Protein 1YKD (pdb70)

Organism: NCBI:txid1167

B-factor: mean 23.29, std 12.5, range [5.82, 72.7]

Radius of gyration: 31.96 Å; Cα contacts (8 Å, |Δi|>4): 1396; chains: 2; bounding box: 78×82×80 Å

Secondary structure (DSSP, 8-state):
---HHHHHHHHHHHHHHHTTS-HHHHHHHHHHHHHHHHHHHHTEEEEEEEEEETTTTEEEEEEE--GGG-----EEETTSHHHHHHHHH---EEE-S-GGGSGGGHHHHHHHHHH----S-EEEEEEE-SS--EEEEEEEEEEB-S---TT--HHHHB-TT---HHHHHHGGGTHHHHHHHHHHHHHHHHHHHHHHHHHHHHHHHHHHHH----HHHHHHHHHHHHHHHTTEEEEEEEEEETTTTEEEEEEE-SSS-EEEEEEETTSHHHHHHHHH---EEEPSPGGGSTT-HHHHHHHHHHT-----EEEEEEE-SSS-EEEEEEEEEEPPSS--PPP-GGGTTPPPGGG-----HHHHHHHHHHHHHHHHHHHHHHHHHH-/---HHHHHHHHHHHHHHHTTS-HHHHHHHHHHHHHHHHHHHHTEEEEEEEEEETTTTEEEEEEEE--PPPEEETTSHHHHHHHHH---EEEPS-GGGSGGGHHHHHHHHHH----S-EEEEEEE-TT--EEEEEEEEEEBPS---TT--HHHHB-TT---HHHHHHHTTTHHHHHHHHHHHHHHHHHHHHHHHHHHHHHHHHHHHT----HHHHHHHHHHHHHHHTTEEEEEEEEEETTTTEEEEEEEETTTEEEEEEEETTSHHHHHHHHH---EEEPSPGGGSTTTHHHHHHHHHHT-----EEEEEEE-SSS-EEEEEEEEEEPPSS--PPP-GGGTTSPPGGG-----HHHHHHHHHHHHHHHHHHHHHHHHHHH-

InterPro domains:
  IPR000014 PAS domain [PS50112] (443-484)
  IPR000014 PAS domain [SM00091] (445-511)
  IPR000014 PAS domain [TIGR00229] (441-568)
  IPR000014 PAS domain [cd00130] (454-563)
  IPR001054 Adenylyl cyclase class-3/4/guanylyl cyclase [PF00211] (598-772)
  IPR001054 Adenylyl cyclase class-3/4/guanylyl cyclase [PS50125] (601-733)
  IPR001054 Adenylyl cyclase class-3/4/guanylyl cyclase [SM00044] (565-771)
  IPR001054 Adenylyl cyclase class-3/4/guanylyl cyclase [cd07302] (599-779)
  IPR003018 GAF domain [PF01590] (84-235)
  IPR003018 GAF domain [PF01590] (271-431)
  IPR003018 GAF domain [SM00065] (79-249)
  IPR003018 GAF domain [SM00065] (271-441)
  IPR013767 PAS fold [PF00989] (448-495)
  IPR029016 GAF-like domain superfamily [G3DSA:3.30.450.40] (58-254)
  IPR029016 GAF-like domain superfamily [G3DSA:3.30.450.40] (255-451)
  IPR029787 Nucleotide cyclase [G3DSA:3.30.70.1230] (588-788)
  IPR029787 Nucleotide cyclase [SSF55073] (593-781)
  IPR035965 PAS domain superfamily [SSF55785] (436-563)
  IPR050697 Adenylyl/Guanylyl Cyclase Class-3/4 [PTHR43081] (507-785)

CATH classification: 3.30.450.40 (+1 more: 3.30.450.40)

Foldseek 3Di:
DPCVVVVVVVVVVVCVVDPPPPVVCVLLVVLQVLQVVLCVVQQFPKKFKWFAPPVVQKTKTSYTAAPPRDGDIDIDHCCAAVNNVCQPVVDKDWFAFALVVDPSCPVVVVVCVVRVDHFGIKIKHFQADPVGHTLIIMMGGFRFDPDDDPPDDSVRGGDRGHGDPVSVVSSVVRSVVSCCSSVVVVVVVVVVLVVLLVVLLVVLVVLLQPDPDDLVVSLVVLQVVLCVVQQFPGKWKWFDPPVQQKTKTWDDDPPGDTDMDIGHQVAAQQNPCLVVQAKDWFAFANVPDPRCPVVQVVCLVRLHAFGIKIKHFAAAPVRRTGIIMMRTARFDPDDDDDRGSVPPPDDGPRRNTTGDPVSVSVCVSSSSSSRSSVPCSVVSVVD/DPCVVVVVVVVVVVCVVDPPPPVVCVLLVVLQVLQQVLCVVQQFCKKFKWDADPVQQKTWTSYMPVDDIDIDHCCAAPQNVCQPVVAKDWFAFANVVDPSCPVVVVVCVVPVDHFGIKIKHFQADPVGHGLIIMMGGFRFDPDDPPDDDSVRGGDRRGGDPVSVVVVVVSSVVSCCSSVVVVVVVVVVLVVLQVVLLVVLVVDLLPDPDDLVVQLVVLQVVLCVVQVFPGKWKWFAPPPQQKTKTWDADPPGDTDMDIDHQPAAQQNPCLVPVAKDWQFFANVPDPRCPVVQVVCLVRLHAFGTKTKHFAAEDPRHTGIIMMRTARFDPDDADDRGSVPPPDDGNRRNGGDDVVSVSVCSSSSSSSNSSVVPSVVSNVVD

Structure (mmCIF, N/CA/C/O backbone):
data_1YKD
#
_entry.id   1YKD
#
_cell.length_a   61.958
_cell.length_b   66.265
_cell.length_c   70.212
_cell.angle_alpha   103.57
_cell.angle_beta   96.56
_cell.angle_gamma   115.15
#
_symmetry.space_group_name_H-M   'P 1'
#
loop_
_entity.id
_entity.type
_entity.pdbx_description
1 polymer 'adenylate cyclase'
2 non-polymer "ADENOSINE-3',5'-CYCLIC-MONOPHOSPHATE"
3 water water
#
loop_
_atom_site.group_PDB
_atom_site.id
_atom_site.type_symbol
_atom_site.label_atom_id
_atom_site.label_alt_id
_atom_site.label_comp_id
_atom_site.label_asym_id
_atom_site.label_entity_id
_atom_site.label_seq_id
_atom_site.pdbx_PDB_ins_code
_atom_site.Cartn_x
_atom_site.Cartn_y
_atom_site.Cartn_z
_atom_site.occupancy
_atom_site.B_iso_or_equiv
_atom_site.auth_seq_id
_atom_site.auth_comp_id
_atom_site.auth_asym_id
_atom_site.auth_atom_id
_atom_site.pdbx_PDB_model_num
ATOM 1 N N . VAL A 1 1 ? -3.587 17.042 20.503 1.00 19.91 58 VAL A N 1
ATOM 2 C CA . VAL A 1 1 ? -4.837 17.806 20.753 1.00 22.18 58 VAL A CA 1
ATOM 3 C C . VAL A 1 1 ? -5.080 18.879 19.685 1.00 22.75 58 VAL A C 1
ATOM 4 O O . VAL A 1 1 ? -6.217 19.113 19.291 1.00 23.54 58 VAL A O 1
ATOM 8 N N . THR A 1 2 ? -4.009 19.510 19.212 1.00 23.42 59 THR A N 1
ATOM 9 C CA . THR A 1 2 ? -4.106 20.663 18.314 1.00 24.58 59 THR A CA 1
ATOM 10 C C . THR A 1 2 ? -3.605 20.377 16.896 1.00 24.57 59 THR A C 1
ATOM 11 O O . THR A 1 2 ? -3.340 21.309 16.134 1.00 23.72 59 THR A O 1
ATOM 15 N N . GLU A 1 3 ? -3.462 19.106 16.540 1.00 24.39 60 GLU A N 1
ATOM 16 C CA . GLU A 1 3 ? -3.030 18.744 15.186 1.00 25.81 60 GLU A CA 1
ATOM 17 C C . GLU A 1 3 ? -4.042 17.874 14.426 1.00 24.45 60 GLU A C 1
ATOM 18 O O . GLU A 1 3 ? -3.758 17.438 13.313 1.00 23.98 60 GLU A O 1
ATOM 24 N N . VAL A 1 4 ? -5.223 17.642 14.999 1.00 22.89 61 VAL A N 1
ATOM 25 C CA . VAL A 1 4 ? -6.175 16.698 14.409 1.00 21.38 61 VAL A CA 1
ATOM 26 C C . VAL A 1 4 ? -6.558 17.060 12.964 1.00 22.27 61 VAL A C 1
ATOM 27 O O . VAL A 1 4 ? -6.473 16.212 12.081 1.00 20.10 61 VAL A O 1
ATOM 31 N N . GLU A 1 5 ? -6.968 18.303 12.727 1.00 21.93 62 GLU A N 1
ATOM 32 C CA . GLU A 1 5 ? -7.461 18.712 11.406 1.00 22.81 62 GLU A CA 1
ATOM 33 C C . GLU A 1 5 ? -6.403 18.617 10.306 1.00 23.35 62 GLU A C 1
ATOM 34 O O . GLU A 1 5 ? -6.710 18.256 9.164 1.00 22.16 62 GLU A O 1
ATOM 40 N N . GLN A 1 6 ? -5.165 18.950 10.657 1.00 24.28 63 GLN A N 1
ATOM 41 C CA . GLN A 1 6 ? -4.061 18.919 9.711 1.00 25.04 63 GLN A CA 1
ATOM 42 C C . GLN A 1 6 ? -3.701 17.480 9.384 1.00 24.06 63 GLN A C 1
ATOM 43 O O . GLN A 1 6 ? -3.398 17.162 8.235 1.00 23.36 63 GLN A O 1
ATOM 49 N N . LYS A 1 7 ? -3.738 16.611 10.392 1.00 23.37 64 LYS A N 1
ATOM 50 C CA . LYS A 1 7 ? -3.438 15.196 10.183 1.00 22.67 64 LYS A CA 1
ATOM 51 C C . LYS A 1 7 ? -4.552 14.506 9.389 1.00 22.41 64 LYS A C 1
ATOM 52 O O . LYS A 1 7 ? -4.280 13.596 8.608 1.00 22.46 64 LYS A O 1
ATOM 58 N N . LEU A 1 8 ? -5.792 14.964 9.549 1.00 21.34 65 LEU A N 1
ATOM 59 C CA . LEU A 1 8 ? -6.894 14.472 8.727 1.00 22.26 65 LEU A CA 1
ATOM 60 C C . LEU A 1 8 ? -6.687 14.799 7.240 1.00 23.53 65 LEU A C 1
ATOM 61 O O . LEU A 1 8 ? -7.035 13.991 6.381 1.00 23.19 65 LEU A O 1
ATOM 66 N N . GLN A 1 9 ? -6.110 15.964 6.939 1.00 23.45 66 GLN A N 1
ATOM 67 C CA . GLN A 1 9 ? -5.788 16.310 5.551 1.00 24.68 66 GLN A CA 1
ATOM 68 C C . GLN A 1 9 ? -4.705 15.361 5.000 1.00 23.07 66 GLN A C 1
ATOM 69 O O . GLN A 1 9 ? -4.763 14.952 3.839 1.00 20.44 66 GLN A O 1
ATOM 75 N N . ILE A 1 10 ? -3.745 14.986 5.846 1.00 21.92 67 ILE A N 1
ATOM 76 C CA . ILE A 1 10 ? -2.708 14.021 5.469 1.00 21.34 67 ILE A CA 1
ATOM 77 C C . ILE A 1 10 ? -3.311 12.641 5.174 1.00 22.13 67 ILE A C 1
ATOM 78 O O . ILE A 1 10 ? -2.856 11.934 4.275 1.00 21.29 67 ILE A O 1
ATOM 83 N N . VAL A 1 11 ? -4.332 12.266 5.937 1.00 22.37 68 VAL A N 1
ATOM 84 C CA . VAL A 1 11 ? -5.028 11.003 5.727 1.00 22.90 68 VAL A CA 1
ATOM 85 C C . VAL A 1 11 ? -5.715 11.027 4.358 1.00 24.07 68 VAL A C 1
ATOM 86 O O . VAL A 1 11 ? -5.644 10.048 3.612 1.00 22.30 68 VAL A O 1
ATOM 90 N N . HIS A 1 12 ? -6.354 12.154 4.025 1.00 25.20 69 HIS A N 1
ATOM 91 C CA . HIS A 1 12 ? -7.058 12.298 2.745 1.00 26.64 69 HIS A CA 1
ATOM 92 C C . HIS A 1 12 ? -6.110 12.182 1.566 1.00 27.78 69 HIS A C 1
ATOM 93 O O . HIS A 1 12 ? -6.483 11.655 0.516 1.00 28.38 69 HIS A O 1
ATOM 100 N N . GLN A 1 13 ? -4.885 12.666 1.742 1.00 28.40 70 GLN A N 1
ATOM 101 C CA . GLN A 1 13 ? -3.880 12.587 0.687 1.00 29.17 70 GLN A CA 1
ATOM 102 C C . GLN A 1 13 ? -3.334 11.166 0.553 1.00 27.90 70 GLN A C 1
ATOM 103 O O . GLN A 1 13 ? -2.920 10.758 -0.534 1.00 28.02 70 GLN A O 1
ATOM 109 N N . THR A 1 14 ? -3.331 10.418 1.653 1.00 25.90 71 THR A N 1
ATOM 110 C CA . THR A 1 14 ? -2.942 9.009 1.625 1.00 24.51 71 THR A CA 1
ATOM 111 C C . THR A 1 14 ? -3.976 8.205 0.849 1.00 24.38 71 THR A C 1
ATOM 112 O O . THR A 1 14 ? -3.619 7.337 0.056 1.00 24.57 71 THR A O 1
ATOM 116 N N . LEU A 1 15 ? -5.252 8.516 1.061 1.00 24.90 72 LEU A N 1
ATOM 117 C CA . LEU A 1 15 ? -6.330 7.890 0.302 1.00 26.15 72 LEU A CA 1
ATOM 118 C C . LEU A 1 15 ? -6.256 8.225 -1.184 1.00 27.48 72 LEU A C 1
ATOM 119 O O . LEU A 1 15 ? -6.556 7.382 -2.023 1.00 25.80 72 LEU A O 1
ATOM 124 N N . SER A 1 16 ? -5.848 9.448 -1.511 1.00 29.72 73 SER A N 1
ATOM 125 C CA . SER A 1 16 ? -5.749 9.858 -2.909 1.00 31.44 73 SER A CA 1
ATOM 126 C C . SER A 1 16 ? -4.718 8.997 -3.640 1.00 32.67 73 SER A C 1
ATOM 127 O O . SER A 1 16 ? -4.939 8.590 -4.785 1.00 33.41 73 SER A O 1
ATOM 130 N N . MET A 1 17 ? -3.611 8.690 -2.967 1.00 32.75 74 MET A N 1
ATOM 131 C CA . MET A 1 17 ? -2.519 7.958 -3.604 1.00 33.16 74 MET A CA 1
ATOM 132 C C . MET A 1 17 ? -2.699 6.421 -3.627 1.00 31.35 74 MET A C 1
ATOM 133 O O . MET A 1 17 ? -1.950 5.741 -4.330 1.00 31.22 74 MET A O 1
ATOM 138 N N . LEU A 1 18 ? -3.706 5.893 -2.914 1.00 29.01 75 LEU A N 1
ATOM 139 C CA . LEU A 1 18 ? -3.982 4.438 -2.869 1.00 26.83 75 LEU A CA 1
ATOM 140 C C . LEU A 1 18 ? -5.382 3.978 -3.338 1.00 27.23 75 LEU A C 1
ATOM 141 O O . LEU A 1 18 ? -5.503 2.904 -3.935 1.00 25.46 75 LEU A O 1
ATOM 146 N N . ASP A 1 19 ? -6.434 4.747 -3.039 1.00 27.39 76 ASP A N 1
ATOM 147 C CA . ASP A 1 19 ? -7.818 4.332 -3.355 1.00 28.06 76 ASP A CA 1
ATOM 148 C C . ASP A 1 19 ? -8.048 4.171 -4.873 1.00 28.46 76 ASP A C 1
ATOM 149 O O . ASP A 1 19 ? -7.578 4.985 -5.675 1.00 27.50 76 ASP A O 1
ATOM 154 N N . SER A 1 20 ? -8.771 3.109 -5.237 1.00 28.99 77 SER A N 1
ATOM 155 C CA . SER A 1 20 ? -9.175 2.794 -6.618 1.00 30.31 77 SER A CA 1
ATOM 156 C C . SER A 1 20 ? -8.037 2.407 -7.577 1.00 29.38 77 SER A C 1
ATOM 157 O O . SER A 1 20 ? -8.274 2.249 -8.772 1.00 29.94 77 SER A O 1
ATOM 160 N N . HIS A 1 21 ? -6.827 2.216 -7.058 1.00 28.51 78 HIS A N 1
ATOM 161 C CA . HIS A 1 21 ? -5.649 2.018 -7.903 1.00 28.01 78 HIS A CA 1
ATOM 162 C C . HIS A 1 21 ? -5.162 0.562 -7.986 1.00 26.39 78 HIS A C 1
ATOM 163 O O . HIS A 1 21 ? -4.193 0.274 -8.690 1.00 26.44 78 HIS A O 1
ATOM 170 N N . GLY A 1 22 ? -5.834 -0.349 -7.282 1.00 24.27 79 GLY A N 1
ATOM 171 C CA . GLY A 1 22 ? -5.578 -1.776 -7.417 1.00 22.77 79 GLY A CA 1
ATOM 172 C C . GLY A 1 22 ? -4.225 -2.187 -6.875 1.00 21.56 79 GLY A C 1
ATOM 173 O O . GLY A 1 22 ? -3.521 -2.994 -7.485 1.00 21.02 79 GLY A O 1
ATOM 174 N N . PHE A 1 23 ? -3.863 -1.643 -5.716 1.00 19.71 80 PHE A N 1
ATOM 175 C CA . PHE A 1 23 ? -2.528 -1.855 -5.166 1.00 18.16 80 PHE A CA 1
ATOM 176 C C . PHE A 1 23 ? -2.257 -3.306 -4.780 1.00 18.35 80 PHE A C 1
ATOM 177 O O . PHE A 1 23 ? -1.118 -3.746 -4.872 1.00 16.14 80 PHE A O 1
ATOM 185 N N . GLU A 1 24 ? -3.277 -4.051 -4.358 1.00 18.10 81 GLU A N 1
ATOM 186 C CA . GLU A 1 24 ? -3.079 -5.478 -4.075 1.00 18.82 81 GLU A CA 1
ATOM 187 C C . GLU A 1 24 ? -2.523 -6.181 -5.316 1.00 18.46 81 GLU A C 1
ATOM 188 O O . GLU A 1 24 ? -1.595 -6.966 -5.210 1.00 18.79 81 GLU A O 1
ATOM 194 N N . ASN A 1 25 ? -3.087 -5.876 -6.485 1.00 17.71 82 ASN A N 1
ATOM 195 C CA . ASN A 1 25 ? -2.617 -6.440 -7.755 1.00 18.61 82 ASN A CA 1
ATOM 196 C C . ASN A 1 25 ? -1.251 -5.917 -8.182 1.00 17.35 82 ASN A C 1
ATOM 197 O O . ASN A 1 25 ? -0.401 -6.687 -8.603 1.00 19.09 82 ASN A O 1
ATOM 202 N N . ILE A 1 26 ? -1.037 -4.612 -8.079 1.00 17.11 83 ILE A N 1
ATOM 203 C CA . ILE A 1 26 ? 0.256 -4.029 -8.431 1.00 16.83 83 ILE A CA 1
ATOM 204 C C . ILE A 1 26 ? 1.370 -4.678 -7.615 1.00 15.50 83 ILE A C 1
ATOM 205 O O . ILE A 1 26 ? 2.407 -5.075 -8.163 1.00 14.08 83 ILE A O 1
ATOM 210 N N . LEU A 1 27 ? 1.144 -4.785 -6.307 1.00 13.49 84 LEU A N 1
ATOM 211 C CA . LEU A 1 27 ? 2.135 -5.350 -5.396 1.00 13.81 84 LEU A CA 1
ATOM 212 C C . LEU A 1 27 ? 2.372 -6.841 -5.620 1.00 13.04 84 LEU A C 1
ATOM 213 O O . LEU A 1 27 ? 3.511 -7.291 -5.588 1.00 12.28 84 LEU A O 1
ATOM 218 N N . GLN A 1 28 ? 1.308 -7.605 -5.848 1.00 13.78 85 GLN A N 1
ATOM 219 C CA . GLN A 1 28 ? 1.440 -9.048 -6.041 1.00 15.62 85 GLN A CA 1
ATOM 220 C C . GLN A 1 28 ? 2.079 -9.374 -7.391 1.00 14.77 85 GLN A C 1
ATOM 221 O O . GLN A 1 28 ? 2.911 -10.266 -7.480 1.00 15.06 85 GLN A O 1
ATOM 227 N N . GLU A 1 29 ? 1.699 -8.637 -8.427 1.00 15.41 86 GLU A N 1
ATOM 228 C CA . GLU A 1 29 ? 2.260 -8.840 -9.763 1.00 15.48 86 GLU A CA 1
ATOM 229 C C . GLU A 1 29 ? 3.761 -8.527 -9.799 1.00 14.07 86 GLU A C 1
ATOM 230 O O . GLU A 1 29 ? 4.515 -9.221 -10.452 1.00 13.01 86 GLU A O 1
ATOM 236 N N . MET A 1 30 ? 4.191 -7.498 -9.075 1.00 14.42 87 MET A N 1
ATOM 237 C CA . MET A 1 30 ? 5.603 -7.114 -9.042 1.00 15.07 87 MET A CA 1
ATOM 238 C C . MET A 1 30 ? 6.423 -8.128 -8.257 1.00 14.04 87 MET A C 1
ATOM 239 O O . MET A 1 30 ? 7.548 -8.454 -8.628 1.00 12.30 87 MET A O 1
ATOM 244 N N . LEU A 1 31 ? 5.848 -8.610 -7.164 1.00 12.50 88 LEU A N 1
ATOM 245 C CA . LEU A 1 31 ? 6.435 -9.679 -6.376 1.00 13.36 88 LEU A CA 1
ATOM 246 C C . LEU A 1 31 ? 6.615 -10.926 -7.239 1.00 13.12 88 LEU A C 1
ATOM 247 O O . LEU A 1 31 ? 7.632 -11.607 -7.163 1.00 11.97 88 LEU A O 1
ATOM 252 N N . GLN A 1 32 ? 5.621 -11.212 -8.072 1.00 12.45 89 GLN A N 1
ATOM 253 C CA . GLN A 1 32 ? 5.658 -12.376 -8.961 1.00 14.12 89 GLN A CA 1
ATOM 254 C C . GLN A 1 32 ? 6.773 -12.220 -9.997 1.00 13.01 89 GLN A C 1
ATOM 255 O O . GLN A 1 32 ? 7.499 -13.163 -10.272 1.00 11.22 89 GLN A O 1
ATOM 261 N N . SER A 1 33 ? 6.900 -11.024 -10.567 1.00 13.20 90 SER A N 1
ATOM 262 C CA . SER A 1 33 ? 7.918 -10.751 -11.579 1.00 13.70 90 SER A CA 1
ATOM 263 C C . SER A 1 33 ? 9.331 -10.833 -10.997 1.00 13.45 90 SER A C 1
ATOM 264 O O . SER A 1 33 ? 10.231 -11.389 -11.626 1.00 12.41 90 SER A O 1
ATOM 267 N N . ILE A 1 34 ? 9.515 -10.314 -9.785 1.00 13.69 91 ILE A N 1
ATOM 268 C CA . ILE A 1 34 ? 10.803 -10.405 -9.103 1.00 13.48 91 ILE A CA 1
ATOM 269 C C . ILE A 1 34 ? 11.178 -11.848 -8.803 1.00 13.69 91 ILE A C 1
ATOM 270 O O . ILE A 1 34 ? 12.334 -12.242 -8.969 1.00 12.68 91 ILE A O 1
ATOM 275 N N . THR A 1 35 ? 10.203 -12.630 -8.352 1.00 13.30 92 THR A N 1
ATOM 276 C CA . THR A 1 35 ? 10.442 -14.026 -8.004 1.00 13.65 92 THR A CA 1
ATOM 277 C C . THR A 1 35 ? 10.851 -14.815 -9.238 1.00 14.55 92 THR A C 1
ATOM 278 O O . THR A 1 35 ? 11.801 -15.602 -9.189 1.00 13.31 92 THR A O 1
ATOM 282 N N . LEU A 1 36 ? 10.154 -14.579 -10.347 1.00 13.85 93 LEU A N 1
ATOM 283 C CA . LEU A 1 36 ? 10.482 -15.214 -11.618 1.00 13.94 93 LEU A CA 1
ATOM 284 C C . LEU A 1 36 ? 11.913 -14.895 -12.033 1.00 12.97 93 LEU A C 1
ATOM 285 O O . LEU A 1 36 ? 12.652 -15.793 -12.424 1.00 12.22 93 LEU A O 1
ATOM 290 N N . LYS A 1 37 ? 12.312 -13.629 -11.919 1.00 11.18 94 LYS A N 1
ATOM 291 C CA . LYS A 1 37 ? 13.653 -13.221 -12.319 1.00 12.45 94 LYS A CA 1
ATOM 292 C C . LYS A 1 37 ? 14.707 -13.774 -11.362 1.00 12.52 94 LYS A C 1
ATOM 293 O O . LYS A 1 37 ? 15.819 -14.090 -11.776 1.00 13.70 94 LYS A O 1
ATOM 299 N N . THR A 1 38 ? 14.353 -13.900 -10.087 1.00 11.39 95 THR A N 1
ATOM 300 C CA . THR A 1 38 ? 15.264 -14.449 -9.086 1.00 12.65 95 THR A CA 1
ATOM 301 C C . THR A 1 38 ? 15.560 -15.913 -9.391 1.00 12.06 95 THR A C 1
ATOM 302 O O . THR A 1 38 ? 16.714 -16.335 -9.398 1.00 13.50 95 THR A O 1
ATOM 306 N N . GLY A 1 39 ? 14.508 -16.681 -9.637 1.00 11.89 96 GLY A N 1
ATOM 307 C CA . GLY A 1 39 ? 14.631 -18.076 -10.013 1.00 12.53 96 GLY A CA 1
ATOM 308 C C . GLY A 1 39 ? 15.410 -18.278 -11.293 1.00 13.50 96 GLY A C 1
ATOM 309 O O . GLY A 1 39 ? 16.232 -19.186 -11.373 1.00 12.67 96 GLY A O 1
ATOM 310 N N . GLU A 1 40 ? 15.170 -17.428 -12.288 1.00 13.74 97 GLU A N 1
ATOM 311 C CA . GLU A 1 40 ? 15.871 -17.524 -13.570 1.00 16.19 97 GLU A CA 1
ATOM 312 C C . GLU A 1 40 ? 17.378 -17.367 -13.385 1.00 15.23 97 GLU A C 1
ATOM 313 O O . GLU A 1 40 ? 18.151 -18.167 -13.902 1.00 14.55 97 GLU A O 1
ATOM 319 N N . LEU A 1 41 ? 17.775 -16.349 -12.629 1.00 14.96 98 LEU A N 1
ATOM 320 C CA . LEU A 1 41 ? 19.185 -16.018 -12.432 1.00 17.28 98 LEU A CA 1
ATOM 321 C C . LEU A 1 41 ? 19.903 -17.019 -11.533 1.00 15.30 98 LEU A C 1
ATOM 322 O O . LEU A 1 41 ? 21.082 -17.272 -11.717 1.00 16.49 98 LEU A O 1
ATOM 327 N N . LEU A 1 42 ? 19.194 -17.598 -10.572 1.00 13.86 99 LEU A N 1
ATOM 328 C CA . LEU A 1 42 ? 19.784 -18.601 -9.683 1.00 13.08 99 LEU A CA 1
ATOM 329 C C . LEU A 1 42 ? 19.679 -20.014 -10.269 1.00 12.86 99 LEU A C 1
ATOM 330 O O . LEU A 1 42 ? 20.230 -20.962 -9.715 1.00 14.53 99 LEU A O 1
ATOM 335 N N . GLY A 1 43 ? 18.969 -20.147 -11.386 1.00 12.92 100 GLY A N 1
ATOM 336 C CA . GLY A 1 43 ? 18.821 -21.426 -12.069 1.00 12.84 100 GLY A CA 1
ATOM 337 C C . GLY A 1 43 ? 17.900 -22.419 -11.376 1.00 12.89 100 GLY A C 1
ATOM 338 O O . GLY A 1 43 ? 18.139 -23.627 -11.458 1.00 10.36 100 GLY A O 1
ATOM 339 N N . ALA A 1 44 ? 16.864 -21.918 -10.694 1.00 10.97 101 ALA A N 1
ATOM 340 C CA . ALA A 1 44 ? 15.871 -22.755 -10.022 1.00 9.89 101 ALA A CA 1
ATOM 341 C C . ALA A 1 44 ? 14.701 -23.092 -10.938 1.00 10.63 101 ALA A C 1
ATOM 342 O O . ALA A 1 44 ? 14.199 -22.222 -11.653 1.00 9.24 101 ALA A O 1
ATOM 344 N N . ASP A 1 45 ? 14.266 -24.349 -10.893 1.00 9.55 102 ASP A N 1
ATOM 345 C CA . ASP A 1 45 ? 13.096 -24.810 -11.640 1.00 10.43 102 ASP A CA 1
ATOM 346 C C . ASP A 1 45 ? 11.823 -24.169 -11.099 1.00 9.68 102 ASP A C 1
ATOM 347 O O . ASP A 1 45 ? 10.932 -23.820 -11.869 1.00 10.74 102 ASP A O 1
ATOM 352 N N . ARG A 1 46 ? 11.756 -24.021 -9.776 1.00 10.33 103 ARG A N 1
ATOM 353 C CA . ARG A 1 46 ? 10.625 -23.384 -9.101 1.00 11.38 103 ARG A CA 1
ATOM 354 C C . ARG A 1 46 ? 11.083 -22.541 -7.915 1.00 10.52 103 ARG A C 1
ATOM 355 O O . ARG A 1 46 ? 12.073 -22.853 -7.256 1.00 10.37 103 ARG A O 1
ATOM 363 N N . THR A 1 47 ? 10.356 -21.459 -7.666 1.00 9.34 104 THR A N 1
ATOM 364 C CA . THR A 1 47 ? 10.689 -20.504 -6.612 1.00 10.57 104 THR A CA 1
ATOM 365 C C . THR A 1 47 ? 9.405 -20.113 -5.894 1.00 10.88 104 THR A C 1
ATOM 366 O O . THR A 1 47 ? 8.410 -19.774 -6.536 1.00 12.13 104 THR A O 1
ATOM 370 N N . THR A 1 48 ? 9.449 -20.138 -4.563 1.00 8.74 105 THR A N 1
ATOM 371 C CA . THR A 1 48 ? 8.280 -19.917 -3.724 1.00 8.35 105 THR A CA 1
ATOM 372 C C . THR A 1 48 ? 8.597 -18.889 -2.642 1.00 7.62 105 THR A C 1
ATOM 373 O O . THR A 1 48 ? 9.690 -18.927 -2.060 1.00 7.57 105 THR A O 1
ATOM 377 N N . ILE A 1 49 ? 7.656 -17.982 -2.381 1.00 6.88 106 ILE A N 1
ATOM 378 C CA . ILE A 1 49 ? 7.718 -17.094 -1.221 1.00 8.85 106 ILE A CA 1
ATOM 379 C C . ILE A 1 49 ? 6.593 -17.440 -0.249 1.00 9.23 106 ILE A C 1
ATOM 380 O O . ILE A 1 49 ? 5.421 -17.309 -0.591 1.00 10.54 106 ILE A O 1
ATOM 385 N N . PHE A 1 50 ? 6.972 -17.890 0.944 1.00 11.59 107 PHE A N 1
ATOM 386 C CA . PHE A 1 50 ? 6.047 -18.208 2.036 1.00 11.47 107 PHE A CA 1
ATOM 387 C C . PHE A 1 50 ? 5.956 -17.049 3.028 1.00 12.80 107 PHE A C 1
ATOM 388 O O . PHE A 1 50 ? 6.983 -16.504 3.450 1.00 11.37 107 PHE A O 1
ATOM 396 N N . LEU A 1 51 ? 4.731 -16.710 3.421 1.00 12.67 108 LEU A N 1
ATOM 397 C CA . LEU A 1 51 ? 4.469 -15.792 4.533 1.00 13.78 108 LEU A CA 1
ATOM 398 C C . LEU A 1 51 ? 3.959 -16.574 5.736 1.00 16.36 108 LEU A C 1
ATOM 399 O O . LEU A 1 51 ? 3.457 -17.679 5.591 1.00 16.06 108 LEU A O 1
ATOM 404 N N . LEU A 1 52 ? 4.068 -15.974 6.918 1.00 18.38 109 LEU A N 1
ATOM 405 C CA . LEU A 1 52 ? 3.637 -16.601 8.164 1.00 21.51 109 LEU A CA 1
ATOM 406 C C . LEU A 1 52 ? 2.334 -15.977 8.669 1.00 23.95 109 LEU A C 1
ATOM 407 O O . LEU A 1 52 ? 2.295 -14.798 9.017 1.00 25.04 109 LEU A O 1
ATOM 412 N N . ASP A 1 53 ? 1.270 -16.770 8.672 1.00 26.26 110 ASP A N 1
ATOM 413 C CA . ASP A 1 53 ? 0.035 -16.429 9.367 1.00 29.58 110 ASP A CA 1
ATOM 414 C C . ASP A 1 53 ? 0.213 -16.903 10.806 1.00 32.22 110 ASP A C 1
ATOM 415 O O . ASP A 1 53 ? 0.018 -18.075 11.104 1.00 32.51 110 ASP A O 1
ATOM 420 N N . GLU A 1 54 ? 0.632 -15.996 11.683 1.00 35.82 111 GLU A N 1
ATOM 421 C CA . GLU A 1 54 ? 0.943 -16.343 13.073 1.00 39.10 111 GLU A CA 1
ATOM 422 C C . GLU A 1 54 ? -0.301 -16.619 13.925 1.00 40.26 111 GLU A C 1
ATOM 423 O O . GLU A 1 54 ? -0.207 -17.281 14.953 1.00 41.01 111 GLU A O 1
ATOM 429 N N . GLU A 1 55 ? -1.455 -16.114 13.494 1.00 41.86 112 GLU A N 1
ATOM 430 C CA . GLU A 1 55 ? -2.725 -16.388 14.173 1.00 43.14 112 GLU A CA 1
ATOM 431 C C . GLU A 1 55 ? -3.161 -17.842 13.963 1.00 42.46 112 GLU A C 1
ATOM 432 O O . GLU A 1 55 ? -3.704 -18.467 14.872 1.00 42.56 112 GLU A O 1
ATOM 438 N N . LYS A 1 56 ? -2.911 -18.373 12.765 1.00 41.56 113 LYS A N 1
ATOM 439 C CA . LYS A 1 56 ? -3.279 -19.750 12.417 1.00 40.55 113 LYS A CA 1
ATOM 440 C C . LYS A 1 56 ? -2.090 -20.721 12.473 1.00 38.41 113 LYS A C 1
ATOM 441 O O . LYS A 1 56 ? -2.265 -21.924 12.300 1.00 38.59 113 LYS A O 1
ATOM 447 N N . GLN A 1 57 ? -0.894 -20.197 12.734 1.00 36.16 114 GLN A N 1
ATOM 448 C CA . GLN A 1 57 ? 0.338 -20.990 12.742 1.00 34.18 114 GLN A CA 1
ATOM 449 C C . GLN A 1 57 ? 0.553 -21.803 11.446 1.00 30.74 114 GLN A C 1
ATOM 450 O O . GLN A 1 57 ? 0.766 -23.017 11.476 1.00 29.05 114 GLN A O 1
ATOM 456 N N . GLU A 1 58 ? 0.496 -21.105 10.313 1.00 26.69 115 GLU A N 1
ATOM 457 C CA . GLU A 1 58 ? 0.693 -21.713 8.996 1.00 24.63 115 GLU A CA 1
ATOM 458 C C . GLU A 1 58 ? 1.596 -20.845 8.109 1.00 20.27 115 GLU A C 1
ATOM 459 O O . GLU A 1 58 ? 1.539 -19.617 8.158 1.00 18.15 115 GLU A O 1
ATOM 465 N N . LEU A 1 59 ? 2.438 -21.498 7.316 1.00 17.03 116 LEU A N 1
ATOM 466 C CA . LEU A 1 59 ? 3.166 -20.846 6.228 1.00 15.55 116 LEU A CA 1
ATOM 467 C C . LEU A 1 59 ? 2.361 -21.030 4.955 1.00 14.32 116 LEU A C 1
ATOM 468 O O . LEU A 1 59 ? 1.953 -22.141 4.639 1.00 14.11 116 LEU A O 1
ATOM 473 N N . TRP A 1 60 ? 2.113 -19.936 4.236 1.00 13.76 117 TRP A N 1
ATOM 474 C CA . TRP A 1 60 ? 1.349 -19.982 2.995 1.00 12.58 117 TRP A CA 1
ATOM 475 C C . TRP A 1 60 ? 2.048 -19.174 1.912 1.00 12.92 117 TRP A C 1
ATOM 476 O O . TRP A 1 60 ? 2.668 -18.150 2.202 1.00 12.24 117 TRP A O 1
ATOM 487 N N . SER A 1 61 ? 1.941 -19.628 0.667 1.00 11.27 118 SER A N 1
ATOM 488 C CA . SER A 1 61 ? 2.701 -19.031 -0.421 1.00 10.22 118 SER A CA 1
ATOM 489 C C . SER A 1 61 ? 1.958 -17.849 -1.028 1.00 11.60 118 SER A C 1
ATOM 490 O O . SER A 1 61 ? 0.839 -17.981 -1.517 1.00 11.40 118 SER A O 1
ATOM 493 N N . ILE A 1 62 ? 2.579 -16.680 -0.953 1.00 11.39 119 ILE A N 1
ATOM 494 C CA . ILE A 1 62 ? 2.092 -15.501 -1.651 1.00 12.04 119 ILE A CA 1
ATOM 495 C C . ILE A 1 62 ? 2.440 -15.571 -3.150 1.00 12.63 119 ILE A C 1
ATOM 496 O O . ILE A 1 62 ? 1.700 -15.054 -3.989 1.00 12.15 119 ILE A O 1
ATOM 501 N N . VAL A 1 63 ? 3.566 -16.216 -3.459 1.00 15.18 120 VAL A N 1
ATOM 502 C CA . VAL A 1 63 ? 3.993 -16.541 -4.825 1.00 18.21 120 VAL A CA 1
ATOM 503 C C . VAL A 1 63 ? 4.516 -17.979 -4.838 1.00 19.43 120 VAL A C 1
ATOM 504 O O . VAL A 1 63 ? 5.327 -18.342 -4.005 1.00 17.73 120 VAL A O 1
ATOM 508 N N . ALA A 1 64 ? 4.068 -18.801 -5.783 1.00 23.53 121 ALA A N 1
ATOM 509 C CA . ALA A 1 64 ? 4.536 -20.190 -5.860 1.00 26.56 121 ALA A CA 1
ATOM 510 C C . ALA A 1 64 ? 4.384 -20.778 -7.246 1.00 30.77 121 ALA A C 1
ATOM 511 O O . ALA A 1 64 ? 3.277 -20.863 -7.766 1.00 31.96 121 ALA A O 1
ATOM 513 N N . ALA A 1 65 ? 5.503 -21.221 -7.813 1.00 35.36 122 ALA A N 1
ATOM 514 C CA . ALA A 1 65 ? 5.550 -21.735 -9.181 1.00 38.13 122 ALA A CA 1
ATOM 515 C C . ALA A 1 65 ? 4.680 -22.972 -9.374 1.00 40.61 122 ALA A C 1
ATOM 516 O O . ALA A 1 65 ? 4.743 -23.910 -8.579 1.00 39.05 122 ALA A O 1
ATOM 518 N N . GLY A 1 66 ? 3.880 -22.968 -10.438 1.00 44.42 123 GLY A N 1
ATOM 519 C CA . GLY A 1 66 ? 3.056 -24.115 -10.792 1.00 47.42 123 GLY A CA 1
ATOM 520 C C . GLY A 1 66 ? 3.417 -24.692 -12.147 1.00 50.30 123 GLY A C 1
ATOM 521 O O . GLY A 1 66 ? 4.346 -24.223 -12.809 1.00 50.60 123 GLY A O 1
ATOM 522 N N . GLU A 1 67 ? 2.675 -25.718 -12.559 1.00 53.94 124 GLU A N 1
ATOM 523 C CA . GLU A 1 67 ? 2.870 -26.344 -13.864 1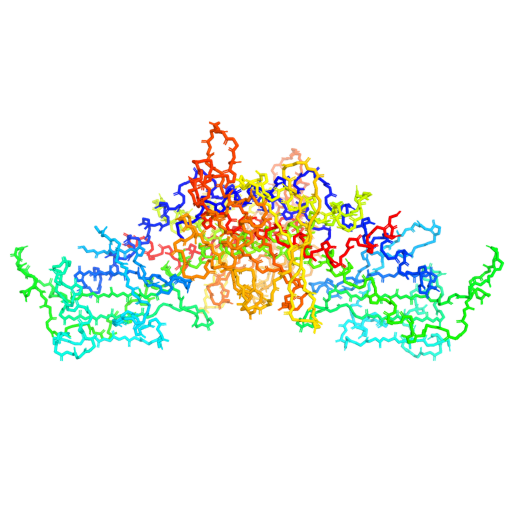.00 56.86 124 GLU A CA 1
ATOM 524 C C . GLU A 1 67 ? 2.259 -25.481 -14.962 1.00 58.91 124 GLU A C 1
ATOM 525 O O . GLU A 1 67 ? 1.143 -24.978 -14.814 1.00 59.34 124 GLU A O 1
ATOM 531 N N . GLY A 1 68 ? 2.994 -25.316 -16.061 1.00 60.93 125 GLY A N 1
ATOM 532 C CA . GLY A 1 68 ? 2.551 -24.492 -17.175 1.00 62.06 125 GLY A CA 1
ATOM 533 C C . GLY A 1 68 ? 2.519 -23.007 -16.853 1.00 63.13 125 GLY A C 1
ATOM 534 O O . GLY A 1 68 ? 1.780 -22.249 -17.488 1.00 63.89 125 GLY A O 1
ATOM 535 N N . ASP A 1 69 ? 3.326 -22.597 -15.872 1.00 63.56 126 ASP A N 1
ATOM 536 C CA . ASP A 1 69 ? 3.373 -21.213 -15.391 1.00 63.48 126 ASP A CA 1
ATOM 537 C C . ASP A 1 69 ? 1.999 -20.676 -14.958 1.00 62.67 126 ASP A C 1
ATOM 538 O O . ASP A 1 69 ? 1.660 -19.518 -15.221 1.00 63.05 126 ASP A O 1
ATOM 543 N N . ARG A 1 70 ? 1.218 -21.531 -14.298 1.00 61.23 127 ARG A N 1
ATOM 544 C CA . ARG A 1 70 ? -0.015 -21.115 -13.633 1.00 59.89 127 ARG A CA 1
ATOM 545 C C . ARG A 1 70 ? 0.041 -21.581 -12.178 1.00 57.42 127 ARG A C 1
ATOM 546 O O . ARG A 1 70 ? 0.014 -22.779 -11.891 1.00 57.67 127 ARG A O 1
ATOM 554 N N . SER A 1 71 ? 0.099 -20.608 -11.274 1.00 53.98 128 SER A N 1
ATOM 555 C CA . SER A 1 71 ? 0.564 -20.820 -9.905 1.00 51.02 128 SER A CA 1
ATOM 556 C C . SER A 1 71 ? -0.537 -21.197 -8.916 1.00 48.15 128 SER A C 1
ATOM 557 O O . SER A 1 71 ? -1.684 -20.776 -9.056 1.00 48.24 128 SER A O 1
ATOM 560 N N . LEU A 1 72 ? -0.159 -21.979 -7.907 1.00 44.21 129 LEU A N 1
ATOM 561 C CA . LEU A 1 72 ? -1.075 -22.412 -6.854 1.00 41.12 129 LEU A CA 1
ATOM 562 C C . LEU A 1 72 ? -0.593 -21.954 -5.476 1.00 36.25 129 LEU A C 1
ATOM 563 O O . LEU A 1 72 ? 0.554 -21.549 -5.316 1.00 35.84 129 LEU A O 1
ATOM 568 N N . GLU A 1 73 ? -1.488 -22.005 -4.491 1.00 31.37 130 GLU A N 1
ATOM 569 C CA . GLU A 1 73 ? -1.169 -21.644 -3.110 1.00 27.82 130 GLU A CA 1
ATOM 570 C C . GLU A 1 73 ? -0.844 -22.891 -2.282 1.00 26.03 130 GLU A C 1
ATOM 571 O O . GLU A 1 73 ? -1.696 -23.764 -2.094 1.00 26.15 130 GLU A O 1
ATOM 577 N N . ILE A 1 74 ? 0.399 -22.968 -1.809 1.00 22.03 131 ILE A N 1
ATOM 578 C CA . ILE A 1 74 ? 0.838 -24.010 -0.887 1.00 19.66 131 ILE A CA 1
ATOM 579 C C . ILE A 1 74 ? 0.681 -23.505 0.545 1.00 18.52 131 ILE A C 1
ATOM 580 O O . ILE A 1 74 ? 1.011 -22.366 0.844 1.00 16.83 131 ILE A O 1
ATOM 585 N N . ARG A 1 75 ? 0.190 -24.372 1.423 1.00 17.81 132 ARG A N 1
ATOM 586 C CA . ARG A 1 75 ? -0.096 -24.028 2.810 1.00 17.95 132 ARG A CA 1
ATOM 587 C C . ARG A 1 75 ? 0.266 -25.207 3.702 1.00 18.01 132 ARG A C 1
ATOM 588 O O . ARG A 1 75 ? -0.233 -26.311 3.508 1.00 19.18 132 ARG A O 1
ATOM 596 N N . ILE A 1 76 ? 1.148 -24.965 4.667 1.00 17.88 133 ILE A N 1
ATOM 597 C CA . ILE A 1 76 ? 1.627 -26.006 5.567 1.00 17.53 133 ILE A CA 1
ATOM 598 C C . ILE A 1 76 ? 1.661 -25.504 7.014 1.00 18.62 133 ILE A C 1
ATOM 599 O O . ILE A 1 76 ? 1.666 -24.300 7.249 1.00 17.88 133 ILE A O 1
ATOM 604 N N . PRO A 1 77 ? 1.688 -26.410 7.988 1.00 19.53 134 PRO A N 1
ATOM 605 C CA . PRO A 1 77 ? 1.919 -25.994 9.376 1.00 20.87 134 PRO A CA 1
ATOM 606 C C . PRO A 1 77 ? 3.284 -25.325 9.504 1.00 20.50 134 PRO A C 1
ATOM 607 O O . PRO A 1 77 ? 4.237 -25.775 8.878 1.00 19.27 134 PRO A O 1
ATOM 611 N N . ALA A 1 78 ? 3.371 -24.269 10.305 1.00 21.13 135 ALA A N 1
ATOM 612 C CA . ALA A 1 78 ? 4.570 -23.437 10.367 1.00 21.83 135 ALA A CA 1
ATOM 613 C C . ALA A 1 78 ? 5.772 -24.141 10.998 1.00 23.73 135 ALA A C 1
ATOM 614 O O . ALA A 1 78 ? 6.892 -23.635 10.931 1.00 24.80 135 ALA A O 1
ATOM 616 N N . ASP A 1 79 ? 5.546 -25.305 11.601 1.00 24.22 136 ASP A N 1
ATOM 617 C CA . ASP A 1 79 ? 6.623 -26.073 12.218 1.00 24.26 136 ASP A CA 1
ATOM 618 C C . ASP A 1 79 ? 7.147 -27.214 11.336 1.00 22.69 136 ASP A C 1
ATOM 619 O O . ASP A 1 79 ? 8.101 -27.885 11.715 1.00 24.80 136 ASP A O 1
ATOM 624 N N . LYS A 1 80 ? 6.544 -27.426 10.165 1.00 20.44 137 LYS A N 1
ATOM 625 C CA . LYS A 1 80 ? 6.855 -28.587 9.326 1.00 18.90 137 LYS A CA 1
ATOM 626 C C . LYS A 1 80 ? 7.734 -28.231 8.128 1.00 16.97 137 LYS A C 1
ATOM 627 O O . LYS A 1 80 ? 7.678 -27.114 7.608 1.00 16.20 137 LYS A O 1
ATOM 633 N N . GLY A 1 81 ? 8.517 -29.210 7.684 1.00 14.59 138 GLY A N 1
ATOM 634 C CA . GLY A 1 81 ? 9.310 -29.101 6.475 1.00 14.59 138 GLY A CA 1
ATOM 635 C C . GLY A 1 81 ? 10.557 -28.258 6.658 1.00 12.57 138 GLY A C 1
ATOM 636 O O . GLY A 1 81 ? 10.804 -27.717 7.729 1.00 12.73 138 GLY A O 1
ATOM 637 N N . ILE A 1 82 ? 11.351 -28.155 5.605 1.00 11.84 139 ILE A N 1
ATOM 638 C CA . ILE A 1 82 ? 12.481 -27.236 5.593 1.00 11.63 139 ILE A CA 1
ATOM 639 C C . ILE A 1 82 ? 11.989 -25.795 5.738 1.00 11.70 139 ILE A C 1
ATOM 640 O O . ILE A 1 82 ? 12.612 -24.997 6.430 1.00 11.84 139 ILE A O 1
ATOM 645 N N . ALA A 1 83 ? 10.866 -25.455 5.105 1.00 11.31 140 ALA A N 1
ATOM 646 C CA . ALA A 1 83 ? 10.316 -24.105 5.225 1.00 10.92 140 ALA A CA 1
ATOM 647 C C . ALA A 1 83 ? 10.067 -23.743 6.690 1.00 12.00 140 ALA A C 1
ATOM 648 O O . ALA A 1 83 ? 10.383 -22.637 7.125 1.00 11.36 140 ALA A O 1
ATOM 650 N N . GLY A 1 84 ? 9.502 -24.685 7.444 1.00 12.58 141 GLY A N 1
ATOM 651 C CA . GLY A 1 84 ? 9.251 -24.493 8.863 1.00 12.42 141 GLY A CA 1
ATOM 652 C C . GLY A 1 84 ? 10.539 -24.384 9.666 1.00 12.15 141 GLY A C 1
ATOM 653 O O . GLY A 1 84 ? 10.594 -23.647 10.636 1.00 12.89 141 GLY A O 1
ATOM 654 N N . GLU A 1 85 ? 11.568 -25.119 9.257 1.00 12.95 142 GLU A N 1
ATOM 655 C CA . GLU A 1 85 ? 12.874 -25.051 9.914 1.00 14.30 142 GLU A CA 1
ATOM 656 C C . GLU A 1 85 ? 13.465 -23.654 9.783 1.00 14.25 142 GLU A C 1
ATOM 657 O O . GLU A 1 85 ? 13.989 -23.114 10.753 1.00 14.42 142 GLU A O 1
ATOM 663 N N . VAL A 1 86 ? 13.356 -23.076 8.588 1.00 13.91 143 VAL A N 1
ATOM 664 C CA . VAL A 1 86 ? 13.865 -21.735 8.313 1.00 13.12 143 VAL A CA 1
ATOM 665 C C . VAL A 1 86 ? 13.046 -20.696 9.071 1.00 13.02 143 VAL A C 1
ATOM 666 O O . VAL A 1 86 ? 13.608 -19.769 9.643 1.00 12.92 143 VAL A O 1
ATOM 670 N N . ALA A 1 87 ? 11.721 -20.854 9.089 1.00 12.99 144 ALA A N 1
ATOM 671 C CA . ALA A 1 87 ? 10.855 -19.961 9.860 1.00 13.33 144 ALA A CA 1
ATOM 672 C C . ALA A 1 87 ? 11.233 -19.937 11.351 1.00 13.67 144 ALA A C 1
ATOM 673 O O . ALA A 1 87 ? 11.241 -18.876 11.970 1.00 14.87 144 ALA A O 1
ATOM 675 N N . THR A 1 88 ? 11.573 -21.098 11.905 1.00 15.98 145 THR A N 1
ATOM 676 C CA . THR A 1 88 ? 11.817 -21.243 13.342 1.00 16.51 145 THR A CA 1
ATOM 677 C C . THR A 1 88 ? 13.206 -20.753 13.759 1.00 16.05 145 THR A C 1
ATOM 678 O O . THR A 1 88 ? 13.318 -19.948 14.669 1.00 16.91 145 THR A O 1
ATOM 682 N N . PHE A 1 89 ? 14.244 -21.251 13.092 1.00 13.79 146 PHE A N 1
ATOM 683 C CA . PHE A 1 89 ? 15.640 -20.992 13.465 1.00 14.39 146 PHE A CA 1
ATOM 684 C C . PHE A 1 89 ? 16.341 -19.931 12.614 1.00 12.07 146 PHE A C 1
ATOM 685 O O . PHE A 1 89 ? 17.457 -19.539 12.921 1.00 10.54 146 PHE A O 1
ATOM 693 N N . LYS A 1 90 ? 15.693 -19.486 11.542 1.00 12.44 147 LYS A N 1
ATOM 694 C CA . LYS A 1 90 ? 16.141 -18.326 10.768 1.00 12.65 147 LYS A CA 1
ATOM 695 C C . LYS A 1 90 ? 17.561 -18.468 10.228 1.00 12.35 147 LYS A C 1
ATOM 696 O O . LYS A 1 90 ? 18.319 -17.498 10.188 1.00 12.68 147 LYS A O 1
ATOM 702 N N . GLN A 1 91 ? 17.899 -19.684 9.804 1.00 11.63 148 GLN A N 1
ATOM 703 C CA . GLN A 1 91 ? 19.127 -19.958 9.070 1.00 12.35 148 GLN A CA 1
ATOM 704 C C . GLN A 1 91 ? 18.824 -20.329 7.615 1.00 12.64 148 GLN A C 1
ATOM 705 O O . GLN A 1 91 ? 17.746 -20.841 7.298 1.00 11.11 148 GLN A O 1
ATOM 711 N N . VAL A 1 92 ? 19.789 -20.074 6.740 1.00 11.41 149 VAL A N 1
ATOM 712 C CA . VAL A 1 92 ? 19.769 -20.626 5.393 1.00 12.63 149 VAL A CA 1
ATOM 713 C C . VAL A 1 92 ? 19.940 -22.140 5.466 1.00 12.69 149 VAL A C 1
ATOM 714 O O . VAL A 1 92 ? 20.812 -22.635 6.177 1.00 14.32 149 VAL A O 1
ATOM 718 N N . VAL A 1 93 ? 19.090 -22.865 4.747 1.00 11.89 150 VAL A N 1
ATOM 719 C CA . VAL A 1 93 ? 19.226 -24.307 4.576 1.00 12.47 150 VAL A CA 1
ATOM 720 C C . VAL A 1 93 ? 19.492 -24.635 3.106 1.00 12.20 150 VAL A C 1
ATOM 721 O O . VAL A 1 93 ? 18.664 -24.363 2.236 1.00 9.87 150 VAL A O 1
ATOM 725 N N . ASN A 1 94 ? 20.659 -25.219 2.848 1.00 11.96 151 ASN A N 1
ATOM 726 C CA 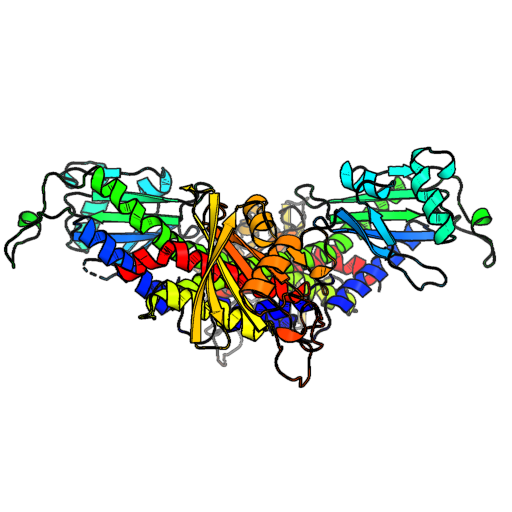. ASN A 1 94 ? 21.048 -25.676 1.523 1.00 11.66 151 ASN A CA 1
ATOM 727 C C . ASN A 1 94 ? 21.034 -27.206 1.510 1.00 11.96 151 ASN A C 1
ATOM 728 O O . ASN A 1 94 ? 21.823 -27.843 2.200 1.00 12.57 151 ASN A O 1
ATOM 733 N N . ILE A 1 95 ? 20.112 -27.787 0.743 1.00 12.82 152 ILE A N 1
ATOM 734 C CA . ILE A 1 95 ? 20.001 -29.237 0.613 1.00 13.31 152 ILE A CA 1
ATOM 735 C C . ILE A 1 95 ? 20.639 -29.720 -0.695 1.00 13.92 152 ILE A C 1
ATOM 736 O O . ILE A 1 95 ? 20.121 -29.437 -1.775 1.00 12.67 152 ILE A O 1
ATOM 741 N N . PRO A 1 96 ? 21.746 -30.460 -0.604 1.00 15.20 153 PRO A N 1
ATOM 742 C CA . PRO A 1 96 ? 22.349 -31.089 -1.789 1.00 15.75 153 PRO A CA 1
ATOM 743 C C . PRO A 1 96 ? 21.556 -32.306 -2.277 1.00 16.15 153 PRO A C 1
ATOM 744 O O . PRO A 1 96 ? 20.746 -32.855 -1.522 1.00 17.69 153 PRO A O 1
ATOM 748 N N . PHE A 1 97 ? 21.770 -32.694 -3.533 1.00 15.52 154 PHE A N 1
ATOM 749 C CA . PHE A 1 97 ? 21.222 -33.933 -4.091 1.00 17.32 154 PHE A CA 1
ATOM 750 C C . PHE A 1 97 ? 21.642 -35.100 -3.183 1.00 17.58 154 PHE A C 1
ATOM 751 O O . PHE A 1 97 ? 22.819 -35.202 -2.867 1.00 16.75 154 PHE A O 1
ATOM 759 N N . ASP A 1 98 ? 20.735 -35.973 -2.739 1.00 18.25 155 ASP A N 1
ATOM 760 C CA . ASP A 1 98 ? 19.306 -36.008 -3.070 1.00 18.45 155 ASP A CA 1
ATOM 761 C C . ASP A 1 98 ? 18.519 -35.684 -1.797 1.00 18.84 155 ASP A C 1
ATOM 762 O O . ASP A 1 98 ? 18.739 -36.300 -0.761 1.00 20.09 155 ASP A O 1
ATOM 767 N N . PHE A 1 99 ? 17.611 -34.713 -1.880 1.00 17.87 156 PHE A N 1
ATOM 768 C CA . PHE A 1 99 ? 16.785 -34.272 -0.745 1.00 16.99 156 PHE A CA 1
ATOM 769 C C . PHE A 1 99 ? 16.056 -35.433 -0.054 1.00 16.47 156 PHE A C 1
ATOM 770 O O . PHE A 1 99 ? 15.911 -35.445 1.164 1.00 16.99 156 PHE A O 1
ATOM 778 N N . TYR A 1 100 ? 15.588 -36.391 -0.842 1.00 17.39 157 TYR A N 1
ATOM 779 C CA . TYR A 1 100 ? 14.816 -37.525 -0.330 1.00 19.21 157 TYR A CA 1
ATOM 780 C C . TYR A 1 100 ? 15.623 -38.503 0.537 1.00 19.05 157 TYR A C 1
ATOM 781 O O . TYR A 1 100 ? 15.034 -39.297 1.264 1.00 18.80 157 TYR A O 1
ATOM 790 N N . HIS A 1 101 ? 16.952 -38.452 0.467 1.00 21.08 158 HIS A N 1
ATOM 791 C CA . HIS A 1 101 ? 17.800 -39.273 1.346 1.00 22.36 158 HIS A CA 1
ATOM 792 C C . HIS A 1 101 ? 17.996 -38.637 2.729 1.00 23.21 158 HIS A C 1
ATOM 793 O O . HIS A 1 101 ? 18.500 -39.284 3.646 1.00 25.65 158 HIS A O 1
ATOM 800 N N . ASP A 1 102 ? 17.603 -37.372 2.861 1.00 22.36 159 ASP A N 1
ATOM 801 C CA . ASP A 1 102 ? 17.613 -36.643 4.127 1.00 22.12 159 ASP A CA 1
ATOM 802 C C . ASP A 1 102 ? 16.317 -36.954 4.888 1.00 21.81 159 ASP A C 1
ATOM 803 O O . ASP A 1 102 ? 15.234 -36.850 4.312 1.00 20.09 159 ASP A O 1
ATOM 808 N N . PRO A 1 103 ? 16.410 -37.327 6.168 1.00 22.75 160 PRO A N 1
ATOM 809 C CA . PRO A 1 103 ? 15.210 -37.604 6.973 1.00 22.25 160 PRO A CA 1
ATOM 810 C C . PRO A 1 103 ? 14.297 -36.386 7.214 1.00 21.33 160 PRO A C 1
ATOM 811 O O . PRO A 1 103 ? 13.132 -36.573 7.550 1.00 21.34 160 PRO A O 1
ATOM 815 N N . ARG A 1 104 ? 14.809 -35.172 7.033 1.00 20.66 161 ARG A N 1
ATOM 816 C CA . ARG A 1 104 ? 13.985 -33.959 7.102 1.00 19.44 161 ARG A CA 1
ATOM 817 C C . ARG A 1 104 ? 13.001 -33.834 5.935 1.00 18.91 161 ARG A C 1
ATOM 818 O O . ARG A 1 104 ? 12.115 -32.982 5.963 1.00 19.21 161 ARG A O 1
ATOM 826 N N . SER A 1 105 ? 13.169 -34.674 4.913 1.00 18.28 162 SER A N 1
ATOM 827 C CA . SER A 1 105 ? 12.352 -34.631 3.708 1.00 16.85 162 SER A CA 1
ATOM 828 C C . SER A 1 105 ? 11.043 -35.410 3.781 1.00 18.04 162 SER A C 1
ATOM 829 O O . SER A 1 105 ? 10.279 -35.394 2.811 1.00 17.87 162 SER A O 1
ATOM 832 N N . ILE A 1 106 ? 10.769 -36.081 4.901 1.00 17.85 163 ILE A N 1
ATOM 833 C CA . ILE A 1 106 ? 9.598 -36.962 4.993 1.00 19.70 163 ILE A CA 1
ATOM 834 C C . ILE A 1 106 ? 8.292 -36.205 4.725 1.00 19.05 163 ILE A C 1
ATOM 835 O O . ILE A 1 106 ? 7.442 -36.680 3.979 1.00 19.72 163 ILE A O 1
ATOM 840 N N . PHE A 1 107 ? 8.154 -35.024 5.314 1.00 18.73 164 PHE A N 1
ATOM 841 C CA . PHE A 1 107 ? 6.974 -34.191 5.100 1.00 18.08 164 PHE A CA 1
ATOM 842 C C . PHE A 1 107 ? 6.829 -33.813 3.617 1.00 18.69 164 PHE A C 1
ATOM 843 O O . PHE A 1 107 ? 5.740 -33.895 3.059 1.00 17.48 164 PHE A O 1
ATOM 851 N N . ALA A 1 108 ? 7.934 -33.431 2.985 1.00 19.54 165 ALA A N 1
ATOM 852 C CA . ALA A 1 108 ? 7.934 -33.050 1.568 1.00 19.86 165 ALA A CA 1
ATOM 853 C C . ALA A 1 108 ? 7.560 -34.225 0.663 1.00 19.23 165 ALA A C 1
ATOM 854 O O . ALA A 1 108 ? 6.853 -34.055 -0.325 1.00 17.52 165 ALA A O 1
ATOM 856 N N . GLN A 1 109 ? 8.030 -35.417 1.018 1.00 19.26 166 GLN A N 1
ATOM 857 C CA . GLN A 1 109 ? 7.728 -36.629 0.260 1.00 20.11 166 GLN A CA 1
ATOM 858 C C . GLN A 1 109 ? 6.229 -36.942 0.258 1.00 20.75 166 GLN A C 1
ATOM 859 O O . GLN A 1 109 ? 5.687 -37.377 -0.756 1.00 21.57 166 GLN A O 1
ATOM 865 N N . LYS A 1 110 ? 5.568 -36.718 1.388 1.00 22.33 167 LYS A N 1
ATOM 866 C CA . LYS A 1 110 ? 4.112 -36.883 1.472 1.00 24.47 167 LYS A CA 1
ATOM 867 C C . LYS A 1 110 ? 3.378 -35.848 0.618 1.00 24.03 167 LYS A C 1
ATOM 868 O O . LYS A 1 110 ? 2.382 -36.171 -0.028 1.00 23.40 167 LYS A O 1
ATOM 874 N N . GLN A 1 111 ? 3.875 -34.613 0.610 1.00 24.19 168 GLN A N 1
ATOM 875 C CA . GLN A 1 111 ? 3.250 -33.542 -0.164 1.00 25.27 168 GLN A CA 1
ATOM 876 C C . GLN A 1 111 ? 3.396 -33.771 -1.670 1.00 24.40 168 GLN A C 1
ATOM 877 O O . GLN A 1 111 ? 2.479 -33.428 -2.416 1.00 23.21 168 GLN A O 1
ATOM 883 N N . GLU A 1 112 ? 4.518 -34.359 -2.107 1.00 24.15 169 GLU A N 1
ATOM 884 C CA . GLU A 1 112 ? 4.725 -34.710 -3.525 1.00 25.62 169 GLU A CA 1
ATOM 885 C C . GLU A 1 112 ? 3.639 -35.630 -4.063 1.00 26.04 169 GLU A C 1
ATOM 886 O O . GLU A 1 112 ? 3.235 -35.500 -5.215 1.00 26.28 169 GLU A O 1
ATOM 892 N N . LYS A 1 113 ? 3.210 -36.598 -3.260 1.00 26.48 170 LYS A N 1
ATOM 893 C CA . LYS A 1 113 ? 2.192 -37.546 -3.708 1.00 28.13 170 LYS A CA 1
ATOM 894 C C . LYS A 1 113 ? 0.931 -36.811 -4.155 1.00 26.58 170 LYS A C 1
ATOM 895 O O . LYS A 1 113 ? 0.241 -37.251 -5.069 1.00 27.89 170 LYS A O 1
ATOM 901 N N . ILE A 1 114 ? 0.653 -35.683 -3.509 1.00 25.56 171 ILE A N 1
ATOM 902 C CA . ILE A 1 114 ? -0.473 -34.822 -3.859 1.00 24.45 171 ILE A CA 1
ATOM 903 C C . ILE A 1 114 ? -0.162 -33.883 -5.040 1.00 22.99 171 ILE A C 1
ATOM 904 O O . ILE A 1 114 ? -0.946 -33.801 -5.975 1.00 22.81 171 ILE A O 1
ATOM 909 N N . THR A 1 115 ? 0.977 -33.188 -5.002 1.00 21.48 172 THR A N 1
ATOM 910 C CA . THR A 1 115 ? 1.291 -32.149 -5.995 1.00 19.73 172 THR A CA 1
ATOM 911 C C . THR A 1 115 ? 1.870 -32.699 -7.292 1.00 19.51 172 THR A C 1
ATOM 912 O O . THR A 1 115 ? 1.787 -32.049 -8.332 1.00 19.78 172 THR A O 1
ATOM 916 N N . GLY A 1 116 ? 2.478 -33.880 -7.217 1.00 18.72 173 GLY A N 1
ATOM 917 C CA . GLY A 1 116 ? 3.188 -34.476 -8.334 1.00 18.86 173 GLY A CA 1
ATOM 918 C C . GLY A 1 116 ? 4.538 -33.843 -8.648 1.00 18.49 173 GLY A C 1
ATOM 919 O O . GLY A 1 116 ? 5.138 -34.157 -9.671 1.00 18.21 173 GLY A O 1
ATOM 920 N N . TYR A 1 117 ? 5.018 -32.950 -7.785 1.00 18.23 174 TYR A N 1
ATOM 921 C CA . TYR A 1 117 ? 6.321 -32.321 -7.984 1.00 17.73 174 TYR A CA 1
ATOM 922 C C . TYR A 1 117 ? 7.386 -33.048 -7.184 1.00 18.40 174 TYR A C 1
ATOM 923 O O . TYR A 1 117 ? 7.142 -33.436 -6.046 1.00 22.09 174 TYR A O 1
ATOM 932 N N . ARG A 1 118 ? 8.576 -33.183 -7.761 1.00 16.51 175 ARG A N 1
ATOM 933 C CA . ARG A 1 118 ? 9.676 -33.905 -7.123 1.00 15.76 175 ARG A CA 1
ATOM 934 C C . ARG A 1 118 ? 10.844 -32.946 -6.853 1.00 13.90 175 ARG A C 1
ATOM 935 O O . ARG A 1 118 ? 11.395 -32.362 -7.785 1.00 14.56 175 ARG A O 1
ATOM 943 N N . THR A 1 119 ? 11.211 -32.802 -5.580 1.00 14.35 176 THR A N 1
ATOM 944 C CA . THR A 1 119 ? 12.312 -31.936 -5.152 1.00 13.32 176 THR A CA 1
ATOM 945 C C . THR A 1 119 ? 13.577 -32.761 -4.905 1.00 13.46 176 THR A C 1
ATOM 946 O O . THR A 1 119 ? 13.602 -33.593 -3.991 1.00 14.48 176 THR A O 1
ATOM 950 N N . TYR A 1 120 ? 14.610 -32.510 -5.715 1.00 12.56 177 TYR A N 1
ATOM 951 C CA . TYR A 1 120 ? 15.935 -33.125 -5.565 1.00 12.58 177 TYR A CA 1
ATOM 952 C C . TYR A 1 120 ? 16.934 -32.266 -4.780 1.00 11.76 177 TYR A C 1
ATOM 953 O O . TYR A 1 120 ? 17.725 -32.794 -3.990 1.00 12.95 177 TYR A O 1
ATOM 962 N N . THR A 1 121 ? 16.935 -30.955 -5.030 1.00 11.83 178 THR A N 1
ATOM 963 C CA . THR A 1 121 ? 17.801 -30.004 -4.320 1.00 11.73 178 THR A CA 1
ATOM 964 C C . THR A 1 121 ? 17.006 -28.759 -3.920 1.00 11.09 178 THR A C 1
ATOM 965 O O . THR A 1 121 ? 15.940 -28.492 -4.479 1.00 9.98 178 THR A O 1
ATOM 969 N N . MET A 1 122 ? 17.532 -28.004 -2.960 1.00 9.62 179 MET A N 1
ATOM 970 C CA . MET A 1 122 ? 16.813 -26.860 -2.392 1.00 11.73 179 MET A CA 1
ATOM 971 C C . MET A 1 122 ? 17.740 -25.819 -1.767 1.00 11.67 179 MET A C 1
ATOM 972 O O . MET A 1 122 ? 18.739 -26.157 -1.136 1.00 11.68 179 MET A O 1
ATOM 977 N N . LEU A 1 123 ? 17.385 -24.544 -1.926 1.00 10.87 180 LEU A N 1
ATOM 978 C CA . LEU A 1 123 ? 17.980 -23.466 -1.137 1.00 8.75 180 LEU A CA 1
ATOM 979 C C . LEU A 1 123 ? 16.842 -22.682 -0.512 1.00 9.78 180 LEU A C 1
ATOM 980 O O . LEU A 1 123 ? 16.030 -22.085 -1.233 1.00 8.30 180 LEU A O 1
ATOM 985 N N . ALA A 1 124 ? 16.775 -22.689 0.819 1.00 8.66 181 ALA A N 1
ATOM 986 C CA . ALA A 1 124 ? 15.736 -21.977 1.549 1.00 8.35 181 ALA A CA 1
ATOM 987 C C . ALA A 1 124 ? 16.364 -20.899 2.435 1.00 8.94 181 ALA A C 1
ATOM 988 O O . ALA A 1 124 ? 17.317 -21.162 3.165 1.00 9.45 181 ALA A O 1
ATOM 990 N N . LEU A 1 125 ? 15.850 -19.677 2.321 1.00 8.73 182 LEU A N 1
ATOM 991 C CA . LEU A 1 125 ? 16.470 -18.502 2.899 1.00 8.98 182 LEU A CA 1
ATOM 992 C C . LEU A 1 125 ? 15.441 -17.745 3.727 1.00 10.73 182 LEU A C 1
ATOM 993 O O . LEU A 1 125 ? 14.293 -17.588 3.304 1.00 11.30 182 LEU A O 1
ATOM 998 N N . PRO A 1 126 ? 15.831 -17.275 4.907 1.00 9.28 183 PRO A N 1
ATOM 999 C CA . PRO A 1 126 ? 14.969 -16.375 5.668 1.00 10.47 183 PRO A CA 1
ATOM 1000 C C . PRO A 1 126 ? 15.157 -14.954 5.179 1.00 11.45 183 PRO A C 1
ATOM 1001 O O . PRO A 1 126 ? 16.289 -14.535 4.948 1.00 11.87 183 PRO A O 1
ATOM 1005 N N . LEU A 1 127 ? 14.057 -14.240 5.006 1.00 10.74 184 LEU A N 1
ATOM 1006 C CA . LEU A 1 127 ? 14.070 -12.809 4.782 1.00 14.29 184 LEU A CA 1
ATOM 1007 C C . LEU A 1 127 ? 13.726 -12.194 6.130 1.00 15.29 184 LEU A C 1
ATOM 1008 O O . LEU A 1 127 ? 12.670 -12.484 6.680 1.00 15.71 184 LEU A O 1
ATOM 1013 N N . LEU A 1 128 ? 14.624 -11.367 6.660 1.00 16.31 185 LEU A N 1
ATOM 1014 C CA . LEU A 1 128 ? 14.497 -10.805 7.999 1.00 18.81 185 LEU A CA 1
ATOM 1015 C C . LEU A 1 128 ? 14.474 -9.276 7.961 1.00 20.24 185 LEU A C 1
ATOM 1016 O O . LEU A 1 128 ? 15.086 -8.660 7.086 1.00 20.70 185 LEU A O 1
ATOM 1021 N N . SER A 1 129 ? 13.771 -8.668 8.911 1.00 23.01 186 SER A N 1
ATOM 1022 C CA . SER A 1 129 ? 13.816 -7.214 9.078 1.00 27.06 186 SER A CA 1
ATOM 1023 C C . SER A 1 129 ? 15.145 -6.830 9.729 1.00 30.14 186 SER A C 1
ATOM 1024 O O . SER A 1 129 ? 15.971 -7.697 10.021 1.00 30.03 186 SER A O 1
ATOM 1027 N N . GLU A 1 130 ? 15.353 -5.537 9.957 1.00 34.41 187 GLU A N 1
ATOM 1028 C CA . GLU A 1 130 ? 16.569 -5.076 10.630 1.00 37.19 187 GLU A CA 1
ATOM 1029 C C . GLU A 1 130 ? 16.632 -5.602 12.065 1.00 36.98 187 GLU A C 1
ATOM 1030 O O . GLU A 1 130 ? 17.707 -5.941 12.552 1.00 38.23 187 GLU A O 1
ATOM 1036 N N . GLN A 1 131 ? 15.475 -5.699 12.718 1.00 37.03 188 GLN A N 1
ATOM 1037 C CA . GLN A 1 131 ? 15.387 -6.212 14.088 1.00 36.23 188 GLN A CA 1
ATOM 1038 C C . GLN A 1 131 ? 15.577 -7.738 14.161 1.00 34.55 188 GLN A C 1
ATOM 1039 O O . GLN A 1 131 ? 15.928 -8.266 15.217 1.00 35.54 188 GLN A O 1
ATOM 1045 N N . GLY A 1 132 ? 15.331 -8.440 13.053 1.00 31.30 189 GLY A N 1
ATOM 1046 C CA . GLY A 1 132 ? 15.449 -9.893 12.999 1.00 28.27 189 GLY A CA 1
ATOM 1047 C C . GLY A 1 132 ? 14.123 -10.645 12.976 1.00 25.54 189 GLY A C 1
ATOM 1048 O O . GLY A 1 132 ? 14.098 -11.866 13.150 1.00 24.82 189 GLY A O 1
ATOM 1049 N N . ARG A 1 133 ? 13.024 -9.921 12.769 1.00 21.93 190 ARG A N 1
ATOM 1050 C CA . ARG A 1 133 ? 11.696 -10.515 12.631 1.00 19.79 190 ARG A CA 1
ATOM 1051 C C . ARG A 1 133 ? 11.574 -11.240 11.288 1.00 16.61 190 ARG A C 1
ATOM 1052 O O . ARG A 1 133 ? 12.144 -10.802 10.301 1.00 14.51 190 ARG A O 1
ATOM 1060 N N . LEU A 1 134 ? 10.815 -12.329 11.251 1.00 16.25 191 LEU A N 1
ATOM 1061 C CA . LEU A 1 134 ? 10.605 -13.077 10.005 1.00 14.89 191 LEU A CA 1
ATOM 1062 C C . LEU A 1 134 ? 9.649 -12.331 9.072 1.00 13.28 191 LEU A C 1
ATOM 1063 O O . LEU A 1 134 ? 8.495 -12.123 9.408 1.00 13.09 191 LEU A O 1
ATOM 1068 N N . VAL A 1 135 ? 10.151 -11.921 7.913 1.00 12.07 192 VAL A N 1
ATOM 1069 C CA . VAL A 1 135 ? 9.321 -11.302 6.875 1.00 10.10 192 VAL A CA 1
ATOM 1070 C C . VAL A 1 135 ? 8.760 -12.373 5.937 1.00 10.43 192 VAL A C 1
ATOM 1071 O O . VAL A 1 135 ? 7.589 -12.340 5.576 1.00 11.44 192 VAL A O 1
ATOM 1075 N N . ALA A 1 136 ? 9.603 -13.322 5.544 1.00 10.86 193 ALA A N 1
ATOM 1076 C CA . ALA A 1 136 ? 9.193 -14.409 4.659 1.00 9.98 193 ALA A CA 1
ATOM 1077 C C . ALA A 1 136 ? 10.227 -15.527 4.630 1.00 9.05 193 ALA A C 1
ATOM 1078 O O . ALA A 1 136 ? 11.344 -15.383 5.145 1.00 7.33 193 ALA A O 1
ATOM 1080 N N . VAL A 1 137 ? 9.840 -16.647 4.031 1.00 8.97 194 VAL A N 1
ATOM 1081 C CA . VAL A 1 137 ? 10.781 -17.710 3.682 1.00 9.68 194 VAL A CA 1
ATOM 1082 C C . VAL A 1 137 ? 10.769 -17.840 2.167 1.00 9.79 194 VAL A C 1
ATOM 1083 O O . VAL A 1 137 ? 9.717 -18.033 1.572 1.00 10.61 194 VAL A O 1
ATOM 1087 N N . VAL A 1 138 ? 11.940 -17.705 1.549 1.00 10.49 195 VAL A N 1
ATOM 1088 C CA . VAL A 1 138 ? 12.097 -17.894 0.112 1.00 10.13 195 VAL A CA 1
ATOM 1089 C C . VAL A 1 138 ? 12.711 -19.267 -0.115 1.00 10.63 195 VAL A C 1
ATOM 1090 O O . VAL A 1 138 ? 13.769 -19.588 0.443 1.00 11.39 195 VAL A O 1
ATOM 1094 N N . GLN A 1 139 ? 12.034 -20.075 -0.923 1.00 9.14 196 GLN A N 1
ATOM 1095 C CA . GLN A 1 139 ? 12.442 -21.445 -1.205 1.00 8.76 196 GLN A CA 1
ATOM 1096 C C . GLN A 1 139 ? 12.656 -21.636 -2.702 1.00 9.64 196 GLN A C 1
ATOM 1097 O O . GLN A 1 139 ? 11.727 -21.488 -3.482 1.00 6.14 196 GLN A O 1
ATOM 1103 N N . LEU A 1 140 ? 13.889 -21.962 -3.089 1.00 8.90 197 LEU A N 1
ATOM 1104 C CA . LEU A 1 140 ? 14.244 -22.266 -4.470 1.00 9.37 197 LEU A CA 1
ATOM 1105 C C . LEU A 1 140 ? 14.438 -23.770 -4.619 1.00 9.54 197 LEU A C 1
ATOM 1106 O O . LEU A 1 140 ? 15.144 -24.394 -3.826 1.00 8.54 197 LEU A O 1
ATOM 1111 N N . LEU A 1 141 ? 13.813 -24.349 -5.634 1.00 9.29 198 LEU A N 1
ATOM 1112 C CA . LEU A 1 141 ? 13.838 -25.792 -5.840 1.00 9.05 198 LEU A CA 1
ATOM 1113 C C . LEU A 1 141 ? 14.500 -26.175 -7.149 1.00 8.47 198 LEU A C 1
ATOM 1114 O O . LEU A 1 141 ? 14.292 -25.527 -8.182 1.00 9.69 198 LEU A O 1
ATOM 1119 N N . ASN A 1 142 ? 15.301 -27.236 -7.070 1.00 9.24 199 ASN A N 1
ATOM 1120 C CA . ASN A 1 142 ? 15.844 -27.945 -8.215 1.00 10.02 199 ASN A CA 1
ATOM 1121 C C . ASN A 1 142 ? 16.719 -27.092 -9.120 1.00 9.50 199 ASN A C 1
ATOM 1122 O O . ASN A 1 142 ? 16.270 -26.594 -10.148 1.00 10.32 199 ASN A O 1
ATOM 1127 N N . LYS A 1 143 ? 17.981 -26.949 -8.724 1.00 10.35 200 LYS A N 1
ATOM 1128 C CA . LYS A 1 143 ? 18.966 -26.263 -9.546 1.00 11.69 200 LYS A CA 1
ATOM 1129 C C . LYS A 1 143 ? 19.040 -26.982 -10.893 1.00 11.70 200 LYS A C 1
ATOM 1130 O O . LYS A 1 143 ? 19.053 -28.211 -10.941 1.00 12.21 200 LYS A O 1
ATOM 1136 N N . LEU A 1 144 ? 19.059 -26.203 -11.970 1.00 12.57 201 LEU A N 1
ATOM 1137 C CA . LEU A 1 144 ? 19.034 -26.722 -13.333 1.00 13.46 201 LEU A CA 1
ATOM 1138 C C . LEU A 1 144 ? 20.403 -26.572 -13.994 1.00 14.19 201 LEU A C 1
ATOM 1139 O O . LEU A 1 144 ? 21.151 -25.636 -13.709 1.00 12.17 201 LEU A O 1
ATOM 1144 N N . LYS A 1 145 ? 20.712 -27.502 -14.891 1.00 15.82 202 LYS A N 1
ATOM 1145 C CA . LYS A 1 145 ? 21.839 -27.357 -15.804 1.00 17.52 202 LYS A CA 1
ATOM 1146 C C . LYS A 1 145 ? 21.566 -26.176 -16.732 1.00 16.34 202 LYS A C 1
ATOM 1147 O O . LYS A 1 145 ? 20.421 -25.953 -17.127 1.00 14.35 202 LYS A O 1
ATOM 1153 N N . PRO A 1 146 ? 22.601 -25.413 -17.079 1.00 17.79 203 PRO A N 1
ATOM 1154 C CA . PRO A 1 146 ? 22.430 -24.238 -17.946 1.00 19.05 203 PRO A CA 1
ATOM 1155 C C . PRO A 1 146 ? 21.988 -24.600 -19.361 1.00 20.61 203 PRO A C 1
ATOM 1156 O O . PRO A 1 146 ? 21.326 -23.787 -20.012 1.00 20.28 203 PRO A O 1
ATOM 1160 N N . TYR A 1 147 ? 22.353 -25.795 -19.827 1.00 21.88 204 TYR A N 1
ATOM 1161 C CA . TYR A 1 147 ? 21.902 -26.291 -21.122 1.00 25.03 204 TYR A CA 1
ATOM 1162 C C . TYR A 1 147 ? 21.283 -27.682 -21.006 1.00 25.94 204 TYR A C 1
ATOM 1163 O O . TYR A 1 147 ? 21.911 -28.613 -20.506 1.00 23.94 204 TYR A O 1
ATOM 1172 N N . SER A 1 148 ? 20.049 -27.794 -21.486 1.00 29.53 205 SER A N 1
ATOM 1173 C CA . SER A 1 148 ? 19.347 -29.066 -21.607 1.00 33.29 205 SER A CA 1
ATOM 1174 C C . SER A 1 148 ? 18.548 -29.074 -22.914 1.00 36.61 205 SER A C 1
ATOM 1175 O O . SER A 1 148 ? 18.234 -28.012 -23.448 1.00 36.71 205 SER A O 1
ATOM 1178 N N . PRO A 1 149 ? 18.224 -30.254 -23.443 1.00 41.09 206 PRO A N 1
ATOM 1179 C CA . PRO A 1 149 ? 17.255 -30.343 -24.543 1.00 43.83 206 PRO A CA 1
ATOM 1180 C C . PRO A 1 149 ? 15.927 -29.684 -24.144 1.00 46.46 206 PRO A C 1
ATOM 1181 O O . PRO A 1 149 ? 15.546 -29.822 -22.979 1.00 47.13 206 PRO A O 1
ATOM 1185 N N . PRO A 1 150 ? 15.252 -28.975 -25.052 1.00 48.96 207 PRO A N 1
ATOM 1186 C CA . PRO A 1 150 ? 13.996 -28.281 -24.708 1.00 50.09 207 PRO A CA 1
ATOM 1187 C C . PRO A 1 150 ? 12.840 -29.196 -24.259 1.00 50.55 207 PRO A C 1
ATOM 1188 O O . PRO A 1 150 ? 11.905 -28.706 -23.620 1.00 50.50 207 PRO A O 1
ATOM 1192 N N . ASP A 1 151 ? 12.909 -30.485 -24.593 1.00 50.61 208 ASP A N 1
ATOM 1193 C CA . ASP A 1 151 ? 11.875 -31.458 -24.225 1.00 50.27 208 ASP A CA 1
ATOM 1194 C C . ASP A 1 151 ? 12.304 -32.390 -23.083 1.00 48.67 208 ASP A C 1
ATOM 1195 O O . ASP A 1 151 ? 11.691 -33.436 -22.865 1.00 48.92 208 ASP A O 1
ATOM 1200 N N . ALA A 1 152 ? 13.345 -32.007 -22.349 1.00 46.32 209 ALA A N 1
ATOM 1201 C CA . ALA A 1 152 ? 13.944 -32.888 -21.349 1.00 44.54 209 ALA A CA 1
ATOM 1202 C C . ALA A 1 152 ? 13.065 -33.008 -20.106 1.00 41.98 209 ALA A C 1
ATOM 1203 O O . ALA A 1 152 ? 12.425 -32.039 -19.693 1.00 41.31 209 ALA A O 1
ATOM 1205 N N . LEU A 1 153 ? 13.040 -34.205 -19.522 1.00 39.41 210 LEU A N 1
ATOM 1206 C CA . LEU A 1 153 ? 12.311 -34.450 -18.276 1.00 37.50 210 LEU A CA 1
ATOM 1207 C C . LEU A 1 153 ? 13.075 -33.823 -17.108 1.00 34.34 210 LEU A C 1
ATOM 1208 O O . LEU A 1 153 ? 14.284 -33.618 -17.201 1.00 32.25 210 LEU A O 1
ATOM 1213 N N . LEU A 1 154 ? 12.369 -33.541 -16.013 1.00 31.16 211 LEU A N 1
ATOM 1214 C CA . LEU A 1 154 ? 12.964 -32.891 -14.842 1.00 28.52 211 LEU A CA 1
ATOM 1215 C C . LEU A 1 154 ? 14.244 -33.569 -14.350 1.00 28.15 211 LEU A C 1
ATOM 1216 O O . LEU A 1 154 ? 15.231 -32.893 -14.073 1.00 27.76 211 LEU A O 1
ATOM 1221 N N . ALA A 1 155 ? 14.228 -34.898 -14.252 1.00 28.03 212 ALA A N 1
ATOM 1222 C CA . ALA A 1 155 ? 15.353 -35.652 -13.687 1.00 28.35 212 ALA A CA 1
ATOM 1223 C C . ALA A 1 155 ? 16.627 -35.534 -14.524 1.00 27.85 212 ALA A C 1
ATOM 1224 O O . ALA A 1 155 ? 17.730 -35.653 -13.992 1.00 27.14 212 ALA A O 1
ATOM 1226 N N . GLU A 1 156 ? 16.459 -35.310 -15.825 1.00 28.59 213 GLU A N 1
ATOM 1227 C CA . GLU A 1 156 ? 17.577 -35.099 -16.745 1.00 30.94 213 GLU A CA 1
ATOM 1228 C C . GLU A 1 156 ? 18.085 -33.649 -16.742 1.00 29.44 213 GLU A C 1
ATOM 1229 O O . GLU A 1 156 ? 19.258 -33.401 -17.032 1.00 29.37 213 GLU A O 1
ATOM 1235 N N . ARG A 1 157 ? 17.198 -32.710 -16.414 1.00 28.09 214 ARG A N 1
ATOM 1236 C CA . ARG A 1 157 ? 17.496 -31.272 -16.433 1.00 26.96 214 ARG A CA 1
ATOM 1237 C C . ARG A 1 157 ? 18.178 -30.770 -15.163 1.00 24.88 214 ARG A C 1
ATOM 1238 O O . ARG A 1 157 ? 18.770 -29.694 -15.176 1.00 24.68 214 ARG A O 1
ATOM 1246 N N . ILE A 1 158 ? 18.085 -31.517 -14.064 1.00 23.47 215 ILE A N 1
ATOM 1247 C CA . ILE A 1 158 ? 18.666 -31.053 -12.803 1.00 22.20 215 ILE A CA 1
ATOM 1248 C C . ILE A 1 158 ? 20.188 -31.159 -12.783 1.00 21.27 215 ILE A C 1
ATOM 1249 O O . ILE A 1 158 ? 20.785 -32.030 -13.423 1.00 20.80 215 ILE A O 1
ATOM 1254 N N . ASP A 1 159 ? 20.785 -30.244 -12.033 1.00 19.67 216 ASP A N 1
ATOM 1255 C CA . ASP A 1 159 ? 22.216 -30.170 -11.797 1.00 20.76 216 ASP A CA 1
ATOM 1256 C C . ASP A 1 159 ? 22.450 -30.797 -10.425 1.00 20.92 216 ASP A C 1
ATOM 1257 O O . ASP A 1 159 ? 22.036 -30.245 -9.406 1.00 18.83 216 ASP A O 1
ATOM 1262 N N . ASN A 1 160 ? 23.108 -31.954 -10.413 1.00 21.51 217 ASN A N 1
ATOM 1263 C CA . ASN A 1 160 ? 23.377 -32.713 -9.184 1.00 22.68 217 ASN A CA 1
ATOM 1264 C C . ASN A 1 160 ? 24.200 -31.958 -8.138 1.00 21.05 217 ASN A C 1
ATOM 1265 O O . ASN A 1 160 ? 24.181 -32.317 -6.967 1.00 21.66 217 ASN A O 1
ATOM 1270 N N . GLN A 1 161 ? 24.933 -30.931 -8.560 1.00 19.99 218 GLN A N 1
ATOM 1271 C CA . GLN A 1 161 ? 25.753 -30.135 -7.639 1.00 19.75 218 GLN A CA 1
ATOM 1272 C C . GLN A 1 161 ? 24.930 -29.158 -6.795 1.00 17.61 218 GLN A C 1
ATOM 1273 O O . GLN A 1 161 ? 25.431 -28.620 -5.810 1.00 19.22 218 GLN A O 1
ATOM 1279 N N . GLY A 1 162 ? 23.683 -28.921 -7.191 1.00 15.72 219 GLY A N 1
ATOM 1280 C CA . GLY A 1 162 ? 22.752 -28.145 -6.390 1.00 13.00 219 GLY A CA 1
ATOM 1281 C C . GLY A 1 162 ? 23.101 -26.671 -6.348 1.00 11.29 219 GLY A C 1
ATOM 1282 O O . GLY A 1 162 ? 23.918 -26.195 -7.129 1.00 11.21 219 GLY A O 1
ATOM 1283 N N . PHE A 1 163 ? 22.459 -25.947 -5.437 1.00 10.50 220 PHE A N 1
ATOM 1284 C CA . PHE A 1 163 ? 22.655 -24.515 -5.299 1.00 10.28 220 PHE A CA 1
ATOM 1285 C C . PHE A 1 163 ? 23.942 -24.248 -4.533 1.00 10.35 220 PHE A C 1
ATOM 1286 O O . PHE A 1 163 ? 24.316 -25.028 -3.667 1.00 8.80 220 PHE A O 1
ATOM 1294 N N . THR A 1 164 ? 24.574 -23.120 -4.846 1.00 10.63 221 THR A N 1
ATOM 1295 C CA . THR A 1 164 ? 25.914 -22.782 -4.377 1.00 12.37 221 THR A CA 1
ATOM 1296 C C . THR A 1 164 ? 25.924 -21.545 -3.476 1.00 11.76 221 THR A C 1
ATOM 1297 O O . THR A 1 164 ? 24.930 -20.819 -3.378 1.00 10.53 221 THR A O 1
ATOM 1301 N N . SER A 1 165 ? 27.071 -21.299 -2.851 1.00 11.12 222 SER A N 1
ATOM 1302 C CA . SER A 1 165 ? 27.299 -20.093 -2.057 1.00 11.22 222 SER A CA 1
ATOM 1303 C C . SER A 1 165 ? 27.162 -18.819 -2.892 1.00 10.22 222 SER A C 1
ATOM 1304 O O . SER A 1 165 ? 26.737 -17.776 -2.385 1.00 10.25 222 SER A O 1
ATOM 1307 N N . ALA A 1 166 ? 27.556 -18.906 -4.158 1.00 10.20 223 ALA A N 1
ATOM 1308 C CA . ALA A 1 166 ? 27.441 -17.793 -5.084 1.00 10.18 223 ALA A CA 1
ATOM 1309 C C . ALA A 1 166 ? 25.973 -17.507 -5.392 1.00 10.74 223 ALA A C 1
ATOM 1310 O O . ALA A 1 166 ? 25.604 -16.357 -5.575 1.00 9.50 223 ALA A O 1
ATOM 1312 N N . ASP A 1 167 ? 25.148 -18.553 -5.451 1.00 11.06 224 ASP A N 1
ATOM 1313 C CA . ASP A 1 167 ? 23.705 -18.388 -5.659 1.00 12.03 224 ASP A CA 1
ATOM 1314 C C . ASP A 1 167 ? 23.064 -17.669 -4.470 1.00 11.53 224 ASP A C 1
ATOM 1315 O O . ASP A 1 167 ? 22.258 -16.762 -4.646 1.00 12.34 224 ASP A O 1
ATOM 1320 N N . GLU A 1 168 ? 23.437 -18.078 -3.264 1.00 12.48 225 GLU A N 1
ATOM 1321 C CA . GLU A 1 168 ? 22.959 -17.448 -2.035 1.00 12.14 225 GLU A CA 1
ATOM 1322 C C . GLU A 1 168 ? 23.271 -15.941 -1.990 1.00 10.88 225 GLU A C 1
ATOM 1323 O O . GLU A 1 168 ? 22.429 -15.155 -1.579 1.00 11.67 225 GLU A O 1
ATOM 1329 N N . GLN A 1 169 ? 24.472 -15.536 -2.399 1.00 9.33 226 GLN A N 1
ATOM 1330 C CA . GLN A 1 169 ? 24.807 -14.109 -2.411 1.00 9.17 226 GLN A CA 1
ATOM 1331 C C . GLN A 1 169 ? 24.088 -13.385 -3.550 1.00 8.87 226 GLN A C 1
ATOM 1332 O O . GLN A 1 169 ? 23.683 -12.229 -3.404 1.00 7.82 226 GLN A O 1
ATOM 1338 N N . LEU A 1 170 ? 23.909 -14.067 -4.676 1.00 9.06 227 LEU A N 1
ATOM 1339 C CA . LEU A 1 170 ? 23.202 -13.470 -5.822 1.00 10.70 227 LEU A CA 1
ATOM 1340 C C . LEU A 1 170 ? 21.757 -13.123 -5.454 1.00 10.49 227 LEU A C 1
ATOM 1341 O O . LEU A 1 170 ? 21.203 -12.120 -5.924 1.00 11.38 227 LEU A O 1
ATOM 1346 N N . PHE A 1 171 ? 21.150 -13.949 -4.607 1.00 10.92 228 PHE A N 1
ATOM 1347 C CA . PHE A 1 171 ? 19.806 -13.688 -4.091 1.00 11.30 228 PHE A CA 1
ATOM 1348 C C . PHE A 1 171 ? 19.686 -12.282 -3.459 1.00 12.45 228 PHE A C 1
ATOM 1349 O O . PHE A 1 171 ? 18.619 -11.667 -3.527 1.00 10.11 228 PHE A O 1
ATOM 1357 N N . GLN A 1 172 ? 20.775 -11.782 -2.866 1.00 14.53 229 GLN A N 1
ATOM 1358 C CA . GLN A 1 172 ? 20.804 -10.434 -2.255 1.00 16.03 229 GLN A CA 1
ATOM 1359 C C . GLN A 1 172 ? 20.593 -9.262 -3.230 1.00 17.01 229 GLN A C 1
ATOM 1360 O O . GLN A 1 172 ? 20.238 -8.166 -2.805 1.00 18.06 229 GLN A O 1
ATOM 1366 N N . GLU A 1 173 ? 20.783 -9.478 -4.527 1.00 17.52 230 GLU A N 1
ATOM 1367 C CA . GLU A 1 173 ? 20.403 -8.469 -5.519 1.00 18.20 230 GLU A CA 1
ATOM 1368 C C . GLU A 1 173 ? 18.888 -8.234 -5.533 1.00 17.67 230 GLU A C 1
ATOM 1369 O O . GLU A 1 173 ? 18.419 -7.162 -5.918 1.00 17.63 230 GLU A O 1
ATOM 1375 N N . PHE A 1 174 ? 18.136 -9.255 -5.133 1.00 16.00 231 PHE A N 1
ATOM 1376 C CA . PHE A 1 174 ? 16.679 -9.226 -5.155 1.00 15.50 231 PHE A CA 1
ATOM 1377 C C . PHE A 1 174 ? 16.036 -9.065 -3.780 1.00 13.69 231 PHE A C 1
ATOM 1378 O O . PHE A 1 174 ? 14.902 -8.590 -3.683 1.00 14.38 231 PHE A O 1
ATOM 1386 N N . ALA A 1 175 ? 16.746 -9.465 -2.729 1.00 12.82 232 ALA A N 1
ATOM 1387 C CA . ALA A 1 175 ? 16.165 -9.519 -1.388 1.00 13.28 232 ALA A CA 1
ATOM 1388 C C . ALA A 1 175 ? 15.564 -8.181 -0.936 1.00 14.10 232 ALA A C 1
ATOM 1389 O O . ALA A 1 175 ? 14.430 -8.156 -0.457 1.00 14.62 232 ALA A O 1
ATOM 1391 N N . PRO A 1 176 ? 16.286 -7.073 -1.094 1.00 14.09 233 PRO A N 1
ATOM 1392 C CA . PRO A 1 176 ? 15.744 -5.758 -0.714 1.00 14.26 233 PRO A CA 1
ATOM 1393 C C . PRO A 1 176 ? 14.403 -5.405 -1.370 1.00 13.83 233 PRO A C 1
ATOM 1394 O O . PRO A 1 176 ? 13.533 -4.840 -0.701 1.00 11.60 233 PRO A O 1
ATOM 1398 N N . SER A 1 177 ? 14.238 -5.720 -2.651 1.00 13.27 234 SER A N 1
ATOM 1399 C CA . SER A 1 177 ? 12.999 -5.390 -3.355 1.00 13.72 234 SER A CA 1
ATOM 1400 C C . SER A 1 177 ? 11.827 -6.237 -2.886 1.00 12.69 234 SER A C 1
ATOM 1401 O O . SER A 1 177 ? 10.698 -5.748 -2.822 1.00 12.39 234 SER A O 1
ATOM 1404 N N . ILE A 1 178 ? 12.095 -7.496 -2.541 1.00 10.83 235 ILE A N 1
ATOM 1405 C CA . ILE A 1 178 ? 11.069 -8.359 -1.974 1.00 9.66 235 ILE A CA 1
ATOM 1406 C C . ILE A 1 178 ? 10.650 -7.826 -0.606 1.00 10.33 235 ILE A C 1
ATOM 1407 O O . ILE A 1 178 ? 9.457 -7.742 -0.312 1.00 8.97 235 ILE A O 1
ATOM 1412 N N . ARG A 1 179 ? 11.632 -7.466 0.220 1.00 11.36 236 ARG A N 1
ATOM 1413 C CA . ARG A 1 179 ? 11.378 -6.899 1.546 1.00 13.58 236 ARG A CA 1
ATOM 1414 C C . ARG A 1 179 ? 10.569 -5.613 1.474 1.00 14.35 236 ARG A C 1
ATOM 1415 O O . ARG A 1 179 ? 9.684 -5.404 2.295 1.00 14.43 236 ARG A O 1
ATOM 1423 N N . LEU A 1 180 ? 10.880 -4.762 0.500 1.00 13.93 237 LEU A N 1
ATOM 1424 C CA . LEU A 1 180 ? 10.190 -3.489 0.319 1.00 14.27 237 LEU A CA 1
ATOM 1425 C C . LEU A 1 180 ? 8.686 -3.689 0.132 1.00 14.16 237 LEU A C 1
ATOM 1426 O O . LEU A 1 180 ? 7.882 -2.997 0.755 1.00 13.27 237 LEU A O 1
ATOM 1431 N N . ILE A 1 181 ? 8.310 -4.625 -0.732 1.00 12.09 238 ILE A N 1
ATOM 1432 C CA . ILE A 1 181 ? 6.894 -4.865 -1.020 1.00 12.16 238 ILE A CA 1
ATOM 1433 C C . ILE A 1 181 ? 6.175 -5.446 0.203 1.00 12.33 238 ILE A C 1
ATOM 1434 O O . ILE A 1 181 ? 5.087 -4.998 0.565 1.00 11.01 238 ILE A O 1
ATOM 1439 N N . LEU A 1 182 ? 6.805 -6.420 0.852 1.00 11.31 239 LEU A N 1
ATOM 1440 C CA . LEU A 1 182 ? 6.200 -7.106 1.983 1.00 12.57 239 LEU A CA 1
ATOM 1441 C C . LEU A 1 182 ? 6.123 -6.213 3.221 1.00 13.20 239 LEU A C 1
ATOM 1442 O O . LEU A 1 182 ? 5.108 -6.209 3.924 1.00 12.67 239 LEU A O 1
ATOM 1447 N N . GLU A 1 183 ? 7.182 -5.449 3.459 1.00 13.26 240 GLU A N 1
ATOM 1448 C CA . GLU A 1 183 ? 7.295 -4.617 4.653 1.00 13.98 240 GLU A CA 1
ATOM 1449 C C . GLU A 1 183 ? 6.519 -3.322 4.528 1.00 13.31 240 GLU A C 1
ATOM 1450 O O . GLU A 1 183 ? 5.991 -2.831 5.523 1.00 14.20 240 GLU A O 1
ATOM 1456 N N . SER A 1 184 ? 6.455 -2.758 3.323 1.00 12.81 241 SER A N 1
ATOM 1457 C CA . SER A 1 184 ? 5.684 -1.539 3.112 1.00 12.48 241 SER A CA 1
ATOM 1458 C C . SER A 1 184 ? 4.212 -1.811 3.401 1.00 12.22 241 SER A C 1
ATOM 1459 O O . SER A 1 184 ? 3.581 -1.055 4.145 1.00 9.06 241 SER A O 1
ATOM 1462 N N . SER A 1 185 ? 3.678 -2.894 2.828 1.00 10.78 242 SER A N 1
ATOM 1463 C CA . SER A 1 185 ? 2.266 -3.242 3.015 1.00 10.74 242 SER A CA 1
ATOM 1464 C C . SER A 1 185 ? 1.963 -3.572 4.478 1.00 9.56 242 SER A C 1
ATOM 1465 O O . SER A 1 185 ? 0.969 -3.101 5.027 1.00 9.92 242 SER A O 1
ATOM 1468 N N . ARG A 1 186 ? 2.843 -4.332 5.124 1.00 9.28 243 ARG A N 1
ATOM 1469 C CA . ARG A 1 186 ? 2.674 -4.666 6.533 1.00 11.17 243 ARG A CA 1
ATOM 1470 C C . ARG A 1 186 ? 2.620 -3.401 7.385 1.00 10.77 243 ARG A C 1
ATOM 1471 O O . ARG A 1 186 ? 1.785 -3.286 8.286 1.00 9.76 243 ARG A O 1
ATOM 1479 N N . SER A 1 187 ? 3.528 -2.470 7.107 1.00 10.55 244 SER A N 1
ATOM 1480 C CA . SER A 1 187 ? 3.637 -1.244 7.886 1.00 11.79 244 SER A CA 1
ATOM 1481 C C . SER A 1 187 ? 2.384 -0.386 7.716 1.00 10.38 244 SER A C 1
ATOM 1482 O O . SER A 1 187 ? 1.938 0.257 8.660 1.00 11.42 244 SER A O 1
ATOM 1485 N N . PHE A 1 188 ? 1.821 -0.394 6.510 1.00 9.00 245 PHE A N 1
ATOM 1486 C CA . PHE A 1 188 ? 0.549 0.258 6.235 1.00 8.39 245 PHE A CA 1
ATOM 1487 C C . PHE A 1 188 ? -0.588 -0.337 7.068 1.00 7.87 245 PHE A C 1
ATOM 1488 O O . PHE A 1 188 ? -1.419 0.398 7.598 1.00 6.34 245 PHE A O 1
ATOM 1496 N N . TYR A 1 189 ? -0.626 -1.664 7.169 1.00 8.01 246 TYR A N 1
ATOM 1497 C CA . TYR A 1 189 ? -1.652 -2.357 7.955 1.00 9.05 246 TYR A CA 1
ATOM 1498 C C . TYR A 1 189 ? -1.568 -2.006 9.436 1.00 8.84 246 TYR A C 1
ATOM 1499 O O . TYR A 1 189 ? -2.576 -1.701 10.066 1.00 9.20 246 TYR A O 1
ATOM 1508 N N . ILE A 1 190 ? -0.366 -2.046 9.993 1.00 10.70 247 ILE A N 1
ATOM 1509 C CA . ILE A 1 190 ? -0.193 -1.800 11.420 1.00 11.54 247 ILE A CA 1
ATOM 1510 C C . ILE A 1 190 ? -0.525 -0.353 11.772 1.00 10.41 247 ILE A C 1
ATOM 1511 O O . ILE A 1 190 ? -1.244 -0.108 12.725 1.00 11.12 247 ILE A O 1
ATOM 1516 N N . ALA A 1 191 ? -0.020 0.595 10.993 1.00 10.20 248 ALA A N 1
ATOM 1517 C CA . ALA A 1 191 ? -0.310 2.014 11.190 1.00 9.79 248 ALA A CA 1
ATOM 1518 C C . ALA A 1 191 ? -1.805 2.312 11.084 1.00 8.47 248 ALA A C 1
ATOM 1519 O O . ALA A 1 191 ? -2.335 3.120 11.845 1.00 7.89 248 ALA A O 1
ATOM 1521 N N . THR A 1 192 ? -2.477 1.647 10.151 1.00 8.76 249 THR A N 1
ATOM 1522 C CA . THR A 1 192 ? -3.915 1.811 9.966 1.00 8.59 249 THR A CA 1
ATOM 1523 C C . THR A 1 192 ? -4.672 1.301 11.204 1.00 11.12 249 THR A C 1
ATOM 1524 O O . THR A 1 192 ? -5.638 1.928 11.660 1.00 8.99 249 THR A O 1
ATOM 1528 N N . GLN A 1 193 ? -4.209 0.185 11.765 1.00 11.22 250 GLN A N 1
ATOM 1529 C CA . GLN A 1 193 ? -4.818 -0.373 12.967 1.00 12.18 250 GLN A CA 1
ATOM 1530 C C . GLN A 1 193 ? -4.611 0.529 14.191 1.00 10.83 250 GLN A C 1
ATOM 1531 O O . GLN A 1 193 ? -5.537 0.741 14.955 1.00 11.03 250 GLN A O 1
ATOM 1537 N N . LYS A 1 194 ? -3.404 1.055 14.375 1.00 10.17 251 LYS A N 1
ATOM 1538 C CA . LYS A 1 194 ? -3.128 1.957 15.492 1.00 11.23 251 LYS A CA 1
ATOM 1539 C C . LYS A 1 194 ? -3.868 3.289 15.337 1.00 10.84 251 LYS A C 1
ATOM 1540 O O . LYS A 1 194 ? -4.303 3.879 16.322 1.00 10.33 251 LYS A O 1
ATOM 1546 N N . GLN A 1 195 ? -4.015 3.746 14.096 1.00 9.54 252 GLN A N 1
ATOM 1547 C CA . GLN A 1 195 ? -4.724 4.981 13.788 1.00 9.96 252 GLN A CA 1
ATOM 1548 C C . GLN A 1 195 ? -6.195 4.820 14.163 1.00 9.27 252 GLN A C 1
ATOM 1549 O O . GLN A 1 195 ? -6.766 5.696 14.806 1.00 7.59 252 GLN A O 1
ATOM 1555 N N . ARG A 1 196 ? -6.788 3.694 13.758 1.00 8.46 253 ARG A N 1
ATOM 1556 C CA . ARG A 1 196 ? -8.167 3.344 14.112 1.00 9.49 253 ARG A CA 1
ATOM 1557 C C . ARG A 1 196 ? -8.401 3.271 15.621 1.00 10.26 253 ARG A C 1
ATOM 1558 O O . ARG A 1 196 ? -9.447 3.700 16.113 1.00 10.94 253 ARG A O 1
ATOM 1566 N N . ALA A 1 197 ? -7.456 2.690 16.347 1.00 10.39 254 ALA A N 1
ATOM 1567 C CA . ALA A 1 197 ? -7.605 2.529 17.785 1.00 10.79 254 ALA A CA 1
ATOM 1568 C C . ALA A 1 197 ? -7.583 3.895 18.461 1.00 10.92 254 ALA A C 1
ATOM 1569 O O . ALA A 1 197 ? -8.360 4.163 19.373 1.00 8.82 254 ALA A O 1
ATOM 1571 N N . ALA A 1 198 ? -6.696 4.757 17.985 1.00 10.72 255 ALA A N 1
ATOM 1572 C CA . ALA A 1 198 ? -6.534 6.083 18.547 1.00 10.64 255 ALA A CA 1
ATOM 1573 C C . ALA A 1 198 ? -7.774 6.923 18.267 1.00 11.16 255 ALA A C 1
ATOM 1574 O O . ALA A 1 198 ? -8.244 7.664 19.140 1.00 10.59 255 ALA A O 1
ATOM 1576 N N . ALA A 1 199 ? -8.322 6.764 17.062 1.00 10.07 256 ALA A N 1
ATOM 1577 C CA . ALA A 1 199 ? -9.505 7.489 16.628 1.00 9.38 256 ALA A CA 1
ATOM 1578 C C . ALA A 1 199 ? -10.732 7.044 17.406 1.00 9.98 256 ALA A C 1
ATOM 1579 O O . ALA A 1 199 ? -11.584 7.857 17.714 1.00 11.43 256 ALA A O 1
ATOM 1581 N N . ALA A 1 200 ? -10.805 5.756 17.723 1.00 9.20 257 ALA A N 1
ATOM 1582 C CA . ALA A 1 200 ? -11.931 5.201 18.458 1.00 8.41 257 ALA A CA 1
ATOM 1583 C C . ALA A 1 200 ? -11.952 5.739 19.879 1.00 10.04 257 ALA A C 1
ATOM 1584 O O . ALA A 1 200 ? -13.025 6.001 20.433 1.00 10.63 257 ALA A O 1
ATOM 1586 N N . MET A 1 201 ? -10.763 5.906 20.459 1.00 8.53 258 MET A N 1
ATOM 1587 C CA . MET A 1 201 ? -10.608 6.492 21.783 1.00 10.25 258 MET A CA 1
ATOM 1588 C C . MET A 1 201 ? -10.998 7.968 21.792 1.00 10.82 258 MET A C 1
ATOM 1589 O O . MET A 1 201 ? -11.672 8.436 22.710 1.00 8.68 258 MET A O 1
ATOM 1594 N N . MET A 1 202 ? -10.572 8.696 20.765 1.00 11.21 259 MET A N 1
ATOM 1595 C CA . MET A 1 202 ? -10.923 10.102 20.628 1.00 12.48 259 MET A CA 1
ATOM 1596 C C . MET A 1 202 ? -12.437 10.242 20.502 1.00 12.45 259 MET A C 1
ATOM 1597 O O . MET A 1 202 ? -13.034 11.097 21.152 1.00 12.37 259 MET A O 1
ATOM 1602 N N . LYS A 1 203 ? -13.058 9.377 19.704 1.00 11.97 260 LYS A N 1
ATOM 1603 C CA . LYS A 1 203 ? -14.509 9.413 19.505 1.00 14.22 260 LYS A CA 1
ATOM 1604 C C . LYS A 1 203 ? -15.256 9.146 20.806 1.00 14.61 260 LYS A C 1
ATOM 1605 O O . LYS A 1 203 ? -16.298 9.750 21.052 1.00 14.90 260 LYS A O 1
ATOM 1611 N N . ALA A 1 204 ? -14.717 8.253 21.634 1.00 13.72 261 ALA A N 1
ATOM 1612 C CA . ALA A 1 204 ? -15.299 7.946 22.941 1.00 13.24 261 ALA A CA 1
ATOM 1613 C C . ALA A 1 204 ? -15.256 9.164 23.876 1.00 13.62 261 ALA A C 1
ATOM 1614 O O . ALA A 1 204 ? -16.190 9.380 24.643 1.00 13.21 261 ALA A O 1
ATOM 1616 N N . VAL A 1 205 ? -14.176 9.941 23.809 1.00 12.83 262 VAL A N 1
ATOM 1617 C CA . VAL A 1 205 ? -14.065 11.184 24.578 1.00 15.09 262 VAL A CA 1
ATOM 1618 C C . VAL A 1 205 ? -15.166 12.170 24.177 1.00 16.35 262 VAL A C 1
ATOM 1619 O O . VAL A 1 205 ? -15.775 12.818 25.033 1.00 14.77 262 VAL A O 1
ATOM 1623 N N . LYS A 1 206 ? -15.411 12.278 22.875 1.00 18.49 263 LYS A N 1
ATOM 1624 C CA . LYS A 1 206 ? -16.466 13.138 22.346 1.00 21.79 263 LYS A CA 1
ATOM 1625 C C . LYS A 1 206 ? -17.850 12.680 22.817 1.00 23.29 263 LYS A C 1
ATOM 1626 O O . LYS A 1 206 ? -18.688 13.512 23.179 1.00 24.79 263 LYS A O 1
ATOM 1632 N N . SER A 1 207 ? -18.082 11.368 22.828 1.00 23.44 264 SER A N 1
ATOM 1633 C CA . SER A 1 207 ? -19.358 10.817 23.273 1.00 25.04 264 SER A CA 1
ATOM 1634 C C . SER A 1 207 ? -19.612 11.167 24.728 1.00 25.69 264 SER A C 1
ATOM 1635 O O . SER A 1 207 ? -20.709 11.577 25.079 1.00 25.89 264 SER A O 1
ATOM 1638 N N . LEU A 1 208 ? -18.593 11.005 25.567 1.00 26.20 265 LEU A N 1
ATOM 1639 C CA . LEU A 1 208 ? -18.742 11.201 27.002 1.00 27.88 265 LEU A CA 1
ATOM 1640 C C . LEU A 1 208 ? -18.897 12.672 27.383 1.00 29.40 265 LEU A C 1
ATOM 1641 O O . LEU A 1 208 ? -19.562 12.986 28.366 1.00 29.39 265 LEU A O 1
ATOM 1646 N N . SER A 1 209 ? -18.300 13.568 26.605 1.00 31.35 266 SER A N 1
ATOM 1647 C CA . SER A 1 209 ? -18.368 14.996 26.897 1.00 34.14 266 SER A CA 1
ATOM 1648 C C . SER A 1 209 ? -19.706 15.603 26.479 1.00 36.18 266 SER A C 1
ATOM 1649 O O . SER A 1 209 ? -20.211 16.507 27.137 1.00 35.55 266 SER A O 1
ATOM 1652 N N . GLN A 1 210 ? -20.271 15.094 25.387 1.00 39.33 267 GLN A N 1
ATOM 1653 C CA . GLN A 1 210 ? -21.453 15.684 24.757 1.00 42.32 267 GLN A CA 1
ATOM 1654 C C . GLN A 1 210 ? -22.762 15.042 25.205 1.00 44.37 267 GLN A C 1
ATOM 1655 O O . GLN A 1 210 ? -23.832 15.615 24.991 1.00 45.10 267 GLN A O 1
ATOM 1661 N N . SER A 1 211 ? -22.684 13.864 25.820 1.00 46.84 268 SER A N 1
ATOM 1662 C CA . SER A 1 211 ? -23.882 13.102 26.167 1.00 48.83 268 SER A CA 1
ATOM 1663 C C . SER A 1 211 ? -24.402 13.465 27.547 1.00 49.94 268 SER A C 1
ATOM 1664 O O . SER A 1 211 ? -23.639 13.865 28.428 1.00 50.49 268 SER A O 1
ATOM 1667 N N . SER A 1 212 ? -25.713 13.321 27.715 1.00 51.00 269 SER A N 1
ATOM 1668 C CA . SER A 1 212 ? -26.359 13.421 29.020 1.00 52.02 269 SER A CA 1
ATOM 1669 C C . SER A 1 212 ? -27.029 12.073 29.312 1.00 52.28 269 SER A C 1
ATOM 1670 O O . SER A 1 212 ? -28.129 12.010 29.869 1.00 53.08 269 SER A O 1
ATOM 1673 N N . LEU A 1 213 ? -26.339 10.998 28.927 1.00 51.94 270 LEU A N 1
ATOM 1674 C CA . LEU A 1 213 ? -26.827 9.635 29.108 1.00 51.47 270 LEU A CA 1
ATOM 1675 C C . LEU A 1 213 ? -26.010 8.910 30.175 1.00 49.51 270 LEU A C 1
ATOM 1676 O O . LEU A 1 213 ? -24.850 9.244 30.414 1.00 48.53 270 LEU A O 1
ATOM 1681 N N . ASP A 1 214 ? -26.627 7.916 30.812 1.00 47.97 271 ASP A N 1
ATOM 1682 C CA . ASP A 1 214 ? -25.930 7.047 31.762 1.00 47.25 271 ASP A CA 1
ATOM 1683 C C . ASP A 1 214 ? -24.751 6.336 31.097 1.00 44.61 271 ASP A C 1
ATOM 1684 O O . ASP A 1 214 ? -24.494 6.501 29.903 1.00 44.10 271 ASP A O 1
ATOM 1689 N N . LEU A 1 215 ? -24.033 5.547 31.886 1.00 42.29 272 LEU A N 1
ATOM 1690 C CA . LEU A 1 215 ? -23.072 4.599 31.346 1.00 40.62 272 LEU A CA 1
ATOM 1691 C C . LEU A 1 215 ? -23.851 3.508 30.610 1.00 39.54 272 LEU A C 1
ATOM 1692 O O . LEU A 1 215 ? -23.522 3.164 29.480 1.00 38.77 272 LEU A O 1
ATOM 1697 N N . GLU A 1 216 ? -24.903 3.000 31.250 1.00 38.37 273 GLU A N 1
ATOM 1698 C CA . GLU A 1 216 ? -25.755 1.958 30.676 1.00 37.84 273 GLU A CA 1
ATOM 1699 C C . GLU A 1 216 ? -26.274 2.314 29.279 1.00 36.84 273 GLU A C 1
ATOM 1700 O O . GLU A 1 216 ? -26.210 1.494 28.365 1.00 36.25 273 GLU A O 1
ATOM 1706 N N . ASP A 1 217 ? -26.785 3.531 29.123 1.00 35.23 274 ASP A N 1
ATOM 1707 C CA . ASP A 1 217 ? -27.359 3.967 27.847 1.00 34.96 274 ASP A CA 1
ATOM 1708 C C . ASP A 1 217 ? -26.288 4.300 26.800 1.00 33.79 274 ASP A C 1
ATOM 1709 O O . ASP A 1 217 ? -26.513 4.116 25.602 1.00 33.46 274 ASP A O 1
ATOM 1714 N N . THR A 1 218 ? -25.133 4.789 27.250 1.00 31.92 275 THR A N 1
ATOM 1715 C CA . THR A 1 218 ? -23.996 5.065 26.362 1.00 30.25 275 THR A CA 1
ATOM 1716 C C . THR A 1 218 ? -23.437 3.767 25.756 1.00 27.52 275 THR A C 1
ATOM 1717 O O . THR A 1 218 ? -23.069 3.725 24.585 1.00 26.69 275 THR A O 1
ATOM 1721 N N . LEU A 1 219 ? -23.377 2.719 26.567 1.00 25.26 276 LEU A N 1
ATOM 1722 C CA . LEU A 1 219 ? -22.899 1.418 26.122 1.00 24.48 276 LEU A CA 1
ATOM 1723 C C . LEU A 1 219 ? -23.895 0.765 25.173 1.00 23.93 276 LEU A C 1
ATOM 1724 O O . LEU A 1 219 ? -23.495 0.095 24.232 1.00 23.12 276 LEU A O 1
ATOM 1729 N N . LYS A 1 220 ? -25.186 0.970 25.422 1.00 23.32 277 LYS A N 1
ATOM 1730 C CA . LYS A 1 220 ? -26.241 0.488 24.526 1.00 24.19 277 LYS A CA 1
ATOM 1731 C C . LYS A 1 220 ? -26.126 1.122 23.135 1.00 23.00 277 LYS A C 1
ATOM 1732 O O . LYS A 1 220 ? -26.306 0.439 22.126 1.00 21.89 277 LYS A O 1
ATOM 1738 N N . ARG A 1 221 ? -25.822 2.417 23.075 1.00 21.41 278 ARG A N 1
ATOM 1739 C CA . ARG A 1 221 ? -25.685 3.104 21.795 1.00 20.57 278 ARG A CA 1
ATOM 1740 C C . ARG A 1 221 ? -24.513 2.540 20.992 1.00 19.26 278 ARG A C 1
ATOM 1741 O O . ARG A 1 221 ? -24.623 2.375 19.782 1.00 18.11 278 ARG A O 1
ATOM 1749 N N . VAL A 1 222 ? -23.401 2.243 21.669 1.00 18.96 279 VAL A N 1
ATOM 1750 C CA . VAL A 1 222 ? -22.221 1.687 21.008 1.00 16.57 279 VAL A CA 1
ATOM 1751 C C . VAL A 1 222 ? -22.533 0.300 20.434 1.00 15.93 279 VAL A C 1
ATOM 1752 O O . VAL A 1 222 ? -22.209 0.017 19.286 1.00 15.46 279 VAL A O 1
ATOM 1756 N N . MET A 1 223 ? -23.161 -0.556 21.234 1.00 15.65 280 MET A N 1
ATOM 1757 C CA . MET A 1 223 ? -23.491 -1.910 20.791 1.00 16.10 280 MET A CA 1
ATOM 1758 C C . MET A 1 223 ? -24.560 -1.907 19.695 1.00 17.33 280 MET A C 1
ATOM 1759 O O . MET A 1 223 ? -24.538 -2.764 18.813 1.00 18.04 280 MET A O 1
ATOM 1764 N N . ASP A 1 224 ? -25.480 -0.944 19.732 1.00 16.79 281 ASP A N 1
ATOM 1765 C CA . ASP A 1 224 ? -26.529 -0.840 18.709 1.00 18.23 281 ASP A CA 1
ATOM 1766 C C . ASP A 1 224 ? -25.951 -0.393 17.368 1.00 17.04 281 ASP A C 1
ATOM 1767 O O . ASP A 1 224 ? -26.368 -0.879 16.322 1.00 18.22 281 ASP A O 1
ATOM 1772 N N . GLU A 1 225 ? -24.988 0.523 17.397 1.00 16.97 282 GLU A N 1
ATOM 1773 C CA . GLU A 1 225 ? -24.290 0.944 16.178 1.00 16.74 282 GLU A CA 1
ATOM 1774 C C . GLU A 1 225 ? -23.475 -0.195 15.574 1.00 14.50 282 GLU A C 1
ATOM 1775 O O . GLU A 1 225 ? -23.459 -0.367 14.352 1.00 12.93 282 GLU A O 1
ATOM 1781 N N . ALA A 1 226 ? -22.803 -0.959 16.438 1.00 13.76 283 ALA A N 1
ATOM 1782 C CA . ALA A 1 226 ? -21.989 -2.097 16.010 1.00 13.51 283 ALA A CA 1
ATOM 1783 C C . ALA A 1 226 ? -22.855 -3.119 15.303 1.00 12.61 283 ALA A C 1
ATOM 1784 O O . ALA A 1 226 ? -22.506 -3.612 14.235 1.00 13.93 283 ALA A O 1
ATOM 1786 N N . LYS A 1 227 ? -23.982 -3.431 15.932 1.00 12.77 284 LYS A N 1
ATOM 1787 C CA . LYS A 1 227 ? -24.964 -4.376 15.413 1.00 15.83 284 LYS A CA 1
ATOM 1788 C C . LYS A 1 227 ? -25.493 -3.935 14.039 1.00 15.48 284 LYS A C 1
ATOM 1789 O O . LYS A 1 227 ? -25.621 -4.753 13.137 1.00 15.87 284 LYS A O 1
ATOM 1795 N N . GLU A 1 228 ? -25.745 -2.639 13.862 1.00 16.22 285 GLU A N 1
ATOM 1796 C CA . GLU A 1 228 ? -26.249 -2.139 12.579 1.00 17.88 285 GLU A CA 1
ATOM 1797 C C . GLU A 1 228 ? -25.198 -2.236 11.469 1.00 15.44 285 GLU A C 1
ATOM 1798 O O . GLU A 1 228 ? -25.516 -2.652 10.370 1.00 15.03 285 GLU A O 1
ATOM 1804 N N . LEU A 1 229 ? -23.959 -1.852 11.757 1.00 14.16 286 LEU A N 1
ATOM 1805 C CA . LEU A 1 229 ? -22.906 -1.844 10.741 1.00 14.93 286 LEU A CA 1
ATOM 1806 C C . LEU A 1 229 ? -22.556 -3.252 10.261 1.00 14.38 286 LEU A C 1
ATOM 1807 O O . LEU A 1 229 ? -22.270 -3.446 9.087 1.00 13.14 286 LEU A O 1
ATOM 1812 N N . MET A 1 230 ? -22.589 -4.227 11.174 1.00 14.15 287 MET A N 1
ATOM 1813 C CA . MET A 1 230 ? -22.190 -5.599 10.866 1.00 14.48 287 MET A CA 1
ATOM 1814 C C . MET A 1 230 ? -23.375 -6.490 10.469 1.00 14.29 287 MET A C 1
ATOM 1815 O O . MET A 1 230 ? -23.191 -7.681 10.202 1.00 15.08 287 MET A O 1
ATOM 1820 N N . ASN A 1 231 ? -24.570 -5.906 10.421 1.00 13.50 288 ASN A N 1
ATOM 1821 C CA . ASN A 1 231 ? -25.803 -6.620 10.083 1.00 14.29 288 ASN A CA 1
ATOM 1822 C C . ASN A 1 231 ? -26.053 -7.842 10.994 1.00 12.24 288 ASN A C 1
ATOM 1823 O O . ASN A 1 231 ? -26.371 -8.934 10.524 1.00 11.34 288 ASN A O 1
ATOM 1828 N N . ALA A 1 232 ? -25.867 -7.644 12.295 1.00 10.97 289 ALA A N 1
ATOM 1829 C CA . ALA A 1 232 ? -26.137 -8.665 13.312 1.00 11.42 289 ALA A CA 1
ATOM 1830 C C . ALA A 1 232 ? -27.527 -8.435 13.879 1.00 11.23 289 ALA A C 1
ATOM 1831 O O . ALA A 1 232 ? -27.955 -7.295 13.991 1.00 10.91 289 ALA A O 1
ATOM 1833 N N . ASP A 1 233 ? -28.218 -9.514 14.254 1.00 10.92 290 ASP A N 1
ATOM 1834 C CA . ASP A 1 233 ? -29.569 -9.406 14.815 1.00 11.41 290 ASP A CA 1
ATOM 1835 C C . ASP A 1 233 ? -29.545 -8.763 16.201 1.00 11.20 290 ASP A C 1
ATOM 1836 O O . ASP A 1 233 ? -30.411 -7.953 16.530 1.00 10.84 290 ASP A O 1
ATOM 1841 N N . ARG A 1 234 ? -28.555 -9.137 17.010 1.00 11.51 291 ARG A N 1
ATOM 1842 C CA . ARG A 1 234 ? -28.399 -8.604 18.361 1.00 11.92 291 ARG A CA 1
ATOM 1843 C C . ARG A 1 234 ? -26.925 -8.398 18.694 1.00 11.55 291 ARG A C 1
ATOM 1844 O O . ARG A 1 234 ? -26.041 -8.889 17.998 1.00 12.47 291 ARG A O 1
ATOM 1852 N N . SER A 1 235 ? -26.673 -7.650 19.758 1.00 11.84 292 SER A N 1
ATOM 1853 C CA . SER A 1 235 ? -25.322 -7.463 20.286 1.00 10.97 292 SER A CA 1
ATOM 1854 C C . SER A 1 235 ? -25.395 -7.277 21.792 1.00 12.28 292 SER A C 1
ATOM 1855 O O . SER A 1 235 ? -26.436 -6.912 22.344 1.00 11.31 292 SER A O 1
ATOM 1858 N N . THR A 1 236 ? -24.270 -7.533 22.447 1.00 11.79 293 THR A N 1
ATOM 1859 C CA . THR A 1 236 ? -24.224 -7.673 23.884 1.00 12.18 293 THR A CA 1
ATOM 1860 C C . THR A 1 236 ? -22.859 -7.267 24.396 1.00 10.95 293 THR A C 1
ATOM 1861 O O . THR A 1 236 ? -21.852 -7.560 23.769 1.00 8.99 293 THR A O 1
ATOM 1865 N N . LEU A 1 237 ? -22.833 -6.586 25.535 1.00 11.30 294 LEU A N 1
ATOM 1866 C CA . LEU A 1 237 ? -21.601 -6.323 26.254 1.00 12.03 294 LEU A CA 1
ATOM 1867 C C . LEU A 1 237 ? -21.711 -6.998 27.614 1.00 12.71 294 LEU A C 1
ATOM 1868 O O . LEU A 1 237 ? -22.566 -6.640 28.424 1.00 12.24 294 LEU A O 1
ATOM 1873 N N . TRP A 1 238 ? -20.843 -7.977 27.840 1.00 13.67 295 TRP A N 1
ATOM 1874 C CA . TRP A 1 238 ? -20.731 -8.673 29.109 1.00 14.86 295 TRP A CA 1
ATOM 1875 C C . TRP A 1 238 ? -19.690 -7.972 29.959 1.00 15.10 295 TRP A C 1
ATOM 1876 O O . TRP A 1 238 ? -18.615 -7.650 29.468 1.00 14.27 295 TRP A O 1
ATOM 1887 N N . LEU A 1 239 ? -20.003 -7.748 31.231 1.00 16.53 296 LEU A N 1
ATOM 1888 C CA . LEU A 1 239 ? -19.045 -7.187 32.183 1.00 18.44 296 LEU A CA 1
ATOM 1889 C C . LEU A 1 239 ? -18.576 -8.245 33.177 1.00 21.53 296 LEU A C 1
ATOM 1890 O O . LEU A 1 239 ? -19.264 -9.230 33.416 1.00 19.74 296 LEU A O 1
ATOM 1895 N N . ILE A 1 240 ? -17.393 -8.040 33.746 1.00 25.09 297 ILE A N 1
ATOM 1896 C CA . ILE A 1 240 ? -16.837 -8.984 34.711 1.00 29.18 297 ILE A CA 1
ATOM 1897 C C . ILE A 1 240 ? -17.222 -8.617 36.139 1.00 30.99 297 ILE A C 1
ATOM 1898 O O . ILE A 1 240 ? -17.076 -7.473 36.562 1.00 31.90 297 ILE A O 1
ATOM 1903 N N . ASP A 1 241 ? -17.736 -9.607 36.859 1.00 33.60 298 ASP A N 1
ATOM 1904 C CA . ASP A 1 241 ? -17.863 -9.571 38.308 1.00 35.19 298 ASP A CA 1
ATOM 1905 C C . ASP A 1 241 ? -16.650 -10.331 38.833 1.00 36.75 298 ASP A C 1
ATOM 1906 O O . ASP A 1 241 ? -16.638 -11.560 38.837 1.00 35.66 298 ASP A O 1
ATOM 1911 N N . ARG A 1 242 ? -15.620 -9.595 39.248 1.00 39.14 299 ARG A N 1
ATOM 1912 C CA . ARG A 1 242 ? -14.342 -10.197 39.638 1.00 41.26 299 ARG A CA 1
ATOM 1913 C C . ARG A 1 242 ? -14.461 -11.066 40.895 1.00 40.88 299 ARG A C 1
ATOM 1914 O O . ARG A 1 242 ? -13.837 -12.125 40.977 1.00 39.96 299 ARG A O 1
ATOM 1922 N N . ASP A 1 243 ? -15.269 -10.616 41.855 1.00 41.09 300 ASP A N 1
ATOM 1923 C CA . ASP A 1 243 ? -15.491 -11.340 43.114 1.00 41.84 300 ASP A CA 1
ATOM 1924 C C . ASP A 1 243 ? -15.989 -12.773 42.896 1.00 40.79 300 ASP A C 1
ATOM 1925 O O . ASP A 1 243 ? -15.422 -13.720 43.436 1.00 41.37 300 ASP A O 1
ATOM 1930 N N . ARG A 1 244 ? -17.046 -12.916 42.101 1.00 39.15 301 ARG A N 1
ATOM 1931 C CA . ARG A 1 244 ? -17.684 -14.212 41.873 1.00 37.60 301 ARG A CA 1
ATOM 1932 C C . ARG A 1 244 ? -17.087 -14.990 40.691 1.00 34.60 301 ARG A C 1
ATOM 1933 O O . ARG A 1 244 ? -17.454 -16.146 40.465 1.00 33.37 301 ARG A O 1
ATOM 1941 N N . HIS A 1 245 ? -16.164 -14.367 39.954 1.00 31.19 302 HIS A N 1
ATOM 1942 C CA . HIS A 1 245 ? -15.562 -14.979 38.767 1.00 29.18 302 HIS A CA 1
ATOM 1943 C C . HIS A 1 245 ? -16.658 -15.331 37.740 1.00 26.54 302 HIS A C 1
ATOM 1944 O O . HIS A 1 245 ? -16.757 -16.469 37.284 1.00 25.42 302 HIS A O 1
ATOM 1951 N N . GLU A 1 246 ? -17.482 -14.334 37.410 1.00 24.39 303 GLU A N 1
ATOM 1952 C CA . GLU A 1 246 ? -18.619 -14.489 36.494 1.00 23.97 303 GLU A CA 1
ATOM 1953 C C . GLU A 1 246 ? -18.727 -13.296 35.537 1.00 23.56 303 GLU A C 1
ATOM 1954 O O . GLU A 1 246 ? -18.211 -12.221 35.825 1.00 22.58 303 GLU A O 1
ATOM 1960 N N . LEU A 1 247 ? -19.395 -13.498 34.401 1.00 22.86 304 LEU A N 1
ATOM 1961 C CA . LEU A 1 247 ? -19.801 -12.410 33.514 1.00 22.27 304 LEU A CA 1
ATOM 1962 C C . LEU A 1 247 ? -21.285 -12.138 33.693 1.00 20.65 304 LEU A C 1
ATOM 1963 O O . LEU A 1 247 ? -22.050 -13.059 33.934 1.00 21.26 304 LEU A O 1
ATOM 1968 N N . TRP A 1 248 ? -21.694 -10.881 33.553 1.00 20.11 305 TRP A N 1
ATOM 1969 C CA . TRP A 1 248 ? -23.113 -10.527 33.547 1.00 20.36 305 TRP A CA 1
ATOM 1970 C C . TRP A 1 248 ? -23.451 -9.508 32.461 1.00 18.99 305 TRP A C 1
ATOM 1971 O O . TRP A 1 248 ? -22.582 -8.806 31.966 1.00 16.49 305 TRP A O 1
ATOM 1982 N N . THR A 1 249 ? -24.728 -9.444 32.099 1.00 19.15 306 THR A N 1
ATOM 1983 C CA . THR A 1 249 ? -25.221 -8.485 31.118 1.00 21.62 306 THR A CA 1
ATOM 1984 C C . THR A 1 249 ? -26.742 -8.370 31.224 1.00 24.33 306 THR A C 1
ATOM 1985 O O . THR A 1 249 ? -27.381 -9.204 31.860 1.00 23.22 306 THR A O 1
ATOM 1989 N N . LYS A 1 250 ? -27.306 -7.324 30.622 1.00 28.38 307 LYS A N 1
ATOM 1990 C CA . LYS A 1 250 ? -28.754 -7.141 30.539 1.00 32.38 307 LYS A CA 1
ATOM 1991 C C . LYS A 1 250 ? -29.154 -7.108 29.069 1.00 34.63 307 LYS A C 1
ATOM 1992 O O . LYS A 1 250 ? -28.778 -6.182 28.352 1.00 34.74 307 LYS A O 1
ATOM 1998 N N . ILE A 1 251 ? -29.887 -8.125 28.616 1.00 37.62 308 ILE A N 1
ATOM 1999 C CA . ILE A 1 251 ? -30.380 -8.163 27.237 1.00 39.93 308 ILE A CA 1
ATOM 2000 C C . ILE A 1 251 ? -31.773 -7.553 27.130 1.00 43.34 308 ILE A C 1
ATOM 2001 O O . ILE A 1 251 ? -32.513 -7.469 28.115 1.00 43.18 308 ILE A O 1
ATOM 2006 N N . THR A 1 252 ? -32.111 -7.124 25.920 1.00 47.12 309 THR A N 1
ATOM 2007 C CA . THR A 1 252 ? -33.446 -6.629 25.611 1.00 50.66 309 THR A CA 1
ATOM 2008 C C . THR A 1 252 ? -34.031 -7.480 24.475 1.00 52.77 309 THR A C 1
ATOM 2009 O O . THR A 1 252 ? -33.363 -7.726 23.466 1.00 52.96 309 THR A O 1
ATOM 2013 N N . GLN A 1 253 ? -35.269 -7.942 24.660 1.00 55.61 310 GLN A N 1
ATOM 2014 C CA . GLN A 1 253 ? -35.893 -8.922 23.762 1.00 57.73 310 GLN A CA 1
ATOM 2015 C C . GLN A 1 253 ? -36.897 -8.286 22.793 1.00 59.80 310 GLN A C 1
ATOM 2016 O O . GLN A 1 253 ? -37.137 -7.077 22.839 1.00 59.79 310 GLN A O 1
ATOM 2022 N N . ASP A 1 254 ? -37.467 -9.112 21.912 1.00 61.91 311 ASP A N 1
ATOM 2023 C CA . ASP A 1 254 ? -38.553 -8.691 21.022 1.00 63.67 311 ASP A CA 1
ATOM 2024 C C . ASP A 1 254 ? -39.876 -8.820 21.781 1.00 64.82 311 ASP A C 1
ATOM 2025 O O . ASP A 1 254 ? -40.644 -9.762 21.562 1.00 65.60 311 ASP A O 1
ATOM 2030 N N . ASN A 1 255 ? -40.136 -7.860 22.667 1.00 65.54 312 ASN A N 1
ATOM 2031 C CA . ASN A 1 255 ? -41.201 -7.980 23.666 1.00 66.03 312 ASN A CA 1
ATOM 2032 C C . ASN A 1 255 ? -41.387 -6.684 24.461 1.00 66.03 312 ASN A C 1
ATOM 2033 O O . ASN A 1 255 ? -42.501 -6.170 24.578 1.00 66.40 312 ASN A O 1
ATOM 2038 N N . GLY A 1 256 ? -40.281 -6.165 24.992 1.00 65.93 313 GLY A N 1
ATOM 2039 C CA . GLY A 1 256 ? -40.290 -5.045 25.921 1.00 65.63 313 GLY A CA 1
ATOM 2040 C C . GLY A 1 256 ? -39.902 -5.508 27.317 1.00 64.93 313 GLY A C 1
ATOM 2041 O O . GLY A 1 256 ? -40.521 -5.106 28.306 1.00 65.19 313 GLY A O 1
ATOM 2042 N N . SER A 1 257 ? -38.869 -6.350 27.388 1.00 63.55 314 SER A N 1
ATOM 2043 C CA . SER A 1 257 ? -38.452 -7.001 28.629 1.00 62.22 314 SER A CA 1
ATOM 2044 C C . SER A 1 257 ? -36.945 -6.854 28.862 1.00 60.37 314 SER A C 1
ATOM 2045 O O . SER A 1 257 ? -36.154 -6.868 27.912 1.00 60.22 314 SER A O 1
ATOM 2048 N N . THR A 1 258 ? -36.564 -6.721 30.132 1.00 58.07 315 THR A N 1
ATOM 2049 C CA . THR A 1 258 ? -35.163 -6.581 30.532 1.00 55.94 315 THR A CA 1
ATOM 2050 C C . THR A 1 258 ? -34.747 -7.751 31.428 1.00 52.85 315 THR A C 1
ATOM 2051 O O . THR A 1 258 ? -35.100 -7.797 32.613 1.00 52.89 315 THR A O 1
ATOM 2055 N N . LYS A 1 259 ? -34.002 -8.692 30.848 1.00 48.73 316 LYS A N 1
ATOM 2056 C CA . LYS A 1 259 ? -33.565 -9.901 31.543 1.00 45.52 316 LYS A CA 1
ATOM 2057 C C . LYS A 1 259 ? -32.059 -9.858 31.769 1.00 41.84 316 LYS A C 1
ATOM 2058 O O . LYS A 1 259 ? -31.309 -9.473 30.877 1.00 40.80 316 LYS A O 1
ATOM 2064 N N . GLU A 1 260 ? -31.622 -10.251 32.961 1.00 38.12 317 GLU A N 1
ATOM 2065 C CA . GLU A 1 260 ? -30.199 -10.354 33.264 1.00 35.73 317 GLU A CA 1
ATOM 2066 C C . GLU A 1 260 ? -29.692 -11.778 33.010 1.00 32.70 317 GLU A C 1
ATOM 2067 O O . GLU A 1 260 ? -30.336 -12.748 33.405 1.00 32.02 317 GLU A O 1
ATOM 2073 N N . LEU A 1 261 ? -28.547 -11.888 32.335 1.00 29.45 318 LEU A N 1
ATOM 2074 C CA . LEU A 1 261 ? -27.865 -13.164 32.124 1.00 27.12 318 LEU A CA 1
ATOM 2075 C C . LEU A 1 261 ? -26.572 -13.195 32.935 1.00 26.82 318 LEU A C 1
ATOM 2076 O O . LEU A 1 261 ? -25.919 -12.166 33.103 1.00 24.76 318 LEU A O 1
ATOM 2081 N N . ARG A 1 262 ? -26.213 -14.382 33.423 1.00 26.43 319 ARG A N 1
ATOM 2082 C CA . ARG A 1 262 ? -25.000 -14.595 34.212 1.00 26.03 319 ARG A CA 1
ATOM 2083 C C . ARG A 1 262 ? -24.360 -15.932 33.838 1.00 24.47 319 ARG A C 1
ATOM 2084 O O . ARG A 1 262 ? -25.030 -16.967 33.837 1.00 25.05 319 ARG A O 1
ATOM 2092 N N . VAL A 1 263 ? -23.071 -15.904 33.506 1.00 21.60 320 VAL A N 1
ATOM 2093 C CA . VAL A 1 263 ? -22.330 -17.115 33.166 1.00 19.82 320 VAL A CA 1
ATOM 2094 C C . VAL A 1 263 ? -20.982 -17.156 33.904 1.00 18.25 320 VAL A C 1
ATOM 2095 O O . VAL A 1 263 ? -20.291 -16.145 34.009 1.00 16.83 32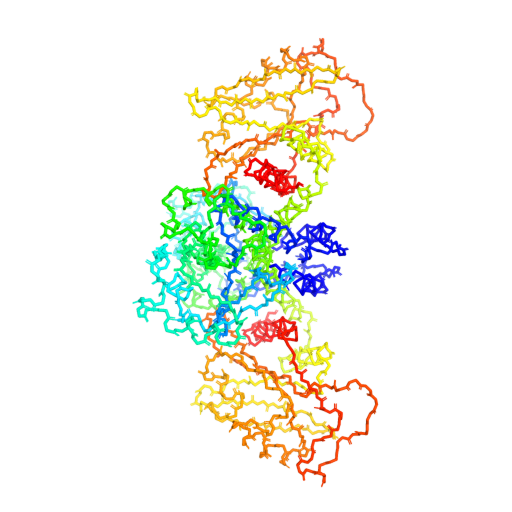0 VAL A O 1
ATOM 2099 N N . PRO A 1 264 ? -20.603 -18.314 34.432 1.00 17.57 321 PRO A N 1
ATOM 2100 C CA . PRO A 1 264 ? -19.263 -18.466 35.012 1.00 16.65 321 PRO A CA 1
ATOM 2101 C C . PRO A 1 264 ? -18.178 -18.229 33.971 1.00 16.48 321 PRO A C 1
ATOM 2102 O O . PRO A 1 264 ? -18.353 -18.605 32.809 1.00 16.94 321 PRO A O 1
ATOM 2106 N N . ILE A 1 265 ? -17.078 -17.603 34.371 1.00 17.38 322 ILE A N 1
ATOM 2107 C CA . ILE A 1 265 ? -15.919 -17.496 33.493 1.00 18.39 322 ILE A CA 1
ATOM 2108 C C . ILE A 1 265 ? -15.468 -18.925 33.191 1.00 18.36 322 ILE A C 1
ATOM 2109 O O . ILE A 1 265 ? -15.484 -19.785 34.070 1.00 17.45 322 ILE A O 1
ATOM 2114 N N . GLY A 1 266 ? -15.139 -19.183 31.930 1.00 18.52 323 GLY A N 1
ATOM 2115 C CA . GLY A 1 266 ? -14.813 -20.519 31.457 1.00 19.49 323 GLY A CA 1
ATOM 2116 C C . GLY A 1 266 ? -15.953 -21.285 30.803 1.00 19.89 323 GLY A C 1
ATOM 2117 O O . GLY A 1 266 ? -15.699 -22.253 30.080 1.00 20.31 323 GLY A O 1
ATOM 2118 N N . LYS A 1 267 ? -17.201 -20.880 31.047 1.00 20.09 324 LYS A N 1
ATOM 2119 C CA . LYS A 1 267 ? -18.364 -21.558 30.449 1.00 20.21 324 LYS A CA 1
ATOM 2120 C C . LYS A 1 267 ? -19.002 -20.748 29.322 1.00 18.29 324 LYS A C 1
ATOM 2121 O O . LYS A 1 267 ? -19.234 -19.546 29.456 1.00 17.03 324 LYS A O 1
ATOM 2127 N N . GLY A 1 268 ? -19.303 -21.426 28.218 1.00 16.51 325 GLY A N 1
ATOM 2128 C CA . GLY A 1 268 ? -19.870 -20.786 27.047 1.00 14.90 325 GLY A CA 1
ATOM 2129 C C . GLY A 1 268 ? -18.803 -20.009 26.301 1.00 13.40 325 GLY A C 1
ATOM 2130 O O . GLY A 1 268 ? -17.676 -19.876 26.769 1.00 13.58 325 GLY A O 1
ATOM 2131 N N . PHE A 1 269 ? -19.163 -19.486 25.139 1.00 12.02 326 PHE A N 1
ATOM 2132 C CA . PHE A 1 269 ? -18.211 -18.778 24.294 1.00 11.51 326 PHE A CA 1
ATOM 2133 C C . PHE A 1 269 ? -17.768 -17.474 24.934 1.00 12.32 326 PHE A C 1
ATOM 2134 O O . PHE A 1 269 ? -16.605 -17.101 24.835 1.00 11.34 326 PHE A O 1
ATOM 2142 N N . ALA A 1 270 ? -18.683 -16.796 25.620 1.00 12.92 327 ALA A N 1
ATOM 2143 C CA . ALA A 1 270 ? -18.333 -15.559 26.313 1.00 11.74 327 ALA A CA 1
ATOM 2144 C C . ALA A 1 270 ? -17.388 -15.846 27.463 1.00 12.21 327 ALA A C 1
ATOM 2145 O O . ALA A 1 270 ? -16.427 -15.106 27.676 1.00 10.61 327 ALA A O 1
ATOM 2147 N N . GLY A 1 271 ? -17.656 -16.927 28.193 1.00 12.09 328 GLY A N 1
ATOM 2148 C CA . GLY A 1 271 ? -16.811 -17.342 29.303 1.00 12.51 328 GLY A CA 1
ATOM 2149 C C . GLY A 1 271 ? -15.430 -17.780 28.851 1.00 13.49 328 GLY A C 1
ATOM 2150 O O . GLY A 1 271 ? -14.451 -17.498 29.527 1.00 14.79 328 GLY A O 1
ATOM 2151 N N . ILE A 1 272 ? -15.351 -18.457 27.708 1.00 13.57 329 ILE A N 1
ATOM 2152 C CA . ILE A 1 272 ? -14.073 -18.907 27.155 1.00 14.33 329 ILE A CA 1
ATOM 2153 C C . ILE A 1 272 ? -13.194 -17.703 26.781 1.00 14.51 329 ILE A C 1
ATOM 2154 O O . ILE A 1 272 ? -12.005 -17.685 27.103 1.00 13.99 329 ILE A O 1
ATOM 2159 N N . VAL A 1 273 ? -13.788 -16.693 26.147 1.00 13.25 330 VAL A N 1
ATOM 2160 C CA . VAL A 1 273 ? -13.062 -15.483 25.768 1.00 13.22 330 VAL A CA 1
ATOM 2161 C C . VAL A 1 273 ? -12.632 -14.684 27.007 1.00 14.05 330 VAL A C 1
ATOM 2162 O O . VAL A 1 273 ? -11.526 -14.169 27.049 1.00 13.58 330 VAL A O 1
ATOM 2166 N N . ALA A 1 274 ? -13.493 -14.613 28.019 1.00 14.60 331 ALA A N 1
ATOM 2167 C CA . ALA A 1 274 ? -13.155 -13.933 29.268 1.00 15.57 331 ALA A CA 1
ATOM 2168 C C . ALA A 1 274 ? -11.955 -14.578 29.949 1.00 15.85 331 ALA A C 1
ATOM 2169 O O . ALA A 1 274 ? -11.134 -13.884 30.530 1.00 16.66 331 ALA A O 1
ATOM 2171 N N . ALA A 1 275 ? -11.843 -15.898 29.855 1.00 17.40 332 ALA A N 1
ATOM 2172 C CA . ALA A 1 275 ? -10.736 -16.621 30.483 1.00 19.09 332 ALA A CA 1
ATOM 2173 C C . ALA A 1 275 ? -9.436 -16.557 29.673 1.00 19.58 332 ALA A C 1
ATOM 2174 O O . ALA A 1 275 ? -8.351 -16.601 30.252 1.00 20.01 332 ALA A O 1
ATOM 2176 N N . SER A 1 276 ? -9.540 -16.434 28.349 1.00 18.22 333 SER A N 1
ATOM 2177 C CA . SER A 1 276 ? -8.373 -16.550 27.462 1.00 18.34 333 SER A CA 1
ATOM 2178 C C . SER A 1 276 ? -7.840 -15.210 26.939 1.00 18.55 333 SER A C 1
ATOM 2179 O O . SER A 1 276 ? -6.692 -15.123 26.521 1.00 19.12 333 SER A O 1
ATOM 2182 N N . GLY A 1 277 ? -8.676 -14.176 26.959 1.00 17.50 334 GLY A N 1
ATOM 2183 C CA . GLY A 1 277 ? -8.355 -12.903 26.337 1.00 18.04 334 GLY A CA 1
ATOM 2184 C C . GLY A 1 277 ? -8.244 -12.918 24.820 1.00 17.62 334 GLY A C 1
ATOM 2185 O O . GLY A 1 277 ? -7.647 -12.014 24.238 1.00 19.12 334 GLY A O 1
ATOM 2186 N N . GLN A 1 278 ? -8.828 -13.926 24.176 1.00 17.10 335 GLN A N 1
ATOM 2187 C CA . GLN A 1 278 ? -8.696 -14.109 22.734 1.00 17.60 335 GLN A CA 1
ATOM 2188 C C . GLN A 1 278 ? -10.061 -14.308 22.079 1.00 16.55 335 GLN A C 1
ATOM 2189 O O . GLN A 1 278 ? -10.889 -15.077 22.563 1.00 14.65 335 GLN A O 1
ATOM 2195 N N . LYS A 1 279 ? -10.272 -13.613 20.969 1.00 15.16 336 LYS A N 1
ATOM 2196 C CA . LYS A 1 279 ? -11.546 -13.640 20.258 1.00 16.12 336 LYS A CA 1
ATOM 2197 C C . LYS A 1 279 ? -11.889 -15.039 19.748 1.00 15.80 336 LYS A C 1
ATOM 2198 O O . LYS A 1 279 ? -11.005 -15.881 19.575 1.00 15.46 336 LYS A O 1
ATOM 2204 N N . LEU A 1 280 ? -13.181 -15.276 19.541 1.00 14.64 337 LEU A N 1
ATOM 2205 C CA . LEU A 1 280 ? -13.686 -16.471 18.883 1.00 14.73 337 LEU A CA 1
ATOM 2206 C C . LEU A 1 280 ? -14.759 -16.056 17.883 1.00 13.15 337 LEU A C 1
ATOM 2207 O O . LEU A 1 280 ? -15.623 -15.261 18.200 1.00 12.38 337 LEU A O 1
ATOM 2212 N N . ASN A 1 281 ? -14.707 -16.610 16.682 1.00 11.73 338 ASN A N 1
ATOM 2213 C CA . ASN A 1 281 ? -15.705 -16.351 15.656 1.00 11.26 338 ASN A CA 1
ATOM 2214 C C . ASN A 1 281 ? -16.289 -17.711 15.303 1.00 12.00 338 ASN A C 1
ATOM 2215 O O . ASN A 1 281 ? -15.620 -18.527 14.682 1.00 12.11 338 ASN A O 1
ATOM 2220 N N . ILE A 1 282 ? -17.517 -17.961 15.751 1.00 11.01 339 ILE A N 1
ATOM 2221 C CA . ILE A 1 282 ? -18.176 -19.245 15.566 1.00 10.45 339 ILE A CA 1
ATOM 2222 C C . ILE A 1 282 ? -19.146 -19.161 14.385 1.00 11.20 339 ILE A C 1
ATOM 2223 O O . ILE A 1 282 ? -20.121 -18.423 14.453 1.00 11.02 339 ILE A O 1
ATOM 2228 N N . PRO A 1 283 ? -18.894 -19.904 13.310 1.00 12.70 340 PRO A N 1
ATOM 2229 C CA . PRO A 1 283 ? -19.737 -19.824 12.116 1.00 13.00 340 PRO A CA 1
ATOM 2230 C C . PRO A 1 283 ? -21.017 -20.644 12.241 1.00 11.04 340 PRO A C 1
ATOM 2231 O O . PRO A 1 283 ? -21.132 -21.491 13.136 1.00 8.34 340 PRO A O 1
ATOM 2235 N N . PHE A 1 284 ? -21.967 -20.399 11.341 1.00 10.10 341 PHE A N 1
ATOM 2236 C CA . PHE A 1 284 ? -23.169 -21.203 11.257 1.00 11.95 341 PHE A CA 1
ATOM 2237 C C . PHE A 1 284 ? -22.761 -22.655 11.011 1.00 12.39 341 PHE A C 1
ATOM 2238 O O . PHE A 1 284 ? -21.821 -22.891 10.255 1.00 12.62 341 PHE A O 1
ATOM 2246 N N . ASP A 1 285 ? -23.392 -23.632 11.663 1.00 12.07 342 ASP A N 1
ATOM 2247 C CA . ASP A 1 285 ? -24.385 -23.471 12.723 1.00 11.50 342 ASP A CA 1
ATOM 2248 C C . ASP A 1 285 ? -23.663 -23.648 14.056 1.00 13.17 342 ASP A C 1
ATOM 2249 O O . ASP A 1 285 ? -23.045 -24.688 14.279 1.00 12.60 342 ASP A O 1
ATOM 2254 N N . LEU A 1 286 ? -23.760 -22.653 14.939 1.00 11.29 343 LEU A N 1
ATOM 2255 C CA . LEU A 1 286 ? -23.13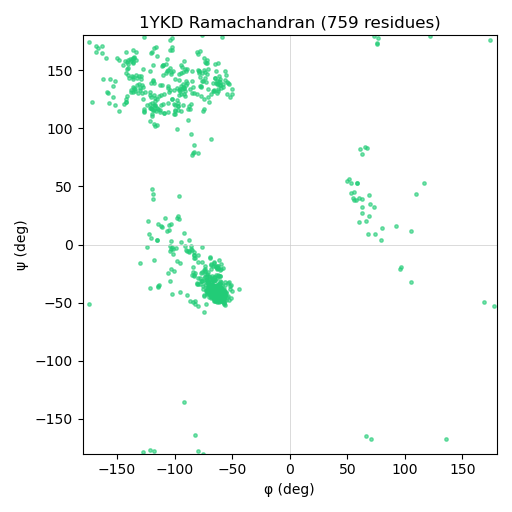0 -22.702 16.267 1.00 11.66 343 LEU A CA 1
ATOM 2256 C C . LEU A 1 286 ? -23.510 -23.946 17.077 1.00 11.27 343 LEU A C 1
ATOM 2257 O O . LEU A 1 286 ? -22.710 -24.430 17.859 1.00 13.33 343 LEU A O 1
ATOM 2262 N N . TYR A 1 287 ? -24.731 -24.445 16.901 1.00 12.30 344 TYR A N 1
ATOM 2263 C CA . TYR A 1 287 ? -25.193 -25.649 17.601 1.00 13.87 344 TYR A CA 1
ATOM 2264 C C . TYR A 1 287 ? -24.383 -26.920 17.266 1.00 15.19 344 TYR A C 1
ATOM 2265 O O . TYR A 1 287 ? -24.416 -27.880 18.034 1.00 15.85 344 TYR A O 1
ATOM 2274 N N . ASP A 1 288 ? -23.661 -26.927 16.141 1.00 15.79 345 ASP A N 1
ATOM 2275 C CA . ASP A 1 288 ? -22.768 -28.046 15.791 1.00 16.58 345 ASP A CA 1
ATOM 2276 C C . ASP A 1 288 ? -21.387 -27.985 16.453 1.00 16.08 345 ASP A C 1
ATOM 2277 O O . ASP A 1 288 ? -20.632 -28.948 16.380 1.00 14.89 345 ASP A O 1
ATOM 2282 N N . HIS A 1 289 ? -21.050 -26.850 17.057 1.00 15.64 346 HIS A N 1
ATOM 2283 C CA . HIS A 1 289 ? -19.772 -26.664 17.752 1.00 15.45 346 HIS A CA 1
ATOM 2284 C C . HIS A 1 289 ? -19.759 -27.390 19.105 1.00 16.16 346 HIS A C 1
ATOM 2285 O O . HIS A 1 289 ? -20.768 -27.391 19.804 1.00 16.63 346 HIS A O 1
ATOM 2292 N N . PRO A 1 290 ? -18.635 -28.005 19.490 1.00 17.39 347 PRO A N 1
ATOM 2293 C CA . PRO A 1 290 ? -18.588 -28.777 20.742 1.00 18.31 347 PRO A CA 1
ATOM 2294 C C . PRO A 1 290 ? -18.767 -27.962 22.033 1.00 17.49 347 PRO A C 1
ATOM 2295 O O . PRO A 1 290 ? -19.022 -28.565 23.063 1.00 17.84 347 PRO A O 1
ATOM 2299 N N . ASP A 1 291 ? -18.650 -26.636 21.980 1.00 17.15 348 ASP A N 1
ATOM 2300 C CA . ASP A 1 291 ? -18.782 -25.781 23.171 1.00 15.64 348 ASP A CA 1
ATOM 2301 C C . ASP A 1 291 ? -20.125 -25.047 23.265 1.00 14.70 348 ASP A C 1
ATOM 2302 O O . ASP A 1 291 ? -20.260 -24.080 24.023 1.00 14.46 348 ASP A O 1
ATOM 2307 N N . SER A 1 292 ? -21.112 -25.513 22.508 1.00 13.99 349 SER A N 1
ATOM 2308 C CA . SER A 1 292 ? -22.383 -24.807 22.363 1.00 14.25 349 SER A CA 1
ATOM 2309 C C . SER A 1 292 ? -23.453 -25.134 23.416 1.00 13.73 349 SER A C 1
ATOM 2310 O O . SER A 1 292 ? -24.564 -24.614 23.330 1.00 14.28 349 SER A O 1
ATOM 2313 N N . ALA A 1 293 ? -23.132 -25.963 24.411 1.00 14.82 350 ALA A N 1
ATOM 2314 C CA . ALA A 1 293 ? -24.135 -26.404 25.400 1.00 14.73 350 ALA A CA 1
ATOM 2315 C C . ALA A 1 293 ? -24.792 -25.234 26.151 1.00 13.03 350 ALA A C 1
ATOM 2316 O O . ALA A 1 293 ? -26.002 -25.232 26.368 1.00 12.79 350 ALA A O 1
ATOM 2318 N N . THR A 1 294 ? -23.993 -24.241 26.522 1.00 11.69 351 THR A N 1
ATOM 2319 C CA . THR A 1 294 ? -24.478 -23.077 27.273 1.00 12.66 351 THR A CA 1
ATOM 2320 C C . THR A 1 294 ? -25.479 -22.254 26.454 1.00 12.85 351 THR A C 1
ATOM 2321 O O . THR A 1 294 ? -26.538 -21.870 26.956 1.00 14.01 351 THR A O 1
ATOM 2325 N N . ALA A 1 295 ? -25.135 -21.997 25.194 1.00 12.21 352 ALA A N 1
ATOM 2326 C CA . ALA A 1 295 ? -26.015 -21.285 24.278 1.00 11.48 352 ALA A CA 1
ATOM 2327 C C . ALA A 1 295 ? -27.355 -22.002 24.146 1.00 11.69 352 ALA A C 1
ATOM 2328 O O . ALA A 1 295 ? -28.397 -21.360 24.129 1.00 13.11 352 ALA A O 1
ATOM 2330 N N . LYS A 1 296 ? -27.323 -23.327 24.048 1.00 11.66 353 LYS A N 1
ATOM 2331 C CA . LYS A 1 296 ? -28.544 -24.111 23.888 1.00 13.22 353 LYS A CA 1
ATOM 2332 C C . LYS A 1 296 ? -29.523 -23.915 25.050 1.00 13.19 353 LYS A C 1
ATOM 2333 O O . LYS A 1 296 ? -30.729 -23.799 24.832 1.00 14.21 353 LYS A O 1
ATOM 2339 N N . GLN A 1 297 ? -28.999 -23.839 26.267 1.00 13.12 354 GLN A N 1
ATOM 2340 C CA . GLN A 1 297 ? -29.824 -23.694 27.464 1.00 14.30 354 GLN A CA 1
ATOM 2341 C C . GLN A 1 297 ? -30.381 -22.269 27.584 1.00 14.10 354 GLN A C 1
ATOM 2342 O O . GLN A 1 297 ? -31.561 -22.081 27.871 1.00 14.38 354 GLN A O 1
ATOM 2348 N N . ILE A 1 298 ? -29.539 -21.269 27.339 1.00 13.47 355 ILE A N 1
ATOM 2349 C CA . ILE A 1 298 ? -29.963 -19.870 27.389 1.00 12.84 355 ILE A CA 1
ATOM 2350 C C . ILE A 1 298 ? -30.980 -19.540 26.276 1.00 13.00 355 ILE A C 1
ATOM 2351 O O . ILE A 1 298 ? -31.949 -18.819 26.510 1.00 13.83 355 ILE A O 1
ATOM 2356 N N . ASP A 1 299 ? -30.772 -20.090 25.082 1.00 12.77 356 ASP A N 1
ATOM 2357 C CA . ASP A 1 299 ? -31.699 -19.909 23.965 1.00 13.20 356 ASP A CA 1
ATOM 2358 C C . ASP A 1 299 ? -33.106 -20.372 24.354 1.00 14.57 356 ASP A C 1
ATOM 2359 O O . ASP A 1 299 ? -34.086 -19.656 24.164 1.00 13.85 356 ASP A O 1
ATOM 2364 N N . GLN A 1 300 ? -33.202 -21.583 24.892 1.00 15.03 357 GLN A N 1
ATOM 2365 C CA . GLN A 1 300 ? -34.498 -22.138 25.281 1.00 15.58 357 GLN A CA 1
ATOM 2366 C C . GLN A 1 300 ? -35.178 -21.285 26.349 1.00 15.99 357 GLN A C 1
ATOM 2367 O O . GLN A 1 300 ? -36.393 -21.108 26.321 1.00 14.99 357 GLN A O 1
ATOM 2373 N N . GLN A 1 301 ? -34.386 -20.754 27.276 1.00 15.95 358 GLN A N 1
ATOM 2374 C CA . GLN A 1 301 ? -34.907 -19.901 28.350 1.00 17.37 358 GLN A CA 1
ATOM 2375 C C . GLN A 1 301 ? -35.391 -18.526 27.869 1.00 17.68 358 GLN A C 1
ATOM 2376 O O . GLN A 1 301 ? -36.277 -17.935 28.485 1.00 16.55 358 GLN A O 1
ATOM 2382 N N . ASN A 1 302 ? -34.817 -18.030 26.770 1.00 18.19 359 ASN A N 1
ATOM 2383 C CA . ASN A 1 302 ? -35.126 -16.698 26.238 1.00 18.98 359 ASN A CA 1
ATOM 2384 C C . ASN A 1 302 ? -36.040 -16.705 25.018 1.00 18.51 359 ASN A C 1
ATOM 2385 O O . ASN A 1 302 ? -36.407 -15.637 24.522 1.00 19.59 359 ASN A O 1
ATOM 2390 N N . GLY A 1 303 ? -36.399 -17.890 24.524 1.00 16.73 360 GLY A N 1
ATOM 2391 C CA . GLY A 1 303 ? -37.145 -18.011 23.278 1.00 15.92 360 GLY A CA 1
ATOM 2392 C C . GLY A 1 303 ? -36.395 -17.475 22.064 1.00 14.75 360 GLY A C 1
ATOM 2393 O O . GLY A 1 303 ? -36.994 -16.860 21.183 1.00 14.17 360 GLY A O 1
ATOM 2394 N N . TYR A 1 304 ? -35.087 -17.717 22.026 1.00 13.16 361 TYR A N 1
ATOM 2395 C CA . TYR A 1 304 ? -34.206 -17.247 20.954 1.00 12.13 361 TYR A CA 1
ATOM 2396 C C . TYR A 1 304 ? -33.418 -18.435 20.379 1.00 11.24 361 TYR A C 1
ATOM 2397 O O . TYR A 1 304 ? -33.592 -19.567 20.810 1.00 12.10 361 TYR A O 1
ATOM 2406 N N . ARG A 1 305 ? -32.589 -18.170 19.376 1.00 12.10 362 ARG A N 1
ATOM 2407 C CA . ARG A 1 305 ? -31.776 -19.199 18.733 1.00 11.49 362 ARG A CA 1
ATOM 2408 C C . ARG A 1 305 ? -30.472 -18.566 18.252 1.00 10.37 362 ARG A C 1
ATOM 2409 O O . ARG A 1 305 ? -30.481 -17.706 17.379 1.00 9.08 362 ARG A O 1
ATOM 2417 N N . THR A 1 306 ? -29.358 -18.992 18.836 1.00 9.68 363 THR A N 1
ATOM 2418 C CA . THR A 1 306 ? -28.036 -18.506 18.469 1.00 10.03 363 THR A CA 1
ATOM 2419 C C . THR A 1 306 ? -27.443 -19.430 17.402 1.00 10.74 363 THR A C 1
ATOM 2420 O O . THR A 1 306 ? -27.262 -20.637 17.629 1.00 10.26 363 THR A O 1
ATOM 2424 N N . CYS A 1 307 ? -27.142 -18.844 16.246 1.00 10.08 364 CYS A N 1
ATOM 2425 C CA . CYS A 1 307 ? -26.673 -19.570 15.066 1.00 10.43 364 CYS A CA 1
ATOM 2426 C C . CYS A 1 307 ? -25.238 -19.227 14.677 1.00 9.19 364 CYS A C 1
ATOM 2427 O O . CYS A 1 307 ? -24.528 -20.075 14.159 1.00 8.30 364 CYS A O 1
ATOM 2430 N N . SER A 1 308 ? -24.844 -17.968 14.854 1.00 10.32 365 SER A N 1
ATOM 2431 C CA . SER A 1 308 ? -23.467 -17.522 14.622 1.00 10.80 365 SER A CA 1
ATOM 2432 C C . SER A 1 308 ? -23.096 -16.473 15.674 1.00 12.01 365 SER A C 1
ATOM 2433 O O . SER A 1 308 ? -23.966 -15.861 16.269 1.00 11.40 365 SER A O 1
ATOM 2436 N N . LEU A 1 309 ? -21.804 -16.288 15.909 1.00 12.24 366 LEU A N 1
ATOM 2437 C CA . LEU A 1 309 ? -21.338 -15.524 17.059 1.00 12.60 366 LEU A CA 1
ATOM 2438 C C . LEU A 1 309 ? -19.921 -14.993 16.857 1.00 12.42 366 LEU A C 1
ATOM 2439 O O . LEU A 1 309 ? -19.025 -15.731 16.445 1.00 13.20 366 LEU A O 1
ATOM 2444 N N . LEU A 1 310 ? -19.735 -13.702 17.118 1.00 10.49 367 LEU A N 1
ATOM 2445 C CA . LEU A 1 310 ? -18.415 -13.091 17.133 1.00 10.33 367 LEU A CA 1
ATOM 2446 C C . LEU A 1 310 ? -18.195 -12.545 18.535 1.00 9.43 367 LEU A C 1
ATOM 2447 O O . LEU A 1 310 ? -18.899 -11.644 18.966 1.00 9.56 367 LEU A O 1
ATOM 2452 N N . CYS A 1 311 ? -17.215 -13.104 19.234 1.00 10.97 368 CYS A N 1
ATOM 2453 C CA . CYS A 1 311 ? -16.975 -12.824 20.648 1.00 11.44 368 CYS A CA 1
ATOM 2454 C C . CYS A 1 311 ? -15.581 -12.235 20.783 1.00 10.97 368 CYS A C 1
ATOM 2455 O O . CYS A 1 311 ? -14.625 -12.874 20.379 1.00 11.65 368 CYS A O 1
ATOM 2460 N N . MET A 1 312 ? -15.464 -11.031 21.335 1.00 10.61 369 MET A N 1
ATOM 2461 C CA . MET A 1 312 ? -14.184 -10.324 21.372 1.00 10.15 369 MET A CA 1
ATOM 2462 C C . MET A 1 312 ? -13.917 -9.683 22.728 1.00 11.15 369 MET A C 1
ATOM 2463 O O . MET A 1 312 ? -14.831 -9.172 23.371 1.00 9.52 369 MET A O 1
ATOM 2468 N N . PRO A 1 313 ? -12.653 -9.683 23.143 1.00 10.99 370 PRO A N 1
ATOM 2469 C CA . PRO A 1 313 ? -12.268 -9.119 24.430 1.00 11.34 370 PRO A CA 1
ATOM 2470 C C . PRO A 1 313 ? -12.181 -7.592 24.405 1.00 13.30 370 PRO A C 1
ATOM 2471 O O . PRO A 1 313 ? -11.864 -6.980 23.375 1.00 11.98 370 PRO A O 1
ATOM 2475 N N . VAL A 1 314 ? -12.476 -7.008 25.561 1.00 14.52 371 VAL A N 1
ATOM 2476 C CA . VAL A 1 314 ? -12.400 -5.575 25.813 1.00 15.67 371 VAL A CA 1
ATOM 2477 C C . VAL A 1 314 ? -11.416 -5.397 26.964 1.00 17.94 371 VAL A C 1
ATOM 2478 O O . VAL A 1 314 ? -11.565 -6.041 28.009 1.00 16.05 371 VAL A O 1
ATOM 2482 N N . PHE A 1 315 ? -10.429 -4.525 26.771 1.00 19.59 372 PHE A N 1
ATOM 2483 C CA . PHE A 1 315 ? -9.302 -4.385 27.699 1.00 22.89 372 PHE A CA 1
ATOM 2484 C C . PHE A 1 315 ? -9.221 -3.004 28.334 1.00 26.17 372 PHE A C 1
ATOM 2485 O O . PHE A 1 315 ? -9.890 -2.058 27.914 1.00 24.82 372 PHE A O 1
ATOM 2493 N N . ASN A 1 316 ? -8.355 -2.926 29.340 1.00 31.33 373 ASN A N 1
ATOM 2494 C CA . ASN A 1 316 ? -8.077 -1.723 30.113 1.00 35.73 373 ASN A CA 1
ATOM 2495 C C . ASN A 1 316 ? -7.074 -0.841 29.373 1.00 38.51 373 ASN A C 1
ATOM 2496 O O . ASN A 1 316 ? -6.856 -1.016 28.176 1.00 39.96 373 ASN A O 1
ATOM 2501 N N . GLY A 1 317 ? -6.473 0.110 30.087 1.00 41.42 374 GLY A N 1
ATOM 2502 C CA . GLY A 1 317 ? -5.266 0.775 29.622 1.00 43.31 374 GLY A CA 1
ATOM 2503 C C . GLY A 1 317 ? -4.027 -0.103 29.783 1.00 45.23 374 GLY A C 1
ATOM 2504 O O . GLY A 1 317 ? -3.034 0.086 29.073 1.00 46.05 374 GLY A O 1
ATOM 2505 N N . ASP A 1 318 ? -4.088 -1.064 30.711 1.00 46.43 375 ASP A N 1
ATOM 2506 C CA . ASP A 1 318 ? -2.958 -1.948 31.026 1.00 47.12 375 ASP A CA 1
ATOM 2507 C C . ASP A 1 318 ? -3.247 -3.440 30.777 1.00 46.37 375 ASP A C 1
ATOM 2508 O O . ASP A 1 318 ? -2.902 -4.293 31.599 1.00 46.49 375 ASP A O 1
ATOM 2513 N N . GLN A 1 319 ? -3.886 -3.740 29.643 1.00 45.38 376 GLN A N 1
ATOM 2514 C CA . GLN A 1 319 ? -4.095 -5.118 29.164 1.00 44.00 376 GLN A CA 1
ATOM 2515 C C . GLN A 1 319 ? -4.895 -6.045 30.101 1.00 40.88 376 GLN A C 1
ATOM 2516 O O . GLN A 1 319 ? -4.837 -7.269 29.964 1.00 40.96 376 GLN A O 1
ATOM 2522 N N . GLU A 1 320 ? -5.653 -5.470 31.032 1.00 37.62 377 GLU A N 1
ATOM 2523 C CA . GLU A 1 320 ? -6.530 -6.250 31.904 1.00 34.92 377 GLU A CA 1
ATOM 2524 C C . GLU A 1 320 ? -7.907 -6.364 31.251 1.00 30.75 377 GLU A C 1
ATOM 2525 O O . GLU A 1 320 ? -8.499 -5.358 30.881 1.00 28.49 377 GLU A O 1
ATOM 2531 N N . LEU A 1 321 ? -8.419 -7.584 31.120 1.00 28.01 378 LEU A N 1
ATOM 2532 C CA . LEU A 1 321 ? -9.723 -7.795 30.497 1.00 25.79 378 LEU A CA 1
ATOM 2533 C C . LEU A 1 321 ? -10.834 -7.301 31.417 1.00 23.56 378 LEU A C 1
ATOM 2534 O O . LEU A 1 321 ? -10.884 -7.684 32.583 1.00 24.33 378 LEU A O 1
ATOM 2539 N N . ILE A 1 322 ? -11.708 -6.448 30.884 1.00 19.97 379 ILE A N 1
ATOM 2540 C CA . ILE A 1 322 ? -12.797 -5.834 31.645 1.00 18.30 379 ILE A CA 1
ATOM 2541 C C . ILE A 1 322 ? -14.173 -6.081 31.027 1.00 18.36 379 ILE A C 1
ATOM 2542 O O . ILE A 1 322 ? -15.183 -5.648 31.573 1.00 19.78 379 ILE A O 1
ATOM 2547 N N . GLY A 1 323 ? -14.215 -6.761 29.886 1.00 16.53 380 GLY A N 1
ATOM 2548 C CA . GLY A 1 323 ? -15.479 -7.084 29.255 1.00 16.09 380 GLY A CA 1
ATOM 2549 C C . GLY A 1 323 ? -15.341 -7.979 28.045 1.00 14.13 380 GLY A C 1
ATOM 2550 O O . GLY A 1 323 ? -14.235 -8.278 27.599 1.00 13.18 380 GLY A O 1
ATOM 2551 N N . VAL A 1 324 ? -16.488 -8.394 27.514 1.00 13.58 381 VAL A N 1
ATOM 2552 C CA . VAL A 1 324 ? -16.557 -9.210 26.313 1.00 13.96 381 VAL A CA 1
ATOM 2553 C C . VAL A 1 324 ? -17.760 -8.762 25.487 1.00 13.13 381 VAL A C 1
ATOM 2554 O O . VAL A 1 324 ? -18.879 -8.749 25.987 1.00 12.35 381 VAL A O 1
ATOM 2558 N N . THR A 1 325 ? -17.529 -8.368 24.238 1.00 10.22 382 THR A N 1
ATOM 2559 C CA . THR A 1 325 ? -18.633 -8.083 23.325 1.00 10.54 382 THR A CA 1
ATOM 2560 C C . THR A 1 325 ? -19.027 -9.322 22.545 1.00 9.19 382 THR A C 1
ATOM 2561 O O . THR A 1 325 ? -18.194 -10.186 22.274 1.00 9.01 382 THR A O 1
ATOM 2565 N N . GLN A 1 326 ? -20.296 -9.387 22.168 1.00 8.95 383 GLN A N 1
ATOM 2566 C CA . GLN A 1 326 ? -20.769 -10.396 21.234 1.00 9.11 383 GLN A CA 1
ATOM 2567 C C . GLN A 1 326 ? -21.657 -9.737 20.194 1.00 9.15 383 GLN A C 1
ATOM 2568 O O . GLN A 1 326 ? -22.525 -8.929 20.545 1.00 9.55 383 GLN A O 1
ATOM 2574 N N . LEU A 1 327 ? -21.403 -10.049 18.925 1.00 7.49 384 LEU A N 1
ATOM 2575 C CA . LEU A 1 327 ? -22.388 -9.888 17.864 1.00 7.71 384 LEU A CA 1
ATOM 2576 C C . LEU A 1 327 ? -23.061 -11.238 17.676 1.00 8.45 384 LEU A C 1
ATOM 2577 O O . LEU A 1 327 ? -22.401 -12.276 17.553 1.00 8.82 384 LEU A O 1
ATOM 2582 N N . VAL A 1 328 ? -24.383 -11.211 17.618 1.00 9.62 385 VAL A N 1
ATOM 2583 C CA . VAL A 1 328 ? -25.195 -12.404 17.694 1.00 8.98 385 VAL A CA 1
ATOM 2584 C C . VAL A 1 328 ? -26.017 -12.496 16.418 1.00 9.48 385 VAL A C 1
ATOM 2585 O O . VAL A 1 328 ? -26.799 -11.610 16.127 1.00 8.85 385 VAL A O 1
ATOM 2589 N N . ASN A 1 329 ? -25.798 -13.555 15.649 1.00 10.15 386 ASN A N 1
ATOM 2590 C CA . ASN A 1 329 ? -26.586 -13.852 14.457 1.00 11.17 386 ASN A CA 1
ATOM 2591 C C . ASN A 1 329 ? -26.431 -12.862 13.302 1.00 10.84 386 ASN A C 1
ATOM 2592 O O . ASN A 1 329 ? -27.240 -11.950 13.137 1.00 13.88 386 ASN A O 1
ATOM 2597 N N . LYS A 1 330 ? -25.381 -13.055 12.510 1.00 9.66 387 LYS A N 1
ATOM 2598 C CA . LYS A 1 330 ? -25.275 -12.443 11.195 1.00 10.77 387 LYS A CA 1
ATOM 2599 C C . LYS A 1 330 ? -26.550 -12.743 10.418 1.00 10.84 387 LYS A C 1
ATOM 2600 O O . LYS A 1 330 ? -26.967 -13.896 10.309 1.00 11.07 387 LYS A O 1
ATOM 2606 N N . LYS A 1 331 ? -27.182 -11.701 9.906 1.00 12.22 388 LYS A N 1
ATOM 2607 C CA . LYS A 1 331 ? -28.421 -11.861 9.145 1.00 13.69 388 LYS A CA 1
ATOM 2608 C C . LYS A 1 331 ? -28.123 -12.212 7.695 1.00 13.64 388 LYS A C 1
ATOM 2609 O O . LYS A 1 331 ? -27.297 -11.564 7.050 1.00 15.57 388 LYS A O 1
ATOM 2615 N N . LYS A 1 332 ? -28.781 -13.259 7.204 1.00 11.61 389 LYS A N 1
ATOM 2616 C CA . LYS A 1 332 ? -28.778 -13.589 5.788 1.00 12.31 389 LYS A CA 1
ATOM 2617 C C . LYS A 1 332 ? -29.526 -12.486 5.037 1.00 11.40 389 LYS A C 1
ATOM 2618 O O . LYS A 1 332 ? -30.546 -11.998 5.511 1.00 9.48 389 LYS A O 1
ATOM 2624 N N . THR A 1 333 ? -29.002 -12.084 3.885 1.00 11.07 390 THR A N 1
ATOM 2625 C CA . THR A 1 333 ? -29.651 -11.082 3.047 1.00 13.85 390 THR A CA 1
ATOM 2626 C C . THR A 1 333 ? -31.005 -11.611 2.577 1.00 12.46 390 THR A C 1
ATOM 2627 O O . THR A 1 333 ? -31.139 -12.794 2.273 1.00 12.53 390 THR A O 1
ATOM 2631 N N . GLY A 1 334 ? -32.001 -10.732 2.536 1.00 13.23 391 GLY A N 1
ATOM 2632 C CA . GLY A 1 334 ? -33.337 -11.082 2.085 1.00 13.56 391 GLY A CA 1
ATOM 2633 C C . GLY A 1 334 ? -34.426 -10.838 3.120 1.00 13.92 391 GLY A C 1
ATOM 2634 O O . GLY A 1 334 ? -34.159 -10.383 4.225 1.00 12.80 391 GLY A O 1
ATOM 2635 N N . GLU A 1 335 ? -35.663 -11.137 2.737 1.00 14.41 392 GLU A N 1
ATOM 2636 C CA . GLU A 1 335 ? -36.821 -11.045 3.618 1.00 15.83 392 GLU A CA 1
ATOM 2637 C C . GLU A 1 335 ? -37.206 -12.433 4.138 1.00 15.70 392 GLU A C 1
ATOM 2638 O O . GLU A 1 335 ? -37.292 -13.400 3.369 1.00 15.58 392 GLU A O 1
ATOM 2644 N N . PHE A 1 336 ? -37.430 -12.510 5.447 1.00 15.39 393 PHE A N 1
ATOM 2645 C CA . PHE A 1 336 ? -37.820 -13.745 6.131 1.00 15.61 393 PHE A CA 1
ATOM 2646 C C . PHE A 1 336 ? -38.783 -13.419 7.283 1.00 17.03 393 PHE A C 1
ATOM 2647 O O . PHE A 1 336 ? -38.736 -12.314 7.840 1.00 15.61 393 PHE A O 1
ATOM 2655 N N . PRO A 1 337 ? -39.633 -14.371 7.672 1.00 16.86 394 PRO A N 1
ATOM 2656 C CA . PRO A 1 337 ? -40.503 -14.152 8.830 1.00 16.82 394 PRO A CA 1
ATOM 2657 C C . PRO A 1 337 ? -39.682 -14.179 10.118 1.00 16.52 394 PRO A C 1
ATOM 2658 O O . PRO A 1 337 ? -38.601 -14.769 10.116 1.00 14.88 394 PRO A O 1
ATOM 2662 N N . PRO A 1 338 ? -40.171 -13.548 11.186 1.00 17.07 395 PRO A N 1
ATOM 2663 C CA . PRO A 1 338 ? -39.516 -13.621 12.501 1.00 15.87 395 PRO A CA 1
ATOM 2664 C C . PRO A 1 338 ? -39.337 -15.058 12.996 1.00 13.40 395 PRO A C 1
ATOM 2665 O O . PRO A 1 338 ? -40.150 -15.921 12.676 1.00 12.03 395 PRO A O 1
ATOM 2669 N N . TYR A 1 339 ? -38.284 -15.299 13.770 1.00 12.95 396 TYR A N 1
ATOM 2670 C CA . TYR A 1 339 ? -38.085 -16.570 14.460 1.00 12.62 396 TYR A CA 1
ATOM 2671 C C . TYR A 1 339 ? -39.225 -16.863 15.446 1.00 12.16 396 TYR A C 1
ATOM 2672 O O . TYR A 1 339 ? -39.687 -15.971 16.140 1.00 12.47 396 TYR A O 1
ATOM 2681 N N . ASN A 1 340 ? -39.651 -18.119 15.506 1.00 13.03 397 ASN A N 1
ATOM 2682 C CA . ASN A 1 340 ? -40.695 -18.579 16.431 1.00 13.51 397 ASN A CA 1
ATOM 2683 C C . ASN A 1 340 ? -40.088 -19.654 17.332 1.00 14.40 397 ASN A C 1
ATOM 2684 O O . ASN A 1 340 ? -39.658 -20.686 16.832 1.00 15.04 397 ASN A O 1
ATOM 2689 N N . PRO A 1 341 ? -40.021 -19.414 18.644 1.00 16.88 398 PRO A N 1
ATOM 2690 C CA . PRO A 1 341 ? -39.407 -20.377 19.577 1.00 17.97 398 PRO A CA 1
ATOM 2691 C C . PRO A 1 341 ? -40.047 -21.774 19.622 1.00 19.97 398 PRO A C 1
ATOM 2692 O O . PRO A 1 341 ? -39.401 -22.692 20.111 1.00 19.89 398 PRO A O 1
ATOM 2696 N N . GLU A 1 342 ? -41.269 -21.937 19.112 1.00 21.87 399 GLU A N 1
ATOM 2697 C CA . GLU A 1 342 ? -41.897 -23.259 19.016 1.00 23.31 399 GLU A CA 1
ATOM 2698 C C . GLU A 1 342 ? -41.190 -24.198 18.021 1.00 22.73 399 GLU A C 1
ATOM 2699 O O . GLU A 1 342 ? -41.373 -25.415 18.088 1.00 23.21 399 GLU A O 1
ATOM 2705 N N . THR A 1 343 ? -40.378 -23.643 17.117 1.00 20.33 400 THR A N 1
ATOM 2706 C CA . THR A 1 343 ? -39.615 -24.451 16.157 1.00 19.49 400 THR A CA 1
ATOM 2707 C C . THR A 1 343 ? -38.275 -24.961 16.680 1.00 18.22 400 THR A C 1
ATOM 2708 O O . THR A 1 343 ? -37.589 -25.695 15.973 1.00 18.11 400 THR A O 1
ATOM 2712 N N . TRP A 1 344 ? -37.893 -24.564 17.891 1.00 18.05 401 TRP A N 1
ATOM 2713 C CA . TRP A 1 344 ? -36.596 -24.943 18.452 1.00 17.23 401 TRP A CA 1
ATOM 2714 C C . TRP A 1 344 ? -36.431 -26.468 18.408 1.00 18.03 401 TRP A C 1
ATOM 2715 O O . TRP A 1 344 ? -37.392 -27.179 18.719 1.00 19.38 401 TRP A O 1
ATOM 2726 N N . PRO A 1 345 ? -35.248 -26.997 18.060 1.00 17.81 402 PRO A N 1
ATOM 2727 C CA . PRO A 1 345 ? -33.997 -26.249 17.833 1.00 18.10 402 PRO A CA 1
ATOM 2728 C C . PRO A 1 345 ? -33.675 -25.917 16.368 1.00 18.10 402 PRO A C 1
ATOM 2729 O O . PRO A 1 345 ? -32.508 -25.734 16.034 1.00 18.49 402 PRO A O 1
ATOM 2733 N N . ILE A 1 346 ? -34.680 -25.843 15.505 1.00 16.98 403 ILE A N 1
ATOM 2734 C CA . ILE A 1 346 ? -34.445 -25.601 14.087 1.00 16.86 403 ILE A CA 1
ATOM 2735 C C . ILE A 1 346 ? -33.922 -24.180 13.862 1.00 15.47 403 ILE A C 1
ATOM 2736 O O . ILE A 1 346 ? -34.520 -23.212 14.329 1.00 15.12 403 ILE A O 1
ATOM 2741 N N . ALA A 1 347 ? -32.820 -24.069 13.126 1.00 14.97 404 ALA A N 1
ATOM 2742 C CA . ALA A 1 347 ? -32.261 -22.777 12.750 1.00 15.39 404 ALA A CA 1
ATOM 2743 C C . ALA A 1 347 ? -33.108 -22.128 11.653 1.00 15.25 404 ALA A C 1
ATOM 2744 O O . ALA A 1 347 ? -33.333 -22.733 10.613 1.00 13.88 404 ALA A O 1
ATOM 2746 N N . PRO A 1 348 ? -33.572 -20.903 11.872 1.00 13.77 405 PRO A N 1
ATOM 2747 C CA . PRO A 1 348 ? -34.336 -20.201 10.837 1.00 14.70 405 PRO A CA 1
ATOM 2748 C C . PRO A 1 348 ? -33.404 -19.745 9.720 1.00 14.20 405 PRO A C 1
ATOM 2749 O O . PRO A 1 348 ? -32.244 -19.431 9.992 1.00 14.45 405 PRO A O 1
ATOM 2753 N N . GLU A 1 349 ? -33.906 -19.697 8.491 1.00 13.33 406 GLU A N 1
ATOM 2754 C CA . GLU A 1 349 ? -33.080 -19.332 7.347 1.00 13.82 406 GLU A CA 1
ATOM 2755 C C . GLU A 1 349 ? -32.525 -17.914 7.457 1.00 13.73 406 GLU A C 1
ATOM 2756 O O . GLU A 1 349 ? -31.464 -17.604 6.894 1.00 12.35 406 GLU A O 1
ATOM 2762 N N . CYS A 1 350 ? -33.235 -17.068 8.196 1.00 11.64 407 CYS A N 1
ATOM 2763 C CA . CYS A 1 350 ? -32.839 -15.678 8.373 1.00 13.55 407 CYS A CA 1
ATOM 2764 C C . CYS A 1 350 ? -31.496 -15.510 9.089 1.00 12.60 407 CYS A C 1
ATOM 2765 O O . CYS A 1 350 ? -30.879 -14.448 8.986 1.00 12.29 407 CYS A O 1
ATOM 2768 N N . PHE A 1 351 ? -31.063 -16.548 9.806 1.00 10.96 408 PHE A N 1
ATOM 2769 C CA . PHE A 1 351 ? -29.781 -16.558 10.515 1.00 11.83 408 PHE A CA 1
ATOM 2770 C C . PHE A 1 351 ? -28.791 -17.586 9.945 1.00 13.22 408 PHE A C 1
ATOM 2771 O O . PHE A 1 351 ? -27.820 -17.951 10.625 1.00 14.08 408 PHE A O 1
ATOM 2779 N N . GLN A 1 352 ? -29.031 -18.060 8.723 1.00 13.47 409 GLN A N 1
ATOM 2780 C CA . GLN A 1 352 ? -28.090 -18.957 8.049 1.00 14.12 409 GLN A CA 1
ATOM 2781 C C . GLN A 1 352 ? -27.012 -18.127 7.357 1.00 14.08 409 GLN A C 1
ATOM 2782 O O . GLN A 1 352 ? -27.045 -17.893 6.143 1.00 14.13 409 GLN A O 1
ATOM 2788 N N . ALA A 1 353 ? -26.065 -17.680 8.175 1.00 13.32 410 ALA A N 1
ATOM 2789 C CA . ALA A 1 353 ? -24.991 -16.790 7.762 1.00 11.55 410 ALA A CA 1
ATOM 2790 C C . ALA A 1 353 ? -23.941 -16.732 8.876 1.00 11.32 410 ALA A C 1
ATOM 2791 O O . ALA A 1 353 ? -24.202 -17.153 10.008 1.00 12.28 410 ALA A O 1
ATOM 2793 N N . SER A 1 354 ? -22.759 -16.214 8.552 1.00 11.68 411 SER A N 1
ATOM 2794 C CA . SER A 1 354 ? -21.644 -16.154 9.498 1.00 12.40 411 SER A CA 1
ATOM 2795 C C . SER A 1 354 ? -20.932 -14.809 9.445 1.00 12.25 411 SER A C 1
ATOM 2796 O O . SER A 1 354 ? -21.014 -14.100 8.451 1.00 13.70 411 SER A O 1
ATOM 2799 N N . PHE A 1 355 ? -20.250 -14.459 10.535 1.00 12.59 412 PHE A N 1
ATOM 2800 C CA . PHE A 1 355 ? -19.345 -13.308 10.558 1.00 13.78 412 PHE A CA 1
ATOM 2801 C C . PHE A 1 355 ? -18.028 -13.698 9.910 1.00 15.59 412 PHE A C 1
ATOM 2802 O O . PHE A 1 355 ? -17.643 -14.860 9.940 1.00 15.81 412 PHE A O 1
ATOM 2810 N N . ASP A 1 356 ? -17.349 -12.729 9.305 1.00 18.23 413 ASP A N 1
ATOM 2811 C CA . ASP A 1 356 ? -16.072 -12.993 8.631 1.00 20.00 413 ASP A CA 1
ATOM 2812 C C . ASP A 1 356 ? -14.956 -12.130 9.233 1.00 21.48 413 ASP A C 1
ATOM 2813 O O . ASP A 1 356 ? -15.181 -11.414 10.225 1.00 18.60 413 ASP A O 1
ATOM 2818 N N . ARG A 1 357 ? -13.753 -12.226 8.658 1.00 24.08 414 ARG A N 1
ATOM 2819 C CA . ARG A 1 357 ? -12.586 -11.471 9.136 1.00 26.57 414 ARG A CA 1
ATOM 2820 C C . ARG A 1 357 ? -12.736 -9.945 9.019 1.00 25.85 414 ARG A C 1
ATOM 2821 O O . ARG A 1 357 ? -12.145 -9.209 9.806 1.00 27.35 414 ARG A O 1
ATOM 2829 N N . ASN A 1 358 ? -13.509 -9.471 8.041 1.00 24.74 415 ASN A N 1
ATOM 2830 C CA . ASN A 1 358 ? -13.812 -8.038 7.920 1.00 23.80 415 ASN A CA 1
ATOM 2831 C C . ASN A 1 358 ? -14.667 -7.536 9.081 1.00 22.08 415 ASN A C 1
ATOM 2832 O O . ASN A 1 358 ? -14.422 -6.453 9.610 1.00 19.55 415 ASN A O 1
ATOM 2837 N N . ASP A 1 359 ? -15.674 -8.322 9.467 1.00 18.86 416 ASP A N 1
ATOM 2838 C CA . ASP A 1 359 ? -16.528 -7.980 10.602 1.00 18.58 416 ASP A CA 1
ATOM 2839 C C . ASP A 1 359 ? -15.701 -7.819 11.882 1.00 17.06 416 ASP A C 1
ATOM 2840 O O . ASP A 1 359 ? -15.984 -6.939 12.685 1.00 16.63 416 ASP A O 1
ATOM 2845 N N . GLU A 1 360 ? -14.691 -8.669 12.064 1.00 17.00 417 GLU A N 1
ATOM 2846 C CA . GLU A 1 360 ? -13.812 -8.618 13.235 1.00 16.40 417 GLU A CA 1
ATOM 2847 C C . GLU A 1 360 ? -13.018 -7.319 13.303 1.00 15.81 417 GLU A C 1
ATOM 2848 O O . GLU A 1 360 ? -12.961 -6.668 14.350 1.00 14.49 417 GLU A O 1
ATOM 2854 N N . GLU A 1 361 ? -12.383 -6.955 12.192 1.00 15.25 418 GLU A N 1
ATOM 2855 C CA . GLU A 1 361 ? -11.601 -5.726 12.145 1.00 15.98 418 GLU A CA 1
ATOM 2856 C C . GLU A 1 361 ? -12.489 -4.501 12.367 1.00 14.43 418 GLU A C 1
ATOM 2857 O O . GLU A 1 361 ? -12.114 -3.603 13.103 1.00 14.01 418 GLU A O 1
ATOM 2863 N N . PHE A 1 362 ? -13.674 -4.486 11.761 1.00 14.30 419 PHE A N 1
ATOM 2864 C CA . PHE A 1 362 ? -14.588 -3.348 11.892 1.00 15.05 419 PHE A CA 1
ATOM 2865 C C . PHE A 1 362 ? -15.221 -3.244 13.280 1.00 12.93 419 PHE A C 1
ATOM 2866 O O . PHE A 1 362 ? -15.567 -2.154 13.722 1.00 10.93 419 PHE A O 1
ATOM 2874 N N . MET A 1 363 ? -15.354 -4.372 13.967 1.00 11.20 420 MET A N 1
ATOM 2875 C CA . MET A 1 363 ? -15.907 -4.373 15.319 1.00 10.82 420 MET A CA 1
ATOM 2876 C C . MET A 1 363 ? -14.930 -3.777 16.338 1.00 10.43 420 MET A C 1
ATOM 2877 O O . MET A 1 363 ? -15.355 -3.276 17.378 1.00 10.48 420 MET A O 1
ATOM 2882 N N . GLU A 1 364 ? -13.633 -3.820 16.051 1.00 10.08 421 GLU A N 1
ATOM 2883 C CA . GLU A 1 364 ? -12.636 -3.426 17.051 1.00 10.91 421 GLU A CA 1
ATOM 2884 C C . GLU A 1 364 ? -12.795 -1.978 17.542 1.00 10.38 421 GLU A C 1
ATOM 2885 O O . GLU A 1 364 ? -12.552 -1.693 18.707 1.00 10.23 421 GLU A O 1
ATOM 2891 N N . ALA A 1 365 ? -13.214 -1.075 16.659 1.00 11.13 422 ALA A N 1
ATOM 2892 C CA . ALA A 1 365 ? -13.442 0.327 17.038 1.00 11.19 422 ALA A CA 1
ATOM 2893 C C . ALA A 1 365 ? -14.554 0.461 18.069 1.00 10.64 422 ALA A C 1
ATOM 2894 O O . ALA A 1 365 ? -14.504 1.336 18.926 1.00 9.38 422 ALA A O 1
ATOM 2896 N N . PHE A 1 366 ? -15.565 -0.396 17.965 1.00 10.33 423 PHE A N 1
ATOM 2897 C CA . PHE A 1 366 ? -16.657 -0.423 18.933 1.00 10.87 423 PHE A CA 1
ATOM 2898 C C . PHE A 1 366 ? -16.225 -1.015 20.271 1.00 10.58 423 PHE A C 1
ATOM 2899 O O . PHE A 1 366 ? -16.629 -0.509 21.324 1.00 10.04 423 PHE A O 1
ATOM 2907 N N . ASN A 1 367 ? -15.403 -2.065 20.236 1.00 10.24 424 ASN A N 1
ATOM 2908 C CA . ASN A 1 367 ? -14.834 -2.654 21.455 1.00 10.44 424 ASN A CA 1
ATOM 2909 C C . ASN A 1 367 ? -14.034 -1.626 22.257 1.00 10.41 424 ASN A C 1
ATOM 2910 O O . ASN A 1 367 ? -14.138 -1.559 23.478 1.00 11.67 424 ASN A O 1
ATOM 2915 N N . ILE A 1 368 ? -13.214 -0.848 21.560 1.00 10.97 425 ILE A N 1
ATOM 2916 C CA . ILE A 1 368 ? -12.391 0.182 22.193 1.00 10.91 425 ILE A CA 1
ATOM 2917 C C . ILE A 1 368 ? -13.277 1.267 22.803 1.00 9.98 425 ILE A C 1
ATOM 2918 O O . ILE A 1 368 ? -13.029 1.715 23.920 1.00 9.61 425 ILE A O 1
ATOM 2923 N N . GLN A 1 369 ? -14.313 1.690 22.082 1.00 10.40 426 GLN A N 1
ATOM 2924 C CA . GLN A 1 369 ? -15.186 2.756 22.576 1.00 11.35 426 GLN A CA 1
ATOM 2925 C C . GLN A 1 369 ? -15.914 2.305 23.843 1.00 11.87 426 GLN A C 1
ATOM 2926 O O . GLN A 1 369 ? -16.161 3.100 24.748 1.00 14.00 426 GLN A O 1
ATOM 2932 N N . ALA A 1 370 ? -16.263 1.026 23.894 1.00 10.33 427 ALA A N 1
ATOM 2933 C CA . ALA A 1 370 ? -16.923 0.448 25.057 1.00 11.06 427 ALA A CA 1
ATOM 2934 C C . ALA A 1 370 ? -15.986 0.461 26.260 1.00 10.73 427 ALA A C 1
ATOM 2935 O O . ALA A 1 370 ? -16.389 0.832 27.357 1.00 13.43 427 ALA A O 1
ATOM 2937 N N . GLY A 1 371 ? -14.737 0.063 26.041 1.00 11.38 428 GLY A N 1
ATOM 2938 C CA . GLY A 1 371 ? -13.734 0.007 27.091 1.00 11.79 428 GLY A CA 1
ATOM 2939 C C . GLY A 1 371 ? -13.423 1.368 27.687 1.00 12.11 428 GLY A C 1
ATOM 2940 O O . GLY A 1 371 ? -13.336 1.508 28.911 1.00 12.52 428 GLY A O 1
ATOM 2941 N N . VAL A 1 372 ? -13.254 2.364 26.824 1.00 10.86 429 VAL A N 1
ATOM 2942 C CA . VAL A 1 372 ? -13.009 3.738 27.249 1.00 12.67 429 VAL A CA 1
ATOM 2943 C C . VAL A 1 372 ? -14.166 4.244 28.109 1.00 13.79 429 VAL A C 1
ATOM 2944 O O . VAL A 1 372 ? -13.934 4.875 29.141 1.00 14.12 429 VAL A O 1
ATOM 2948 N N . ALA A 1 373 ? -15.397 3.959 27.690 1.00 14.25 430 ALA A N 1
ATOM 2949 C CA . ALA A 1 373 ? -16.591 4.369 28.436 1.00 15.30 430 ALA A CA 1
ATOM 2950 C C . ALA A 1 373 ? -16.684 3.727 29.814 1.00 15.30 430 ALA A C 1
ATOM 2951 O O . ALA A 1 373 ? -16.993 4.403 30.789 1.00 15.26 430 ALA A O 1
ATOM 2953 N N . LEU A 1 374 ? -16.425 2.423 29.895 1.00 15.84 431 LEU A N 1
ATOM 2954 C CA . LEU A 1 374 ? -16.437 1.709 31.170 1.00 16.40 431 LEU A CA 1
ATOM 2955 C C . LEU A 1 374 ? -15.454 2.304 32.174 1.00 16.62 431 LEU A C 1
ATOM 2956 O O . LEU A 1 374 ? -15.786 2.495 33.337 1.00 15.71 431 LEU A O 1
ATOM 2961 N N . GLN A 1 375 ? -14.257 2.625 31.704 1.00 18.17 432 GLN A N 1
ATOM 2962 C CA . GLN A 1 375 ? -13.186 3.136 32.561 1.00 19.75 432 GLN A CA 1
ATOM 2963 C C . GLN A 1 375 ? -13.314 4.609 32.938 1.00 19.13 432 GLN A C 1
ATOM 2964 O O . GLN A 1 375 ? -12.836 5.018 33.994 1.00 19.40 432 GLN A O 1
ATOM 2970 N N . ASN A 1 376 ? -13.930 5.407 32.078 1.00 18.48 433 ASN A N 1
ATOM 2971 C CA . ASN A 1 376 ? -13.866 6.857 32.225 1.00 19.46 433 ASN A CA 1
ATOM 2972 C C . ASN A 1 376 ? -15.199 7.563 32.458 1.00 20.75 433 ASN A C 1
ATOM 2973 O O . ASN A 1 376 ? -15.198 8.723 32.833 1.00 21.99 433 ASN A O 1
ATOM 2978 N N . ALA A 1 377 ? -16.327 6.887 32.247 1.00 22.61 434 ALA A N 1
ATOM 2979 C CA . ALA A 1 377 ? -17.637 7.552 32.305 1.00 24.51 434 ALA A CA 1
ATOM 2980 C C . ALA A 1 377 ? -17.950 8.156 33.676 1.00 25.73 434 ALA A C 1
ATOM 2981 O O . ALA A 1 377 ? -18.606 9.193 33.759 1.00 26.50 434 ALA A O 1
ATOM 2983 N N . GLN A 1 378 ? -17.483 7.507 34.737 1.00 26.03 435 GLN A N 1
ATOM 2984 C CA . GLN A 1 378 ? -17.759 7.956 36.100 1.00 27.58 435 GLN A CA 1
ATOM 2985 C C . GLN A 1 378 ? -17.014 9.251 36.419 1.00 26.56 435 GLN A C 1
ATOM 2986 O O . GLN A 1 378 ? -17.579 10.147 37.037 1.00 26.65 435 GLN A O 1
ATOM 2992 N N . LEU A 1 379 ? -15.761 9.358 35.981 1.00 25.64 436 LEU A N 1
ATOM 2993 C CA . LEU A 1 379 ? -15.015 10.605 36.138 1.00 25.35 436 LEU A CA 1
ATOM 2994 C C . LEU A 1 379 ? -15.585 11.720 35.258 1.00 24.08 436 LEU A C 1
ATOM 2995 O O . LEU A 1 379 ? -15.663 12.864 35.696 1.00 22.56 436 LEU A O 1
ATOM 3000 N N . PHE A 1 380 ? -15.974 11.388 34.028 1.00 24.01 437 PHE A N 1
ATOM 3001 C CA . PHE A 1 380 ? -16.509 12.379 33.087 1.00 25.41 437 PHE A CA 1
ATOM 3002 C C . PHE A 1 380 ? -17.812 12.998 33.594 1.00 25.96 437 PHE A C 1
ATOM 3003 O O . PHE A 1 380 ? -18.054 14.188 33.411 1.00 25.21 437 PHE A O 1
ATOM 3011 N N . ALA A 1 381 ? -18.642 12.181 34.231 1.00 27.62 438 ALA A N 1
ATOM 3012 C CA . ALA A 1 381 ? -19.903 12.638 34.801 1.00 28.74 438 ALA A CA 1
ATOM 3013 C C . ALA A 1 381 ? -19.645 13.631 35.935 1.00 29.48 438 ALA A C 1
ATOM 3014 O O . ALA A 1 381 ? -20.256 14.696 35.981 1.00 28.94 438 ALA A O 1
ATOM 3016 N N . THR A 1 382 ? -18.720 13.277 36.827 1.00 30.35 439 THR A N 1
ATOM 3017 C CA . THR A 1 382 ? -18.336 14.133 37.951 1.00 31.68 439 THR A CA 1
ATOM 3018 C C . THR A 1 382 ? -17.894 15.508 37.463 1.00 31.96 439 THR A C 1
ATOM 3019 O O . THR A 1 382 ? -18.249 16.528 38.049 1.00 31.37 439 THR A O 1
ATOM 3023 N N . VAL A 1 383 ? -17.125 15.514 36.380 1.00 32.26 440 VAL A N 1
ATOM 3024 C CA . VAL A 1 383 ? -16.615 16.739 35.783 1.00 33.31 440 VAL A CA 1
ATOM 3025 C C . VAL A 1 383 ? -17.764 17.498 35.117 1.00 33.75 440 VAL A C 1
ATOM 3026 O O . VAL A 1 383 ? -17.829 18.724 35.195 1.00 34.45 440 VAL A O 1
ATOM 3030 N N . VAL B 1 1 ? 0.328 -7.425 1.610 1.00 17.57 58 VAL B N 1
ATOM 3031 C CA . VAL B 1 1 ? 0.081 -7.488 0.142 1.00 18.38 58 VAL B CA 1
ATOM 3032 C C . VAL B 1 1 ? -1.405 -7.714 -0.189 1.00 18.36 58 VAL B C 1
ATOM 3033 O O . VAL B 1 1 ? -1.930 -7.092 -1.107 1.00 18.85 58 VAL B O 1
ATOM 3037 N N . THR B 1 2 ? -2.085 -8.577 0.568 1.00 18.35 59 THR B N 1
ATOM 3038 C CA . THR B 1 2 ? -3.471 -8.966 0.250 1.00 18.58 59 THR B CA 1
ATOM 3039 C C . THR B 1 2 ? -4.538 -8.331 1.164 1.00 18.03 59 THR B C 1
ATOM 3040 O O . THR B 1 2 ? -5.690 -8.751 1.150 1.00 17.81 59 THR B O 1
ATOM 3044 N N . GLU B 1 3 ? -4.163 -7.323 1.949 1.00 16.58 60 GLU B N 1
ATOM 3045 C CA . GLU B 1 3 ? -5.104 -6.679 2.880 1.00 16.30 60 GLU B CA 1
ATOM 3046 C C . GLU B 1 3 ? -5.257 -5.173 2.656 1.00 15.25 60 GLU B C 1
ATOM 3047 O O . GLU B 1 3 ? -5.911 -4.493 3.454 1.00 13.74 60 GLU B O 1
ATOM 3053 N N . VAL B 1 4 ? -4.695 -4.654 1.564 1.00 14.90 61 VAL B N 1
ATOM 3054 C CA . VAL B 1 4 ? -4.735 -3.213 1.303 1.00 14.61 61 VAL B CA 1
ATOM 3055 C C . VAL B 1 4 ? -6.171 -2.685 1.233 1.00 14.39 61 VAL B C 1
ATOM 3056 O O . VAL B 1 4 ? -6.485 -1.685 1.875 1.00 13.68 61 VAL B O 1
ATOM 3060 N N . GLU B 1 5 ? -7.041 -3.352 0.480 1.00 13.95 62 GLU B N 1
ATOM 3061 C CA . GLU B 1 5 ? -8.425 -2.875 0.315 1.00 15.36 62 GLU B CA 1
ATOM 3062 C C . GLU B 1 5 ? -9.217 -2.909 1.620 1.00 15.38 62 GLU B C 1
ATOM 3063 O O . GLU B 1 5 ? -9.945 -1.961 1.917 1.00 14.50 62 GLU B O 1
ATOM 3069 N N . GLN B 1 6 ? -9.054 -3.965 2.422 1.00 15.02 63 GLN B N 1
ATOM 3070 C CA . GLN B 1 6 ? -9.721 -4.015 3.724 1.00 15.58 63 GLN B CA 1
ATOM 3071 C C . GLN B 1 6 ? -9.241 -2.872 4.613 1.00 15.57 63 GLN B C 1
ATOM 3072 O O . GLN B 1 6 ? -10.053 -2.189 5.234 1.00 14.85 63 GLN B O 1
ATOM 3078 N N . LYS B 1 7 ? -7.928 -2.650 4.670 1.00 15.18 64 LYS B N 1
ATOM 3079 C CA . LYS B 1 7 ? -7.381 -1.599 5.536 1.00 15.86 64 LYS B CA 1
ATOM 3080 C C . LYS B 1 7 ? -7.767 -0.199 5.066 1.00 13.83 64 LYS B C 1
ATOM 3081 O O . LYS B 1 7 ? -7.886 0.710 5.889 1.00 12.13 64 LYS B O 1
ATOM 3087 N N . LEU B 1 8 ? -7.980 -0.016 3.763 1.00 12.79 65 LEU B N 1
ATOM 3088 C CA . LEU B 1 8 ? -8.453 1.272 3.256 1.00 13.88 65 LEU B CA 1
ATOM 3089 C C . LEU B 1 8 ? -9.880 1.542 3.730 1.00 14.48 65 LEU B C 1
ATOM 3090 O O . LEU B 1 8 ? -10.244 2.686 3.992 1.00 13.03 65 LEU B O 1
ATOM 3095 N N . GLN B 1 9 ? -10.691 0.491 3.830 1.00 13.94 66 GLN B N 1
ATOM 3096 C CA . GLN B 1 9 ? -12.036 0.639 4.373 1.00 14.40 66 GLN B CA 1
ATOM 3097 C C . GLN B 1 9 ? -11.992 1.001 5.855 1.00 12.31 66 GLN B C 1
ATOM 3098 O O . GLN B 1 9 ? -12.875 1.692 6.346 1.00 11.23 66 GLN B O 1
ATOM 3104 N N . ILE B 1 10 ? -10.962 0.539 6.564 1.00 12.30 67 ILE B N 1
ATOM 3105 C CA . ILE B 1 10 ? -10.761 0.937 7.951 1.00 11.25 67 ILE B CA 1
ATOM 3106 C C . ILE B 1 10 ? -10.382 2.413 8.015 1.00 11.27 67 ILE B C 1
ATOM 3107 O O . ILE B 1 10 ? -10.836 3.118 8.911 1.00 11.04 67 ILE B O 1
ATOM 3112 N N . VAL B 1 11 ? -9.587 2.889 7.060 1.00 10.74 68 VAL B N 1
ATOM 3113 C CA . VAL B 1 11 ? -9.272 4.320 6.995 1.00 12.59 68 VAL B CA 1
ATOM 3114 C C . VAL B 1 11 ? -10.559 5.144 6.828 1.00 12.74 68 VAL B C 1
ATOM 3115 O O . VAL B 1 11 ? -10.729 6.156 7.497 1.00 12.77 68 VAL B O 1
ATOM 3119 N N . HIS B 1 12 ? -11.473 4.690 5.974 1.00 13.78 69 HIS B N 1
ATOM 3120 C CA . HIS B 1 12 ? -12.768 5.353 5.820 1.00 15.19 69 HIS B CA 1
ATOM 3121 C C . HIS B 1 12 ? -13.612 5.323 7.105 1.00 15.12 69 HIS B C 1
ATOM 3122 O O . HIS B 1 12 ? -14.301 6.303 7.410 1.00 14.55 69 HIS B O 1
ATOM 3129 N N . GLN B 1 13 ? -13.539 4.232 7.871 1.00 14.18 70 GLN B N 1
ATOM 3130 C CA . GLN B 1 13 ? -14.211 4.157 9.176 1.00 13.97 70 GLN B CA 1
ATOM 3131 C C . GLN B 1 13 ? -13.652 5.219 10.128 1.00 14.81 70 GLN B C 1
ATOM 3132 O O . GLN B 1 13 ? -14.407 5.903 10.816 1.00 15.60 70 GLN B O 1
ATOM 3138 N N . THR B 1 14 ? -12.326 5.349 10.148 1.00 15.42 71 THR B N 1
ATOM 3139 C CA . THR B 1 14 ? -11.624 6.325 10.976 1.00 15.83 71 THR B CA 1
ATOM 3140 C C . THR B 1 14 ? -12.030 7.760 10.646 1.00 15.85 71 THR B C 1
ATOM 3141 O O . THR B 1 14 ? -12.263 8.577 11.545 1.00 15.03 71 THR B O 1
ATOM 3145 N N . LEU B 1 15 ? -12.085 8.065 9.355 1.00 17.61 72 LEU B N 1
ATOM 3146 C CA . LEU B 1 15 ? -12.517 9.375 8.889 1.00 18.24 72 LEU B CA 1
ATOM 3147 C C . LEU B 1 15 ? -13.952 9.663 9.319 1.00 19.68 72 LEU B C 1
ATOM 3148 O O . LEU B 1 15 ? -14.264 10.787 9.690 1.00 20.53 72 LEU B O 1
ATOM 3153 N N . SER B 1 16 ? -14.819 8.654 9.285 1.00 20.20 73 SER B N 1
ATOM 3154 C CA . SER B 1 16 ? -16.217 8.849 9.669 1.00 20.96 73 SER B CA 1
ATOM 3155 C C . SER B 1 16 ? -16.340 9.154 11.161 1.00 20.34 73 SER B C 1
ATOM 3156 O O . SER B 1 16 ? -17.255 9.859 11.574 1.00 20.71 73 SER B O 1
ATOM 3159 N N . MET B 1 17 ? -15.411 8.630 11.957 1.00 20.42 74 MET B N 1
ATOM 3160 C CA . MET B 1 17 ? -15.378 8.888 13.397 1.00 21.03 74 MET B CA 1
ATOM 3161 C C . MET B 1 17 ? -14.947 10.333 13.723 1.00 21.94 74 MET B C 1
ATOM 3162 O O . MET B 1 17 ? -15.423 10.907 14.705 1.00 21.90 74 MET B O 1
ATOM 3167 N N . LEU B 1 18 ? -14.087 10.923 12.886 1.00 22.00 75 LEU B N 1
ATOM 3168 C CA . LEU B 1 18 ? -13.433 12.207 13.196 1.00 23.24 75 LEU B CA 1
ATOM 3169 C C . LEU B 1 18 ? -13.792 13.428 12.320 1.00 26.19 75 LEU B C 1
ATOM 3170 O O . LEU B 1 18 ? -13.830 14.549 12.826 1.00 27.12 75 LEU B O 1
ATOM 3175 N N . ASP B 1 19 ? -14.033 13.229 11.026 1.00 29.09 76 ASP B N 1
ATOM 3176 C CA . ASP B 1 19 ? -14.220 14.350 10.081 1.00 31.65 76 ASP B CA 1
ATOM 3177 C C . ASP B 1 19 ? -15.410 15.255 10.420 1.00 32.65 76 ASP B C 1
ATOM 3178 O O . ASP B 1 19 ? -16.487 14.769 10.756 1.00 33.00 76 ASP B O 1
ATOM 3183 N N . SER B 1 20 ? -15.195 16.567 10.304 1.00 34.43 77 SER B N 1
ATOM 3184 C CA . SER B 1 20 ? -16.243 17.594 10.427 1.00 35.55 77 SER B CA 1
ATOM 3185 C C . SER B 1 20 ? -16.930 17.661 11.798 1.00 35.61 77 SER B C 1
ATOM 3186 O O . SER B 1 20 ? -18.077 18.105 11.898 1.00 35.48 77 SER B O 1
ATOM 3189 N N . HIS B 1 21 ? -16.221 17.247 12.847 1.00 35.78 78 HIS B N 1
ATOM 3190 C CA . HIS B 1 21 ? -16.783 17.190 14.199 1.00 36.42 78 HIS B CA 1
ATOM 3191 C C . HIS B 1 21 ? -16.099 18.156 15.184 1.00 35.37 78 HIS B C 1
ATOM 3192 O O . HIS B 1 21 ? -16.428 18.167 16.370 1.00 35.75 78 HIS B O 1
ATOM 3199 N N . GLY B 1 22 ? -15.162 18.965 14.692 1.00 33.94 79 GLY B N 1
ATOM 3200 C CA . GLY B 1 22 ? -14.459 19.939 15.511 1.00 32.70 79 GLY B CA 1
ATOM 3201 C C . GLY B 1 22 ? -13.732 19.312 16.687 1.00 30.91 79 GLY B C 1
ATOM 3202 O O . GLY B 1 22 ? -13.905 19.741 17.826 1.00 30.64 79 GLY B O 1
ATOM 3203 N N . PHE B 1 23 ? -12.897 18.315 16.401 1.00 28.35 80 PHE B N 1
ATOM 3204 C CA . PHE B 1 23 ? -12.285 17.488 17.443 1.00 26.14 80 PHE B CA 1
ATOM 3205 C C . PHE B 1 23 ? -11.188 18.193 18.241 1.00 24.56 80 PHE B C 1
ATOM 3206 O O . PHE B 1 23 ? -10.983 17.879 19.406 1.00 23.15 80 PHE B O 1
ATOM 3214 N N . GLU B 1 24 ? -10.472 19.125 17.619 1.00 23.69 81 GLU B N 1
ATOM 3215 C CA . GLU B 1 24 ? -9.474 19.911 18.335 1.00 24.68 81 GLU B CA 1
ATOM 3216 C C . GLU B 1 24 ? -10.112 20.688 19.494 1.00 25.10 81 GLU B C 1
ATOM 3217 O O . GLU B 1 24 ? -9.512 20.817 20.561 1.00 25.25 81 GLU B O 1
ATOM 3223 N N . ASN B 1 25 ? -11.326 21.192 19.276 1.00 24.45 82 ASN B N 1
ATOM 3224 C CA . ASN B 1 25 ? -12.048 21.940 20.302 1.00 24.39 82 ASN B CA 1
ATOM 3225 C C . ASN B 1 25 ? -12.722 21.025 21.318 1.00 23.03 82 ASN B C 1
ATOM 3226 O O . ASN B 1 25 ? -12.818 21.376 22.489 1.00 21.31 82 ASN B O 1
ATOM 3231 N N . ILE B 1 26 ? -13.195 19.862 20.875 1.00 22.04 83 ILE B N 1
ATOM 3232 C CA . ILE B 1 26 ? -13.845 18.913 21.781 1.00 21.92 83 ILE B CA 1
ATOM 3233 C C . ILE B 1 26 ? -12.828 18.368 22.776 1.00 19.33 83 ILE B C 1
ATOM 3234 O O . ILE B 1 26 ? -13.099 18.297 23.971 1.00 19.69 83 ILE B O 1
ATOM 3239 N N . LEU B 1 27 ? -11.658 17.997 22.274 1.00 18.09 84 LEU B N 1
ATOM 3240 C CA . LEU B 1 27 ? -10.605 17.444 23.115 1.00 17.71 84 LEU B CA 1
ATOM 3241 C C . LEU B 1 27 ? -10.028 18.486 24.060 1.00 17.93 84 LEU B C 1
ATOM 3242 O O . LEU B 1 27 ? -9.821 18.206 25.234 1.00 15.72 84 LEU B O 1
ATOM 3247 N N . GLN B 1 28 ? -9.766 19.684 23.545 1.00 18.15 85 GLN B N 1
ATOM 3248 C CA . GLN B 1 28 ? -9.190 20.752 24.360 1.00 18.95 85 GLN B CA 1
ATOM 3249 C C . GLN B 1 28 ? -10.150 21.220 25.457 1.00 17.31 85 GLN B C 1
ATOM 3250 O O . GLN B 1 28 ? -9.726 21.489 26.572 1.00 16.92 85 GLN B O 1
ATOM 3256 N N . GLU B 1 29 ? -11.433 21.310 25.140 1.00 18.21 86 GLU B N 1
ATOM 3257 C CA . GLU B 1 29 ? -12.423 21.783 26.105 1.00 18.39 86 GLU B CA 1
ATOM 3258 C C . GLU B 1 29 ? -12.657 20.746 27.195 1.00 15.39 86 GLU B C 1
ATOM 3259 O O . GLU B 1 29 ? -12.848 21.092 28.360 1.00 12.61 86 GLU B O 1
ATOM 3265 N N . MET B 1 30 ? -12.609 19.472 26.827 1.00 13.36 87 MET B N 1
ATOM 3266 C CA . MET B 1 30 ? -12.744 18.407 27.812 1.00 13.14 87 MET B CA 1
ATOM 3267 C C . MET B 1 30 ? -11.512 18.382 28.727 1.00 12.00 87 MET B C 1
ATOM 3268 O O . MET B 1 30 ? -11.631 18.161 29.922 1.00 10.02 87 MET B O 1
ATOM 3273 N N . LEU B 1 31 ? -10.340 18.645 28.158 1.00 12.31 88 LEU B N 1
ATOM 3274 C CA . LEU B 1 31 ? -9.098 18.669 28.920 1.00 13.01 88 LEU B CA 1
ATOM 3275 C C . LEU B 1 31 ? -9.125 19.815 29.942 1.00 12.99 88 LEU B C 1
ATOM 3276 O O . LEU B 1 31 ? -8.722 19.649 31.096 1.00 12.32 88 LEU B O 1
ATOM 3281 N N . GLN B 1 32 ? -9.653 20.953 29.501 1.00 14.00 89 GLN B N 1
ATOM 3282 C CA . GLN B 1 32 ? -9.846 22.150 30.314 1.00 14.98 89 GLN B CA 1
ATOM 3283 C C . GLN B 1 32 ? -10.790 21.873 31.486 1.00 13.27 89 GLN B C 1
ATOM 3284 O O . GLN B 1 32 ? -10.489 22.228 32.617 1.00 12.36 89 GLN B O 1
ATOM 3290 N N . SER B 1 33 ? -11.928 21.249 31.204 1.00 12.14 90 SER B N 1
ATOM 3291 C CA . SER B 1 33 ? -12.892 20.893 32.235 1.00 12.55 90 SER B CA 1
ATOM 3292 C C . SER B 1 33 ? -12.313 19.943 33.278 1.00 11.06 90 SER B C 1
ATOM 3293 O O . SER B 1 33 ? -12.572 20.106 34.461 1.00 10.36 90 SER B O 1
ATOM 3296 N N . ILE B 1 34 ? -11.536 18.955 32.849 1.00 11.60 91 ILE B N 1
ATOM 3297 C CA . ILE B 1 34 ? -10.963 17.991 33.783 1.00 12.08 91 ILE B CA 1
ATOM 3298 C C . ILE B 1 34 ? -9.917 18.663 34.669 1.00 12.37 91 ILE B C 1
ATOM 3299 O O . ILE B 1 34 ? -9.782 18.325 35.845 1.00 10.64 91 ILE B O 1
ATOM 3304 N N . THR B 1 35 ? -9.181 19.609 34.090 1.00 12.85 92 THR B N 1
ATOM 3305 C CA . THR B 1 35 ? -8.163 20.363 34.807 1.00 14.04 92 THR B CA 1
ATOM 3306 C C . THR B 1 35 ? -8.790 21.283 35.848 1.00 14.05 92 THR B C 1
ATOM 3307 O O . THR B 1 35 ? -8.272 21.411 36.949 1.00 15.06 92 THR B O 1
ATOM 3311 N N . LEU B 1 36 ? -9.911 21.907 35.505 1.00 15.40 93 LEU B N 1
ATOM 3312 C CA . LEU B 1 36 ? -10.653 22.756 36.442 1.00 15.44 93 LEU B CA 1
ATOM 3313 C C . LEU B 1 36 ? -11.141 21.920 37.633 1.00 15.23 93 LEU B C 1
ATOM 3314 O O . LEU B 1 36 ? -11.041 22.348 38.793 1.00 14.88 93 LEU B O 1
ATOM 3319 N N . LYS B 1 37 ? -11.661 20.730 37.345 1.00 13.59 94 LYS B N 1
ATOM 3320 C CA . LYS B 1 37 ? -12.169 19.844 38.391 1.00 14.12 94 LYS B CA 1
ATOM 3321 C C . LYS B 1 37 ? -11.029 19.354 39.271 1.00 12.43 94 LYS B C 1
ATOM 3322 O O . LYS B 1 37 ? -11.192 19.206 40.474 1.00 10.96 94 LYS B O 1
ATOM 3328 N N . THR B 1 38 ? -9.872 19.120 38.665 1.00 12.80 95 THR B N 1
ATOM 3329 C CA . THR B 1 38 ? -8.711 18.607 39.386 1.00 13.47 95 THR B CA 1
ATOM 3330 C C . THR B 1 38 ? -8.241 19.640 40.404 1.00 13.10 95 THR B C 1
ATOM 3331 O O . THR B 1 38 ? -8.013 19.316 41.580 1.00 11.76 95 THR B O 1
ATOM 3335 N N . GLY B 1 39 ? -8.126 20.887 39.953 1.00 10.83 96 GLY B N 1
ATOM 3336 C CA . GLY B 1 39 ? -7.721 21.990 40.797 1.00 11.02 96 GLY B CA 1
ATOM 3337 C C . GLY B 1 39 ? -8.701 22.300 41.905 1.00 12.26 96 GLY B C 1
ATOM 3338 O O . GLY B 1 39 ? -8.282 22.605 43.015 1.00 12.50 96 GLY B O 1
ATOM 3339 N N . GLU B 1 40 ? -10.000 22.216 41.617 1.00 11.49 97 GLU B N 1
ATOM 3340 C CA . GLU B 1 40 ? -11.025 22.456 42.626 1.00 13.22 97 GLU B CA 1
ATOM 3341 C C . GLU B 1 40 ? -10.965 21.413 43.728 1.00 12.70 97 GLU B C 1
ATOM 3342 O O . GLU B 1 40 ? -11.016 21.747 44.904 1.00 12.31 97 GLU B O 1
ATOM 3348 N N . LEU B 1 41 ? -10.825 20.149 43.343 1.00 12.90 98 LEU B N 1
ATOM 3349 C CA . LEU B 1 41 ? -10.812 19.052 44.309 1.00 13.90 98 LEU B CA 1
ATOM 3350 C C . LEU B 1 41 ? -9.549 19.033 45.151 1.00 13.71 98 LEU B C 1
ATOM 3351 O O . LEU B 1 41 ? -9.605 18.669 46.321 1.00 15.41 98 LEU B O 1
ATOM 3356 N N . LEU B 1 42 ? -8.420 19.420 44.563 1.00 12.19 99 LEU B N 1
ATOM 3357 C CA . LEU B 1 42 ? -7.147 19.462 45.291 1.00 12.44 99 LEU B CA 1
ATOM 3358 C C . LEU B 1 42 ? -6.947 20.813 45.995 1.00 12.20 99 LEU B C 1
ATOM 3359 O O . LEU B 1 42 ? -5.984 20.992 46.730 1.00 13.46 99 LEU B O 1
ATOM 3364 N N . GLY B 1 43 ? -7.854 21.756 45.765 1.00 10.89 100 GLY B N 1
ATOM 3365 C CA . GLY B 1 43 ? -7.771 23.069 46.384 1.00 11.60 100 GLY B CA 1
ATOM 3366 C C . GLY B 1 43 ? -6.629 23.949 45.887 1.00 11.55 100 GLY B C 1
ATOM 3367 O O . GLY B 1 43 ? -6.048 24.710 46.659 1.00 12.50 100 GLY B O 1
ATOM 3368 N N . ALA B 1 44 ? -6.300 23.852 44.603 1.00 10.95 101 ALA B N 1
ATOM 3369 C CA . ALA B 1 44 ? -5.277 24.710 44.003 1.00 10.48 101 ALA B CA 1
ATOM 3370 C C . ALA B 1 44 ? -5.878 26.000 43.464 1.00 9.75 101 ALA B C 1
ATOM 3371 O O . ALA B 1 44 ? -6.943 25.986 42.846 1.00 9.34 101 ALA B O 1
ATOM 3373 N N . ASP B 1 45 ? -5.181 27.113 43.674 1.00 10.51 102 ASP B N 1
ATOM 3374 C CA . ASP B 1 45 ? -5.575 28.384 43.071 1.00 10.93 102 ASP B CA 1
ATOM 3375 C C . ASP B 1 45 ? -5.515 28.308 41.548 1.00 10.71 102 ASP B C 1
ATOM 3376 O O . ASP B 1 45 ? -6.405 28.813 40.861 1.00 10.18 102 ASP B O 1
ATOM 3381 N N . ARG B 1 46 ? -4.457 27.689 41.030 1.00 11.05 103 ARG B N 1
ATOM 3382 C CA . ARG B 1 46 ? -4.302 27.476 39.590 1.00 11.55 103 ARG B CA 1
ATOM 3383 C C . ARG B 1 46 ? -3.700 26.122 39.292 1.00 10.19 103 ARG B C 1
ATOM 3384 O O . ARG B 1 46 ? -2.922 25.585 40.083 1.00 10.35 103 ARG B O 1
ATOM 3392 N N . THR B 1 47 ? -4.046 25.584 38.133 1.00 8.89 104 THR B N 1
ATOM 3393 C CA . THR B 1 47 ? -3.534 24.294 37.675 1.00 9.86 104 THR B CA 1
ATOM 3394 C C . THR B 1 47 ? -3.151 24.400 36.212 1.00 10.12 104 THR B C 1
ATOM 3395 O O . THR B 1 47 ? -3.911 24.934 35.416 1.00 10.11 104 THR B O 1
ATOM 3399 N N . THR B 1 48 ? -1.995 23.860 35.858 1.00 10.77 105 THR B N 1
ATOM 3400 C CA . THR B 1 48 ? -1.461 23.947 34.504 1.00 10.49 105 THR B CA 1
ATOM 3401 C C . THR B 1 48 ? -1.062 22.575 33.999 1.00 10.79 105 THR B C 1
ATOM 3402 O O . THR B 1 48 ? -0.526 21.772 34.758 1.00 10.58 105 THR B O 1
ATOM 3406 N N . ILE B 1 49 ? -1.298 22.314 32.713 1.00 9.63 106 ILE B N 1
ATOM 3407 C CA . ILE B 1 49 ? -0.760 21.124 32.057 1.00 10.22 106 ILE B CA 1
ATOM 3408 C C . ILE B 1 49 ? 0.268 21.552 31.021 1.00 9.68 106 ILE B C 1
ATOM 3409 O O . ILE B 1 49 ? -0.077 22.202 30.042 1.00 8.68 106 ILE B O 1
ATOM 3414 N N . PHE B 1 50 ? 1.526 21.195 31.254 1.00 8.35 107 PHE B N 1
ATOM 3415 C CA . PHE B 1 50 ? 2.607 21.444 30.308 1.00 11.44 107 PHE B CA 1
ATOM 3416 C C . PHE B 1 50 ? 2.857 20.233 29.413 1.00 13.06 107 PHE B C 1
ATOM 3417 O O . PHE B 1 50 ? 2.897 19.101 29.896 1.00 13.54 107 PHE B O 1
ATOM 3425 N N . LEU B 1 51 ? 3.040 20.476 28.116 1.00 16.04 108 LEU B N 1
ATOM 3426 C CA . LEU B 1 51 ? 3.532 19.457 27.180 1.00 16.99 108 LEU B CA 1
ATOM 3427 C C . LEU B 1 51 ? 4.947 19.819 26.750 1.00 18.38 108 LEU B C 1
ATOM 3428 O O . LEU B 1 51 ? 5.322 20.986 26.760 1.00 18.69 108 LEU B O 1
ATOM 3433 N N . LEU B 1 52 ? 5.717 18.814 26.350 1.00 19.30 109 LEU B N 1
ATOM 3434 C CA . LEU B 1 52 ? 7.085 19.005 25.890 1.00 21.68 109 LEU B CA 1
ATOM 3435 C C . LEU B 1 52 ? 7.139 19.011 24.359 1.00 22.15 109 LEU B C 1
ATOM 3436 O O . LEU B 1 52 ? 6.734 18.049 23.710 1.00 22.00 109 LEU B O 1
ATOM 3441 N N . ASP B 1 53 ? 7.609 20.119 23.797 1.00 23.49 110 ASP B N 1
ATOM 3442 C CA . ASP B 1 53 ? 8.014 20.178 22.395 1.00 24.78 110 ASP B CA 1
ATOM 3443 C C . ASP B 1 53 ? 9.484 19.770 22.350 1.00 25.46 110 ASP B C 1
ATOM 3444 O O . ASP B 1 53 ? 10.357 20.525 22.773 1.00 25.52 110 ASP B O 1
ATOM 3449 N N . GLU B 1 54 ? 9.752 18.564 21.854 1.00 28.07 111 GLU B N 1
ATOM 3450 C CA . GLU B 1 54 ? 11.104 17.988 21.886 1.00 30.96 111 GLU B CA 1
ATOM 3451 C C . GLU B 1 54 ? 12.115 18.711 20.989 1.00 31.21 111 GLU B C 1
ATOM 3452 O O . GLU B 1 54 ? 13.291 18.815 21.332 1.00 30.06 111 GLU B O 1
ATOM 3458 N N . GLU B 1 55 ? 11.655 19.211 19.850 1.00 32.84 112 GLU B N 1
ATOM 3459 C CA . GLU B 1 55 ? 12.546 19.847 18.883 1.00 34.42 112 GLU B CA 1
ATOM 3460 C C . GLU B 1 55 ? 13.002 21.241 19.328 1.00 33.95 112 GLU B C 1
ATOM 3461 O O . GLU B 1 55 ? 14.180 21.574 19.208 1.00 34.36 112 GLU B O 1
ATOM 3467 N N . LYS B 1 56 ? 12.073 22.041 19.854 1.00 33.28 113 LYS B N 1
ATOM 3468 C CA . LYS B 1 56 ? 12.388 23.371 20.389 1.00 32.05 113 LYS B CA 1
ATOM 3469 C C . LYS B 1 56 ? 12.915 23.312 21.829 1.00 29.86 113 LYS B C 1
ATOM 3470 O O . LYS B 1 56 ? 13.390 24.318 22.362 1.00 29.52 113 LYS B O 1
ATOM 3476 N N . GLN B 1 57 ? 12.836 22.133 22.444 1.00 28.10 114 GLN B N 1
ATOM 3477 C CA . GLN B 1 57 ? 13.149 21.937 23.866 1.00 26.28 114 GLN B CA 1
ATOM 3478 C C . GLN B 1 57 ? 12.444 22.959 24.764 1.00 22.73 114 GLN B C 1
ATOM 3479 O O . GLN B 1 57 ? 13.078 23.660 25.547 1.00 21.63 114 GLN B O 1
ATOM 3485 N N . GLU B 1 58 ? 11.123 23.042 24.628 1.00 20.73 115 GLU B N 1
ATOM 3486 C CA . GLU B 1 58 ? 10.309 23.935 25.448 1.00 18.85 115 GLU B CA 1
ATOM 3487 C C . GLU B 1 58 ? 9.141 23.183 26.080 1.00 16.75 115 GLU B C 1
ATOM 3488 O O . GLU B 1 58 ? 8.591 22.270 25.483 1.00 15.81 115 GLU B O 1
ATOM 3494 N N . LEU B 1 59 ? 8.786 23.570 27.302 1.00 16.57 116 LEU B N 1
ATOM 3495 C CA . LEU B 1 59 ? 7.526 23.175 27.915 1.00 14.71 116 LEU B CA 1
ATOM 3496 C C . LEU B 1 59 ? 6.535 24.292 27.662 1.00 13.71 116 LEU B C 1
ATOM 3497 O O . LEU B 1 59 ? 6.855 25.456 27.862 1.00 14.36 116 LEU B O 1
ATOM 3502 N N . TRP B 1 60 ? 5.342 23.935 27.206 1.00 12.97 117 TRP B N 1
ATOM 3503 C CA . TRP B 1 60 ? 4.301 24.909 26.906 1.00 13.86 117 TRP B CA 1
ATOM 3504 C C . TRP B 1 60 ? 2.952 24.422 27.433 1.00 13.93 117 TRP B C 1
ATOM 3505 O O . TRP B 1 60 ? 2.667 23.223 27.416 1.00 14.26 117 TRP B O 1
ATOM 3516 N N . SER B 1 61 ? 2.118 25.346 27.896 1.00 12.37 118 SER B N 1
ATOM 3517 C CA . SER B 1 61 ? 0.870 24.960 28.543 1.00 12.84 118 SER B CA 1
ATOM 3518 C C . SER B 1 61 ? -0.225 24.746 27.499 1.00 12.75 118 SER B C 1
ATOM 3519 O O . SER B 1 61 ? -0.534 25.652 26.730 1.00 12.87 118 SER B O 1
ATOM 3522 N N . ILE B 1 62 ? -0.784 23.539 27.466 1.00 12.11 119 ILE B N 1
ATOM 3523 C CA . ILE B 1 62 ? -1.948 23.242 26.635 1.00 12.75 119 ILE B CA 1
ATOM 3524 C C . ILE B 1 62 ? -3.227 23.713 27.317 1.00 13.88 119 ILE B C 1
ATOM 3525 O O . ILE B 1 62 ? -4.179 24.128 26.651 1.00 13.07 119 ILE B O 1
ATOM 3530 N N . VAL B 1 63 ? -3.228 23.645 28.645 1.00 14.76 120 VAL B N 1
ATOM 3531 C CA . VAL B 1 63 ? -4.340 24.099 29.470 1.00 17.35 120 VAL B CA 1
ATOM 3532 C C . VAL B 1 63 ? -3.819 24.825 30.729 1.00 17.60 120 VAL B C 1
ATOM 3533 O O . VAL B 1 63 ? -2.777 24.476 31.279 1.00 15.12 120 VAL B O 1
ATOM 3537 N N . ALA B 1 64 ? -4.537 25.865 31.141 1.00 19.69 121 ALA B N 1
ATOM 3538 C CA . ALA B 1 64 ? -4.386 26.471 32.465 1.00 21.45 121 ALA B CA 1
ATOM 3539 C C . ALA B 1 64 ? -5.782 26.703 33.056 1.00 23.04 121 ALA B C 1
ATOM 3540 O O . ALA B 1 64 ? -6.686 27.192 32.363 1.00 24.67 121 ALA B O 1
ATOM 3542 N N . ALA B 1 65 ? -5.968 26.332 34.319 1.00 23.43 122 ALA B N 1
ATOM 3543 C CA . ALA B 1 65 ? -7.248 26.517 35.003 1.00 25.01 122 ALA B CA 1
ATOM 3544 C C . ALA B 1 65 ? -7.093 27.409 36.228 1.00 25.10 122 ALA B C 1
ATOM 3545 O O . ALA B 1 65 ? -5.979 27.650 36.692 1.00 23.06 122 ALA B O 1
ATOM 3547 N N . GLY B 1 66 ? -8.226 27.885 36.744 1.00 26.17 123 GLY B N 1
ATOM 3548 C CA . GLY B 1 66 ? -8.252 28.872 37.809 1.00 27.29 123 GLY B CA 1
ATOM 3549 C C . GLY B 1 66 ? -8.411 30.268 37.229 1.00 29.02 123 GLY B C 1
ATOM 3550 O O . GLY B 1 66 ? -8.293 31.259 37.946 1.00 31.36 123 GLY B O 1
ATOM 3551 N N . SER B 1 71 ? -6.997 32.750 30.407 1.00 35.83 128 SER B N 1
ATOM 3552 C CA . SER B 1 71 ? -5.893 31.798 30.462 1.00 35.96 128 SER B CA 1
ATOM 3553 C C . SER B 1 71 ? -4.969 31.972 29.255 1.00 33.90 128 SER B C 1
ATOM 3554 O O . SER B 1 71 ? -5.401 31.866 28.109 1.00 34.97 128 SER B O 1
ATOM 3557 N N . LEU B 1 72 ? -3.696 32.233 29.528 1.00 30.82 129 LEU B N 1
ATOM 3558 C CA . LEU B 1 72 ? -2.697 32.426 28.488 1.00 27.97 129 LEU B CA 1
ATOM 3559 C C . LEU B 1 72 ? -1.819 31.189 28.360 1.00 24.67 129 LEU B C 1
ATOM 3560 O O . LEU B 1 72 ? -1.854 30.306 29.213 1.00 25.60 129 LEU B O 1
ATOM 3565 N N . GLU B 1 73 ? -1.046 31.130 27.282 1.00 21.60 130 GLU B N 1
ATOM 3566 C CA . GLU B 1 73 ? -0.082 30.056 27.053 1.00 20.30 130 GLU B CA 1
ATOM 3567 C C . GLU B 1 73 ? 1.275 30.397 27.675 1.00 19.45 130 GLU B C 1
ATOM 3568 O O . GLU B 1 73 ? 1.921 31.360 27.271 1.00 21.42 130 GLU B O 1
ATOM 3574 N N . ILE B 1 74 ? 1.689 29.603 28.655 1.00 17.23 131 ILE B N 1
ATOM 3575 C CA . ILE B 1 74 ? 2.993 29.748 29.292 1.00 16.59 131 ILE B CA 1
ATOM 3576 C C . ILE B 1 74 ? 4.005 28.901 28.536 1.00 16.13 131 ILE B C 1
ATOM 3577 O O . ILE B 1 74 ? 3.712 27.788 28.107 1.00 14.67 131 ILE B O 1
ATOM 3582 N N . ARG B 1 75 ? 5.204 29.439 28.374 1.00 15.55 132 ARG B N 1
ATOM 3583 C CA . ARG B 1 75 ? 6.222 28.792 27.573 1.00 16.07 132 ARG B CA 1
ATOM 3584 C C . ARG B 1 75 ? 7.589 29.022 28.205 1.00 16.18 132 ARG B C 1
ATOM 3585 O O . ARG B 1 75 ? 8.009 30.160 28.395 1.00 16.22 132 ARG B O 1
ATOM 3593 N N . ILE B 1 76 ? 8.264 27.935 28.555 1.00 15.89 133 ILE B N 1
ATOM 3594 C CA . ILE B 1 76 ? 9.550 28.005 29.232 1.00 16.64 133 ILE B CA 1
ATOM 3595 C C . ILE B 1 76 ? 10.544 27.022 28.619 1.00 17.26 133 ILE B C 1
ATOM 3596 O O . ILE B 1 76 ? 10.136 26.068 27.943 1.00 15.90 133 ILE B O 1
ATOM 3601 N N . PRO B 1 77 ? 11.842 27.237 28.843 1.00 17.32 134 PRO B N 1
ATOM 3602 C CA . PRO B 1 77 ? 12.844 26.270 28.390 1.00 18.38 134 PRO B CA 1
ATOM 3603 C C . PRO B 1 77 ? 12.645 24.976 29.146 1.00 18.48 134 PRO B C 1
ATOM 3604 O O . PRO B 1 77 ? 12.323 25.028 30.331 1.00 19.35 134 PRO B O 1
ATOM 3608 N N . ALA B 1 78 ? 12.848 23.845 28.486 1.00 18.80 135 ALA B N 1
ATOM 3609 C CA . ALA B 1 78 ? 12.498 22.549 29.052 1.00 21.20 135 ALA B CA 1
ATOM 3610 C C . ALA B 1 78 ? 13.324 22.156 30.277 1.00 22.76 135 ALA B C 1
ATOM 3611 O O . ALA B 1 78 ? 12.937 21.245 31.005 1.00 24.49 135 ALA B O 1
ATOM 3613 N N . ASP B 1 79 ? 14.450 22.829 30.505 1.00 23.21 136 ASP B N 1
ATOM 3614 C CA . ASP B 1 79 ? 15.312 22.510 31.644 1.00 23.91 136 ASP B CA 1
ATOM 3615 C C . ASP B 1 79 ? 15.194 23.497 32.817 1.00 22.45 136 ASP B C 1
ATOM 3616 O O . ASP B 1 79 ? 15.899 23.354 33.816 1.00 23.53 136 ASP B O 1
ATOM 3621 N N . LYS B 1 80 ? 14.291 24.474 32.707 1.00 19.51 137 LYS B N 1
ATOM 3622 C CA . LYS B 1 80 ? 14.143 25.524 33.715 1.00 19.06 137 LYS B CA 1
ATOM 3623 C C . LYS B 1 80 ? 12.957 25.293 34.648 1.00 18.06 137 LYS B C 1
ATOM 3624 O O . LYS B 1 80 ? 11.933 24.733 34.251 1.00 17.41 137 LYS B O 1
ATOM 3630 N N . GLY B 1 81 ? 13.109 25.759 35.884 1.00 16.29 138 GLY B N 1
ATOM 3631 C CA . GLY B 1 81 ? 12.051 25.730 36.875 1.00 16.10 138 GLY B CA 1
ATOM 3632 C C . GLY B 1 81 ? 11.768 24.350 37.437 1.00 14.21 138 GLY B C 1
ATOM 3633 O O . GLY B 1 81 ? 12.392 23.372 37.050 1.00 13.97 138 GLY B O 1
ATOM 3634 N N . ILE B 1 82 ? 10.818 24.282 38.361 1.00 14.10 139 ILE B N 1
ATOM 3635 C CA . ILE B 1 82 ? 10.350 23.011 38.903 1.00 13.71 139 ILE B CA 1
ATOM 3636 C C . ILE B 1 82 ? 9.714 22.172 37.796 1.00 13.99 139 ILE B C 1
ATOM 3637 O O . ILE B 1 82 ? 9.854 20.959 37.790 1.00 13.50 139 ILE B O 1
ATOM 3642 N N . ALA B 1 83 ? 9.028 22.818 36.853 1.00 14.52 140 ALA B N 1
ATOM 3643 C CA . ALA B 1 83 ? 8.423 22.109 35.725 1.00 13.46 140 ALA B CA 1
ATOM 3644 C C . ALA B 1 83 ? 9.480 21.377 34.914 1.00 13.88 140 ALA B C 1
ATOM 3645 O O . ALA B 1 83 ? 9.287 20.227 34.531 1.00 13.19 140 ALA B O 1
ATOM 3647 N N . GLY B 1 84 ? 10.599 22.052 34.667 1.00 14.04 141 GLY B N 1
ATOM 3648 C CA . GLY B 1 84 ? 11.723 21.457 33.975 1.00 15.04 141 GLY B CA 1
ATOM 3649 C C . GLY B 1 84 ? 12.312 20.298 34.754 1.00 15.97 141 GLY B C 1
ATOM 3650 O O . GLY B 1 84 ? 12.604 19.263 34.177 1.00 17.39 141 GLY B O 1
ATOM 3651 N N . GLU B 1 85 ? 12.461 20.468 36.066 1.00 17.68 142 GLU B N 1
ATOM 3652 C CA . GLU B 1 85 ? 12.965 19.407 36.941 1.00 18.36 142 GLU B CA 1
ATOM 3653 C C . GLU B 1 85 ? 12.110 18.144 36.839 1.00 19.00 142 GLU B C 1
ATOM 3654 O O . GLU B 1 85 ? 12.651 17.044 36.776 1.00 19.39 142 GLU B O 1
ATOM 3660 N N . VAL B 1 86 ? 10.785 18.299 36.817 1.00 18.60 143 VAL B N 1
ATOM 3661 C CA . VAL B 1 86 ? 9.884 17.147 36.751 1.00 19.16 143 VAL B CA 1
ATOM 3662 C C . VAL B 1 86 ? 9.936 16.500 35.364 1.00 18.92 143 VAL B C 1
ATOM 3663 O O . VAL B 1 86 ? 9.862 15.277 35.243 1.00 19.28 143 VAL B O 1
ATOM 3667 N N . ALA B 1 87 ? 10.053 17.321 34.322 1.00 18.06 144 ALA B N 1
ATOM 3668 C CA . ALA B 1 87 ? 10.208 16.816 32.957 1.00 18.28 144 ALA B CA 1
ATOM 3669 C C . ALA B 1 87 ? 11.498 16.002 32.803 1.00 19.35 144 ALA B C 1
ATOM 3670 O O . ALA B 1 87 ? 11.521 15.007 32.090 1.00 19.45 144 ALA B O 1
ATOM 3672 N N . THR B 1 88 ? 12.557 16.409 33.496 1.00 20.65 145 THR B N 1
ATOM 3673 C CA . THR B 1 88 ? 13.857 15.744 33.376 1.00 22.00 145 THR B CA 1
ATOM 3674 C C . THR B 1 88 ? 13.960 14.484 34.237 1.00 22.01 145 THR B C 1
ATOM 3675 O O . THR B 1 88 ? 14.336 13.429 33.741 1.00 23.26 145 THR B O 1
ATOM 3679 N N . PHE B 1 89 ? 13.631 14.605 35.521 1.00 20.45 146 PHE B N 1
ATOM 3680 C CA . PHE B 1 89 ? 13.877 13.542 36.499 1.00 20.56 146 PHE B CA 1
ATOM 3681 C C . PHE B 1 89 ? 12.658 12.662 36.783 1.00 19.23 146 PHE B C 1
ATOM 3682 O O . PHE B 1 89 ? 12.788 11.596 37.383 1.00 18.02 146 PHE B O 1
ATOM 3690 N N . LYS B 1 90 ? 11.481 13.121 36.357 1.00 17.71 147 LYS B N 1
ATOM 3691 C CA . LYS B 1 90 ? 10.251 12.317 36.354 1.00 17.10 147 LYS B CA 1
ATOM 3692 C C . LYS B 1 90 ? 9.789 11.863 37.739 1.00 16.14 147 LYS B C 1
ATOM 3693 O O . LYS B 1 90 ? 9.183 10.803 37.896 1.00 14.99 147 LYS B O 1
ATOM 3699 N N . GLN B 1 91 ? 10.056 12.698 38.738 1.00 16.08 148 GLN B N 1
ATOM 3700 C CA . GLN B 1 91 ? 9.547 12.490 40.084 1.00 17.51 148 GLN B CA 1
ATOM 3701 C C . GLN B 1 91 ? 8.647 13.659 40.522 1.00 16.21 148 GLN B C 1
ATOM 3702 O O . GLN B 1 91 ? 8.769 14.785 40.022 1.00 16.13 148 GLN B O 1
ATOM 3708 N N . VAL B 1 92 ? 7.741 13.363 41.452 1.00 14.77 149 VAL B N 1
ATOM 3709 C CA . VAL B 1 92 ? 6.887 14.364 42.072 1.00 14.26 149 VAL B CA 1
ATOM 3710 C C . VAL B 1 92 ? 7.719 15.370 42.867 1.00 13.33 149 VAL B C 1
ATOM 3711 O O . VAL B 1 92 ? 8.686 15.000 43.542 1.00 12.90 149 VAL B O 1
ATOM 3715 N N . VAL B 1 93 ? 7.344 16.644 42.772 1.00 12.09 150 VAL B N 1
ATOM 3716 C CA . VAL B 1 93 ? 7.927 17.690 43.607 1.00 13.85 150 VAL B CA 1
ATOM 3717 C C . VAL B 1 93 ? 6.828 18.410 44.366 1.00 14.40 150 VAL B C 1
ATOM 3718 O O . VAL B 1 93 ? 5.911 18.981 43.760 1.00 15.01 150 VAL B O 1
ATOM 3722 N N . ASN B 1 94 ? 6.915 18.362 45.691 1.00 14.85 151 ASN B N 1
ATOM 3723 C CA . ASN B 1 94 ? 6.024 19.108 46.565 1.00 15.49 151 ASN B CA 1
ATOM 3724 C C . ASN B 1 94 ? 6.821 20.227 47.219 1.00 15.65 151 ASN B C 1
ATOM 3725 O O . ASN B 1 94 ? 7.738 19.971 47.996 1.00 15.42 151 ASN B O 1
ATOM 3730 N N . ILE B 1 95 ? 6.489 21.470 46.877 1.00 15.03 152 ILE B N 1
ATOM 3731 C CA . ILE B 1 95 ? 7.167 22.630 47.442 1.00 14.51 152 ILE B CA 1
ATOM 3732 C C . ILE B 1 95 ? 6.352 23.191 48.606 1.00 14.93 152 ILE B C 1
ATOM 3733 O O . ILE B 1 95 ? 5.210 23.612 48.403 1.00 13.43 152 ILE B O 1
ATOM 3738 N N . PRO B 1 96 ? 6.921 23.211 49.814 1.00 14.25 153 PRO B N 1
ATOM 3739 C CA . PRO B 1 96 ? 6.243 23.828 50.962 1.00 15.66 153 PRO B CA 1
ATOM 3740 C C . PRO B 1 96 ? 6.341 25.351 50.948 1.00 14.72 153 PRO B C 1
ATOM 3741 O O . PRO B 1 96 ? 7.127 25.904 50.189 1.00 15.31 153 PRO B O 1
ATOM 3745 N N . PHE B 1 97 ? 5.531 26.009 51.771 1.00 15.30 154 PHE B N 1
ATOM 3746 C CA . PHE B 1 97 ? 5.612 27.450 51.972 1.00 17.14 154 PHE B CA 1
ATOM 3747 C C . PHE B 1 97 ? 6.958 27.769 52.652 1.00 17.49 154 PHE B C 1
ATOM 3748 O O . PHE B 1 97 ? 7.322 27.092 53.615 1.00 16.84 154 PHE B O 1
ATOM 3756 N N . ASP B 1 98 ? 7.732 28.747 52.180 1.00 17.11 155 ASP B N 1
ATOM 3757 C CA . ASP B 1 98 ? 7.449 29.631 51.053 1.00 17.86 155 ASP B CA 1
ATOM 3758 C C . ASP B 1 98 ? 8.375 29.256 49.892 1.00 18.03 155 ASP B C 1
ATOM 3759 O O . ASP B 1 98 ? 9.585 29.149 50.066 1.00 17.96 155 ASP B O 1
ATOM 3764 N N . PHE B 1 99 ? 7.791 29.060 48.711 1.00 17.58 156 PHE B N 1
ATOM 3765 C CA . PHE B 1 99 ? 8.516 28.688 47.490 1.00 16.74 156 PHE B CA 1
ATOM 3766 C C . PHE B 1 99 ? 9.722 29.593 47.207 1.00 17.64 156 PHE B C 1
ATOM 3767 O O . PHE B 1 99 ? 10.775 29.116 46.782 1.00 18.54 156 PHE B O 1
ATOM 3775 N N . TYR B 1 100 ? 9.558 30.891 47.445 1.00 17.74 157 TYR B N 1
ATOM 3776 C CA . TYR B 1 100 ? 10.584 31.882 47.127 1.00 18.82 157 TYR B CA 1
ATOM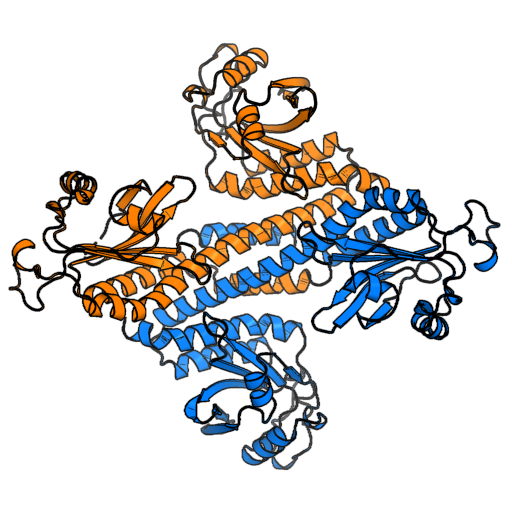 3777 C C . TYR B 1 100 ? 11.834 31.763 48.003 1.00 20.10 157 TYR B C 1
ATOM 3778 O O . TYR B 1 100 ? 12.892 32.245 47.621 1.00 20.53 157 TYR B O 1
ATOM 3787 N N . HIS B 1 101 ? 11.715 31.128 49.168 1.00 21.34 158 HIS B N 1
ATOM 3788 C CA . HIS B 1 101 ? 12.880 30.845 50.022 1.00 22.62 158 HIS B CA 1
ATOM 3789 C C . HIS B 1 101 ? 13.758 29.711 49.473 1.00 22.76 158 HIS B C 1
ATOM 3790 O O . HIS B 1 101 ? 14.907 29.564 49.883 1.00 22.95 158 HIS B O 1
ATOM 3797 N N . ASP B 1 102 ? 13.203 28.903 48.571 1.00 22.13 159 ASP B N 1
ATOM 3798 C CA . ASP B 1 102 ? 13.941 27.834 47.894 1.00 22.88 159 ASP B CA 1
ATOM 3799 C C . ASP B 1 102 ? 14.755 28.429 46.738 1.00 22.91 159 ASP B C 1
ATOM 3800 O O . ASP B 1 102 ? 14.202 29.175 45.938 1.00 22.85 159 ASP B O 1
ATOM 3805 N N . PRO B 1 103 ? 16.055 28.117 46.660 1.00 24.10 160 PRO B N 1
ATOM 3806 C CA . PRO B 1 103 ? 16.908 28.511 45.520 1.00 23.83 160 PRO B CA 1
ATOM 3807 C C . PRO B 1 103 ? 16.380 28.142 44.124 1.00 22.53 160 PRO B C 1
ATOM 3808 O O . PRO B 1 103 ? 16.600 28.900 43.177 1.00 23.12 160 PRO B O 1
ATOM 3812 N N . ARG B 1 104 ? 15.715 26.993 43.999 1.00 20.45 161 ARG B N 1
ATOM 3813 C CA . ARG B 1 104 ? 15.121 26.549 42.728 1.00 19.66 161 ARG B CA 1
ATOM 3814 C C . ARG B 1 104 ? 14.041 27.475 42.147 1.00 17.69 161 ARG B C 1
ATOM 3815 O O . ARG B 1 104 ? 13.654 27.311 40.993 1.00 16.52 161 ARG B O 1
ATOM 3823 N N . SER B 1 105 ? 13.560 28.424 42.950 1.00 17.03 162 SER B N 1
ATOM 3824 C CA . SER B 1 105 ? 12.482 29.335 42.572 1.00 17.81 162 SER B CA 1
ATOM 3825 C C . SER B 1 105 ? 12.924 30.569 41.789 1.00 18.10 162 SER B C 1
ATOM 3826 O O . SER B 1 105 ? 12.079 31.352 41.370 1.00 17.26 162 SER B O 1
ATOM 3829 N N . ILE B 1 106 ? 14.229 30.763 41.610 1.00 18.40 163 ILE B N 1
ATOM 3830 C CA . ILE B 1 106 ? 14.725 31.993 40.990 1.00 18.55 163 ILE B CA 1
ATOM 3831 C C . ILE B 1 106 ? 14.074 32.232 39.626 1.00 16.97 163 ILE B C 1
ATOM 3832 O O . ILE B 1 106 ? 13.635 33.338 39.332 1.00 16.68 163 ILE B O 1
ATOM 3837 N N . PHE B 1 107 ? 13.983 31.191 38.809 1.00 16.72 164 PHE B N 1
ATOM 3838 C CA . PHE B 1 107 ? 13.388 31.324 37.478 1.00 16.16 164 PHE B CA 1
ATOM 3839 C C . PHE B 1 107 ? 11.924 31.786 37.562 1.00 16.37 164 PHE B C 1
ATOM 3840 O O . PHE B 1 107 ? 11.511 32.707 36.854 1.00 15.15 164 PHE B O 1
ATOM 3848 N N . ALA B 1 108 ? 11.156 31.166 38.452 1.00 17.06 165 ALA B N 1
ATOM 3849 C CA . ALA B 1 108 ? 9.755 31.527 38.658 1.00 16.76 165 ALA B CA 1
ATOM 3850 C C . ALA B 1 108 ? 9.593 32.959 39.178 1.00 17.73 165 ALA B C 1
ATOM 3851 O O . ALA B 1 108 ? 8.658 33.663 38.791 1.00 17.12 165 ALA B O 1
ATOM 3853 N N . GLN B 1 109 ? 10.511 33.392 40.040 1.00 17.94 166 GLN B N 1
ATOM 3854 C CA . GLN B 1 109 ? 10.482 34.753 40.583 1.00 18.44 166 GLN B CA 1
ATOM 3855 C C . GLN B 1 109 ? 10.642 35.791 39.470 1.00 18.59 166 GLN B C 1
ATOM 3856 O O . GLN B 1 109 ? 10.006 36.846 39.504 1.00 18.14 166 GLN B O 1
ATOM 3862 N N . LYS B 1 110 ? 11.483 35.475 38.484 1.00 20.28 167 LYS B N 1
ATOM 3863 C CA . LYS B 1 110 ? 11.697 36.346 37.322 1.00 20.14 167 LYS B CA 1
ATOM 3864 C C . LYS B 1 110 ? 10.484 36.332 36.391 1.00 20.59 167 LYS B C 1
ATOM 3865 O O . LYS B 1 110 ? 10.070 37.385 35.897 1.00 19.68 167 LYS B O 1
ATOM 3871 N N . GLN B 1 111 ? 9.907 35.151 36.163 1.00 21.09 168 GLN B N 1
ATOM 3872 C CA . GLN B 1 111 ? 8.677 35.052 35.377 1.00 22.35 168 GLN B CA 1
ATOM 3873 C C . GLN B 1 111 ? 7.544 35.845 36.046 1.00 21.92 168 GLN B C 1
ATOM 3874 O O . GLN B 1 111 ? 6.704 36.408 35.350 1.00 20.94 168 GLN B O 1
ATOM 3880 N N . GLU B 1 112 ? 7.546 35.896 37.383 1.00 22.38 169 GLU B N 1
ATOM 3881 C CA . GLU B 1 112 ? 6.519 36.588 38.176 1.00 24.46 169 GLU B CA 1
ATOM 3882 C C . GLU B 1 112 ? 6.483 38.081 37.925 1.00 24.14 169 GLU B C 1
ATOM 3883 O O . GLU B 1 112 ? 5.414 38.680 37.914 1.00 23.43 169 GLU B O 1
ATOM 3889 N N . LYS B 1 113 ? 7.651 38.687 37.740 1.00 24.17 170 LYS B N 1
ATOM 3890 C CA . LYS B 1 113 ? 7.718 40.119 37.475 1.00 25.39 170 LYS B CA 1
ATOM 3891 C C . LYS B 1 113 ? 6.966 40.447 36.192 1.00 23.83 170 LYS B C 1
ATOM 3892 O O . LYS B 1 113 ? 6.453 41.554 36.035 1.00 25.63 170 LYS B O 1
ATOM 3898 N N . ILE B 1 114 ? 6.893 39.476 35.284 1.00 22.24 171 ILE B N 1
ATOM 3899 C CA . ILE B 1 114 ? 6.166 39.641 34.032 1.00 21.10 171 ILE B CA 1
ATOM 3900 C C . ILE B 1 114 ? 4.668 39.307 34.152 1.00 20.22 171 ILE B C 1
ATOM 3901 O O . ILE B 1 114 ? 3.835 40.094 33.713 1.00 20.51 171 ILE B O 1
ATOM 3906 N N . THR B 1 115 ? 4.321 38.164 34.747 1.00 18.47 172 THR B N 1
ATOM 3907 C CA . THR B 1 115 ? 2.916 37.731 34.791 1.00 16.93 172 THR B CA 1
ATOM 3908 C C . THR B 1 115 ? 2.132 38.368 35.929 1.00 16.36 172 THR B C 1
ATOM 3909 O O . THR B 1 115 ? 0.909 38.475 35.847 1.00 15.22 172 THR B O 1
ATOM 3913 N N . GLY B 1 116 ? 2.832 38.755 36.998 1.00 14.99 173 GLY B N 1
ATOM 3914 C CA . GLY B 1 116 ? 2.203 39.282 38.197 1.00 14.43 173 GLY B CA 1
ATOM 3915 C C . GLY B 1 116 ? 1.607 38.230 39.128 1.00 14.08 173 GLY B C 1
ATOM 3916 O O . GLY B 1 116 ? 0.994 38.586 40.134 1.00 13.73 173 GLY B O 1
ATOM 3917 N N . TYR B 1 117 ? 1.781 36.945 38.820 1.00 14.51 174 TYR B N 1
ATOM 3918 C CA . TYR B 1 117 ? 1.258 35.874 39.678 1.00 15.43 174 TYR B CA 1
ATOM 3919 C C . TYR B 1 117 ? 2.320 35.431 40.683 1.00 16.76 174 TYR B C 1
ATOM 3920 O O . TYR B 1 117 ? 3.453 35.206 40.304 1.00 21.32 174 TYR B O 1
ATOM 3929 N N . ARG B 1 118 ? 1.941 35.248 41.942 1.00 15.61 175 ARG B N 1
ATOM 3930 C CA . ARG B 1 118 ? 2.893 34.916 43.004 1.00 14.44 175 ARG B CA 1
ATOM 3931 C C . ARG B 1 118 ? 2.646 33.474 43.486 1.00 12.98 175 ARG B C 1
ATOM 3932 O O . ARG B 1 118 ? 1.556 33.151 43.936 1.00 11.91 175 ARG B O 1
ATOM 3940 N N . THR B 1 119 ? 3.651 32.612 43.359 1.00 12.79 176 THR B N 1
ATOM 3941 C CA . THR B 1 119 ? 3.551 31.222 43.812 1.00 12.55 176 THR B CA 1
ATOM 3942 C C . THR B 1 119 ? 4.176 31.055 45.199 1.00 13.14 176 THR B C 1
ATOM 3943 O O . THR B 1 119 ? 5.370 31.325 45.383 1.00 13.29 176 THR B O 1
ATOM 3947 N N . TYR B 1 120 ? 3.370 30.574 46.150 1.00 12.43 177 TYR B N 1
ATOM 3948 C CA . TYR B 1 120 ? 3.784 30.302 47.529 1.00 13.16 177 TYR B CA 1
ATOM 3949 C C . TYR B 1 120 ? 4.018 28.812 47.785 1.00 11.95 177 TYR B C 1
ATOM 3950 O O . TYR B 1 120 ? 4.957 28.447 48.479 1.00 13.46 177 TYR B O 1
ATOM 3959 N N . THR B 1 121 ? 3.130 27.966 47.265 1.00 11.31 178 THR B N 1
ATOM 3960 C CA . THR B 1 121 ? 3.265 26.512 47.360 1.00 10.44 178 THR B CA 1
ATOM 3961 C C . THR B 1 121 ? 3.003 25.868 46.009 1.00 10.20 178 THR B C 1
ATOM 3962 O O . THR B 1 121 ? 2.450 26.505 45.108 1.00 9.78 178 THR B O 1
ATOM 3966 N N . MET B 1 122 ? 3.373 24.600 45.874 1.00 8.67 179 MET B N 1
ATOM 3967 C CA . MET B 1 122 ? 3.276 23.915 44.585 1.00 10.38 179 MET B CA 1
ATOM 3968 C C . MET B 1 122 ? 3.319 22.393 44.713 1.00 10.54 179 MET B C 1
ATOM 3969 O O . MET B 1 122 ? 4.036 21.844 45.551 1.00 10.43 179 MET B O 1
ATOM 3974 N N . LEU B 1 123 ? 2.525 21.720 43.882 1.00 10.80 180 LEU B N 1
ATOM 3975 C CA . LEU B 1 123 ? 2.648 20.281 43.670 1.00 10.03 180 LEU B CA 1
ATOM 3976 C C . LEU B 1 123 ? 2.768 20.044 42.173 1.00 9.71 180 LEU B C 1
ATOM 3977 O O . LEU B 1 123 ? 1.844 20.346 41.416 1.00 9.14 180 LEU B O 1
ATOM 3982 N N . ALA B 1 124 ? 3.920 19.533 41.747 1.00 9.94 181 ALA B N 1
ATOM 3983 C CA . ALA B 1 124 ? 4.179 19.268 40.336 1.00 10.27 181 ALA B CA 1
ATOM 3984 C C . ALA B 1 124 ? 4.394 17.773 40.116 1.00 9.56 181 ALA B C 1
ATOM 3985 O O . ALA B 1 124 ? 5.236 17.158 40.762 1.00 11.45 181 ALA B O 1
ATOM 3987 N N . LEU B 1 125 ? 3.628 17.195 39.199 1.00 10.23 182 LEU B N 1
ATOM 3988 C CA . LEU B 1 125 ? 3.589 15.745 39.034 1.00 11.98 182 LEU B CA 1
ATOM 3989 C C . LEU B 1 125 ? 3.855 15.357 37.597 1.00 12.66 182 LEU B C 1
ATOM 3990 O O . LEU B 1 125 ? 3.294 15.954 36.670 1.00 12.66 182 LEU B O 1
ATOM 3995 N N . PRO B 1 126 ? 4.691 14.341 37.400 1.00 14.30 183 PRO B N 1
ATOM 3996 C CA . PRO B 1 126 ? 4.897 13.793 36.064 1.00 15.86 183 PRO B CA 1
ATOM 3997 C C . PRO B 1 126 ? 3.712 12.909 35.703 1.00 16.97 183 PRO B C 1
ATOM 3998 O O . PRO B 1 126 ? 3.235 12.157 36.551 1.00 18.56 183 PRO B O 1
ATOM 4002 N N . LEU B 1 127 ? 3.223 13.042 34.479 1.00 18.80 184 LEU B N 1
ATOM 4003 C CA . LEU B 1 127 ? 2.288 12.097 33.893 1.00 20.23 184 LEU B CA 1
ATOM 4004 C C . LEU B 1 127 ? 3.116 11.228 32.947 1.00 22.35 184 LEU B C 1
ATOM 4005 O O . LEU B 1 127 ? 3.824 11.748 32.081 1.00 21.35 184 LEU B O 1
ATOM 4010 N N . LEU B 1 128 ? 3.053 9.913 33.143 1.00 24.84 185 LEU B N 1
ATOM 4011 C CA . LEU B 1 128 ? 3.923 8.961 32.444 1.00 27.61 185 LEU B CA 1
ATOM 4012 C C . LEU B 1 128 ? 3.122 7.852 31.756 1.00 29.86 185 LEU B C 1
ATOM 4013 O O . LEU B 1 128 ? 2.045 7.483 32.214 1.00 29.54 185 LEU B O 1
ATOM 4018 N N . SER B 1 129 ? 3.659 7.321 30.658 1.00 33.57 186 SER B N 1
ATOM 4019 C CA . SER B 1 129 ? 3.073 6.152 29.993 1.00 36.36 186 SER B CA 1
ATOM 4020 C C . SER B 1 129 ? 3.462 4.871 30.736 1.00 38.52 186 SER B C 1
ATOM 4021 O O . SER B 1 129 ? 4.146 4.919 31.763 1.00 37.73 186 SER B O 1
ATOM 4024 N N . GLU B 1 130 ? 3.028 3.729 30.207 1.00 41.74 187 GLU B N 1
ATOM 4025 C CA . GLU B 1 130 ? 3.422 2.425 30.748 1.00 43.86 187 GLU B CA 1
ATOM 4026 C C . GLU B 1 130 ? 4.951 2.280 30.705 1.00 43.58 187 GLU B C 1
ATOM 4027 O O . GLU B 1 130 ? 5.564 1.782 31.649 1.00 44.15 187 GLU B O 1
ATOM 4033 N N . GLN B 1 131 ? 5.551 2.760 29.617 1.00 42.91 188 GLN B N 1
ATOM 4034 C CA . GLN B 1 131 ? 6.989 2.617 29.363 1.00 42.01 188 GLN B CA 1
ATOM 4035 C C . GLN B 1 131 ? 7.869 3.628 30.125 1.00 39.90 188 GLN B C 1
ATOM 4036 O O . GLN B 1 131 ? 9.095 3.516 30.104 1.00 40.19 188 GLN B O 1
ATOM 4042 N N . GLY B 1 132 ? 7.253 4.621 30.768 1.00 36.76 189 GLY B N 1
ATOM 4043 C CA . GLY B 1 132 ? 7.986 5.643 31.502 1.00 33.51 189 GLY B CA 1
ATOM 4044 C C . GLY B 1 132 ? 8.326 6.894 30.701 1.00 30.66 189 GLY B C 1
ATOM 4045 O O . GLY B 1 132 ? 9.181 7.679 31.115 1.00 30.38 189 GLY B O 1
ATOM 4046 N N . ARG B 1 133 ? 7.669 7.082 29.558 1.00 27.26 190 ARG B N 1
ATOM 4047 C CA . ARG B 1 133 ? 7.833 8.294 28.748 1.00 24.84 190 ARG B CA 1
ATOM 4048 C C . ARG B 1 133 ? 7.027 9.445 29.348 1.00 21.38 190 ARG B C 1
ATOM 4049 O O . ARG B 1 133 ? 5.961 9.226 29.915 1.00 19.58 190 ARG B O 1
ATOM 4057 N N . LEU B 1 134 ? 7.526 10.667 29.204 1.00 19.51 191 LEU B N 1
ATOM 4058 C CA . LEU B 1 134 ? 6.801 11.850 29.677 1.00 17.80 191 LEU B CA 1
ATOM 4059 C C . LEU B 1 134 ? 5.626 12.204 28.750 1.00 16.88 191 LEU B C 1
ATOM 4060 O O . LEU B 1 134 ? 5.829 12.559 27.592 1.00 17.64 191 LEU B O 1
ATOM 4065 N N . VAL B 1 135 ? 4.404 12.100 29.274 1.00 15.81 192 VAL B N 1
ATOM 4066 C CA . VAL B 1 135 ? 3.197 12.552 28.578 1.00 14.62 192 VAL B CA 1
ATOM 4067 C C . VAL B 1 135 ? 2.997 14.056 28.810 1.00 13.82 192 VAL B C 1
ATOM 4068 O O . VAL B 1 135 ? 2.778 14.813 27.872 1.00 15.13 192 VAL B O 1
ATOM 4072 N N . ALA B 1 136 ? 3.068 14.466 30.073 1.00 13.28 193 ALA B N 1
ATOM 4073 C CA . ALA B 1 136 ? 2.917 15.865 30.469 1.00 12.74 193 ALA B CA 1
ATOM 4074 C C . ALA B 1 136 ? 3.448 16.115 31.886 1.00 12.09 193 ALA B C 1
ATOM 4075 O O . ALA B 1 136 ? 3.806 15.179 32.617 1.00 11.58 193 ALA B O 1
ATOM 4077 N N . VAL B 1 137 ? 3.529 17.391 32.246 1.00 11.42 194 VAL B N 1
ATOM 4078 C CA . VAL B 1 137 ? 3.771 17.817 33.618 1.00 12.52 194 VAL B CA 1
ATOM 4079 C C . VAL B 1 137 ? 2.521 18.561 34.088 1.00 11.75 194 VAL B C 1
ATOM 4080 O O . VAL B 1 137 ? 2.066 19.494 33.435 1.00 9.84 194 VAL B O 1
ATOM 4084 N N . VAL B 1 138 ? 1.945 18.127 35.203 1.00 11.70 195 VAL B N 1
ATOM 4085 C CA . VAL B 1 138 ? 0.789 18.802 35.779 1.00 12.53 195 VAL B CA 1
ATOM 4086 C C . VAL B 1 138 ? 1.251 19.565 37.012 1.00 11.99 195 VAL B C 1
ATOM 4087 O O . VAL B 1 138 ? 1.818 18.979 37.927 1.00 13.68 195 VAL B O 1
ATOM 4091 N N . GLN B 1 139 ? 1.029 20.873 37.010 1.00 10.29 196 GLN B N 1
ATOM 4092 C CA . GLN B 1 139 ? 1.530 21.756 38.053 1.00 10.78 196 GLN B CA 1
ATOM 4093 C C . GLN B 1 139 ? 0.355 22.462 38.719 1.00 10.31 196 GLN B C 1
ATOM 4094 O O . GLN B 1 139 ? -0.395 23.195 38.069 1.00 9.55 196 GLN B O 1
ATOM 4100 N N . LEU B 1 140 ? 0.189 22.207 40.012 1.00 9.86 197 LEU B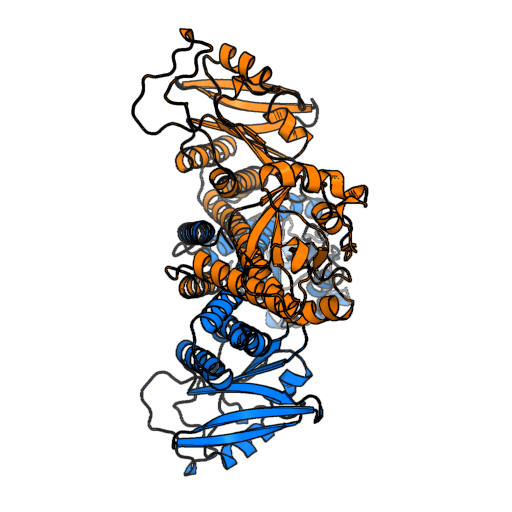 N 1
ATOM 4101 C CA . LEU B 1 140 ? -0.833 22.845 40.840 1.00 10.22 197 LEU B CA 1
ATOM 4102 C C . LEU B 1 140 ? -0.166 23.910 41.711 1.00 9.75 197 LEU B C 1
ATOM 4103 O O . LEU B 1 140 ? 0.873 23.665 42.307 1.00 9.70 197 LEU B O 1
ATOM 4108 N N . LEU B 1 141 ? -0.751 25.099 41.769 1.00 8.75 198 LEU B N 1
ATOM 4109 C CA . LEU B 1 141 ? -0.153 26.199 42.516 1.00 9.52 198 LEU B CA 1
ATOM 4110 C C . LEU B 1 141 ? -1.079 26.699 43.609 1.00 9.28 198 LEU B C 1
ATOM 4111 O O . LEU B 1 141 ? -2.286 26.826 43.398 1.00 10.63 198 LEU B O 1
ATOM 4116 N N . ASN B 1 142 ? -0.494 26.989 44.772 1.00 8.72 199 ASN B N 1
ATOM 4117 C CA . ASN B 1 142 ? -1.155 27.742 45.832 1.00 8.52 199 ASN B CA 1
ATOM 4118 C C . ASN B 1 142 ? -2.381 27.038 46.394 1.00 9.16 199 ASN B C 1
ATOM 4119 O O . ASN B 1 142 ? -3.536 27.371 46.081 1.00 9.25 199 ASN B O 1
ATOM 4124 N N . LYS B 1 143 ? -2.110 26.053 47.238 1.00 9.38 200 LYS B N 1
ATOM 4125 C CA . LYS B 1 143 ? -3.131 25.431 48.047 1.00 9.77 200 LYS B CA 1
ATOM 4126 C C . LYS B 1 143 ? -3.913 26.525 48.758 1.00 9.62 200 LYS B C 1
ATOM 4127 O O . LYS B 1 143 ? -3.312 27.427 49.331 1.00 10.06 200 LYS B O 1
ATOM 4133 N N . LEU B 1 144 ? -5.241 26.412 48.723 1.00 10.87 201 LEU B N 1
ATOM 4134 C CA . LEU B 1 144 ? -6.154 27.378 49.332 1.00 11.03 201 LEU B CA 1
ATOM 4135 C C . LEU B 1 144 ? -6.720 26.842 50.648 1.00 11.10 201 LEU B C 1
ATOM 4136 O O . LEU B 1 144 ? -6.911 25.632 50.814 1.00 9.44 201 LEU B O 1
ATOM 4141 N N . LYS B 1 145 ? -6.991 27.747 51.583 1.00 11.48 202 LYS B N 1
ATOM 4142 C CA . LYS B 1 145 ? -7.815 27.432 52.750 1.00 12.21 202 LYS B CA 1
ATOM 4143 C C . LYS B 1 145 ? -9.218 27.033 52.271 1.00 11.76 202 LYS B C 1
ATOM 4144 O O . LYS B 1 145 ? -9.693 27.577 51.282 1.00 12.40 202 LYS B O 1
ATOM 4150 N N . PRO B 1 146 ? -9.894 26.099 52.942 1.00 12.84 203 PRO B N 1
ATOM 4151 C CA . PRO B 1 146 ? -11.263 25.738 52.540 1.00 13.54 203 PRO B CA 1
ATOM 4152 C C . PRO B 1 146 ? -12.246 26.914 52.611 1.00 14.12 203 PRO B C 1
ATOM 4153 O O . PRO B 1 146 ? -13.197 26.967 51.817 1.00 13.26 203 PRO B O 1
ATOM 4157 N N . TYR B 1 147 ? -12.025 27.834 53.545 1.00 15.20 204 TYR B N 1
ATOM 4158 C CA . TYR B 1 147 ? -12.816 29.064 53.621 1.00 16.90 204 TYR B CA 1
ATOM 4159 C C . TYR B 1 147 ? -11.953 30.317 53.680 1.00 17.41 204 TYR B C 1
ATOM 4160 O O . TYR B 1 147 ? -11.042 30.426 54.503 1.00 16.35 204 TYR B O 1
ATOM 4169 N N . SER B 1 148 ? -12.282 31.270 52.812 1.00 19.52 205 SER B N 1
ATOM 4170 C CA . SER B 1 148 ? -11.751 32.627 52.879 1.00 21.70 205 SER B CA 1
ATOM 4171 C C . SER B 1 148 ? -12.864 33.621 52.545 1.00 22.33 205 SER B C 1
ATOM 4172 O O . SER B 1 148 ? -13.724 33.316 51.724 1.00 21.11 205 SER B O 1
ATOM 4175 N N . PRO B 1 149 ? -12.856 34.804 53.165 1.00 25.31 206 PRO B N 1
ATOM 4176 C CA . PRO B 1 149 ? -13.847 35.845 52.841 1.00 28.00 206 PRO B CA 1
ATOM 4177 C C . PRO B 1 149 ? -13.877 36.199 51.341 1.00 30.70 206 PRO B C 1
ATOM 4178 O O . PRO B 1 149 ? -12.819 36.163 50.720 1.00 30.96 206 PRO B O 1
ATOM 4182 N N . PRO B 1 150 ? -15.049 36.527 50.786 1.00 33.84 207 PRO B N 1
ATOM 4183 C CA . PRO B 1 150 ? -15.236 36.712 49.333 1.00 35.66 207 PRO B CA 1
ATOM 4184 C C . PRO B 1 150 ? -14.176 37.502 48.555 1.00 36.69 207 PRO B C 1
ATOM 4185 O O . PRO B 1 150 ? -13.896 37.150 47.406 1.00 37.41 207 PRO B O 1
ATOM 4189 N N . ASP B 1 151 ? -13.631 38.561 49.145 1.00 36.76 208 ASP B N 1
ATOM 4190 C CA . ASP B 1 151 ? -12.689 39.426 48.438 1.00 37.51 208 ASP B CA 1
ATOM 4191 C C . ASP B 1 151 ? -11.342 39.440 49.146 1.00 36.51 208 ASP B C 1
ATOM 4192 O O . ASP B 1 151 ? -10.757 40.502 49.388 1.00 37.09 208 ASP B O 1
ATOM 4197 N N . ALA B 1 152 ? -10.852 38.251 49.477 1.00 34.04 209 ALA B N 1
ATOM 4198 C CA . ALA B 1 152 ? -9.564 38.119 50.138 1.00 32.46 209 ALA B CA 1
ATOM 4199 C C . ALA B 1 152 ? -8.478 38.124 49.070 1.00 30.43 209 ALA B C 1
ATOM 4200 O O . ALA B 1 152 ? -8.658 37.558 47.991 1.00 28.64 209 ALA B O 1
ATOM 4202 N N . LEU B 1 153 ? -7.365 38.784 49.372 1.00 29.47 210 LEU B N 1
ATOM 4203 C CA . LEU B 1 153 ? -6.196 38.772 48.500 1.00 28.95 210 LEU B CA 1
ATOM 4204 C C . LEU B 1 153 ? -5.546 37.392 48.578 1.00 26.37 210 LEU B C 1
ATOM 4205 O O . LEU B 1 153 ? -5.772 36.652 49.535 1.00 25.65 210 LEU B O 1
ATOM 4210 N N . LEU B 1 154 ? -4.755 37.055 47.563 1.00 24.31 211 LEU B N 1
ATOM 4211 C CA . LEU B 1 154 ? -4.138 35.732 47.441 1.00 21.84 211 LEU B CA 1
ATOM 4212 C C . LEU B 1 154 ? -3.348 35.331 48.680 1.00 20.80 211 LEU B C 1
ATOM 4213 O O . LEU B 1 154 ? -3.462 34.206 49.134 1.00 20.67 211 LEU B O 1
ATOM 4218 N N . ALA B 1 155 ? -2.554 36.249 49.229 1.00 20.68 212 ALA B N 1
ATOM 4219 C CA . ALA B 1 155 ? -1.759 35.961 50.429 1.00 20.53 212 ALA B CA 1
ATOM 4220 C C . ALA B 1 155 ? -2.636 35.590 51.620 1.00 20.82 212 ALA B C 1
ATOM 4221 O O . ALA B 1 155 ? -2.204 34.856 52.503 1.00 17.98 212 ALA B O 1
ATOM 4223 N N . GLU B 1 156 ? -3.868 36.091 51.629 1.00 23.01 213 GLU B N 1
ATOM 4224 C CA . GLU B 1 156 ? -4.799 35.846 52.732 1.00 25.73 213 GLU B CA 1
ATOM 4225 C C A GLU B 1 156 ? -5.563 34.521 52.584 1.00 25.02 213 GLU B C 1
ATOM 4226 O O A GLU B 1 156 ? -5.982 33.942 53.583 1.00 26.34 213 GLU B O 1
ATOM 4237 N N . ARG B 1 157 ? -5.739 34.029 51.360 1.00 23.93 214 ARG B N 1
ATOM 4238 C CA . ARG B 1 157 ? -6.515 32.804 51.166 1.00 22.80 214 ARG B CA 1
ATOM 4239 C C . ARG B 1 157 ? -5.683 31.537 50.930 1.00 20.32 214 ARG B C 1
ATOM 4240 O O . ARG B 1 157 ? -6.237 30.441 50.852 1.00 17.14 214 ARG B O 1
ATOM 4248 N N . ILE B 1 158 ? -4.361 31.669 50.877 1.00 19.09 215 ILE B N 1
ATOM 4249 C CA . ILE B 1 158 ? -3.503 30.495 50.787 1.00 19.11 215 ILE B CA 1
ATOM 4250 C C . ILE B 1 158 ? -3.380 29.774 52.138 1.00 18.24 215 ILE B C 1
ATOM 4251 O O . ILE B 1 158 ? -3.311 30.398 53.198 1.00 16.62 215 ILE B O 1
ATOM 4256 N N . ASP B 1 159 ? -3.379 28.449 52.070 1.00 16.16 216 ASP B N 1
ATOM 4257 C CA . ASP B 1 159 ? -3.102 27.582 53.202 1.00 17.38 216 ASP B CA 1
ATOM 4258 C C . ASP B 1 159 ? -1.592 27.414 53.251 1.00 17.55 216 ASP B C 1
ATOM 4259 O O . ASP B 1 159 ? -1.009 26.871 52.317 1.00 15.60 216 ASP B O 1
ATOM 4264 N N . ASN B 1 160 ? -0.950 27.878 54.325 1.00 18.10 217 ASN B N 1
ATOM 4265 C CA . ASN B 1 160 ? 0.517 27.820 54.405 1.00 19.60 217 ASN B CA 1
ATOM 4266 C C . ASN B 1 160 ? 1.096 26.432 54.711 1.00 19.72 217 ASN B C 1
ATOM 4267 O O . ASN B 1 160 ? 2.316 26.273 54.764 1.00 19.85 217 ASN B O 1
ATOM 4272 N N . GLN B 1 161 ? 0.235 25.438 54.916 1.00 18.99 218 GLN B N 1
ATOM 4273 C CA . GLN B 1 161 ? 0.684 24.055 55.066 1.00 20.06 218 GLN B CA 1
ATOM 4274 C C . GLN B 1 161 ? 0.743 23.326 53.719 1.00 19.05 218 GLN B C 1
ATOM 4275 O O . GLN B 1 161 ? 1.184 22.180 53.646 1.00 19.60 218 GLN B O 1
ATOM 4281 N N . GLY B 1 162 ? 0.300 23.989 52.654 1.00 16.59 219 GLY B N 1
ATOM 4282 C CA . GLY B 1 162 ? 0.512 23.487 51.303 1.00 13.76 219 GLY B CA 1
ATOM 4283 C C . GLY B 1 162 ? -0.208 22.197 50.963 1.00 11.00 219 GLY B C 1
ATOM 4284 O O . GLY B 1 162 ? -1.128 21.772 51.664 1.00 11.54 219 GLY B O 1
ATOM 4285 N N . PHE B 1 163 ? 0.229 21.573 49.872 1.00 9.90 220 PHE B N 1
ATOM 4286 C CA . PHE B 1 163 ? -0.387 20.355 49.354 1.00 10.10 220 PHE B CA 1
ATOM 4287 C C . PHE B 1 163 ? 0.039 19.134 50.163 1.00 10.14 220 PHE B C 1
ATOM 4288 O O . PHE B 1 163 ? 1.181 19.051 50.607 1.00 10.94 220 PHE B O 1
ATOM 4296 N N . THR B 1 164 ? -0.892 18.199 50.334 1.00 9.74 221 THR B N 1
ATOM 4297 C CA . THR B 1 164 ? -0.730 17.046 51.215 1.00 9.98 221 THR B CA 1
ATOM 4298 C C . THR B 1 164 ? -0.414 15.787 50.417 1.00 10.03 221 THR B C 1
ATOM 4299 O O . THR B 1 164 ? -0.567 15.761 49.206 1.00 10.63 221 THR B O 1
ATOM 4303 N N . SER B 1 165 ? 0.008 14.741 51.115 1.00 11.59 222 SER B N 1
ATOM 4304 C CA . SER B 1 165 ? 0.143 13.412 50.526 1.00 12.17 222 SER B CA 1
ATOM 4305 C C . SER B 1 165 ? -1.182 12.928 49.933 1.00 12.71 222 SER B C 1
ATOM 4306 O O . SER B 1 165 ? -1.205 12.313 48.875 1.00 13.48 222 SER B O 1
ATOM 4309 N N . ALA B 1 166 ? -2.286 13.233 50.603 1.00 13.23 223 ALA B N 1
ATOM 4310 C CA . ALA B 1 166 ? -3.601 12.822 50.130 1.00 13.47 223 ALA B CA 1
ATOM 4311 C C . ALA B 1 166 ? -3.969 13.512 48.813 1.00 12.41 223 ALA B C 1
ATOM 4312 O O . ALA B 1 166 ? -4.605 12.897 47.964 1.00 13.53 223 ALA B O 1
ATOM 4314 N N . ASP B 1 167 ? -3.581 14.779 48.655 1.00 11.41 224 ASP B N 1
ATOM 4315 C CA . ASP B 1 167 ? -3.767 15.510 47.395 1.00 11.04 224 ASP B CA 1
ATOM 4316 C C . ASP B 1 167 ? -3.051 14.815 46.245 1.00 11.78 224 ASP B C 1
ATOM 4317 O O . ASP B 1 167 ? -3.602 14.670 45.161 1.00 8.72 224 ASP B O 1
ATOM 4322 N N . GLU B 1 168 ? -1.818 14.390 46.495 1.00 11.95 225 GLU B N 1
ATOM 4323 C CA . GLU B 1 168 ? -1.043 13.637 45.515 1.00 13.56 225 GLU B CA 1
ATOM 4324 C C . GLU B 1 168 ? -1.777 12.366 45.089 1.00 14.29 225 GLU B C 1
ATOM 4325 O O . GLU B 1 168 ? -1.835 12.049 43.906 1.00 14.25 225 GLU B O 1
ATOM 4331 N N . GLN B 1 169 ? -2.349 11.647 46.052 1.00 14.89 226 GLN B N 1
ATOM 4332 C CA . GLN B 1 169 ? -3.060 10.406 45.751 1.00 15.67 226 GLN B CA 1
ATOM 4333 C C . GLN B 1 169 ? -4.363 10.665 45.006 1.00 14.80 226 GLN B C 1
ATOM 4334 O O . GLN B 1 169 ? -4.721 9.905 44.105 1.00 12.07 226 GLN B O 1
ATOM 4340 N N . LEU B 1 170 ? -5.059 11.738 45.383 1.00 15.01 227 LEU B N 1
ATOM 4341 C CA . LEU B 1 170 ? -6.352 12.092 44.785 1.00 14.94 227 LEU B CA 1
ATOM 4342 C C . LEU B 1 170 ? -6.186 12.447 43.314 1.00 14.23 227 LEU B C 1
ATOM 4343 O O . LEU B 1 170 ? -7.096 12.222 42.507 1.00 14.72 227 LEU B O 1
ATOM 4348 N N . PHE B 1 171 ? -5.023 12.995 42.967 1.00 13.32 228 PHE B N 1
ATOM 4349 C CA . PHE B 1 171 ? -4.705 13.297 41.580 1.00 13.63 228 PHE B CA 1
ATOM 4350 C C . PHE B 1 171 ? -4.805 12.056 40.690 1.00 14.25 228 PHE B C 1
ATOM 4351 O O . PHE B 1 171 ? -5.224 12.166 39.547 1.00 13.42 228 PHE B O 1
ATOM 4359 N N . GLN B 1 172 ? -4.445 10.883 41.212 1.00 16.18 229 GLN B N 1
ATOM 4360 C CA . GLN B 1 172 ? -4.503 9.644 40.419 1.00 18.45 229 GLN B CA 1
ATOM 4361 C C . GLN B 1 172 ? -5.919 9.274 39.948 1.00 18.53 229 GLN B C 1
ATOM 4362 O O . GLN B 1 172 ? -6.072 8.484 39.017 1.00 18.68 229 GLN B O 1
ATOM 4368 N N . GLU B 1 173 ? -6.952 9.838 40.570 1.00 17.21 230 GLU B N 1
ATOM 4369 C CA . GLU B 1 173 ? -8.321 9.686 40.060 1.00 17.98 230 GLU B CA 1
ATOM 4370 C C . GLU B 1 173 ? -8.552 10.400 38.713 1.00 16.33 230 GLU B C 1
ATOM 4371 O O . GLU B 1 173 ? -9.420 10.007 37.946 1.00 15.95 230 GLU B O 1
ATOM 4377 N N . PHE B 1 174 ? -7.792 11.459 38.451 1.00 14.96 231 PHE B N 1
ATOM 4378 C CA . PHE B 1 174 ? -7.935 12.264 37.233 1.00 16.01 231 PHE B CA 1
ATOM 4379 C C . PHE B 1 174 ? -6.889 11.929 36.170 1.00 15.02 231 PHE B C 1
ATOM 4380 O O . PHE B 1 174 ? -7.091 12.207 34.984 1.00 15.21 231 PHE B O 1
ATOM 4388 N N . ALA B 1 175 ? -5.768 11.358 36.599 1.00 14.17 232 ALA B N 1
ATOM 4389 C CA . ALA B 1 175 ? -4.628 11.116 35.713 1.00 14.33 232 ALA B CA 1
ATOM 4390 C C . ALA B 1 175 ? -4.953 10.248 34.491 1.00 14.66 232 ALA B C 1
ATOM 4391 O O . ALA B 1 175 ? -4.519 10.579 33.390 1.00 12.37 232 ALA B O 1
ATOM 4393 N N . PRO B 1 176 ? -5.689 9.146 34.669 1.00 15.48 233 PRO B N 1
ATOM 4394 C CA . PRO B 1 176 ? -6.055 8.289 33.530 1.00 16.19 233 PRO B CA 1
ATOM 4395 C C . PRO B 1 176 ? -6.821 9.043 32.440 1.00 14.81 233 PRO B C 1
ATOM 4396 O O . PRO B 1 176 ? -6.527 8.837 31.268 1.00 13.72 233 PRO B O 1
ATOM 4400 N N . SER B 1 177 ? -7.759 9.910 32.822 1.00 14.73 234 SER B N 1
ATOM 4401 C CA . SER B 1 177 ? -8.554 10.668 31.847 1.00 15.06 234 SER B CA 1
ATOM 4402 C C . SER B 1 177 ? -7.724 11.681 31.078 1.00 12.89 234 SER B C 1
ATOM 4403 O O . SER B 1 177 ? -7.959 11.911 29.890 1.00 11.19 234 SER B O 1
ATOM 4406 N N . ILE B 1 178 ? -6.784 12.313 31.771 1.00 11.80 235 ILE B N 1
ATOM 4407 C CA . ILE B 1 178 ? -5.864 13.262 31.147 1.00 11.20 235 ILE B CA 1
ATOM 4408 C C . ILE B 1 178 ? -4.974 12.519 30.146 1.00 12.06 235 ILE B C 1
ATOM 4409 O O . ILE B 1 178 ? -4.792 12.963 29.008 1.00 11.25 235 ILE B O 1
ATOM 4414 N N . ARG B 1 179 ? -4.431 11.384 30.573 1.00 13.52 236 ARG B N 1
ATOM 4415 C CA . ARG B 1 179 ? -3.631 10.509 29.705 1.00 16.37 236 ARG B CA 1
ATOM 4416 C C . ARG B 1 179 ? -4.392 10.080 28.453 1.00 16.28 236 ARG B C 1
ATOM 4417 O O . ARG B 1 179 ? -3.832 10.053 27.367 1.00 17.25 236 ARG B O 1
ATOM 4425 N N . LEU B 1 180 ? -5.667 9.746 28.609 1.00 15.91 237 LEU B N 1
ATOM 4426 C CA . LEU B 1 180 ? -6.480 9.274 27.495 1.00 16.12 237 LEU B CA 1
ATOM 4427 C C . LEU B 1 180 ? -6.510 10.320 26.379 1.00 15.53 237 LEU B C 1
ATOM 4428 O O . LEU B 1 180 ? -6.270 9.997 25.220 1.00 16.27 237 LEU B O 1
ATOM 4433 N N . ILE B 1 181 ? -6.795 11.569 26.733 1.00 13.15 238 ILE B N 1
ATOM 4434 C CA . ILE B 1 181 ? -6.909 12.633 25.739 1.00 13.02 238 ILE B CA 1
ATOM 4435 C C . ILE B 1 181 ? -5.566 12.911 25.060 1.00 11.84 238 ILE B C 1
ATOM 4436 O O . ILE B 1 181 ? -5.507 13.025 23.840 1.00 13.54 238 ILE B O 1
ATOM 4441 N N . LEU B 1 182 ? -4.495 13.002 25.849 1.00 11.69 239 LEU B N 1
ATOM 4442 C CA . LEU B 1 182 ? -3.163 13.353 25.327 1.00 11.01 239 LEU B CA 1
ATOM 4443 C C . LEU B 1 182 ? -2.536 12.223 24.512 1.00 8.95 239 LEU B C 1
ATOM 4444 O O . LEU B 1 182 ? -1.956 12.469 23.463 1.00 8.00 239 LEU B O 1
ATOM 4449 N N . GLU B 1 183 ? -2.657 10.996 25.000 1.00 9.90 240 GLU B N 1
ATOM 4450 C CA . GLU B 1 183 ? -2.049 9.835 24.356 1.00 11.61 240 GLU B CA 1
ATOM 4451 C C . GLU B 1 183 ? -2.806 9.399 23.112 1.00 11.85 240 GLU B C 1
ATOM 4452 O O . GLU B 1 183 ? -2.192 8.985 22.129 1.00 13.62 240 GLU B O 1
ATOM 4458 N N . SER B 1 184 ? -4.131 9.462 23.153 1.00 10.89 241 SER B N 1
ATOM 4459 C CA . SER B 1 184 ? -4.929 9.046 22.003 1.00 11.33 241 SER B CA 1
ATOM 4460 C C . SER B 1 184 ? -4.655 9.978 20.825 1.00 11.76 241 SER B C 1
ATOM 4461 O O . SER B 1 184 ? -4.450 9.522 19.704 1.00 10.41 241 SER B O 1
ATOM 4464 N N . SER B 1 185 ? -4.610 11.284 21.081 1.00 12.26 242 SER B N 1
ATOM 4465 C CA . SER B 1 185 ? -4.321 12.240 20.019 1.00 12.25 242 SER B CA 1
ATOM 4466 C C . SER B 1 185 ? -2.882 12.068 19.491 1.00 13.98 242 SER B C 1
ATOM 4467 O O . SER B 1 185 ? -2.663 12.095 18.278 1.00 13.32 242 SER B O 1
ATOM 4470 N N . ARG B 1 186 ? -1.921 11.848 20.388 1.00 12.92 243 ARG B N 1
ATOM 4471 C CA . ARG B 1 186 ? -0.531 11.623 19.988 1.00 13.86 243 ARG B CA 1
ATOM 4472 C C . ARG B 1 186 ? -0.404 10.368 19.127 1.00 12.28 243 ARG B C 1
ATOM 4473 O O . ARG B 1 186 ? 0.234 10.399 18.073 1.00 10.19 243 ARG B O 1
ATOM 4481 N N . SER B 1 187 ? -1.022 9.281 19.579 1.00 10.58 244 SER B N 1
ATOM 4482 C CA . SER B 1 187 ? -1.015 8.015 18.841 1.00 11.64 244 SER B CA 1
ATOM 4483 C C . SER B 1 187 ? -1.633 8.140 17.443 1.00 11.25 244 SER B C 1
ATOM 4484 O O . SER B 1 187 ? -1.143 7.522 16.497 1.00 9.63 244 SER B O 1
ATOM 4487 N N . PHE B 1 188 ? -2.685 8.950 17.313 1.00 10.99 245 PHE B N 1
ATOM 4488 C CA . PHE B 1 188 ? -3.296 9.228 16.018 1.00 11.21 245 PHE B CA 1
ATOM 4489 C C . PHE B 1 188 ? -2.339 9.999 15.112 1.00 11.84 245 PHE B C 1
ATOM 4490 O O . PHE B 1 188 ? -2.282 9.747 13.909 1.00 10.76 245 PHE B O 1
ATOM 4498 N N . TYR B 1 189 ? -1.591 10.943 15.688 1.00 12.08 246 TYR B N 1
ATOM 4499 C CA . TYR B 1 189 ? -0.644 11.741 14.909 1.00 13.20 246 TYR B CA 1
ATOM 4500 C C . TYR B 1 189 ? 0.489 10.876 14.368 1.00 13.54 246 TYR B C 1
ATOM 4501 O O . TYR B 1 189 ? 0.803 10.950 13.180 1.00 13.73 246 TYR B O 1
ATOM 4510 N N . ILE B 1 190 ? 1.090 10.060 15.231 1.00 13.46 247 ILE B N 1
ATOM 4511 C CA . ILE B 1 190 ? 2.223 9.215 14.845 1.00 14.27 247 ILE B CA 1
ATOM 4512 C C . ILE B 1 190 ? 1.799 8.126 13.855 1.00 14.67 247 ILE B C 1
ATOM 4513 O O . ILE B 1 190 ? 2.479 7.882 12.867 1.00 14.12 247 ILE B O 1
ATOM 4518 N N . ALA B 1 191 ? 0.677 7.472 14.121 1.00 12.88 248 ALA B N 1
ATOM 4519 C CA . ALA B 1 191 ? 0.155 6.459 13.217 1.00 12.87 248 ALA B CA 1
ATOM 4520 C C . ALA B 1 191 ? -0.147 7.034 11.828 1.00 11.88 248 ALA B C 1
ATOM 4521 O O . ALA B 1 191 ? 0.077 6.373 10.813 1.00 10.35 248 ALA B O 1
ATOM 4523 N N . THR B 1 192 ? -0.650 8.264 11.783 1.00 11.56 249 THR B N 1
ATOM 4524 C CA . THR B 1 192 ? -0.984 8.906 10.522 1.00 14.03 249 THR B CA 1
ATOM 4525 C C . THR B 1 192 ? 0.284 9.177 9.699 1.00 16.16 249 THR B C 1
ATOM 4526 O O . THR B 1 192 ? 0.298 8.961 8.486 1.00 15.05 249 THR B O 1
ATOM 4530 N N . GLN B 1 193 ? 1.350 9.623 10.365 1.00 18.00 250 GLN B N 1
ATOM 4531 C CA . GLN B 1 193 ? 2.620 9.894 9.678 1.00 19.99 250 GLN B CA 1
ATOM 4532 C C . GLN B 1 193 ? 3.282 8.583 9.215 1.00 19.04 250 GLN B C 1
ATOM 4533 O O . GLN B 1 193 ? 3.782 8.515 8.096 1.00 18.10 250 GLN B O 1
ATOM 4539 N N . LYS B 1 194 ? 3.228 7.534 10.036 1.00 18.22 251 LYS B N 1
ATOM 4540 C CA . LYS B 1 194 ? 3.783 6.228 9.660 1.00 18.72 251 LYS B CA 1
ATOM 4541 C C . LYS B 1 194 ? 2.971 5.534 8.555 1.00 16.79 251 LYS B C 1
ATOM 4542 O O . LYS B 1 194 ? 3.523 4.760 7.770 1.00 15.75 251 LYS B O 1
ATOM 4548 N N . GLN B 1 195 ? 1.672 5.834 8.495 1.00 14.53 252 GLN B N 1
ATOM 4549 C CA . GLN B 1 195 ? 0.776 5.343 7.444 1.00 13.26 252 GLN B CA 1
ATOM 4550 C C . GLN B 1 195 ? 1.107 6.009 6.094 1.00 13.07 252 GLN B C 1
ATOM 4551 O O . GLN B 1 195 ? 1.138 5.341 5.067 1.00 12.17 252 GLN B O 1
ATOM 4557 N N . ARG B 1 196 ? 1.355 7.317 6.107 1.00 12.49 253 ARG B N 1
ATOM 4558 C CA . ARG B 1 196 ? 1.785 8.051 4.905 1.00 14.44 253 ARG B CA 1
ATOM 4559 C C . ARG B 1 196 ? 3.151 7.543 4.420 1.00 14.10 253 ARG B C 1
ATOM 4560 O O . ARG B 1 196 ? 3.392 7.438 3.220 1.00 12.20 253 ARG B O 1
ATOM 4568 N N . ALA B 1 197 ? 4.038 7.220 5.358 1.00 14.80 254 ALA B N 1
ATOM 4569 C CA . ALA B 1 197 ? 5.363 6.710 5.011 1.00 14.49 254 ALA B CA 1
ATOM 4570 C C . ALA B 1 197 ? 5.263 5.397 4.246 1.00 14.02 254 ALA B C 1
ATOM 4571 O O . ALA B 1 197 ? 5.880 5.235 3.198 1.00 14.08 254 ALA B O 1
ATOM 4573 N N . ALA B 1 198 ? 4.484 4.464 4.783 1.00 13.05 255 ALA B N 1
ATOM 4574 C CA . ALA B 1 198 ? 4.262 3.158 4.168 1.00 12.63 255 ALA B CA 1
ATOM 4575 C C . ALA B 1 198 ? 3.492 3.286 2.853 1.00 12.13 255 ALA B C 1
ATOM 4576 O O . ALA B 1 198 ? 3.771 2.568 1.905 1.00 13.21 255 ALA B O 1
ATOM 4578 N N . ALA B 1 199 ? 2.531 4.201 2.796 1.00 11.45 256 ALA B N 1
ATOM 4579 C CA . ALA B 1 199 ? 1.793 4.464 1.564 1.00 11.81 256 ALA B CA 1
ATOM 4580 C C . ALA B 1 199 ? 2.735 4.985 0.476 1.00 12.64 256 ALA B C 1
ATOM 4581 O O . ALA B 1 199 ? 2.630 4.587 -0.673 1.00 13.13 256 ALA B O 1
ATOM 4583 N N . ALA B 1 200 ? 3.671 5.849 0.858 1.00 12.03 257 ALA B N 1
ATOM 4584 C CA . ALA B 1 200 ? 4.644 6.407 -0.078 1.00 11.99 257 ALA B CA 1
ATOM 4585 C C . ALA B 1 200 ? 5.582 5.316 -0.605 1.00 11.78 257 ALA B C 1
ATOM 4586 O O . ALA B 1 200 ? 5.983 5.346 -1.760 1.00 9.72 257 ALA B O 1
ATOM 4588 N N . MET B 1 201 ? 5.933 4.345 0.235 1.00 12.08 258 MET B N 1
ATOM 4589 C CA . MET B 1 201 ? 6.741 3.223 -0.238 1.00 12.67 258 MET B CA 1
ATOM 4590 C C . MET B 1 201 ? 5.972 2.405 -1.277 1.00 12.02 258 MET B C 1
ATOM 4591 O O . MET B 1 201 ? 6.522 2.032 -2.313 1.00 12.21 258 MET B O 1
ATOM 4596 N N . MET B 1 202 ? 4.701 2.130 -0.997 1.00 12.57 259 MET B N 1
ATOM 4597 C CA . MET B 1 202 ? 3.857 1.367 -1.912 1.00 13.58 259 MET B CA 1
ATOM 4598 C C . MET B 1 202 ? 3.704 2.111 -3.242 1.00 15.01 259 MET B C 1
ATOM 4599 O O . MET B 1 202 ? 3.802 1.513 -4.317 1.00 13.99 259 MET B O 1
ATOM 4604 N N . LYS B 1 203 ? 3.489 3.419 -3.153 1.00 16.53 260 LYS B N 1
ATOM 4605 C CA . LYS B 1 203 ? 3.364 4.281 -4.327 1.00 17.91 260 LYS B CA 1
ATOM 4606 C C . LYS B 1 203 ? 4.628 4.212 -5.173 1.00 17.96 260 LYS B C 1
ATOM 4607 O O . LYS B 1 203 ? 4.551 4.186 -6.400 1.00 18.79 260 LYS B O 1
ATOM 4613 N N . ALA B 1 204 ? 5.787 4.165 -4.520 1.00 16.82 261 ALA B N 1
ATOM 4614 C CA . ALA B 1 204 ? 7.055 4.020 -5.235 1.00 17.35 261 ALA B CA 1
ATOM 4615 C C . ALA B 1 204 ? 7.129 2.693 -5.996 1.00 16.40 261 ALA B C 1
ATOM 4616 O O . ALA B 1 204 ? 7.617 2.655 -7.120 1.00 16.00 261 ALA B O 1
ATOM 4618 N N . VAL B 1 205 ? 6.628 1.613 -5.405 1.00 15.89 262 VAL B N 1
ATOM 4619 C CA . VAL B 1 205 ? 6.574 0.322 -6.094 1.00 15.31 262 VAL B CA 1
ATOM 4620 C C . VAL B 1 205 ? 5.765 0.432 -7.390 1.00 16.51 262 VAL B C 1
ATOM 4621 O O . VAL B 1 205 ? 6.193 -0.071 -8.427 1.00 15.37 262 VAL B O 1
ATOM 4625 N N . LYS B 1 206 ? 4.613 1.097 -7.327 1.00 16.87 263 LYS B N 1
ATOM 4626 C CA . LYS B 1 206 ? 3.790 1.349 -8.515 1.00 18.68 263 LYS B CA 1
ATOM 4627 C C . LYS B 1 206 ? 4.545 2.160 -9.570 1.00 19.20 263 LYS B C 1
ATOM 4628 O O . LYS B 1 206 ? 4.567 1.784 -10.744 1.00 18.84 263 LYS B O 1
ATOM 4634 N N . SER B 1 207 ? 5.171 3.258 -9.151 1.00 19.21 264 SER B N 1
ATOM 4635 C CA . SER B 1 207 ? 5.889 4.143 -10.076 1.00 20.50 264 SER B CA 1
ATOM 4636 C C . SER B 1 207 ? 7.038 3.419 -10.780 1.00 21.41 264 SER B C 1
ATOM 4637 O O . SER B 1 207 ? 7.230 3.568 -11.990 1.00 20.70 264 SER B O 1
ATOM 4640 N N . LEU B 1 208 ? 7.792 2.633 -10.016 1.00 22.22 265 LEU B N 1
ATOM 4641 C CA . LEU B 1 208 ? 8.963 1.931 -10.533 1.00 24.61 265 LEU B CA 1
ATOM 4642 C C . LEU B 1 208 ? 8.587 0.739 -11.416 1.00 26.41 265 LEU B C 1
ATOM 4643 O O . LEU B 1 208 ? 9.364 0.344 -12.283 1.00 26.69 265 LEU B O 1
ATOM 4648 N N . SER B 1 209 ? 7.403 0.175 -11.200 1.00 28.22 266 SER B N 1
ATOM 4649 C CA . SER B 1 209 ? 6.926 -0.952 -12.005 1.00 29.69 266 SER B CA 1
ATOM 4650 C C . SER B 1 209 ? 6.439 -0.521 -13.387 1.00 31.79 266 SER B C 1
ATOM 4651 O O . SER B 1 209 ? 6.551 -1.278 -14.349 1.00 31.76 266 SER B O 1
ATOM 4654 N N . GLN B 1 210 ? 5.904 0.694 -13.477 1.00 33.71 267 GLN B N 1
ATOM 4655 C CA . GLN B 1 210 ? 5.312 1.208 -14.709 1.00 35.78 267 GLN B CA 1
ATOM 4656 C C . GLN B 1 210 ? 6.183 2.289 -15.355 1.00 36.84 267 GLN B C 1
ATOM 4657 O O . GLN B 1 210 ? 5.689 3.100 -16.137 1.00 38.54 267 GLN B O 1
ATOM 4663 N N . SER B 1 211 ? 7.475 2.288 -15.039 1.00 37.11 268 SER B N 1
ATOM 4664 C CA . SER B 1 211 ? 8.389 3.339 -15.482 1.00 37.12 268 SER B CA 1
ATOM 4665 C C . SER B 1 211 ? 9.308 2.841 -16.598 1.00 36.96 268 SER B C 1
ATOM 4666 O O . SER B 1 211 ? 9.631 1.654 -16.665 1.00 37.11 268 SER B O 1
ATOM 4669 N N . SER B 1 212 ? 9.711 3.763 -17.471 1.00 36.54 269 SER B N 1
ATOM 4670 C CA . SER B 1 212 ? 10.724 3.495 -18.491 1.00 36.86 269 SER B CA 1
ATOM 4671 C C . SER B 1 212 ? 11.895 4.485 -18.360 1.00 35.27 269 SER B C 1
ATOM 4672 O O . SER B 1 212 ? 12.664 4.676 -19.299 1.00 35.88 269 SER B O 1
ATOM 4675 N N . LEU B 1 213 ? 12.026 5.098 -17.183 1.00 32.72 270 LEU B N 1
ATOM 4676 C CA . LEU B 1 213 ? 13.083 6.068 -16.911 1.00 30.37 270 LEU B CA 1
ATOM 4677 C C . LEU B 1 213 ? 14.275 5.380 -16.257 1.00 28.74 270 LEU B C 1
ATOM 4678 O O . LEU B 1 213 ? 14.108 4.424 -15.495 1.00 27.97 270 LEU B O 1
ATOM 4683 N N . ASP B 1 214 ? 15.475 5.879 -16.535 1.00 27.27 271 ASP B N 1
ATOM 4684 C CA . ASP B 1 214 ? 16.671 5.405 -15.846 1.00 27.20 271 ASP B CA 1
ATOM 4685 C C . ASP B 1 214 ? 16.720 6.009 -14.439 1.00 26.84 271 ASP B C 1
ATOM 4686 O O . ASP B 1 214 ? 15.822 6.756 -14.048 1.00 26.59 271 ASP B O 1
ATOM 4691 N N . LEU B 1 215 ? 17.755 5.670 -13.679 1.00 25.91 272 LEU B N 1
ATOM 4692 C CA . LEU B 1 215 ? 17.861 6.090 -12.284 1.00 25.46 272 LEU B CA 1
ATOM 4693 C C . LEU B 1 215 ? 17.874 7.615 -12.152 1.00 24.78 272 LEU B C 1
ATOM 4694 O O . LEU B 1 215 ? 17.147 8.173 -11.337 1.00 22.18 272 LEU B O 1
ATOM 4699 N N . GLU B 1 216 ? 18.706 8.273 -12.953 1.00 24.27 273 GLU B N 1
ATOM 4700 C CA . GLU B 1 216 ? 18.850 9.729 -12.900 1.00 25.71 273 GLU B CA 1
ATOM 4701 C C . GLU B 1 216 ? 17.518 10.456 -13.130 1.00 25.27 273 GLU B C 1
ATOM 4702 O O . GLU B 1 216 ? 17.182 11.396 -12.407 1.00 24.59 273 GLU B O 1
ATOM 4708 N N . ASP B 1 217 ? 16.771 10.020 -14.138 1.00 24.63 274 ASP B N 1
ATOM 4709 C CA . ASP B 1 217 ? 15.493 10.643 -14.475 1.00 24.37 274 ASP B CA 1
ATOM 4710 C C . ASP B 1 217 ? 14.401 10.285 -13.467 1.00 22.49 274 ASP B C 1
ATOM 4711 O O . ASP B 1 217 ? 13.467 11.058 -13.266 1.00 20.50 274 ASP B O 1
ATOM 4716 N N . THR B 1 218 ? 14.521 9.119 -12.835 1.00 21.12 275 THR B N 1
ATOM 4717 C CA . THR B 1 218 ? 13.571 8.695 -11.813 1.00 19.94 275 THR B CA 1
ATOM 4718 C C . THR B 1 218 ? 13.699 9.617 -10.613 1.00 18.47 275 THR B C 1
ATOM 4719 O O . THR B 1 218 ? 12.699 10.085 -10.076 1.00 16.54 275 THR B O 1
ATOM 4723 N N . LEU B 1 219 ? 14.941 9.886 -10.218 1.00 18.23 276 LEU B N 1
ATOM 4724 C CA . LEU B 1 219 ? 15.226 10.733 -9.064 1.00 19.69 276 LEU B CA 1
ATOM 4725 C C . LEU B 1 219 ? 14.799 12.175 -9.329 1.00 20.40 276 LEU B C 1
ATOM 4726 O O . LEU B 1 219 ? 14.311 12.843 -8.429 1.00 21.02 276 LEU B O 1
ATOM 4731 N N . LYS B 1 220 ? 14.979 12.641 -10.562 1.00 21.25 277 LYS B N 1
ATOM 4732 C CA . LYS B 1 220 ? 14.534 13.980 -10.959 1.00 21.72 277 LYS B CA 1
ATOM 4733 C C . LYS B 1 220 ? 13.014 14.093 -10.908 1.00 21.35 277 LYS B C 1
ATOM 4734 O O . LYS B 1 220 ? 12.487 15.134 -10.516 1.00 20.17 277 LYS B O 1
ATOM 4740 N N . ARG B 1 221 ? 12.314 13.031 -11.297 1.00 20.51 278 ARG B N 1
ATOM 4741 C CA . ARG B 1 221 ? 10.852 13.021 -11.251 1.00 21.79 278 ARG B CA 1
ATOM 4742 C C . ARG B 1 221 ? 10.343 13.186 -9.822 1.00 21.37 278 ARG B C 1
ATOM 4743 O O . ARG B 1 221 ? 9.400 13.941 -9.581 1.00 20.94 278 ARG B O 1
ATOM 4751 N N . VAL B 1 222 ? 10.973 12.490 -8.877 1.00 19.81 279 VAL B N 1
ATOM 4752 C CA . VAL B 1 222 ? 10.571 12.572 -7.475 1.00 19.22 279 VAL B CA 1
ATOM 4753 C C . VAL B 1 222 ? 10.794 14.001 -6.966 1.00 18.58 279 VAL B C 1
ATOM 4754 O O . VAL B 1 222 ? 9.908 14.593 -6.364 1.00 17.22 279 VAL B O 1
ATOM 4758 N N . MET B 1 223 ? 11.964 14.560 -7.248 1.00 17.94 280 MET B N 1
ATOM 4759 C CA . MET B 1 223 ? 12.300 15.896 -6.757 1.00 17.66 280 MET B CA 1
ATOM 4760 C C . MET B 1 223 ? 11.459 16.988 -7.426 1.00 17.98 280 MET B C 1
ATOM 4761 O O . MET B 1 223 ? 11.142 17.981 -6.782 1.00 18.24 280 MET B O 1
ATOM 4766 N N . ASP B 1 224 ? 11.086 16.796 -8.694 1.00 17.87 281 ASP B N 1
ATOM 4767 C CA . ASP B 1 224 ? 10.242 17.751 -9.428 1.00 19.49 281 ASP B CA 1
ATOM 4768 C C . ASP B 1 224 ? 8.816 17.759 -8.878 1.00 19.26 281 ASP B C 1
ATOM 4769 O O . ASP B 1 224 ? 8.170 18.802 -8.830 1.00 18.48 281 ASP B O 1
ATOM 4774 N N . GLU B 1 225 ? 8.323 16.591 -8.473 1.00 19.13 282 GLU B N 1
ATOM 4775 C CA . GLU B 1 225 ? 6.999 16.500 -7.858 1.00 19.42 282 GLU B CA 1
ATOM 4776 C C . GLU B 1 225 ? 7.020 17.136 -6.471 1.00 17.48 282 GLU B C 1
ATOM 4777 O O . GLU B 1 225 ? 6.061 17.772 -6.073 1.00 17.49 282 GLU B O 1
ATOM 4783 N N . ALA B 1 226 ? 8.115 16.952 -5.744 1.00 16.32 283 ALA B N 1
ATOM 4784 C CA . ALA B 1 226 ? 8.255 17.513 -4.410 1.00 16.48 283 ALA B CA 1
ATOM 4785 C C . ALA B 1 226 ? 8.189 19.039 -4.433 1.00 15.44 283 ALA B C 1
ATOM 4786 O O . ALA B 1 226 ? 7.484 19.641 -3.627 1.00 15.80 283 ALA B O 1
ATOM 4788 N N . LYS B 1 227 ? 8.908 19.661 -5.362 1.00 15.39 284 LYS B N 1
ATOM 4789 C CA . LYS B 1 227 ? 8.926 21.124 -5.458 1.00 15.49 284 LYS B CA 1
ATOM 4790 C C . LYS B 1 227 ? 7.596 21.684 -5.981 1.00 17.46 284 LYS B C 1
ATOM 4791 O O . LYS B 1 227 ? 7.204 22.769 -5.583 1.00 16.64 284 LYS B O 1
ATOM 4797 N N . GLU B 1 228 ? 6.900 20.942 -6.845 1.00 19.53 285 GLU B N 1
ATOM 4798 C CA . GLU B 1 228 ? 5.582 21.374 -7.338 1.00 21.54 285 GLU B CA 1
ATOM 4799 C C . GLU B 1 228 ? 4.565 21.446 -6.213 1.00 20.39 285 GLU B C 1
ATOM 4800 O O . GLU B 1 228 ? 3.858 22.440 -6.081 1.00 20.64 285 GLU B O 1
ATOM 4806 N N . LEU B 1 229 ? 4.500 20.388 -5.406 1.00 20.92 286 LEU B N 1
ATOM 4807 C CA . LEU B 1 229 ? 3.523 20.293 -4.322 1.00 21.01 286 LEU B CA 1
ATOM 4808 C C . LEU B 1 229 ? 3.761 21.307 -3.214 1.00 20.80 286 LEU B C 1
ATOM 4809 O O . LEU B 1 229 ? 2.813 21.798 -2.608 1.00 20.75 286 LEU B O 1
ATOM 4814 N N . MET B 1 230 ? 5.020 21.625 -2.933 1.00 19.53 287 MET B N 1
ATOM 4815 C CA . MET B 1 230 ? 5.311 22.543 -1.837 1.00 18.89 287 MET B CA 1
ATOM 4816 C C . MET B 1 230 ? 5.739 23.920 -2.347 1.00 17.26 287 MET B C 1
ATOM 4817 O O . MET B 1 230 ? 6.166 24.765 -1.574 1.00 18.65 287 MET B O 1
ATOM 4822 N N . ASN B 1 231 ? 5.549 24.143 -3.645 1.00 15.95 288 ASN B N 1
ATOM 4823 C CA . ASN B 1 231 ? 5.782 25.432 -4.289 1.00 16.91 288 ASN B CA 1
ATOM 4824 C C . ASN B 1 231 ? 7.189 26.018 -4.037 1.00 15.93 288 ASN B C 1
ATOM 4825 O O . ASN B 1 231 ? 7.336 27.207 -3.761 1.00 16.48 288 ASN B O 1
ATOM 4830 N N . ALA B 1 232 ? 8.210 25.172 -4.140 1.00 13.26 289 ALA B N 1
ATOM 4831 C CA . ALA B 1 232 ? 9.599 25.621 -4.107 1.00 12.65 289 ALA B CA 1
ATOM 4832 C C . ALA B 1 232 ? 10.105 25.868 -5.520 1.00 12.25 289 ALA B C 1
ATOM 4833 O O . ALA B 1 232 ? 9.713 25.178 -6.457 1.00 12.89 289 ALA B O 1
ATOM 4835 N N . ASP B 1 233 ? 11.013 26.827 -5.662 1.00 13.12 290 ASP B N 1
ATOM 4836 C CA . ASP B 1 233 ? 11.558 27.189 -6.962 1.00 11.87 290 ASP B CA 1
ATOM 4837 C C . ASP B 1 233 ? 12.401 26.052 -7.534 1.00 10.86 290 ASP B C 1
ATOM 4838 O O . ASP B 1 233 ? 12.283 25.710 -8.711 1.00 11.49 290 ASP B O 1
ATOM 4843 N N . ARG B 1 234 ? 13.256 25.474 -6.697 1.00 11.65 291 ARG B N 1
ATOM 4844 C CA . ARG B 1 234 ? 14.102 24.366 -7.100 1.00 11.28 291 ARG B CA 1
ATOM 4845 C C . ARG B 1 234 ? 14.143 23.274 -6.038 1.00 10.95 291 ARG B C 1
ATOM 4846 O O . ARG B 1 234 ? 13.703 23.454 -4.908 1.00 9.35 291 ARG B O 1
ATOM 4854 N N . SER B 1 235 ? 14.666 22.126 -6.426 1.00 11.94 292 SER B N 1
ATOM 4855 C CA . SER B 1 235 ? 14.880 21.042 -5.479 1.00 10.57 292 SER B CA 1
ATOM 4856 C C . SER B 1 235 ? 16.060 20.208 -5.914 1.00 11.00 292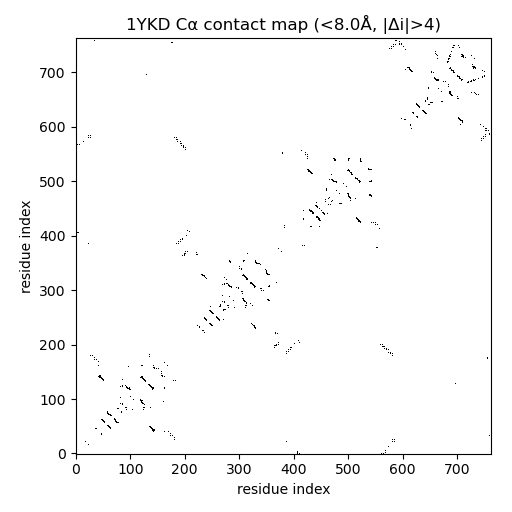 SER B C 1
ATOM 4857 O O . SER B 1 235 ? 16.489 20.257 -7.069 1.00 10.17 292 SER B O 1
ATOM 4860 N N . THR B 1 236 ? 16.609 19.464 -4.963 1.00 12.74 293 THR B N 1
ATOM 4861 C CA . THR B 1 236 ? 17.934 18.889 -5.117 1.00 13.68 293 THR B CA 1
ATOM 4862 C C . THR B 1 236 ? 18.081 17.632 -4.272 1.00 13.24 293 THR B C 1
ATOM 4863 O O . THR B 1 236 ? 17.663 17.610 -3.117 1.00 12.66 293 THR B O 1
ATOM 4867 N N . LEU B 1 237 ? 18.684 16.596 -4.851 1.00 12.50 294 LEU B N 1
ATOM 4868 C CA . LEU B 1 237 ? 19.098 15.415 -4.098 1.00 12.39 294 LEU B CA 1
ATOM 4869 C C . LEU B 1 237 ? 20.613 15.287 -4.155 1.00 13.25 294 LEU B C 1
ATOM 4870 O O . LEU B 1 237 ? 21.189 15.093 -5.225 1.00 12.37 294 LEU B O 1
ATOM 4875 N N . TRP B 1 238 ? 21.251 15.416 -2.994 1.00 15.70 295 TRP B N 1
ATOM 4876 C CA . TRP B 1 238 ? 22.686 15.218 -2.848 1.00 16.17 295 TRP B CA 1
ATOM 4877 C C . TRP B 1 238 ? 22.957 13.761 -2.491 1.00 18.55 295 TRP B C 1
ATOM 4878 O O . TRP B 1 238 ? 22.311 13.212 -1.597 1.00 14.19 295 TRP B O 1
ATOM 4889 N N . LEU B 1 239 ? 23.911 13.146 -3.191 1.00 22.40 296 LEU B N 1
ATOM 4890 C CA . LEU B 1 239 ? 24.394 11.803 -2.861 1.00 26.03 296 LEU B CA 1
ATOM 4891 C C . LEU B 1 239 ? 25.738 11.879 -2.145 1.00 29.64 296 LEU B C 1
ATOM 4892 O O . LEU B 1 239 ? 26.352 12.939 -2.073 1.00 29.29 296 LEU B O 1
ATOM 4897 N N . ILE B 1 240 ? 26.189 10.749 -1.611 1.00 34.26 297 ILE B N 1
ATOM 4898 C CA . ILE B 1 240 ? 27.397 10.718 -0.794 1.00 38.07 297 ILE B CA 1
ATOM 4899 C C . ILE B 1 240 ? 28.530 10.008 -1.513 1.00 40.83 297 ILE B C 1
ATOM 4900 O O . ILE B 1 240 ? 28.399 8.850 -1.901 1.00 41.16 297 ILE B O 1
ATOM 4905 N N . ASP B 1 241 ? 29.630 10.728 -1.706 1.00 44.39 298 ASP B N 1
ATOM 4906 C CA . ASP B 1 241 ? 30.912 10.123 -2.033 1.00 47.32 298 ASP B CA 1
ATOM 4907 C C . ASP B 1 241 ? 31.549 9.675 -0.716 1.00 49.81 298 ASP B C 1
ATOM 4908 O O . ASP B 1 241 ? 32.322 10.417 -0.107 1.00 49.32 298 ASP B O 1
ATOM 4913 N N . ARG B 1 242 ? 31.190 8.470 -0.272 1.00 53.19 299 ARG B N 1
ATOM 4914 C CA . ARG B 1 242 ? 31.717 7.908 0.977 1.00 55.86 299 ARG B CA 1
ATOM 4915 C C . ARG B 1 242 ? 33.116 7.350 0.720 1.00 56.37 299 ARG B C 1
ATOM 4916 O O . ARG B 1 242 ? 33.310 6.142 0.580 1.00 57.31 299 ARG B O 1
ATOM 4924 N N . ASP B 1 243 ? 34.079 8.267 0.673 1.00 56.59 300 ASP B N 1
ATOM 4925 C CA . ASP B 1 243 ? 35.448 8.004 0.224 1.00 56.76 300 ASP B CA 1
ATOM 4926 C C . ASP B 1 243 ? 36.222 9.322 0.266 1.00 55.90 300 ASP B C 1
ATOM 4927 O O . ASP B 1 243 ? 37.287 9.408 0.876 1.00 55.71 300 ASP B O 1
ATOM 4932 N N . ARG B 1 244 ? 35.666 10.345 -0.386 1.00 54.62 301 ARG B N 1
ATOM 4933 C CA . ARG B 1 244 ? 36.192 11.709 -0.320 1.00 53.36 301 ARG B CA 1
ATOM 4934 C C . ARG B 1 244 ? 35.552 12.518 0.816 1.00 50.58 301 ARG B C 1
ATOM 4935 O O . ARG B 1 244 ? 35.911 13.677 1.031 1.00 50.48 301 ARG B O 1
ATOM 4943 N N . HIS B 1 245 ? 34.619 11.900 1.542 1.00 47.28 302 HIS B N 1
ATOM 4944 C CA . HIS B 1 245 ? 33.831 12.581 2.566 1.00 44.70 302 HIS B CA 1
ATOM 4945 C C . HIS B 1 245 ? 33.204 13.855 1.989 1.00 41.81 302 HIS B C 1
ATOM 4946 O O . HIS B 1 245 ? 33.424 14.955 2.493 1.00 41.51 302 HIS B O 1
ATOM 4953 N N . GLU B 1 246 ? 32.438 13.677 0.913 1.00 38.59 303 GLU B N 1
ATOM 4954 C CA . GLU B 1 246 ? 31.826 14.785 0.174 1.00 36.33 303 GLU B CA 1
ATOM 4955 C C . GLU B 1 246 ? 30.389 14.462 -0.252 1.00 34.08 303 GLU B C 1
ATOM 4956 O O . GLU B 1 246 ? 29.982 13.297 -0.287 1.00 33.42 303 GLU B O 1
ATOM 4962 N N . LEU B 1 247 ? 29.624 15.5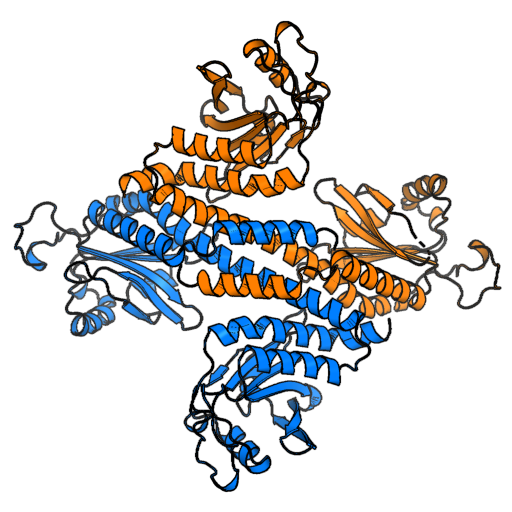12 -0.544 1.00 30.40 304 LEU B N 1
ATOM 4963 C CA . LEU B 1 247 ? 28.312 15.397 -1.173 1.00 28.33 304 LEU B CA 1
ATOM 4964 C C . LEU B 1 247 ? 28.437 15.884 -2.604 1.00 26.51 304 LEU B C 1
ATOM 4965 O O . LEU B 1 247 ? 29.231 16.770 -2.891 1.00 25.71 304 LEU B O 1
ATOM 4970 N N . TRP B 1 248 ? 27.653 15.307 -3.503 1.00 25.60 305 TRP B N 1
ATOM 4971 C CA . TRP B 1 248 ? 27.602 15.786 -4.874 1.00 24.64 305 TRP B CA 1
ATOM 4972 C C . TRP B 1 248 ? 26.177 15.759 -5.413 1.00 23.43 305 TRP B C 1
ATOM 4973 O O . TRP B 1 248 ? 25.341 15.002 -4.942 1.00 21.20 305 TRP B O 1
ATOM 4984 N N . THR B 1 249 ? 25.911 16.604 -6.398 1.00 23.53 306 THR B N 1
ATOM 4985 C CA . THR B 1 249 ? 24.613 16.629 -7.069 1.00 24.71 306 THR B CA 1
ATOM 4986 C C . THR B 1 249 ? 24.756 17.302 -8.434 1.00 26.38 306 THR B C 1
ATOM 4987 O O . THR B 1 249 ? 25.734 18.003 -8.688 1.00 25.83 306 THR B O 1
ATOM 4991 N N . LYS B 1 250 ? 23.794 17.060 -9.316 1.00 29.80 307 LYS B N 1
ATOM 4992 C CA . LYS B 1 250 ? 23.769 17.688 -10.638 1.00 33.77 307 LYS B CA 1
ATOM 4993 C C . LYS B 1 250 ? 22.538 18.588 -10.745 1.00 35.10 307 LYS B C 1
ATOM 4994 O O . LYS B 1 250 ? 21.423 18.094 -10.896 1.00 35.53 307 LYS B O 1
ATOM 5000 N N . ILE B 1 251 ? 22.737 19.901 -10.629 1.00 37.01 308 ILE B N 1
ATOM 5001 C CA . ILE B 1 251 ? 21.639 20.864 -10.774 1.00 38.50 308 ILE B CA 1
ATOM 5002 C C . ILE B 1 251 ? 21.395 21.217 -12.242 1.00 41.86 308 ILE B C 1
ATOM 5003 O O . ILE B 1 251 ? 22.323 21.201 -13.059 1.00 41.86 308 ILE B O 1
ATOM 5008 N N . THR B 1 252 ? 20.138 21.525 -12.562 1.00 45.59 309 THR B N 1
ATOM 5009 C CA . THR B 1 252 ? 19.770 22.072 -13.867 1.00 48.84 309 THR B CA 1
ATOM 5010 C C . THR B 1 252 ? 19.326 23.523 -13.666 1.00 51.48 309 THR B C 1
ATOM 5011 O O . THR B 1 252 ? 18.490 23.806 -12.804 1.00 51.59 309 THR B O 1
ATOM 5015 N N . GLN B 1 253 ? 19.903 24.437 -14.444 1.00 54.48 310 GLN B N 1
ATOM 5016 C CA . GLN B 1 253 ? 19.636 25.870 -14.294 1.00 57.20 310 GLN B CA 1
ATOM 5017 C C . GLN B 1 253 ? 18.528 26.330 -15.244 1.00 59.59 310 GLN B C 1
ATOM 5018 O O . GLN B 1 253 ? 18.297 25.704 -16.280 1.00 60.22 310 GLN B O 1
ATOM 5024 N N . ASP B 1 254 ? 17.838 27.412 -14.873 1.00 62.14 311 ASP B N 1
ATOM 5025 C CA . ASP B 1 254 ? 16.806 28.018 -15.724 1.00 63.94 311 ASP B CA 1
ATOM 5026 C C . ASP B 1 254 ? 17.478 28.640 -16.950 1.00 64.65 311 ASP B C 1
ATOM 5027 O O . ASP B 1 254 ? 17.873 29.807 -16.930 1.00 65.00 311 ASP B O 1
ATOM 5032 N N . ASN B 1 255 ? 17.590 27.840 -18.011 1.00 65.35 312 ASN B N 1
ATOM 5033 C CA . ASN B 1 255 ? 18.432 28.148 -19.175 1.00 65.65 312 ASN B CA 1
ATOM 5034 C C . ASN B 1 255 ? 18.563 26.908 -20.069 1.00 65.49 312 ASN B C 1
ATOM 5035 O O . ASN B 1 255 ? 18.368 26.984 -21.283 1.00 65.99 312 ASN B O 1
ATOM 5040 N N . GLY B 1 256 ? 18.892 25.775 -19.450 1.00 64.89 313 GLY B N 1
ATOM 5041 C CA . GLY B 1 256 ? 19.057 24.508 -20.145 1.00 64.33 313 GLY B CA 1
ATOM 5042 C C . GLY B 1 256 ? 20.488 24.017 -20.040 1.00 63.66 313 GLY B C 1
ATOM 5043 O O . GLY B 1 256 ? 21.121 23.709 -21.055 1.00 64.20 313 GLY B O 1
ATOM 5044 N N . SER B 1 257 ? 20.992 23.943 -18.808 1.00 62.10 314 SER B N 1
ATOM 5045 C CA . SER B 1 257 ? 22.389 23.592 -18.544 1.00 60.76 314 SER B CA 1
ATOM 5046 C C . SER B 1 257 ? 22.524 22.588 -17.400 1.00 59.02 314 SER B C 1
ATOM 5047 O O . SER B 1 257 ? 21.645 22.483 -16.544 1.00 58.62 314 SER B O 1
ATOM 5050 N N . THR B 1 258 ? 23.637 21.859 -17.402 1.00 56.88 315 THR B N 1
ATOM 5051 C CA . THR B 1 258 ? 23.976 20.931 -16.323 1.00 55.15 315 THR B CA 1
ATOM 5052 C C . THR B 1 258 ? 25.290 21.351 -15.666 1.00 52.40 315 THR B C 1
ATOM 5053 O O . THR B 1 258 ? 26.224 21.790 -16.339 1.00 52.89 315 THR B O 1
ATOM 5057 N N . LYS B 1 259 ? 25.349 21.205 -14.346 1.00 48.67 316 LYS B N 1
ATOM 5058 C CA . LYS B 1 259 ? 26.479 21.676 -13.553 1.00 45.60 316 LYS B CA 1
ATOM 5059 C C . LYS B 1 259 ? 26.597 20.838 -12.282 1.00 42.98 316 LYS B C 1
ATOM 5060 O O . LYS B 1 259 ? 25.625 20.688 -11.549 1.00 42.02 316 LYS B O 1
ATOM 5066 N N . GLU B 1 260 ? 27.778 20.284 -12.028 1.00 40.43 317 GLU B N 1
ATOM 5067 C CA . GLU B 1 260 ? 27.996 19.494 -10.821 1.00 38.90 317 GLU B CA 1
ATOM 5068 C C . GLU B 1 260 ? 28.390 20.402 -9.657 1.00 36.59 317 GLU B C 1
ATOM 5069 O O . GLU B 1 260 ? 29.226 21.289 -9.816 1.00 36.69 317 GLU B O 1
ATOM 5075 N N . LEU B 1 261 ? 27.772 20.188 -8.497 1.00 33.64 318 LEU B N 1
ATOM 5076 C CA . LEU B 1 261 ? 28.136 20.895 -7.274 1.00 31.84 318 LEU B CA 1
ATOM 5077 C C . LEU B 1 261 ? 28.750 19.912 -6.290 1.00 31.57 318 LEU B C 1
ATOM 5078 O O . LEU B 1 261 ? 28.272 18.792 -6.135 1.00 29.67 318 LEU B O 1
ATOM 5083 N N . ARG B 1 262 ? 29.825 20.342 -5.639 1.00 32.10 319 ARG B N 1
ATOM 5084 C CA . ARG B 1 262 ? 30.516 19.531 -4.649 1.00 32.91 319 ARG B CA 1
ATOM 5085 C C . ARG B 1 262 ? 30.619 20.314 -3.344 1.00 31.98 319 ARG B C 1
ATOM 5086 O O . ARG B 1 262 ? 31.013 21.481 -3.341 1.00 31.29 319 ARG B O 1
ATOM 5094 N N . VAL B 1 263 ? 30.249 19.669 -2.243 1.00 31.18 320 VAL B N 1
ATOM 5095 C CA . VAL B 1 263 ? 30.378 20.253 -0.914 1.00 31.23 320 VAL B CA 1
ATOM 5096 C C . VAL B 1 263 ? 31.033 19.237 0.027 1.00 31.63 320 VAL B C 1
ATOM 5097 O O . VAL B 1 263 ? 30.611 18.083 0.071 1.00 30.76 320 VAL B O 1
ATOM 5101 N N . PRO B 1 264 ? 32.062 19.646 0.770 1.00 32.22 321 PRO B N 1
ATOM 5102 C CA . PRO B 1 264 ? 32.615 18.780 1.819 1.00 33.02 321 PRO B CA 1
ATOM 5103 C C . PRO B 1 264 ? 31.566 18.520 2.890 1.00 33.20 321 PRO B C 1
ATOM 5104 O O . PRO B 1 264 ? 30.844 19.444 3.246 1.00 33.46 321 PRO B O 1
ATOM 5108 N N . ILE B 1 265 ? 31.462 17.284 3.369 1.00 34.11 322 ILE B N 1
ATOM 5109 C CA . ILE B 1 265 ? 30.591 16.977 4.498 1.00 34.21 322 ILE B CA 1
ATOM 5110 C C . ILE B 1 265 ? 31.072 17.813 5.681 1.00 34.14 322 ILE B C 1
ATOM 5111 O O . ILE B 1 265 ? 32.274 17.918 5.924 1.00 34.03 322 ILE B O 1
ATOM 5116 N N . GLY B 1 266 ? 30.131 18.437 6.382 1.00 34.51 323 GLY B N 1
ATOM 5117 C CA . GLY B 1 266 ? 30.437 19.375 7.451 1.00 34.55 323 GLY B CA 1
ATOM 5118 C C . GLY B 1 266 ? 30.214 20.836 7.080 1.00 33.95 323 GLY B C 1
ATOM 5119 O O . GLY B 1 266 ? 29.864 21.636 7.944 1.00 35.04 323 GLY B O 1
ATOM 5120 N N . LYS B 1 267 ? 30.426 21.190 5.812 1.00 32.60 324 LYS B N 1
ATOM 5121 C CA . LYS B 1 267 ? 30.268 22.572 5.341 1.00 32.31 324 LYS B CA 1
ATOM 5122 C C . LYS B 1 267 ? 28.919 22.798 4.641 1.00 29.67 324 LYS B C 1
ATOM 5123 O O . LYS B 1 267 ? 28.429 21.930 3.918 1.00 28.47 324 LYS B O 1
ATOM 5129 N N . GLY B 1 268 ? 28.330 23.971 4.862 1.00 26.15 325 GLY B N 1
ATOM 5130 C CA . GLY B 1 268 ? 27.036 24.305 4.288 1.00 24.46 325 GLY B CA 1
ATOM 5131 C C . GLY B 1 268 ? 25.914 23.592 5.015 1.00 21.43 325 GLY B C 1
ATOM 5132 O O . GLY B 1 268 ? 26.168 22.753 5.866 1.00 20.57 325 GLY B O 1
ATOM 5133 N N . PHE B 1 269 ? 24.674 23.936 4.682 1.00 19.72 326 PHE B N 1
ATOM 5134 C CA . PHE B 1 269 ? 23.497 23.324 5.291 1.00 17.61 326 PHE B CA 1
ATOM 5135 C C . PHE B 1 269 ? 23.333 21.859 4.887 1.00 18.71 326 PHE B C 1
ATOM 5136 O O . PHE B 1 269 ? 22.925 21.029 5.706 1.00 17.18 326 PHE B O 1
ATOM 5144 N N . ALA B 1 270 ? 23.666 21.529 3.640 1.00 18.49 327 ALA B N 1
ATOM 5145 C CA . ALA B 1 270 ? 23.606 20.143 3.194 1.00 18.85 327 ALA B CA 1
ATOM 5146 C C . ALA B 1 270 ? 24.647 19.326 3.944 1.00 20.18 327 ALA B C 1
ATOM 5147 O O . ALA B 1 270 ? 24.336 18.261 4.459 1.00 19.92 327 ALA B O 1
ATOM 5149 N N . GLY B 1 271 ? 25.871 19.845 4.007 1.00 21.03 328 GLY B N 1
ATOM 5150 C CA . GLY B 1 271 ? 26.962 19.172 4.696 1.00 24.39 328 GLY B CA 1
ATOM 5151 C C . GLY B 1 271 ? 26.698 18.991 6.178 1.00 25.64 328 GLY B C 1
ATOM 5152 O O . GLY B 1 271 ? 27.007 17.942 6.731 1.00 27.62 328 GLY B O 1
ATOM 5153 N N . ILE B 1 272 ? 26.119 20.005 6.815 1.00 27.06 329 ILE B N 1
ATOM 5154 C CA . ILE B 1 272 ? 25.799 19.946 8.242 1.00 27.88 329 ILE B CA 1
ATOM 5155 C C . ILE B 1 272 ? 24.772 18.849 8.512 1.00 28.30 329 ILE B C 1
ATOM 5156 O O . ILE B 1 272 ? 24.908 18.097 9.480 1.00 30.34 329 ILE B O 1
ATOM 5161 N N . VAL B 1 273 ? 23.764 18.760 7.646 1.00 28.24 330 VAL B N 1
ATOM 5162 C CA . VAL B 1 273 ? 22.693 17.772 7.771 1.00 28.83 330 VAL B CA 1
ATOM 5163 C C . VAL B 1 273 ? 23.194 16.345 7.483 1.00 29.64 330 VAL B C 1
ATOM 5164 O O . VAL B 1 273 ? 22.668 15.374 8.036 1.00 29.90 330 VAL B O 1
ATOM 5168 N N . ALA B 1 274 ? 24.206 16.222 6.627 1.00 29.62 331 ALA B N 1
ATOM 5169 C CA . ALA B 1 274 ? 24.787 14.923 6.298 1.00 30.84 331 ALA B CA 1
ATOM 5170 C C . ALA B 1 274 ? 25.612 14.369 7.466 1.00 31.60 331 ALA B C 1
ATOM 5171 O O . ALA B 1 274 ? 25.558 13.179 7.754 1.00 32.07 331 ALA B O 1
ATOM 5173 N N . ALA B 1 275 ? 26.358 15.240 8.138 1.00 32.60 332 ALA B N 1
ATOM 5174 C CA . ALA B 1 275 ? 27.211 14.840 9.260 1.00 33.88 332 ALA B CA 1
ATOM 5175 C C . ALA B 1 275 ? 26.433 14.595 10.555 1.00 34.42 332 ALA B C 1
ATOM 5176 O O . ALA B 1 275 ? 26.890 13.839 11.414 1.00 34.97 332 ALA B O 1
ATOM 5178 N N . SER B 1 276 ? 25.264 15.221 10.688 1.00 34.41 333 SER B N 1
ATOM 5179 C CA . SER B 1 276 ? 24.471 15.162 11.921 1.00 34.15 333 SER B CA 1
ATOM 5180 C C . SER B 1 276 ? 23.262 14.226 11.830 1.00 34.42 333 SER B C 1
ATOM 5181 O O . SER B 1 276 ? 22.857 13.635 12.829 1.00 35.29 333 SER B O 1
ATOM 5184 N N . GLY B 1 277 ? 22.683 14.107 10.640 1.00 34.51 334 GLY B N 1
ATOM 5185 C CA . GLY B 1 277 ? 21.511 13.273 10.419 1.00 33.95 334 GLY B CA 1
ATOM 5186 C C . GLY B 1 277 ? 20.194 13.901 10.847 1.00 33.91 334 GLY B C 1
ATOM 5187 O O . GLY B 1 277 ? 19.183 13.206 10.943 1.00 33.40 334 GLY B O 1
ATOM 5188 N N . GLN B 1 278 ? 20.202 15.213 11.088 1.00 33.43 335 GLN B N 1
ATOM 5189 C CA . GLN B 1 278 ? 19.022 15.937 11.555 1.00 33.45 335 GLN B CA 1
ATOM 5190 C C . GLN B 1 278 ? 18.609 17.006 10.537 1.00 31.30 335 GLN B C 1
ATOM 5191 O O . GLN B 1 278 ? 19.460 17.672 9.949 1.00 30.08 335 GLN B O 1
ATOM 5197 N N . LYS B 1 279 ? 17.305 17.168 10.344 1.00 29.77 336 LYS B N 1
ATOM 5198 C CA . LYS B 1 279 ? 16.785 18.136 9.379 1.00 28.51 336 LYS B CA 1
ATOM 5199 C C . LYS B 1 279 ? 16.976 19.580 9.845 1.00 26.97 336 LYS B C 1
ATOM 5200 O O . LYS B 1 279 ? 17.035 19.851 11.041 1.00 26.60 336 LYS B O 1
ATOM 5206 N N . LEU B 1 280 ? 17.101 20.490 8.882 1.00 24.86 337 LEU B N 1
ATOM 5207 C CA . LEU B 1 280 ? 17.145 21.925 9.144 1.00 24.01 337 LEU B CA 1
ATOM 5208 C C . LEU B 1 280 ? 16.153 22.641 8.232 1.00 22.84 337 LEU B C 1
ATOM 5209 O O . LEU B 1 280 ? 16.104 22.371 7.036 1.00 22.27 337 LEU B O 1
ATOM 5214 N N . ASN B 1 281 ? 15.356 23.533 8.814 1.00 22.08 338 ASN B N 1
ATOM 5215 C CA . ASN B 1 281 ? 14.438 24.401 8.089 1.00 22.36 338 ASN B CA 1
ATOM 5216 C C . ASN B 1 281 ? 14.898 25.840 8.332 1.00 21.14 338 ASN B C 1
ATOM 5217 O O . ASN B 1 281 ? 14.677 26.392 9.410 1.00 21.49 338 ASN B O 1
ATOM 5222 N N . ILE B 1 282 ? 15.577 26.418 7.341 1.00 19.59 339 ILE B N 1
ATOM 5223 C CA . ILE B 1 282 ? 16.115 27.777 7.431 1.00 18.20 339 ILE B CA 1
ATOM 5224 C C . ILE B 1 282 ? 15.115 28.765 6.828 1.00 17.67 339 ILE B C 1
ATOM 5225 O O . ILE B 1 282 ? 14.856 28.718 5.625 1.00 16.61 339 ILE B O 1
ATOM 5230 N N . PRO B 1 283 ? 14.559 29.663 7.644 1.00 16.74 340 PRO B N 1
ATOM 5231 C CA . PRO B 1 283 ? 13.550 30.608 7.166 1.00 16.51 340 PRO B CA 1
ATOM 5232 C C . PRO B 1 283 ? 14.176 31.787 6.425 1.00 15.17 340 PRO B C 1
ATOM 5233 O O . PRO B 1 283 ? 15.380 32.015 6.534 1.00 15.10 340 PRO B O 1
ATOM 5237 N N . PHE B 1 284 ? 13.365 32.517 5.670 1.00 14.11 341 PHE B N 1
ATOM 5238 C CA . PHE B 1 284 ? 13.795 33.779 5.082 1.00 13.51 341 PHE B CA 1
ATOM 5239 C C . PHE B 1 284 ? 14.320 34.715 6.173 1.00 14.57 341 PHE B C 1
ATOM 5240 O O . PHE B 1 284 ? 13.741 34.750 7.261 1.00 14.14 341 PHE B O 1
ATOM 5248 N N . ASP B 1 285 ? 15.405 35.458 5.947 1.00 14.01 342 ASP B N 1
ATOM 5249 C CA . ASP B 1 285 ? 16.325 35.359 4.817 1.00 13.88 342 ASP B CA 1
ATOM 5250 C C . ASP B 1 285 ? 17.499 34.505 5.278 1.00 14.32 342 ASP B C 1
ATOM 5251 O O . ASP B 1 285 ? 18.091 34.774 6.319 1.00 14.50 342 ASP B O 1
ATOM 5256 N N . LEU B 1 286 ? 17.833 33.483 4.496 1.00 13.97 343 LEU B N 1
ATOM 5257 C CA . LEU B 1 286 ? 18.897 32.542 4.830 1.00 13.59 343 LEU B CA 1
ATOM 5258 C C . LEU B 1 286 ? 20.278 33.199 4.933 1.00 14.70 343 LEU B C 1
ATOM 5259 O O . LEU B 1 286 ? 21.140 32.707 5.655 1.00 14.22 343 LEU B O 1
ATOM 5264 N N . TYR B 1 287 ? 20.490 34.299 4.216 1.00 13.83 344 TYR B N 1
ATOM 5265 C CA . TYR B 1 287 ? 21.761 35.036 4.282 1.00 15.57 344 TYR B CA 1
ATOM 5266 C C . TYR B 1 287 ? 22.063 35.637 5.672 1.00 18.33 344 TYR B C 1
ATOM 5267 O O . TYR B 1 287 ? 23.227 35.937 5.977 1.00 16.35 344 TYR B O 1
ATOM 5276 N N . ASP B 1 288 ? 21.027 35.811 6.499 1.00 19.32 345 ASP B N 1
ATOM 5277 C CA . ASP B 1 288 ? 21.189 36.271 7.885 1.00 20.23 345 ASP B CA 1
ATOM 5278 C C . ASP B 1 288 ? 21.628 35.165 8.852 1.00 20.34 345 ASP B C 1
ATOM 5279 O O . ASP B 1 288 ? 22.046 35.463 9.966 1.00 21.02 345 ASP B O 1
ATOM 5284 N N . HIS B 1 289 ? 21.524 33.903 8.439 1.00 19.75 346 HIS B N 1
ATOM 5285 C CA . HIS B 1 289 ? 21.921 32.759 9.270 1.00 20.08 346 HIS B CA 1
ATOM 5286 C C . HIS B 1 289 ? 23.451 32.627 9.390 1.00 20.88 346 HIS B C 1
ATOM 5287 O O . HIS B 1 289 ? 24.168 32.832 8.409 1.00 20.16 346 HIS B O 1
ATOM 5294 N N . PRO B 1 290 ? 23.952 32.293 10.585 1.00 21.59 347 PRO B N 1
ATOM 5295 C CA . PRO B 1 290 ? 25.398 32.090 10.802 1.00 22.44 347 PRO B CA 1
ATOM 5296 C C . PRO B 1 290 ? 26.114 31.144 9.824 1.00 21.27 347 PRO B C 1
ATOM 5297 O O . PRO B 1 290 ? 27.279 31.384 9.511 1.00 20.85 347 PRO B O 1
ATOM 5301 N N . ASP B 1 291 ? 25.443 30.088 9.368 1.00 21.60 348 ASP B N 1
ATOM 5302 C CA . ASP B 1 291 ? 26.092 29.048 8.555 1.00 21.70 348 ASP B CA 1
ATOM 5303 C C . ASP B 1 291 ? 25.893 29.204 7.045 1.00 20.01 348 ASP B C 1
ATOM 5304 O O . ASP B 1 291 ? 26.051 28.243 6.294 1.00 19.91 348 ASP B O 1
ATOM 5309 N N . SER B 1 292 ? 25.607 30.424 6.597 1.00 18.56 349 SER B N 1
ATOM 5310 C CA . SER B 1 292 ? 25.195 30.660 5.211 1.00 16.61 349 SER B CA 1
ATOM 5311 C C . SER B 1 292 ? 26.350 30.981 4.254 1.00 17.14 349 SER B C 1
ATOM 5312 O O . SER B 1 292 ? 26.111 31.361 3.113 1.00 15.01 349 SER B O 1
ATOM 5315 N N . ALA B 1 293 ? 27.594 30.822 4.710 1.00 15.92 350 ALA B N 1
ATOM 5316 C CA . ALA B 1 293 ? 28.762 31.210 3.916 1.00 16.70 350 ALA B CA 1
ATOM 5317 C C . ALA B 1 293 ? 28.869 30.439 2.602 1.00 15.36 350 ALA B C 1
ATOM 5318 O O . ALA B 1 293 ? 29.194 31.015 1.562 1.00 16.55 350 ALA B O 1
ATOM 5320 N N . THR B 1 294 ? 28.580 29.147 2.659 1.00 15.05 351 THR B N 1
ATOM 5321 C CA . THR B 1 294 ? 28.683 28.271 1.496 1.00 15.69 351 THR B CA 1
ATOM 5322 C C . THR B 1 294 ? 27.629 28.609 0.435 1.00 14.67 351 THR B C 1
ATOM 5323 O O . THR B 1 294 ? 27.934 28.657 -0.755 1.00 13.82 351 THR B O 1
ATOM 5327 N N . ALA B 1 295 ? 26.393 28.831 0.875 1.00 13.68 352 ALA B N 1
ATOM 5328 C CA . ALA B 1 295 ? 25.306 29.223 -0.023 1.00 12.33 352 ALA B CA 1
ATOM 5329 C C . ALA B 1 295 ? 25.633 30.527 -0.749 1.00 12.95 352 ALA B C 1
ATOM 5330 O O . ALA B 1 295 ? 25.361 30.654 -1.935 1.00 12.97 352 ALA B O 1
ATOM 5332 N N . LYS B 1 296 ? 26.217 31.487 -0.032 1.00 13.94 353 LYS B N 1
ATOM 5333 C CA . LYS B 1 296 ? 26.550 32.789 -0.603 1.00 14.24 353 LYS B CA 1
ATOM 5334 C C . LYS B 1 296 ? 27.548 32.686 -1.752 1.00 14.28 353 LYS B C 1
ATOM 5335 O O . LYS B 1 296 ? 27.410 33.386 -2.758 1.00 14.15 353 LYS B O 1
ATOM 5341 N N . GLN B 1 297 ? 28.539 31.812 -1.606 1.00 14.48 354 GLN B N 1
ATOM 5342 C CA . GLN B 1 297 ? 29.563 31.617 -2.631 1.00 16.46 354 GLN B CA 1
ATOM 5343 C C . GLN B 1 297 ? 28.978 30.862 -3.822 1.00 16.18 354 GLN B C 1
ATOM 5344 O O . GLN B 1 297 ? 29.087 31.303 -4.958 1.00 15.18 354 GLN B O 1
ATOM 5350 N N . ILE B 1 298 ? 28.330 29.736 -3.548 1.00 16.21 355 ILE B N 1
ATOM 5351 C CA . ILE B 1 298 ? 27.677 28.938 -4.586 1.00 15.89 355 ILE B CA 1
ATOM 5352 C C . ILE B 1 298 ? 26.620 29.734 -5.384 1.00 14.58 355 ILE B C 1
ATOM 5353 O O . ILE B 1 298 ? 26.537 29.593 -6.603 1.00 14.85 355 ILE B O 1
ATOM 5358 N N . ASP B 1 299 ? 25.839 30.571 -4.702 1.00 14.24 356 ASP B N 1
ATOM 5359 C CA . ASP B 1 299 ? 24.867 31.452 -5.367 1.00 13.96 356 ASP B CA 1
ATOM 5360 C C . ASP B 1 299 ? 25.542 32.355 -6.394 1.00 15.44 356 ASP B C 1
ATOM 5361 O O . ASP B 1 299 ? 25.080 32.481 -7.519 1.00 17.03 356 ASP B O 1
ATOM 5366 N N . GLN B 1 300 ? 26.625 33.012 -5.991 1.00 17.40 357 GLN B N 1
ATOM 5367 C CA . GLN B 1 300 ? 27.334 33.924 -6.898 1.00 18.58 357 GLN B CA 1
ATOM 5368 C C . GLN B 1 300 ? 27.890 33.191 -8.118 1.00 18.59 357 GLN B C 1
ATOM 5369 O O . GLN B 1 300 ? 27.865 33.723 -9.223 1.00 20.19 357 GLN B O 1
ATOM 5375 N N . GLN B 1 301 ? 28.356 31.966 -7.904 1.00 19.50 358 GLN B N 1
ATOM 5376 C CA . GLN B 1 301 ? 28.890 31.120 -8.969 1.00 20.97 358 GLN B CA 1
ATOM 5377 C C . GLN B 1 301 ? 27.818 30.587 -9.930 1.00 21.21 358 GLN B C 1
ATOM 5378 O O . GLN B 1 301 ? 28.123 30.235 -11.066 1.00 20.82 358 GLN B O 1
ATOM 5384 N N . ASN B 1 302 ? 26.571 30.523 -9.471 1.00 20.50 359 ASN B N 1
ATOM 5385 C CA . ASN B 1 302 ? 25.478 29.978 -10.265 1.00 20.34 359 ASN B CA 1
ATOM 5386 C C . ASN B 1 302 ? 24.570 31.067 -10.831 1.00 19.46 359 ASN B C 1
ATOM 5387 O O . ASN B 1 302 ? 23.660 30.769 -11.601 1.00 20.10 359 ASN B O 1
ATOM 5392 N N . GLY B 1 303 ? 24.801 32.322 -10.451 1.00 17.64 360 GLY B N 1
ATOM 5393 C CA . GLY B 1 303 ? 23.862 33.387 -10.763 1.00 16.53 360 GLY B CA 1
ATOM 5394 C C . GLY B 1 303 ? 22.474 33.163 -10.172 1.00 16.13 360 GLY B C 1
ATOM 5395 O O . GLY B 1 303 ? 21.464 33.443 -10.822 1.00 15.23 360 GLY B O 1
ATOM 5396 N N . TYR B 1 304 ? 22.435 32.667 -8.936 1.00 15.36 361 TYR B N 1
ATOM 5397 C CA . TYR B 1 304 ? 21.198 32.349 -8.227 1.00 14.47 361 TYR B CA 1
ATOM 5398 C C . TYR B 1 304 ? 21.208 33.033 -6.845 1.00 13.53 361 TYR B C 1
ATOM 5399 O O . TYR B 1 304 ? 22.136 33.771 -6.515 1.00 14.20 361 TYR B O 1
ATOM 5408 N N . ARG B 1 305 ? 20.159 32.811 -6.058 1.00 11.56 362 ARG B N 1
ATOM 5409 C CA . ARG B 1 305 ? 20.055 33.370 -4.717 1.00 10.53 362 ARG B CA 1
ATOM 5410 C C . ARG B 1 305 ? 19.193 32.454 -3.846 1.00 11.04 362 ARG B C 1
ATOM 5411 O O . ARG B 1 305 ? 18.021 32.224 -4.150 1.00 9.25 362 ARG B O 1
ATOM 5419 N N . THR B 1 306 ? 19.784 31.949 -2.765 1.00 10.07 363 THR B N 1
ATOM 5420 C CA . THR B 1 306 ? 19.106 31.084 -1.817 1.00 10.19 363 THR B CA 1
ATOM 5421 C C . THR B 1 306 ? 18.606 31.928 -0.631 1.00 11.51 363 THR B C 1
ATOM 5422 O O . THR B 1 306 ? 19.397 32.533 0.097 1.00 12.15 363 THR B O 1
ATOM 5426 N N . CYS B 1 307 ? 17.291 31.920 -0.443 1.00 10.52 364 CYS B N 1
ATOM 5427 C CA . CYS B 1 307 ? 16.585 32.767 0.521 1.00 11.46 364 CYS B CA 1
ATOM 5428 C C . CYS B 1 307 ? 15.925 31.945 1.629 1.00 10.30 364 CYS B C 1
ATOM 5429 O O . CYS B 1 307 ? 15.849 32.394 2.771 1.00 11.60 364 CYS B O 1
ATOM 5432 N N . SER B 1 308 ? 15.411 30.769 1.276 1.00 9.63 365 SER B N 1
ATOM 5433 C CA . SER B 1 308 ? 14.897 29.798 2.248 1.00 9.70 365 SER B CA 1
ATOM 5434 C C . SER B 1 308 ? 15.279 28.371 1.841 1.00 9.94 365 SER B C 1
ATOM 5435 O O . SER B 1 308 ? 15.571 28.096 0.684 1.00 10.67 365 SER B O 1
ATOM 5438 N N . LEU B 1 309 ? 15.277 27.458 2.803 1.00 10.80 366 LEU B N 1
ATOM 5439 C CA . LEU B 1 309 ? 15.825 26.134 2.579 1.00 12.00 366 LEU B CA 1
ATOM 5440 C C . LEU B 1 309 ? 15.280 25.106 3.567 1.00 12.91 366 LEU B C 1
ATOM 5441 O O . LEU B 1 309 ? 15.264 25.343 4.776 1.00 12.43 366 LEU B O 1
ATOM 5446 N N . LEU B 1 310 ? 14.837 23.972 3.033 1.00 12.89 367 LEU B N 1
ATOM 5447 C CA . LEU B 1 310 ? 14.405 22.827 3.825 1.00 14.05 367 LEU B CA 1
ATOM 5448 C C . LEU B 1 310 ? 15.315 21.676 3.449 1.00 14.72 367 LEU B C 1
ATOM 5449 O O . LEU B 1 310 ? 15.252 21.178 2.343 1.00 14.84 367 LEU B O 1
ATOM 5454 N N . CYS B 1 311 ? 16.165 21.273 4.383 1.00 15.97 368 CYS B N 1
ATOM 5455 C CA . CYS B 1 311 ? 17.219 20.309 4.136 1.00 16.98 368 CYS B CA 1
ATOM 5456 C C . CYS B 1 311 ? 16.976 19.088 5.014 1.00 17.36 368 CYS B C 1
ATOM 5457 O O . CYS B 1 311 ? 16.936 19.211 6.232 1.00 17.55 368 CYS B O 1
ATOM 5460 N N . MET B 1 312 ? 16.808 17.917 4.403 1.00 17.83 369 MET B N 1
ATOM 5461 C CA . MET B 1 312 ? 16.386 16.720 5.140 1.00 18.79 369 MET B CA 1
ATOM 5462 C C . MET B 1 312 ? 17.241 15.492 4.810 1.00 20.51 369 MET B C 1
ATOM 5463 O O . MET B 1 312 ? 17.651 15.306 3.668 1.00 17.98 369 MET B O 1
ATOM 5468 N N . PRO B 1 313 ? 17.505 14.653 5.812 1.00 22.89 370 PRO B N 1
ATOM 5469 C CA . PRO B 1 313 ? 18.269 13.420 5.595 1.00 24.36 370 PRO B CA 1
ATOM 5470 C C . PRO B 1 313 ? 17.431 12.336 4.914 1.00 25.13 370 PRO B C 1
ATOM 5471 O O . PRO B 1 313 ? 16.219 12.269 5.120 1.00 25.71 370 PRO B O 1
ATOM 5475 N N . VAL B 1 314 ? 18.092 11.511 4.105 1.00 27.09 371 VAL B N 1
ATOM 5476 C CA . VAL B 1 314 ? 17.487 10.352 3.450 1.00 28.50 371 VAL B CA 1
ATOM 5477 C C . VAL B 1 314 ? 18.265 9.111 3.915 1.00 30.07 371 VAL B C 1
ATOM 5478 O O . VAL B 1 314 ? 19.492 9.079 3.822 1.00 28.46 371 VAL B O 1
ATOM 5482 N N . PHE B 1 315 ? 17.551 8.108 4.428 1.00 33.11 372 PHE B N 1
ATOM 5483 C CA . PHE B 1 315 ? 18.177 6.888 4.954 1.00 35.19 372 PHE B CA 1
ATOM 5484 C C . PHE B 1 315 ? 17.798 5.642 4.149 1.00 37.12 372 PHE B C 1
ATOM 5485 O O . PHE B 1 315 ? 16.813 5.641 3.403 1.00 36.56 372 PHE B O 1
ATOM 5493 N N . ASN B 1 316 ? 18.590 4.584 4.320 1.00 40.32 373 ASN B N 1
ATOM 5494 C CA . ASN B 1 316 ? 18.371 3.302 3.633 1.00 43.41 373 ASN B CA 1
ATOM 5495 C C . ASN B 1 316 ? 17.496 2.355 4.479 1.00 46.30 373 ASN B C 1
ATOM 5496 O O . ASN B 1 316 ? 16.481 2.790 5.025 1.00 47.04 373 ASN B O 1
ATOM 5501 N N . GLY B 1 317 ? 17.865 1.075 4.577 1.00 49.50 374 GLY B N 1
ATOM 5502 C CA . GLY B 1 317 ? 17.166 0.135 5.437 1.00 51.50 374 GLY B CA 1
ATOM 5503 C C . GLY B 1 317 ? 17.464 0.343 6.914 1.00 53.60 374 GLY B C 1
ATOM 5504 O O . GLY B 1 317 ? 16.549 0.586 7.705 1.00 54.33 374 GLY B O 1
ATOM 5505 N N . ASP B 1 318 ? 18.744 0.257 7.284 1.00 55.34 375 ASP B N 1
ATOM 5506 C CA . ASP B 1 318 ? 19.163 0.310 8.695 1.00 56.42 375 ASP B CA 1
ATOM 5507 C C . ASP B 1 318 ? 19.618 1.695 9.181 1.00 56.59 375 ASP B C 1
ATOM 5508 O O . ASP B 1 318 ? 20.599 1.810 9.925 1.00 57.04 375 ASP B O 1
ATOM 5513 N N . GLN B 1 319 ? 18.889 2.736 8.773 1.00 56.03 376 GLN B N 1
ATOM 5514 C CA . GLN B 1 319 ? 19.098 4.107 9.259 1.00 55.38 376 GLN B CA 1
ATOM 5515 C C . GLN B 1 319 ? 20.534 4.639 9.075 1.00 53.67 376 GLN B C 1
ATOM 5516 O O . GLN B 1 319 ? 21.063 5.341 9.941 1.00 54.16 376 GLN B O 1
ATOM 5522 N N . GLU B 1 320 ? 21.151 4.300 7.945 1.00 51.23 377 GLU B N 1
ATOM 5523 C CA . GLU B 1 320 ? 22.419 4.905 7.532 1.00 49.56 377 GLU B CA 1
ATOM 5524 C C . GLU B 1 320 ? 22.156 5.884 6.384 1.00 46.41 377 GLU B C 1
ATOM 5525 O O . GLU B 1 320 ? 21.392 5.588 5.462 1.00 45.04 377 GLU B O 1
ATOM 5531 N N . LEU B 1 321 ? 22.787 7.052 6.454 1.00 43.22 378 LEU B N 1
ATOM 5532 C CA . LEU B 1 321 ? 22.516 8.142 5.519 1.00 40.30 378 LEU B CA 1
ATOM 5533 C C . LEU B 1 321 ? 23.028 7.837 4.114 1.00 37.28 378 LEU B C 1
ATOM 5534 O O . LEU B 1 321 ? 24.214 7.574 3.924 1.00 37.72 378 LEU B O 1
ATOM 5539 N N . ILE B 1 322 ? 22.122 7.868 3.139 1.00 33.98 379 ILE B N 1
ATOM 5540 C CA . ILE B 1 322 ? 22.473 7.700 1.726 1.00 31.72 379 ILE B CA 1
ATOM 5541 C C . ILE B 1 322 ? 22.192 8.952 0.879 1.00 29.10 379 ILE B C 1
ATOM 5542 O O . ILE B 1 322 ? 22.370 8.920 -0.337 1.00 27.65 379 ILE B O 1
ATOM 5547 N N . GLY B 1 323 ? 21.748 10.042 1.507 1.00 26.15 380 GLY B N 1
ATOM 5548 C CA . GLY B 1 323 ? 21.522 11.281 0.779 1.00 23.93 380 GLY B CA 1
ATOM 5549 C C . GLY B 1 323 ? 20.879 12.407 1.572 1.00 22.18 380 GLY B C 1
ATOM 5550 O O . GLY B 1 323 ? 20.517 12.243 2.732 1.00 20.38 380 GLY B O 1
ATOM 5551 N N . VAL B 1 324 ? 20.749 13.563 0.927 1.00 19.17 381 VAL B N 1
ATOM 5552 C CA . VAL B 1 324 ? 20.147 14.742 1.538 1.00 18.55 381 VAL B CA 1
ATOM 5553 C C . VAL B 1 324 ? 19.317 15.461 0.483 1.00 15.29 381 VAL B C 1
ATOM 5554 O O . VAL B 1 324 ? 19.827 15.774 -0.586 1.00 14.86 381 VAL B O 1
ATOM 5558 N N . THR B 1 325 ? 18.039 15.693 0.776 1.00 13.98 382 THR B N 1
ATOM 5559 C CA . THR B 1 325 ? 17.184 16.499 -0.095 1.00 13.01 382 THR B CA 1
ATOM 5560 C C . THR B 1 325 ? 17.180 17.953 0.347 1.00 12.69 382 THR B C 1
ATOM 5561 O O . THR B 1 325 ? 17.356 18.259 1.519 1.00 13.41 382 THR B O 1
ATOM 5565 N N . GLN B 1 326 ? 16.950 18.839 -0.610 1.00 12.79 383 GLN B N 1
ATOM 5566 C CA . GLN B 1 326 ? 16.706 20.247 -0.329 1.00 11.18 383 GLN B CA 1
ATOM 5567 C C . GLN B 1 326 ? 15.571 20.731 -1.209 1.00 10.78 383 GLN B C 1
ATOM 5568 O O . GLN B 1 326 ? 15.557 20.469 -2.415 1.00 8.67 383 GLN B O 1
ATOM 5574 N N . LEU B 1 327 ? 14.611 21.411 -0.590 1.00 10.53 384 LEU B N 1
ATOM 5575 C CA . LEU B 1 327 ? 13.736 22.323 -1.301 1.00 11.24 384 LEU B CA 1
ATOM 5576 C C . LEU B 1 327 ? 14.352 23.705 -1.136 1.00 10.70 384 LEU B C 1
ATOM 5577 O O . LEU B 1 327 ? 14.742 24.100 -0.037 1.00 11.84 384 LEU B O 1
ATOM 5582 N N . VAL B 1 328 ? 14.432 24.426 -2.240 1.00 9.86 385 VAL B N 1
ATOM 5583 C CA . VAL B 1 328 ? 15.160 25.677 -2.316 1.00 10.61 385 VAL B CA 1
ATOM 5584 C C . VAL B 1 328 ? 14.183 26.755 -2.737 1.00 8.74 385 VAL B C 1
ATOM 5585 O O . VAL B 1 328 ? 13.544 26.652 -3.780 1.00 6.89 385 VAL B O 1
ATOM 5589 N N . ASN B 1 329 ? 14.047 27.764 -1.888 1.00 9.27 386 ASN B N 1
ATOM 5590 C CA . ASN B 1 329 ? 13.225 28.929 -2.151 1.00 9.71 386 ASN B CA 1
ATOM 5591 C C . ASN B 1 329 ? 11.738 28.648 -2.257 1.00 10.08 386 ASN B C 1
ATOM 5592 O O . ASN B 1 329 ? 11.191 28.504 -3.355 1.00 13.75 386 ASN B O 1
ATOM 5597 N N . LYS B 1 330 ? 11.075 28.597 -1.107 1.00 10.48 387 LYS B N 1
ATOM 5598 C CA . LYS B 1 330 ? 9.631 28.737 -1.087 1.00 12.16 387 LYS B CA 1
ATOM 5599 C C . LYS B 1 330 ? 9.284 29.981 -1.889 1.00 12.47 387 LYS B C 1
ATOM 5600 O O . LYS B 1 330 ? 9.852 31.059 -1.667 1.00 12.98 387 LYS B O 1
ATOM 5606 N N . LYS B 1 331 ? 8.354 29.822 -2.821 1.00 13.47 388 LYS B N 1
ATOM 5607 C CA . LYS B 1 331 ? 7.958 30.902 -3.702 1.00 14.01 388 LYS B CA 1
ATOM 5608 C C . LYS B 1 331 ? 6.790 31.641 -3.089 1.00 13.78 388 LYS B C 1
ATOM 5609 O O . LYS B 1 331 ? 5.853 31.022 -2.583 1.00 13.28 388 LYS B O 1
ATOM 5615 N N . LYS B 1 332 ? 6.880 32.964 -3.114 1.00 13.53 389 LYS B N 1
ATOM 5616 C CA . LYS B 1 332 ? 5.771 33.836 -2.787 1.00 13.88 389 LYS B CA 1
ATOM 5617 C C . LYS B 1 332 ? 4.767 33.738 -3.931 1.00 14.28 389 LYS B C 1
ATOM 5618 O O . LYS B 1 332 ? 5.138 33.766 -5.104 1.00 14.23 389 LYS B O 1
ATOM 5624 N N . THR B 1 333 ? 3.501 33.590 -3.579 1.00 13.41 390 THR B N 1
ATOM 5625 C CA . THR B 1 333 ? 2.436 33.508 -4.552 1.00 13.60 390 THR B CA 1
ATOM 5626 C C . THR B 1 333 ? 2.312 34.847 -5.294 1.00 12.51 390 THR B C 1
ATOM 5627 O O . THR B 1 333 ? 2.356 35.921 -4.674 1.00 10.35 390 THR B O 1
ATOM 5631 N N . GLY B 1 334 ? 2.215 34.762 -6.621 1.00 12.85 391 GLY B N 1
ATOM 5632 C CA . GLY B 1 334 ? 2.040 35.920 -7.491 1.00 12.44 391 GLY B CA 1
ATOM 5633 C C . GLY B 1 334 ? 2.922 35.902 -8.735 1.00 12.21 391 GLY B C 1
ATOM 5634 O O . GLY B 1 334 ? 3.548 34.891 -9.070 1.00 11.26 391 GLY B O 1
ATOM 5635 N N . GLU B 1 335 ? 2.984 37.044 -9.407 1.00 11.77 392 GLU B N 1
ATOM 5636 C CA . GLU B 1 335 ? 3.744 37.198 -10.643 1.00 11.63 392 GLU B CA 1
ATOM 5637 C C . GLU B 1 335 ? 4.850 38.219 -10.427 1.00 10.71 392 GLU B C 1
ATOM 5638 O O . GLU B 1 335 ? 4.587 39.363 -10.070 1.00 10.63 392 GLU B O 1
ATOM 5644 N N . PHE B 1 336 ? 6.100 37.784 -10.599 1.00 11.04 393 PHE B N 1
ATOM 5645 C CA . PHE B 1 336 ? 7.269 38.620 -10.325 1.00 11.75 393 PHE B CA 1
ATOM 5646 C C . PHE B 1 336 ? 8.304 38.553 -11.441 1.00 12.19 393 PHE B C 1
ATOM 5647 O O . PHE B 1 336 ? 8.344 37.579 -12.186 1.00 11.17 393 PHE B O 1
ATOM 5655 N N . PRO B 1 337 ? 9.175 39.558 -11.529 1.00 13.34 394 PRO B N 1
ATOM 5656 C CA . PRO B 1 337 ? 10.262 39.518 -12.515 1.00 14.33 394 PRO B CA 1
ATOM 5657 C C . PRO B 1 337 ? 11.240 38.380 -12.211 1.00 15.72 394 PRO B C 1
ATOM 5658 O O . PRO B 1 337 ? 11.328 37.958 -11.053 1.00 11.69 394 PRO B O 1
ATOM 5662 N N . PRO B 1 338 ? 11.953 37.885 -13.222 1.00 15.69 395 PRO B N 1
ATOM 5663 C CA . PRO B 1 338 ? 12.979 36.863 -12.987 1.00 14.41 395 PRO B CA 1
ATOM 5664 C C . PRO B 1 338 ? 14.099 37.433 -12.127 1.00 13.21 395 PRO B C 1
ATOM 5665 O O . PRO B 1 338 ? 14.365 38.641 -12.156 1.00 10.53 395 PRO B O 1
ATOM 5669 N N . TYR B 1 339 ? 14.722 36.579 -11.330 1.00 13.25 396 TYR B N 1
ATOM 5670 C CA . TYR B 1 339 ? 15.905 36.984 -10.593 1.00 14.83 396 TYR B CA 1
ATOM 5671 C C . TYR B 1 339 ? 17.024 37.378 -11.558 1.00 16.78 396 TYR B C 1
ATOM 5672 O O . TYR B 1 339 ? 17.307 36.673 -12.525 1.00 17.41 396 TYR B O 1
ATOM 5681 N N . ASN B 1 340 ? 17.645 38.512 -11.271 1.00 19.70 397 ASN B N 1
ATOM 5682 C CA . ASN B 1 340 ? 18.772 39.025 -12.037 1.00 22.12 397 ASN B CA 1
ATOM 5683 C C . ASN B 1 340 ? 20.003 39.013 -11.128 1.00 18.67 397 ASN B C 1
ATOM 5684 O O . ASN B 1 340 ? 20.009 39.697 -10.109 1.00 19.01 397 ASN B O 1
ATOM 5689 N N . PRO B 1 341 ? 21.024 38.225 -11.464 1.00 17.73 398 PRO B N 1
ATOM 5690 C CA . PRO B 1 341 ? 22.242 38.148 -10.631 1.00 18.73 398 PRO B CA 1
ATOM 5691 C C . PRO B 1 341 ? 22.979 39.480 -10.414 1.00 19.34 398 PRO B C 1
ATOM 5692 O O . PRO B 1 341 ? 23.733 39.573 -9.465 1.00 17.15 398 PRO B O 1
ATOM 5696 N N . GLU B 1 342 ? 22.761 40.484 -11.260 1.00 21.41 399 GLU B N 1
ATOM 5697 C CA . GLU B 1 342 ? 23.377 41.797 -11.067 1.00 23.29 399 GLU B CA 1
ATOM 5698 C C . GLU B 1 342 ? 22.899 42.494 -9.788 1.00 22.15 399 GLU B C 1
ATOM 5699 O O . GLU B 1 342 ? 23.560 43.405 -9.310 1.00 22.65 399 GLU B O 1
ATOM 5705 N N . THR B 1 343 ? 21.760 42.064 -9.244 1.00 20.76 400 THR B N 1
ATOM 5706 C CA . THR B 1 343 ? 21.222 42.628 -7.997 1.00 20.43 400 THR B CA 1
ATOM 5707 C C . THR B 1 343 ? 21.825 42.022 -6.723 1.00 18.31 400 THR B C 1
ATOM 5708 O O . THR B 1 343 ? 21.542 42.485 -5.628 1.00 16.78 400 THR B O 1
ATOM 5712 N N . TRP B 1 344 ? 22.649 40.996 -6.860 1.00 18.71 401 TRP B N 1
ATOM 5713 C CA . TRP B 1 344 ? 23.197 40.292 -5.694 1.00 19.19 401 TRP B CA 1
ATOM 5714 C C . TRP B 1 344 ? 23.853 41.283 -4.713 1.00 19.33 401 TRP B C 1
ATOM 5715 O O . TRP B 1 344 ? 24.559 42.187 -5.164 1.00 19.93 401 TRP B O 1
ATOM 5726 N N . PRO B 1 345 ? 23.660 41.142 -3.395 1.00 18.48 402 PRO B N 1
ATOM 5727 C CA . PRO B 1 345 ? 22.931 40.050 -2.725 1.00 17.57 402 PRO B CA 1
ATOM 5728 C C . PRO B 1 345 ? 21.458 40.316 -2.364 1.00 16.75 402 PRO B C 1
ATOM 5729 O O . PRO B 1 345 ? 20.948 39.637 -1.474 1.00 15.65 402 PRO B O 1
ATOM 5733 N N . ILE B 1 346 ? 20.798 41.266 -3.016 1.00 13.76 403 ILE B N 1
ATOM 5734 C CA . ILE B 1 346 ? 19.413 41.613 -2.702 1.00 16.07 403 ILE B CA 1
ATOM 5735 C C . ILE B 1 346 ? 18.512 40.409 -2.970 1.00 14.57 403 ILE B C 1
ATOM 5736 O O . ILE B 1 346 ? 18.588 39.793 -4.039 1.00 14.36 403 ILE B O 1
ATOM 5741 N N . ALA B 1 347 ? 17.672 40.073 -1.998 1.00 15.01 404 ALA B N 1
ATOM 5742 C CA . ALA B 1 347 ? 16.725 38.966 -2.146 1.00 15.64 404 ALA B CA 1
ATOM 5743 C C . ALA B 1 347 ? 15.552 39.439 -3.009 1.00 15.62 404 ALA B C 1
ATOM 5744 O O . ALA B 1 347 ? 14.973 40.484 -2.720 1.00 17.35 404 ALA B O 1
ATOM 5746 N N . PRO B 1 348 ? 15.204 38.707 -4.069 1.00 14.11 405 PRO B N 1
ATOM 5747 C CA . PRO B 1 348 ? 14.075 39.116 -4.921 1.00 14.92 405 PRO B CA 1
ATOM 5748 C C . PRO B 1 348 ? 12.735 38.874 -4.215 1.00 14.93 405 PRO B C 1
ATOM 5749 O O . PRO B 1 348 ? 12.672 38.032 -3.317 1.00 13.42 405 PRO B O 1
ATOM 5753 N N . GLU B 1 349 ? 11.686 39.604 -4.598 1.00 15.74 406 GLU B N 1
ATOM 5754 C CA . GLU B 1 349 ? 10.391 39.472 -3.927 1.00 16.29 406 GLU B CA 1
ATOM 5755 C C . GLU B 1 349 ? 9.776 38.090 -4.133 1.00 14.39 406 GLU B C 1
ATOM 5756 O O . GLU B 1 349 ? 9.060 37.594 -3.270 1.00 15.50 406 GLU B O 1
ATOM 5762 N N . CYS B 1 350 ? 10.070 37.475 -5.271 1.00 15.27 407 CYS B N 1
ATOM 5763 C CA . CYS B 1 350 ? 9.567 36.134 -5.600 1.00 15.38 407 CYS B CA 1
ATOM 5764 C C . CYS B 1 350 ? 9.998 35.036 -4.615 1.00 14.56 407 CYS B C 1
ATOM 5765 O O . CYS B 1 350 ? 9.347 33.987 -4.545 1.00 15.45 407 CYS B O 1
ATOM 5768 N N . PHE B 1 351 ? 11.087 35.267 -3.877 1.00 11.68 408 PHE B N 1
ATOM 5769 C CA . PHE B 1 351 ? 11.576 34.315 -2.867 1.00 11.48 408 PHE B CA 1
ATOM 5770 C C . PHE B 1 351 ? 11.427 34.820 -1.428 1.00 11.49 408 PHE B C 1
ATOM 5771 O O . PHE B 1 351 ? 12.047 34.271 -0.504 1.00 10.75 408 PHE B O 1
ATOM 5779 N N . GLN B 1 352 ? 10.621 35.857 -1.229 1.00 13.46 409 GLN B N 1
ATOM 5780 C CA . GLN B 1 352 ? 10.336 36.362 0.110 1.00 14.98 409 GLN B CA 1
ATOM 5781 C C . GLN B 1 352 ? 9.219 35.518 0.706 1.00 15.71 409 GLN B C 1
ATOM 5782 O O . GLN B 1 352 ? 8.049 35.904 0.712 1.00 16.46 409 GLN B O 1
ATOM 5788 N N . ALA B 1 353 ? 9.613 34.344 1.187 1.00 14.93 410 ALA B N 1
ATOM 5789 C CA . ALA B 1 353 ? 8.706 33.368 1.784 1.00 15.56 410 ALA B CA 1
ATOM 5790 C C . ALA B 1 353 ? 9.522 32.280 2.488 1.00 15.14 410 ALA B C 1
ATOM 5791 O O . ALA B 1 353 ? 10.746 32.216 2.337 1.00 13.80 410 ALA B O 1
ATOM 5793 N N . SER B 1 354 ? 8.840 31.426 3.247 1.00 15.81 411 SER B N 1
ATOM 5794 C CA . SER B 1 354 ? 9.494 30.385 4.044 1.00 15.94 411 SER B CA 1
ATOM 5795 C C . SER B 1 354 ? 8.722 29.064 4.030 1.00 16.45 411 SER B C 1
ATOM 5796 O O . SER B 1 354 ? 7.505 29.054 3.870 1.00 14.68 411 SER B O 1
ATOM 5799 N N . PHE B 1 355 ? 9.450 27.961 4.195 1.00 17.12 412 PHE B N 1
ATOM 5800 C CA . PHE B 1 355 ? 8.856 26.649 4.444 1.00 18.93 412 PHE B CA 1
ATOM 5801 C C . PHE B 1 355 ? 8.428 26.564 5.906 1.00 21.35 412 PHE B C 1
ATOM 5802 O O . PHE B 1 355 ? 9.169 26.984 6.793 1.00 22.00 412 PHE B O 1
ATOM 5810 N N . ASP B 1 356 ? 7.239 26.021 6.157 1.00 25.04 413 ASP B N 1
ATOM 5811 C CA . ASP B 1 356 ? 6.762 25.800 7.535 1.00 27.23 413 ASP B CA 1
ATOM 5812 C C . ASP B 1 356 ? 6.865 24.319 7.917 1.00 29.43 413 ASP B C 1
ATOM 5813 O O . ASP B 1 356 ? 7.238 23.486 7.082 1.00 28.63 413 ASP B O 1
ATOM 5818 N N . ARG B 1 357 ? 6.549 23.986 9.170 1.00 31.09 414 ARG B N 1
ATOM 5819 C CA . ARG B 1 357 ? 6.709 22.603 9.644 1.00 32.94 414 ARG B CA 1
ATOM 5820 C C . ARG B 1 357 ? 5.733 21.606 9.002 1.00 32.50 414 ARG B C 1
ATOM 5821 O O . ARG B 1 357 ? 5.969 20.396 9.040 1.00 32.68 414 ARG B O 1
ATOM 5829 N N . ASN B 1 358 ? 4.659 22.108 8.400 1.00 31.55 415 ASN B N 1
ATOM 5830 C CA . ASN B 1 358 ? 3.761 21.269 7.609 1.00 31.58 415 ASN B CA 1
ATOM 5831 C C . ASN B 1 358 ? 4.447 20.792 6.315 1.00 30.95 415 ASN B C 1
ATOM 5832 O O . ASN B 1 358 ? 4.264 19.647 5.885 1.00 29.00 415 ASN B O 1
ATOM 5837 N N . ASP B 1 359 ? 5.243 21.667 5.704 1.00 29.03 416 ASP B N 1
ATOM 5838 C CA . ASP B 1 359 ? 6.059 21.290 4.551 1.00 27.34 416 ASP B CA 1
ATOM 5839 C C . ASP B 1 359 ? 7.046 20.196 4.934 1.00 27.05 416 ASP B C 1
ATOM 5840 O O . ASP B 1 359 ? 7.286 19.289 4.149 1.00 27.02 416 ASP B O 1
ATOM 5845 N N . GLU B 1 360 ? 7.611 20.285 6.138 1.00 27.63 417 GLU B N 1
ATOM 5846 C CA . GLU B 1 360 ? 8.564 19.291 6.626 1.00 29.67 417 GLU B CA 1
ATOM 5847 C C . GLU B 1 360 ? 7.919 17.908 6.653 1.00 30.98 417 GLU B C 1
ATOM 5848 O O . GLU B 1 360 ? 8.500 16.933 6.182 1.00 31.08 417 GLU B O 1
ATOM 5854 N N . GLU B 1 361 ? 6.707 17.836 7.197 1.00 31.44 418 GLU B N 1
ATOM 5855 C CA . GLU B 1 361 ? 6.014 16.561 7.354 1.00 31.87 418 GLU B CA 1
ATOM 5856 C C . GLU B 1 361 ? 5.592 15.969 6.010 1.00 30.72 418 GLU B C 1
ATOM 5857 O O . GLU B 1 361 ? 5.725 14.764 5.810 1.00 29.67 418 GLU B O 1
ATOM 5863 N N . PHE B 1 362 ? 5.108 16.814 5.098 1.00 29.35 419 PHE B N 1
ATOM 5864 C CA . PHE B 1 362 ? 4.727 16.385 3.745 1.00 28.97 419 PHE B CA 1
ATOM 5865 C C . PHE B 1 362 ? 5.932 15.933 2.905 1.00 27.63 419 PHE B C 1
ATOM 5866 O O . PHE B 1 362 ? 5.804 15.072 2.031 1.00 26.22 419 PHE B O 1
ATOM 5874 N N . MET B 1 363 ? 7.097 16.516 3.175 1.00 26.58 420 MET B N 1
ATOM 5875 C CA . MET B 1 363 ? 8.299 16.251 2.384 1.00 25.19 420 MET B CA 1
ATOM 5876 C C . MET B 1 363 ? 8.866 14.874 2.702 1.00 24.95 420 MET B C 1
ATOM 5877 O O . MET B 1 363 ? 9.579 14.297 1.891 1.00 24.50 420 MET B O 1
ATOM 5882 N N . GLU B 1 364 ? 8.538 14.339 3.873 1.00 23.70 421 GLU B N 1
ATOM 5883 C CA . GLU B 1 364 ? 9.043 13.029 4.266 1.00 23.21 421 GLU B CA 1
ATOM 5884 C C . GLU B 1 364 ? 8.640 11.917 3.292 1.00 21.13 421 GLU B C 1
ATOM 5885 O O . GLU B 1 364 ? 9.409 10.990 3.083 1.00 19.76 421 GLU B O 1
ATOM 5891 N N . ALA B 1 365 ? 7.465 12.031 2.675 1.00 20.62 422 ALA B N 1
ATOM 5892 C CA . ALA B 1 365 ? 7.005 11.048 1.685 1.00 20.99 422 ALA B CA 1
ATOM 5893 C C . ALA B 1 365 ? 7.848 11.047 0.410 1.00 20.46 422 ALA B C 1
ATOM 5894 O O . ALA B 1 365 ? 8.059 10.003 -0.204 1.00 19.16 422 ALA B O 1
ATOM 5896 N N . PHE B 1 366 ? 8.297 12.225 -0.003 1.00 19.12 423 PHE B N 1
ATOM 5897 C CA . PHE B 1 366 ? 9.192 12.340 -1.147 1.00 19.23 423 PHE B CA 1
ATOM 5898 C C . PHE B 1 366 ? 10.615 11.909 -0.779 1.00 18.24 423 PHE B C 1
ATOM 5899 O O . PHE B 1 366 ? 11.296 11.300 -1.596 1.00 17.00 423 PHE B O 1
ATOM 5907 N N . ASN B 1 367 ? 11.056 12.185 0.447 1.00 16.85 424 ASN B N 1
ATOM 5908 C CA . ASN B 1 367 ? 12.348 11.680 0.909 1.00 17.58 424 ASN B CA 1
ATOM 5909 C C . ASN B 1 367 ? 12.387 10.153 0.834 1.00 17.80 424 ASN B C 1
ATOM 5910 O O . ASN B 1 367 ? 13.382 9.567 0.411 1.00 17.23 424 ASN B O 1
ATOM 5915 N N . ILE B 1 368 ? 11.295 9.519 1.243 1.00 17.15 425 ILE B N 1
ATOM 5916 C CA . ILE B 1 368 ? 11.228 8.068 1.299 1.00 16.27 425 ILE B CA 1
ATOM 5917 C C . ILE B 1 368 ? 11.207 7.521 -0.114 1.00 16.71 425 ILE B C 1
ATOM 5918 O O . ILE B 1 368 ? 11.858 6.526 -0.393 1.00 17.62 425 ILE B O 1
ATOM 5923 N N . GLN B 1 369 ? 10.466 8.181 -1.000 1.00 17.25 426 GLN B N 1
ATOM 5924 C CA . GLN B 1 369 ? 10.379 7.774 -2.394 1.00 17.68 426 GLN B CA 1
ATOM 5925 C C . GLN B 1 369 ? 11.731 7.872 -3.091 1.00 18.87 426 GLN B C 1
ATOM 5926 O O . GLN B 1 369 ? 12.049 7.040 -3.932 1.00 18.46 426 GLN B O 1
ATOM 5932 N N . ALA B 1 370 ? 12.531 8.873 -2.726 1.00 17.94 427 ALA B N 1
ATOM 5933 C CA . ALA B 1 370 ? 13.875 9.008 -3.272 1.00 17.62 427 ALA B CA 1
ATOM 5934 C C . ALA B 1 370 ? 14.778 7.868 -2.792 1.00 17.37 427 ALA B C 1
ATOM 5935 O O . ALA B 1 370 ? 15.501 7.279 -3.591 1.00 17.53 427 ALA B O 1
ATOM 5937 N N . GLY B 1 371 ? 14.714 7.548 -1.497 1.00 17.88 428 GLY B N 1
ATOM 5938 C CA . GLY B 1 371 ? 15.497 6.465 -0.917 1.00 17.95 428 GLY B CA 1
ATOM 5939 C C . GLY B 1 371 ? 15.159 5.100 -1.502 1.00 17.72 428 GLY B C 1
ATOM 5940 O O . GLY B 1 371 ? 16.042 4.264 -1.704 1.00 17.49 428 GLY B O 1
ATOM 5941 N N . VAL B 1 372 ? 13.877 4.890 -1.781 1.00 17.44 429 VAL B N 1
ATOM 5942 C CA . VAL B 1 372 ? 13.386 3.656 -2.384 1.00 17.54 429 VAL B CA 1
ATOM 5943 C C . VAL B 1 372 ? 13.910 3.528 -3.813 1.00 17.17 429 VAL B C 1
ATOM 5944 O O . VAL B 1 372 ? 14.329 2.449 -4.232 1.00 16.13 429 VAL B O 1
ATOM 5948 N N . ALA B 1 373 ? 13.890 4.635 -4.549 1.00 17.26 430 ALA B N 1
ATOM 5949 C CA . ALA B 1 373 ? 14.381 4.673 -5.921 1.00 17.30 430 ALA B CA 1
ATOM 5950 C C . ALA B 1 373 ? 15.878 4.412 -5.996 1.00 17.42 430 ALA B C 1
ATOM 5951 O O . ALA B 1 373 ? 16.343 3.691 -6.880 1.00 19.51 430 ALA B O 1
ATOM 5953 N N . LEU B 1 374 ? 16.639 5.004 -5.081 1.00 17.03 431 LEU B N 1
ATOM 5954 C CA . LEU B 1 374 ? 18.081 4.768 -5.023 1.00 18.59 431 LEU B CA 1
ATOM 5955 C C . LEU B 1 374 ? 18.400 3.282 -4.831 1.00 19.11 431 LEU B C 1
ATOM 5956 O O . LEU B 1 374 ? 19.297 2.748 -5.477 1.00 20.72 431 LEU B O 1
ATOM 5961 N N . GLN B 1 375 ? 17.641 2.613 -3.972 1.00 19.20 432 GLN B N 1
ATOM 5962 C CA . GLN B 1 375 ? 17.888 1.201 -3.664 1.00 20.65 432 GLN B CA 1
ATOM 5963 C C . GLN B 1 375 ? 17.263 0.213 -4.665 1.00 19.33 432 GLN B C 1
ATOM 5964 O O . GLN B 1 375 ? 17.747 -0.908 -4.795 1.00 20.62 432 GLN B O 1
ATOM 5970 N N . ASN B 1 376 ? 16.216 0.620 -5.386 1.00 16.55 433 ASN B N 1
ATOM 5971 C CA . ASN B 1 376 ? 15.377 -0.336 -6.121 1.00 16.31 433 ASN B CA 1
ATOM 5972 C C . ASN B 1 376 ? 15.083 -0.052 -7.594 1.00 16.49 433 ASN B C 1
ATOM 5973 O O . ASN B 1 376 ? 14.630 -0.950 -8.296 1.00 16.45 433 ASN B O 1
ATOM 5978 N N . ALA B 1 377 ? 15.312 1.173 -8.065 1.00 15.63 434 ALA B N 1
ATOM 5979 C CA . ALA B 1 377 ? 14.897 1.558 -9.416 1.00 15.98 434 ALA B CA 1
ATOM 5980 C C . ALA B 1 377 ? 15.577 0.727 -10.500 1.00 16.25 434 ALA B C 1
ATOM 5981 O O . ALA B 1 377 ? 14.945 0.332 -11.479 1.00 14.70 434 ALA B O 1
ATOM 5983 N N . GLN B 1 378 ? 16.862 0.458 -10.311 1.00 16.16 435 GLN B N 1
ATOM 5984 C CA . GLN B 1 378 ? 17.655 -0.258 -11.305 1.00 17.24 435 GLN B CA 1
ATOM 5985 C C . GLN B 1 378 ? 17.262 -1.733 -11.390 1.00 18.44 435 GLN B C 1
ATOM 5986 O O . GLN B 1 378 ? 17.183 -2.299 -12.487 1.00 18.32 435 GLN B O 1
ATOM 5992 N N . LEU B 1 379 ? 17.007 -2.351 -10.238 1.00 19.57 436 LEU B N 1
ATOM 5993 C CA . LEU B 1 379 ? 16.564 -3.743 -10.212 1.00 20.71 436 LEU B CA 1
ATOM 5994 C C . LEU B 1 379 ? 15.172 -3.882 -10.825 1.00 20.21 436 LEU B C 1
ATOM 5995 O O . LEU B 1 379 ? 14.937 -4.792 -11.600 1.00 19.26 436 LEU B O 1
ATOM 6000 N N . PHE B 1 380 ? 14.258 -2.982 -10.472 1.00 20.89 437 PHE B N 1
ATOM 6001 C CA . PHE B 1 380 ? 12.903 -2.995 -11.023 1.00 21.67 437 PHE B CA 1
ATOM 6002 C C . PHE B 1 380 ? 12.915 -2.912 -12.549 1.00 23.32 437 PHE B C 1
ATOM 6003 O O . PHE B 1 380 ? 12.155 -3.612 -13.206 1.00 23.71 437 PHE B O 1
ATOM 6011 N N . ALA B 1 381 ? 13.773 -2.052 -13.098 1.00 24.99 438 ALA B N 1
ATOM 6012 C CA . ALA B 1 381 ? 13.884 -1.870 -14.548 1.00 26.60 438 ALA B CA 1
ATOM 6013 C C . ALA B 1 381 ? 14.404 -3.128 -15.239 1.00 28.32 438 ALA B C 1
ATOM 6014 O O . ALA B 1 381 ? 13.955 -3.472 -16.330 1.00 28.96 438 ALA B O 1
ATOM 6016 N N . THR B 1 382 ? 15.344 -3.807 -14.590 1.00 29.99 439 THR B N 1
ATOM 6017 C CA . THR B 1 382 ? 15.908 -5.058 -15.093 1.00 31.85 439 THR B CA 1
ATOM 6018 C C . THR B 1 382 ? 14.853 -6.169 -15.174 1.00 34.83 439 THR B C 1
ATOM 6019 O O . THR B 1 382 ? 14.849 -6.965 -16.115 1.00 34.18 439 THR B O 1
ATOM 6023 N N . VAL B 1 383 ? 13.963 -6.213 -14.185 1.00 37.80 440 VAL B N 1
ATOM 6024 C CA . VAL B 1 383 ? 12.883 -7.196 -14.147 1.00 40.37 440 VAL B CA 1
ATOM 6025 C C . VAL B 1 383 ? 11.832 -6.876 -15.213 1.00 43.01 440 VAL B C 1
ATOM 6026 O O . VAL B 1 383 ? 11.227 -7.782 -15.787 1.00 44.27 440 VAL B O 1
ATOM 6030 N N . LYS B 1 384 ? 11.640 -5.588 -15.484 1.00 45.36 441 LYS B N 1
ATOM 6031 C CA . LYS B 1 384 ? 10.668 -5.128 -16.474 1.00 47.83 441 LYS B CA 1
ATOM 6032 C C . LYS B 1 384 ? 11.160 -5.421 -17.891 1.00 48.34 441 LYS B C 1
ATOM 6033 O O . LYS B 1 384 ? 10.425 -5.946 -18.728 1.00 49.01 441 LYS B O 1
#

Solvent-accessible surface area: 37570 Å² total; per-residue (Å²): 12,65,70,0,75,49,3,4,117,4,0,85,63,1,13,75,27,0,44,118,80,29,0,46,95,24,0,64,116,23,0,72,40,0,4,113,49,1,4,110,84,0,20,12,40,53,10,5,0,7,25,64,45,134,143,138,109,42,0,39,6,10,5,3,35,14,154,70,141,199,60,135,106,65,105,12,62,9,105,95,23,4,3,0,52,0,11,82,138,72,115,56,12,62,3,87,86,20,1,39,154,34,112,107,0,97,46,28,53,142,58,37,178,141,88,65,29,52,14,32,0,7,0,0,4,21,3,56,12,111,146,29,72,22,16,1,0,0,17,0,20,0,32,41,93,146,179,28,73,148,124,20,134,36,59,126,62,5,33,75,149,1,8,61,92,74,10,44,115,62,3,83,110,2,0,46,1,1,68,13,0,11,33,0,1,94,50,0,18,55,5,0,58,128,0,12,28,2,0,0,67,0,39,3,0,43,19,19,45,104,45,122,99,95,53,106,61,3,17,108,71,2,10,45,69,0,59,149,100,5,63,2,43,38,24,15,18,11,36,39,34,188,144,163,114,44,0,77,6,114,23,77,37,130,131,78,44,106,80,83,18,97,7,71,29,40,133,9,6,6,0,52,0,14,69,65,23,127,76,56,42,6,74,75,30,0,22,124,57,123,66,2,76,34,15,66,101,37,3,90,106,19,31,18,6,14,0,0,8,2,0,10,18,3,85,35,69,84,159,85,28,28,0,0,1,16,0,13,0,40,84,76,128,54,173,68,108,125,36,78,69,159,65,83,65,116,17,25,84,17,11,78,23,46,10,70,169,60,14,26,31,33,1,51,1,16,2,29,6,0,4,12,2,30,100,12,14,143,28,14,88,81,50,10,62,74,0,74,25,6,2,99,0,0,89,18,0,13,80,11,0,41,113,76,34,0,46,91,27,0,57,109,16,0,61,44,0,2,84,52,1,4,110,79,0,18,11,22,107,2,6,1,7,29,62,43,119,136,120,105,38,0,45,6,14,5,20,9,85,122,155,107,70,94,14,58,11,108,96,23,5,3,0,51,0,12,78,145,82,130,58,15,62,1,92,99,20,2,41,154,36,105,108,0,99,43,30,56,135,59,37,176,148,95,61,34,54,13,31,0,7,0,0,2,22,4,56,13,135,139,30,62,24,16,0,0,1,18,0,20,0,30,46,94,149,163,29,79,132,140,23,137,32,53,103,71,12,37,85,149,2,9,67,93,71,11,52,128,60,2,89,115,4,2,61,0,1,75,19,0,11,37,2,1,89,50,0,22,50,5,0,90,128,0,16,28,2,0,0,49,0,56,5,0,43,25,9,17,116,21,112,77,89,47,90,67,1,19,97,66,3,9,49,71,0,55,131,97,7,56,3,36,38,25,15,17,13,38,41,29,213,143,169,121,40,0,80,8,103,23,68,37,132,131,73,49,98,71,100,18,97,6,74,29,38,137,9,7,6,0,51,0,14,71,76,29,130,71,55,41,7,75,79,29,0,20,124,57,122,65,2,76,34,16,69,101,34,3,90,106,19,30,19,6,14,0,0,9,1,0,10,19,4,59,46,48,84,134,110,41,42,0,0,1,15,0,14,0,39,73,81,125,54,175,60,105,124,39,73,69,162,64,85,63,120,15,24,84,19,9,76,24,49,8,80,192,55,8,25,68,23,1,74,2,18,2,37,10,0,4,11,2,36,88,6,9,114,30,1,57,91,28,130

Nearest PDB structures (foldseek):
  1ykd-assembly1_A  TM=1.003E+00  e=9.908E-80  Anabaena sp.
  1ykd-assembly1_B  TM=9.909E-01  e=2.002E-73  Anabaena sp.
  3ibj-assembly1_A  TM=5.955E-01  e=2.066E-24  Homo sapiens
  1mc0-assembly1_A  TM=4.201E-01  e=2.300E-23  Mus musculus
  6ob8-assembly1_A  TM=5.497E-01  e=1.844E-07  [Leptolyngbya] sp. JSC-1

Sequence (763 aa):
VTEVEQKLQIVHQTLSMLDSHGFENILQEMLQSITLKTGELLGADRTTIFLLDEEKQELWSIVAAGEGDRSLEIRIPADKGIAGEVATFKQVVNIPFDFYHDPRSIFAQKQEKITGYRTYTMLALPLLSEQGRLVAVVQLLNKLKPYSPPDALLAERIDNQGFTSADEQLFQEFAPSIRLILESSRSFYIATQKQRAAAAMMKAVKSLSQSSLDLEDTLKRVMDEAKELMNADRSTLWLIDRDRHELWTKITQDNGSTKELRVPIGKGFAGIVAASGQKLNIPFDLYDHPDSATAKQIDQQNGYRTCSLLCMPVFNGDQELIGVTQLVNKKKTGEFPPYNPETWPIAPECFQASFDRNDEEFMEAFNIQAGVALQNAQLFATVVTEVEQKLQIVHQTLSMLDSHGFENILQEMLQSITLKTGELLGADRTTIFLLDEEKQELWSIVAAGSLEIRIPADKGIAGEVATFKQVVNIPFDFYHDPRSIFAQKQEKITGYRTYTMLALPLLSEQGRLVAVVQLLNKLKPYSPPDALLAERIDNQGFTSADEQLFQEFAPSIRLILESSRSFYIATQKQRAAAAMMKAVKSLSQSSLDLEDTLKRVMDEAKELMNADRSTLWLIDRDRHELWTKITQDNGSTKELRVPIGKGFAGIVAASGQKLNIPFDLYDHPDSATAKQIDQQNGYRTCSLLCMPVFNGDQELIGVTQLVNKKKTGEFPPYNPETWPIAPECFQASFDRNDEEFMEAFNIQAGVALQNAQLFATVK

=== Feature glossary ===
Legend for the data blocks above and below:

— What the protein is —

The amino-acid sequence is the protein's primary structure: the linear order of residues from the N-terminus to the C-terminus, written in one-letter code. Everything else here — the 3D coordinates, the secondary structure, the domain annotations — is ultimately a consequence of this string.

Database cross-references. InterPro integrates a dozen domain/family signature databases into unified entries with residue-range hits. GO terms attach function/process/location labels with evidence codes. CATH codes position the fold in a four-level structural taxonomy. Organism is the NCBI-taxonomy species name.

— Where its atoms are —

The mmCIF block holds the 3D Cartesian coordinates of each backbone atom (N, Cα, C, O) in ångströms. mmCIF is the PDB's canonical archive format — a tagged-loop text representation of the atomic model.

The six renders are orthographic views along the three Cartesian axes in both directions. Representation (cartoon, sticks, or surface) and color scheme (sequence-rainbow or by-chain) vary across proteins so the training set covers all the common visualization conventions.

— Local backbone conformation —

Secondary structure is the local, repeating backbone conformation. DSSP classifies it into eight states by reading the hydrogen-bond network: three helix types (H, G, I), two β types (E, B), two non-regular types (T, S), and unstructured coil (-).

SS3 is a coarse helix/strand/coil call (letters a/b/c) made by the P-SEA algorithm from inter-Cα distances and dihedrals. It is less detailed than DSSP but needs only Cα positions.

Backbone dihedral angles. Every residue except chain termini has a φ (preceding-C → N → Cα → C) and a ψ (N → Cα → C → next-N). They are reported in degrees following the IUPAC sign convention. Secondary structure is essentially a statement about which (φ, ψ) basin each residue occupies.

— Global shape and packing —

The geometric summary reports three shape descriptors. Rg (radius of gyration) measures how spread out the Cα atoms are about their centre of mass; compact globular proteins have small Rg, elongated or unfolded ones large. Cα contacts (<8 Å, |i−j|>4) count long-range residue pairs in spatial proximity — high for tightly packed folds, near zero for rods or random coil. The bounding-box extents give the protein's footprint along x, y, z in Å.

Solvent accessibility: the surface area of each residue that a 1.4 Å water probe can touch, in Å². When only backbone atoms are present the absolute values are lower than full-atom SASA (side chains contribute most of the area) and are flagged as backbone-only.

Plot images: a contact map (which residues are close in 3D, as an N×N binary image), a Ramachandran scatter (backbone torsion angles, revealing secondary-structure composition at a glance), and — for AlphaFold structures — a PAE heatmap (pairwise prediction confidence).

— Structural neighborhood —

Foldseek's 3Di representation compresses backbone geometry into a per-residue letter drawn from a learned twenty-state alphabet. It captures the tertiary interaction pattern around each residue — which residues are packed against it in space, regardless of where they are in sequence.

Structural nearest neighbors (via Foldseek easy-search vs the PDB). Reported per hit: target PDB id, E-value, and alignment TM-score. A TM-score above ~0.5 is the conventional threshold for 'same fold'.

— Confidence and disorder —

pLDDT (predicted Local Distance Difference Test) is AlphaFold's per-residue confidence score, ranging from 0 to 100. Values above 90 indicate high confidence (typically well-packed cores); 70–90 is confident; 50–70 low confidence; below 50 usually means the region is disordered or the prediction is unreliable there. AlphaFold stores pLDDT in the mmCIF B-factor column.

For experimental (PDB) structures, the B-factor (temperature factor) quantifies the positional spread of each atom in the crystal — a combination of thermal vibration and static disorder — in units of Å². High B-factors mark flexible loops or poorly resolved regions; low B-factors mark the rigid, well-ordered core.

Predicted Aligned Error (PAE) is an AlphaFold confidence matrix: entry (i, j) is the expected error in the position of residue j, in ångströms, when the prediction is superimposed on the true structure at residue i. Low PAE within a block of residues means that block is internally rigid and well-predicted; high PAE between two blocks means their relative placement is uncertain even if each block individually is confident.